Protein AF-0000000071011919 (afdb_homodimer)

Nearest PDB structures (foldseek):
  2efx-assembly5_E  TM=7.595E-01  e=5.236E-14  Brucella anthropi
  2efu-assembly5_E  TM=7.299E-01  e=2.178E-14  Brucella anthropi
  2drw-assembly6_F  TM=7.673E-01  e=3.567E-13  Brucella anthropi
  2dns-assembly3_C  TM=7.133E-01  e=2.178E-13  Brucella anthropi
  2dns-assembly5_E  TM=7.148E-01  e=1.567E-13  Brucella anthropi

Radius of gyration: 30.69 Å; Cα contacts (8 Å, |Δi|>4): 2606; chains: 2; bounding box: 79×81×93 Å

InterPro domains:
  IPR001466 Beta-lactamase-related [PF00144] (103-410)
  IPR012338 Beta-lactamase/transpeptidase-like [G3DSA:3.40.710.10] (72-427)
  IPR012338 Beta-lactamase/transpeptidase-like [SSF56601] (89-412)
  IPR058664 Beta-lactamase-like ARB_00930-like, C-terminal domain [PF26335] (431-570)

Organism: Aspergillus flavus (strain ATCC 200026 / FGSC A1120 / IAM 13836 / NRRL 3357 / JCM 12722 / SRRC 167) (NCBI:txid332952)

pLDDT: mean 92.6, std 13.11, range [22.62, 98.94]

Foldseek 3Di:
DPPPPPPPPPPPPPDPQFDDQDDPFFLFAFFLCLLPFPLQVVLLVVLQVVVVLCLDVVNVPPDPQDDNQWKWKKKFKDFLNDLDTSHIDTGFHVLLVVDPFAARGDDQQAKDFQFQVLLVVLVVLVCLVPNCVQQQAQLCVQDVLLVVLLVVCVVDPVSVVCLFFAANSRRAGLNLLLFQQRQFDADPQQPDPLQVDPDDDPPDDDDDPLLHQPANNQAADDPVSLSSGRRRGTGRDHGRPAHDHHLVSQLSSQSSSCRVRVHHSQVSCVVQQCPVLVFPNKHQAQDGRHRHRARDPNVQQCSHHRNVSSSSRTRMMHGQSSLNSVLSCLLVVVSHDPVSSVVQPDFSHDDPDPQFGAGSHWTWGFDPPVHTFIKTKDWRDDRQKIKMWIDGSSNSMIMMMIMGGPSVNSVVVSSVVSCCVSNVVSSSVSSQVVCQQFPAAWWDDPFWIWGWHDDPDGAIWIDFIGGRNDGVLVVLCVVVVHDDSVQWTWGWRFPVDDDVQKGKIFIQTDRSVPHQPDPDCVRRDSCSVPCTQVDAAPNHRQRIKMFGGDPVNHGQWMDSPNSVDITGGDDD/DPPPPPPPPPPPPPDCQFDDQDDPFFLFAFFLCLLPFPLQVVLLVVLQVVVVLCLDVVNCVPDPQDDNQWKWKKKFKDFLNDLDTSHIDTGFHVLLVVDPFAARGDDQQAKDFQFQVLLVVLVVLVCLVPNCVQQQAQLCVQDVLLVVLLVVCVVDPVSVVCLFFAANSRRAGLNLLLFQQRQFDADPQQPDPLQVDPDDDPPGDDDDPLLHQPANNQAADDPVSLSSGRRRGTGRDHGRPAHDHHLVSQLSSQSSSCRVRVHHSQVSCVPQQCPVLVFPNKHQAQDGRHRHRARDPNVQQCSHHRNVSSSSRTRMMHGQSSLNSVLSCLLVVVSHDPVSSVVQPDFSHDDPDPQFGAGSHWTWGFDPPVHTFIKTKDWRDDRQKIKMWIDGSSNSMIMMMIMGGPSVNSVRVSSVVSCCVSNVVSSSVSSQVVCQQFPAAWFDDPFWIWGWHDDPDRAIWIDFTGGRNDGVLVVLCVVVVHDDSVQWTWGWRFPVDDDVQKGKIFIDTDRSVPHQPDPDCVRRDSCSVPCTQVDAAPNHRQRIKMFGGDPVNHGQWMDSPNSVDITGGDDD

Structure (mmCIF, N/CA/C/O backbone):
data_AF-0000000071011919-model_v1
#
loop_
_entity.id
_entity.type
_entity.pdbx_description
1 polymer 'Beta-lactamase/transpeptidase-like protein'
#
loop_
_atom_site.group_PDB
_atom_site.id
_atom_site.type_symbol
_atom_site.label_atom_id
_atom_site.label_alt_id
_atom_site.label_comp_id
_atom_site.label_asym_id
_atom_site.label_entity_id
_atom_site.label_seq_id
_atom_site.pdbx_PDB_ins_code
_atom_site.Cartn_x
_atom_site.Cartn_y
_atom_site.Cartn_z
_atom_site.occupancy
_atom_site.B_iso_or_equiv
_atom_site.auth_seq_id
_atom_site.auth_comp_id
_atom_site.auth_asym_id
_atom_site.auth_atom_id
_atom_site.pdbx_PDB_model_num
ATOM 1 N N . MET A 1 1 ? -11.922 -30.547 61.25 1 23.33 1 MET A N 1
ATOM 2 C CA . MET A 1 1 ? -10.891 -29.672 60.688 1 23.33 1 MET A CA 1
ATOM 3 C C . MET A 1 1 ? -10.828 -29.812 59.156 1 23.33 1 MET A C 1
ATOM 5 O O . MET A 1 1 ? -10.305 -30.812 58.656 1 23.33 1 MET A O 1
ATOM 9 N N . ARG A 1 2 ? -11.93 -29.375 58.438 1 29 2 ARG A N 1
ATOM 10 C CA . ARG A 1 2 ? -12.32 -29.547 57.031 1 29 2 ARG A CA 1
ATOM 11 C C . ARG A 1 2 ? -11.398 -28.766 56.094 1 29 2 ARG A C 1
ATOM 13 O O . ARG A 1 2 ? -11.258 -27.547 56.25 1 29 2 ARG A O 1
ATOM 20 N N . TYR A 1 3 ? -10.289 -29.453 55.75 1 29 3 TYR A N 1
ATOM 21 C CA . TYR A 1 3 ? -9.281 -28.844 54.875 1 29 3 TYR A CA 1
ATOM 22 C C . TYR A 1 3 ? -9.891 -28.375 53.562 1 29 3 TYR A C 1
ATOM 24 O O . TYR A 1 3 ? -10.609 -29.125 52.906 1 29 3 TYR A O 1
ATOM 32 N N . PRO A 1 4 ? -10.055 -27.031 53.375 1 32.12 4 PRO A N 1
ATOM 33 C CA . PRO A 1 4 ? -10.625 -26.484 52.156 1 32.12 4 PRO A CA 1
ATOM 34 C C . PRO A 1 4 ? -9.812 -26.844 50.906 1 32.12 4 PRO A C 1
ATOM 36 O O . PRO A 1 4 ? -8.578 -26.797 50.938 1 32.12 4 PRO A O 1
ATOM 39 N N . HIS A 1 5 ? -10.273 -27.844 50.156 1 28.81 5 HIS A N 1
ATOM 40 C CA . HIS A 1 5 ? -9.711 -28.25 48.875 1 28.81 5 HIS A CA 1
ATOM 41 C C . HIS A 1 5 ? -9.625 -27.078 47.906 1 28.81 5 HIS A C 1
ATOM 43 O O . HIS A 1 5 ? -10.641 -26.438 47.594 1 28.81 5 HIS A O 1
ATOM 49 N N . PHE A 1 6 ? -8.492 -26.359 47.875 1 30.77 6 PHE A N 1
ATOM 50 C CA . PHE A 1 6 ? -8.211 -25.359 46.844 1 30.77 6 PHE A CA 1
ATOM 51 C C . PHE A 1 6 ? -8.258 -25.984 45.469 1 30.77 6 PHE A C 1
ATOM 53 O O . PHE A 1 6 ? -7.449 -26.875 45.156 1 30.77 6 PHE A O 1
ATOM 60 N N . ILE A 1 7 ? -9.461 -25.938 44.812 1 30.12 7 ILE A N 1
ATOM 61 C CA . ILE A 1 7 ? -9.586 -26.328 43.406 1 30.12 7 ILE A CA 1
ATOM 62 C C . ILE A 1 7 ? -8.703 -25.438 42.562 1 30.12 7 ILE A C 1
ATOM 64 O O . ILE A 1 7 ? -8.898 -24.219 42.5 1 30.12 7 ILE A O 1
ATOM 68 N N . LEU A 1 8 ? -7.5 -25.922 42.219 1 27.39 8 LEU A N 1
ATOM 69 C CA . LEU A 1 8 ? -6.66 -25.344 41.188 1 27.39 8 LEU A CA 1
ATOM 70 C C . LEU A 1 8 ? -7.414 -25.281 39.844 1 27.39 8 LEU A C 1
ATOM 72 O O . LEU A 1 8 ? -7.738 -26.312 39.281 1 27.39 8 LEU A O 1
ATOM 76 N N . LEU A 1 9 ? -8.07 -24.172 39.656 1 30.05 9 LEU A N 1
ATOM 77 C CA . LEU A 1 9 ? -8.57 -23.906 38.312 1 30.05 9 LEU A CA 1
ATOM 78 C C . LEU A 1 9 ? -7.434 -23.859 37.281 1 30.05 9 LEU A C 1
ATOM 80 O O . LEU A 1 9 ? -6.578 -22.984 37.344 1 30.05 9 LEU A O 1
ATOM 84 N N . CYS A 1 10 ? -7.109 -25.047 36.75 1 27.61 10 CYS A N 1
ATOM 85 C CA . CYS A 1 10 ? -6.277 -25.109 35.562 1 27.61 10 CYS A CA 1
ATOM 86 C C . CYS A 1 10 ? -6.844 -24.234 34.469 1 27.61 10 CYS A C 1
ATOM 88 O O . CYS A 1 10 ? -7.926 -24.5 33.938 1 27.61 10 CYS A O 1
ATOM 90 N N . THR A 1 11 ? -6.492 -23 34.5 1 31.5 11 THR A N 1
ATOM 91 C CA . THR A 1 11 ? -6.754 -22.219 33.281 1 31.5 11 THR A CA 1
ATOM 92 C C . THR A 1 11 ? -6.156 -22.922 32.062 1 31.5 11 THR A C 1
ATOM 94 O O . THR A 1 11 ? -4.938 -23.078 31.969 1 31.5 11 THR A O 1
ATOM 97 N N . LEU A 1 12 ? -6.902 -23.859 31.469 1 29.36 12 LEU A N 1
ATOM 98 C CA . LEU A 1 12 ? -6.555 -24.359 30.141 1 29.36 12 LEU A CA 1
ATOM 99 C C . LEU A 1 12 ? -6.051 -23.219 29.25 1 29.36 12 LEU A C 1
ATOM 101 O O . LEU A 1 12 ? -6.719 -22.203 29.094 1 29.36 12 LEU A O 1
ATOM 105 N N . SER A 1 13 ? -4.793 -23.203 29.172 1 31.36 13 SER A N 1
ATOM 106 C CA . SER A 1 13 ? -4.238 -22.375 28.109 1 31.36 13 SER A CA 1
ATOM 107 C C . SER A 1 13 ? -4.992 -22.578 26.797 1 31.36 13 SER A C 1
ATOM 109 O O . SER A 1 13 ? -5.207 -23.719 26.375 1 31.36 13 SER A O 1
ATOM 111 N N . PRO A 1 14 ? -5.859 -21.672 26.391 1 34.12 14 PRO A N 1
ATOM 112 C CA . PRO A 1 14 ? -6.516 -21.984 25.125 1 34.12 14 PRO A CA 1
ATOM 113 C C . PRO A 1 14 ? -5.574 -22.656 24.109 1 34.12 14 PRO A C 1
ATOM 115 O O . PRO A 1 14 ? -4.383 -22.328 24.078 1 34.12 14 PRO A O 1
ATOM 118 N N . LEU A 1 15 ? -5.762 -23.797 23.656 1 33.34 15 LEU A N 1
ATOM 119 C CA . LEU A 1 15 ? -5.172 -24.453 22.484 1 33.34 15 LEU A CA 1
ATOM 120 C C . LEU A 1 15 ? -4.82 -23.422 21.406 1 33.34 15 LEU A C 1
ATOM 122 O O . LEU A 1 15 ? -5.656 -22.594 21.047 1 33.34 15 LEU A O 1
ATOM 126 N N . ALA A 1 16 ? -3.635 -23.266 21.141 1 36.88 16 ALA A N 1
ATOM 127 C CA . ALA A 1 16 ? -3.113 -22.438 20.062 1 36.88 16 ALA A CA 1
ATOM 128 C C . ALA A 1 16 ? -3.785 -22.781 18.734 1 36.88 16 ALA A C 1
ATOM 130 O O . ALA A 1 16 ? -3.387 -23.734 18.062 1 36.88 16 ALA A O 1
ATOM 131 N N . LEU A 1 17 ? -5.117 -22.75 18.516 1 43.41 17 LEU A N 1
ATOM 132 C CA . LEU A 1 17 ? -5.617 -22.719 17.156 1 43.41 17 LEU A CA 1
ATOM 133 C C . LEU A 1 17 ? -4.73 -21.844 16.266 1 43.41 17 LEU A C 1
ATOM 135 O O . LEU A 1 17 ? -4.344 -20.75 16.656 1 43.41 17 LEU A O 1
ATOM 139 N N . GLY A 1 18 ? -4.102 -22.5 15.375 1 55.06 18 GLY A N 1
ATOM 140 C CA . GLY A 1 18 ? -3.303 -21.766 14.398 1 55.06 18 GLY A CA 1
ATOM 141 C C . GLY A 1 18 ? -3.959 -20.484 13.938 1 55.06 18 GLY A C 1
ATOM 142 O O . GLY A 1 18 ? -5.184 -20.359 13.969 1 55.06 18 GLY A O 1
ATOM 143 N N . LYS A 1 19 ? -3.234 -19.469 13.625 1 76.31 19 LYS A N 1
ATOM 144 C CA . LYS A 1 19 ? -3.701 -18.141 13.242 1 76.31 19 LYS A CA 1
ATOM 145 C C . LYS A 1 19 ? -4.461 -18.188 11.922 1 76.31 19 LYS A C 1
ATOM 147 O O . LYS A 1 19 ? -3.951 -18.688 10.922 1 76.31 19 LYS A O 1
ATOM 152 N N . LEU A 1 20 ? -5.867 -18.031 11.93 1 86.81 20 LEU A N 1
ATOM 153 C CA . LEU A 1 20 ? -6.68 -17.938 10.719 1 86.81 20 LEU A CA 1
ATOM 154 C C . LEU A 1 20 ? -6.145 -16.844 9.789 1 86.81 20 LEU A C 1
ATOM 156 O O . LEU A 1 20 ? -5.695 -15.797 10.25 1 86.81 20 LEU A O 1
ATOM 160 N N . CYS A 1 21 ? -6.078 -17.266 8.562 1 89.94 21 CYS A N 1
ATOM 161 C CA . CYS A 1 21 ? -5.672 -16.359 7.488 1 89.94 21 CYS A CA 1
ATOM 162 C C . CYS A 1 21 ? -6.828 -16.094 6.535 1 89.94 21 CYS A C 1
ATOM 164 O O . CYS A 1 21 ? -6.918 -16.703 5.469 1 89.94 21 CYS A O 1
ATOM 166 N N . PRO A 1 22 ? -7.688 -15.156 6.875 1 93.31 22 PRO A N 1
ATOM 167 C CA . PRO A 1 22 ? -8.844 -14.859 6.023 1 93.31 22 PRO A CA 1
ATOM 168 C C . PRO A 1 22 ? -8.453 -14.125 4.742 1 93.31 22 PRO A C 1
ATOM 170 O O . PRO A 1 22 ? -7.293 -13.766 4.559 1 93.31 22 PRO A O 1
ATOM 173 N N . ILE A 1 23 ? -9.391 -14.031 3.863 1 93.5 23 ILE A N 1
ATOM 174 C CA . ILE A 1 23 ? -9.258 -13.062 2.783 1 93.5 23 ILE A CA 1
ATOM 175 C C . ILE A 1 23 ? -9.297 -11.648 3.354 1 93.5 23 ILE A C 1
ATOM 177 O O . ILE A 1 23 ? -10.141 -11.336 4.199 1 93.5 23 ILE A O 1
ATOM 181 N N . GLN A 1 24 ? -8.328 -10.852 2.955 1 94.56 24 GLN A N 1
ATOM 182 C CA . GLN A 1 24 ? -8.398 -9.469 3.412 1 94.56 24 GLN A CA 1
ATOM 183 C C . GLN A 1 24 ? -9.719 -8.82 3.014 1 94.56 24 GLN A C 1
ATOM 185 O O . GLN A 1 24 ? -10.094 -8.836 1.841 1 94.56 24 GLN A O 1
ATOM 190 N N . GLY A 1 25 ? -10.438 -8.281 3.893 1 95.44 25 GLY A N 1
ATOM 191 C CA . GLY A 1 25 ? -11.789 -7.762 3.699 1 95.44 25 GLY A CA 1
ATOM 192 C C . GLY A 1 25 ? -12.734 -8.117 4.832 1 95.44 25 GLY A C 1
ATOM 193 O O . GLY A 1 25 ? -12.297 -8.578 5.891 1 95.44 25 GLY A O 1
ATOM 194 N N . PRO A 1 26 ? -14.008 -7.961 4.602 1 97.25 26 PRO A N 1
ATOM 195 C CA . PRO A 1 26 ? -14.969 -8.195 5.684 1 97.25 26 PRO A CA 1
ATOM 196 C C . PRO A 1 26 ? -15.062 -9.664 6.078 1 97.25 26 PRO A C 1
ATOM 198 O O . PRO A 1 26 ? -15.047 -10.547 5.211 1 97.25 26 PRO A O 1
ATOM 201 N N . ALA A 1 27 ? -15.172 -9.922 7.363 1 97.31 27 ALA A N 1
ATOM 202 C CA . ALA A 1 27 ? -15.391 -11.266 7.883 1 97.31 27 ALA A CA 1
ATOM 203 C C . ALA A 1 27 ? -16.844 -11.695 7.703 1 97.31 27 ALA A C 1
ATOM 205 O O . ALA A 1 27 ? -17.141 -12.883 7.547 1 97.31 27 ALA A O 1
ATOM 206 N N . PHE A 1 28 ? -17.719 -10.75 7.809 1 97.94 28 PHE A N 1
ATOM 207 C CA . PHE A 1 28 ? -19.156 -10.883 7.645 1 97.94 28 PHE A CA 1
ATOM 208 C C . PHE A 1 28 ? -19.719 -9.734 6.82 1 97.94 28 PHE A C 1
ATOM 210 O O . PHE A 1 28 ? -19.062 -8.695 6.668 1 97.94 28 PHE A O 1
ATOM 217 N N . PRO A 1 29 ? -20.891 -9.945 6.176 1 97 29 PRO A N 1
ATOM 218 C CA . PRO A 1 29 ? -21.5 -8.766 5.559 1 97 29 PRO A CA 1
ATOM 219 C C . PRO A 1 29 ? -21.672 -7.613 6.539 1 97 29 PRO A C 1
ATOM 221 O O . PRO A 1 29 ? -21.953 -7.836 7.719 1 97 29 PRO A O 1
ATOM 224 N N . ALA A 1 30 ? -21.516 -6.391 6.023 1 95.88 30 ALA A N 1
ATOM 225 C CA . ALA A 1 30 ? -21.766 -5.223 6.863 1 95.88 30 ALA A CA 1
ATOM 226 C C . ALA A 1 30 ? -23.156 -5.277 7.488 1 95.88 30 ALA A C 1
ATOM 228 O O . ALA A 1 30 ? -24.125 -5.656 6.824 1 95.88 30 ALA A O 1
ATOM 229 N N . PRO A 1 31 ? -23.203 -4.957 8.719 1 93 31 PRO A N 1
ATOM 230 C CA . PRO A 1 31 ? -24.516 -5.031 9.367 1 93 31 PRO A CA 1
ATOM 231 C C . PRO A 1 31 ? -25.531 -4.066 8.75 1 93 31 PRO A C 1
ATOM 233 O O . PRO A 1 31 ? -25.203 -2.912 8.477 1 93 31 PRO A O 1
ATOM 236 N N . LYS A 1 32 ? -26.703 -4.543 8.562 1 90 32 LYS A N 1
ATOM 237 C CA . LYS A 1 32 ? -27.766 -3.744 7.965 1 90 32 LYS A CA 1
ATOM 238 C C . LYS A 1 32 ? -28.438 -2.863 9.016 1 90 32 LYS A C 1
ATOM 240 O O . LYS A 1 32 ? -28.891 -1.758 8.703 1 90 32 LYS A O 1
ATOM 245 N N . ASP A 1 33 ? -28.547 -3.4 10.219 1 89.62 33 ASP A N 1
ATOM 246 C CA . ASP A 1 33 ? -29.203 -2.668 11.297 1 89.62 33 ASP A CA 1
ATOM 247 C C . ASP A 1 33 ? -28.312 -2.58 12.531 1 89.62 33 ASP A C 1
ATOM 249 O O . ASP A 1 33 ? -28.656 -3.139 13.586 1 89.62 33 ASP A O 1
ATOM 253 N N . VAL A 1 34 ? -27.375 -1.783 12.422 1 92.38 34 VAL A N 1
ATOM 254 C CA . VAL A 1 34 ? -26.375 -1.638 13.477 1 92.38 34 VAL A CA 1
ATOM 255 C C . VAL A 1 34 ? -27.031 -1.08 14.734 1 92.38 34 VAL A C 1
ATOM 257 O O . VAL A 1 34 ? -26.688 -1.487 15.852 1 92.38 34 VAL A O 1
ATOM 260 N N . ALA A 1 35 ? -27.969 -0.216 14.578 1 90.06 35 ALA A N 1
ATOM 261 C CA . ALA A 1 35 ? -28.594 0.495 15.695 1 90.06 35 ALA A CA 1
ATOM 262 C C . ALA A 1 35 ? -29.375 -0.461 16.594 1 90.06 35 ALA A C 1
ATOM 264 O O . ALA A 1 35 ? -29.547 -0.194 17.781 1 90.06 35 ALA A O 1
ATOM 265 N N . SER A 1 36 ? -29.766 -1.576 16.047 1 90.12 36 SER A N 1
ATOM 266 C CA . SER A 1 36 ? -30.578 -2.527 16.812 1 90.12 36 SER A CA 1
ATOM 267 C C . SER A 1 36 ? -29.703 -3.598 17.453 1 90.12 36 SER A C 1
ATOM 269 O O . SER A 1 36 ? -30.203 -4.445 18.203 1 90.12 36 SER A O 1
ATOM 271 N N . SER A 1 37 ? -28.422 -3.545 17.203 1 93.88 37 SER A N 1
ATOM 272 C CA . SER A 1 37 ? -27.516 -4.527 17.781 1 93.88 37 SER A CA 1
ATOM 273 C C . SER A 1 37 ? -27.219 -4.23 19.25 1 93.88 37 SER A C 1
ATOM 275 O O . SER A 1 37 ? -26.875 -3.102 19.609 1 93.88 37 SER A O 1
ATOM 277 N N . SER A 1 38 ? -27.328 -5.266 20.109 1 95 38 SER A N 1
ATOM 278 C CA . SER A 1 38 ? -27.016 -5.102 21.531 1 95 38 SER A CA 1
ATOM 279 C C . SER A 1 38 ? -25.547 -4.781 21.75 1 95 38 SER A C 1
ATOM 281 O O . SER A 1 38 ? -25.203 -3.979 22.609 1 95 38 SER A O 1
ATOM 283 N N . SER A 1 39 ? -24.719 -5.457 20.906 1 95.44 39 SER A N 1
ATOM 284 C CA . SER A 1 39 ? -23.281 -5.203 21.016 1 95.44 39 SER A CA 1
ATOM 285 C C . SER A 1 39 ? -22.953 -3.748 20.703 1 95.44 39 SER A C 1
ATOM 287 O O . SER A 1 39 ? -22.172 -3.121 21.406 1 95.44 39 SER A O 1
ATOM 289 N N . PHE A 1 40 ? -23.609 -3.232 19.688 1 96.75 40 PHE A N 1
ATOM 290 C CA . PHE A 1 40 ? -23.359 -1.847 19.312 1 96.75 40 PHE A CA 1
ATOM 291 C C . PHE A 1 40 ? -23.906 -0.89 20.359 1 96.75 40 PHE A C 1
ATOM 293 O O . PHE A 1 40 ? -23.25 0.085 20.734 1 96.75 40 PHE A O 1
ATOM 300 N N . THR A 1 41 ? -25.062 -1.167 20.812 1 97.12 41 THR A N 1
ATOM 301 C CA . THR A 1 41 ? -25.703 -0.305 21.812 1 97.12 41 THR A CA 1
ATOM 302 C C . THR A 1 41 ? -24.875 -0.244 23.078 1 97.12 41 THR A C 1
ATOM 304 O O . THR A 1 41 ? -24.703 0.826 23.672 1 97.12 41 THR A O 1
ATOM 307 N N . GLN A 1 42 ? -24.391 -1.376 23.5 1 97.88 42 GLN A N 1
ATOM 308 C CA . GLN A 1 42 ? -23.531 -1.417 24.688 1 97.88 42 GLN A CA 1
ATOM 309 C C . GLN A 1 42 ? -22.266 -0.603 24.469 1 97.88 42 GLN A C 1
ATOM 311 O O . GLN A 1 42 ? -21.859 0.152 25.359 1 97.88 42 GLN A O 1
ATOM 316 N N . ALA A 1 43 ? -21.641 -0.801 23.359 1 98.19 43 ALA A N 1
ATOM 317 C CA . ALA A 1 43 ? -20.422 -0.067 23.031 1 98.19 43 ALA A CA 1
ATOM 318 C C . ALA A 1 43 ? -20.688 1.433 22.953 1 98.19 43 ALA A C 1
ATOM 320 O O . ALA A 1 43 ? -19.875 2.244 23.391 1 98.19 43 ALA A O 1
ATOM 321 N N . LYS A 1 44 ? -21.812 1.816 22.312 1 97.94 44 LYS A N 1
ATOM 322 C CA . LYS A 1 44 ? -22.234 3.213 22.219 1 97.94 44 LYS A CA 1
ATOM 323 C C . LYS A 1 44 ? -22.344 3.84 23.609 1 97.94 44 LYS A C 1
ATOM 325 O O . LYS A 1 44 ? -21.797 4.918 23.859 1 97.94 44 LYS A O 1
ATOM 330 N N . ASN A 1 45 ? -22.984 3.123 24.5 1 97.81 45 ASN A N 1
ATOM 331 C CA . ASN A 1 45 ? -23.156 3.627 25.859 1 97.81 45 ASN A CA 1
ATOM 332 C C . ASN A 1 45 ? -21.828 3.732 26.578 1 97.81 45 ASN A C 1
ATOM 334 O O . ASN A 1 45 ? -21.594 4.68 27.344 1 97.81 45 ASN A O 1
ATOM 338 N N . GLN A 1 46 ? -21.016 2.756 26.359 1 97.5 46 GLN A N 1
ATOM 339 C CA . GLN A 1 46 ? -19.688 2.781 26.969 1 97.5 46 GLN A CA 1
ATOM 340 C C . GLN A 1 46 ? -18.891 3.98 26.484 1 97.5 46 GLN A C 1
ATOM 342 O O . GLN A 1 46 ? -18.234 4.656 27.281 1 97.5 46 GLN A O 1
ATOM 347 N N . LEU A 1 47 ? -18.875 4.223 25.172 1 97.56 47 LEU A N 1
ATOM 348 C CA . LEU A 1 47 ? -18.156 5.352 24.609 1 97.56 47 LEU A CA 1
ATOM 349 C C . LEU A 1 47 ? -18.672 6.672 25.156 1 97.56 47 LEU A C 1
ATOM 351 O O . LEU A 1 47 ? -17.891 7.543 25.547 1 97.56 47 LEU A O 1
ATOM 355 N N . LEU A 1 48 ? -20 6.828 25.188 1 96.88 48 LEU A N 1
ATOM 356 C CA . LEU A 1 48 ? -20.625 8.047 25.703 1 96.88 48 LEU A CA 1
ATOM 357 C C . LEU A 1 48 ? -20.25 8.266 27.172 1 96.88 48 LEU A C 1
ATOM 359 O O . LEU A 1 48 ? -19.938 9.391 27.578 1 96.88 48 LEU A O 1
ATOM 363 N N . SER A 1 49 ? -20.25 7.184 27.938 1 95.31 49 SER A N 1
ATOM 364 C CA . SER A 1 49 ? -19.859 7.277 29.344 1 95.31 49 SER A CA 1
ATOM 365 C C . SER A 1 49 ? -18.406 7.707 29.5 1 95.31 49 SER A C 1
ATOM 367 O O . SER A 1 49 ? -18.078 8.531 30.359 1 95.31 49 SER A O 1
ATOM 369 N N . THR A 1 50 ? -17.594 7.078 28.688 1 94.56 50 THR A N 1
ATOM 370 C CA . THR A 1 50 ? -16.172 7.426 28.719 1 94.56 50 THR A CA 1
ATOM 371 C C . THR A 1 50 ? -15.961 8.891 28.375 1 94.56 50 THR A C 1
ATOM 373 O O . THR A 1 50 ? -15.172 9.586 29.016 1 94.56 50 THR A O 1
ATOM 376 N N . LEU A 1 51 ? -16.688 9.422 27.359 1 94.94 51 LEU A N 1
ATOM 377 C CA . LEU A 1 51 ? -16.578 10.812 26.953 1 94.94 51 LEU A CA 1
ATOM 378 C C . LEU A 1 51 ? -17.109 11.742 28.016 1 94.94 51 LEU A C 1
ATOM 380 O O . LEU A 1 51 ? -16.547 12.805 28.281 1 94.94 51 LEU A O 1
ATOM 384 N N . ASP A 1 52 ? -18.188 11.312 28.656 1 93.5 52 ASP A N 1
ATOM 385 C CA . ASP A 1 52 ? -18.734 12.094 29.75 1 93.5 52 ASP A CA 1
ATOM 386 C C . ASP A 1 52 ? -17.719 12.25 30.875 1 93.5 52 ASP A C 1
ATOM 388 O O . ASP A 1 52 ? -17.578 13.336 31.453 1 93.5 52 ASP A O 1
ATOM 392 N N . LYS A 1 53 ? -17.078 11.195 31.156 1 90 53 LYS A N 1
ATOM 393 C CA . LYS A 1 53 ? -16.062 11.227 32.219 1 90 53 LYS A CA 1
ATOM 394 C C . LYS A 1 53 ? -14.883 12.117 31.797 1 90 53 LYS A C 1
ATOM 396 O O . LYS A 1 53 ? -14.297 12.805 32.656 1 90 53 LYS A O 1
ATOM 401 N N . ALA A 1 54 ? -14.578 12.062 30.594 1 87.38 54 ALA A N 1
ATOM 402 C CA . ALA A 1 54 ? -13.438 12.828 30.094 1 87.38 54 ALA A CA 1
ATOM 403 C C . ALA A 1 54 ? -13.719 14.328 30.141 1 87.38 54 ALA A C 1
ATOM 405 O O . ALA A 1 54 ? -12.805 15.133 30.328 1 87.38 54 ALA A O 1
ATOM 406 N N . VAL A 1 55 ? -14.969 14.781 29.969 1 86.94 55 VAL A N 1
ATOM 407 C CA . VAL A 1 55 ? -15.258 16.203 29.859 1 86.94 55 VAL A CA 1
ATOM 408 C C . VAL A 1 55 ? -15.789 16.734 31.188 1 86.94 55 VAL A C 1
ATOM 410 O O . VAL A 1 55 ? -16.141 17.922 31.281 1 86.94 55 VAL A O 1
ATOM 413 N N . HIS A 1 56 ? -15.906 15.93 32.094 1 76.94 56 HIS A N 1
ATOM 414 C CA . HIS A 1 56 ? -16.328 16.422 33.406 1 76.94 56 HIS A CA 1
ATOM 415 C C . HIS A 1 56 ? -15.18 16.359 34.406 1 76.94 56 HIS A C 1
ATOM 417 O O . HIS A 1 56 ? -14.508 15.336 34.531 1 76.94 56 HIS A O 1
ATOM 423 N N . ALA A 1 57 ? -14.625 17.547 34.844 1 58.25 57 ALA A N 1
ATOM 424 C CA . ALA A 1 57 ? -13.484 17.875 35.719 1 58.25 57 ALA A CA 1
ATOM 425 C C . ALA A 1 57 ? -13.375 16.906 36.875 1 58.25 57 ALA A C 1
ATOM 427 O O . ALA A 1 57 ? -12.273 16.562 37.312 1 58.25 57 ALA A O 1
ATOM 428 N N . SER A 1 58 ? -14.398 16.656 37.531 1 51.5 58 SER A N 1
ATOM 429 C CA . SER A 1 58 ? -14.328 15.891 38.781 1 51.5 58 SER A CA 1
ATOM 430 C C . SER A 1 58 ? -13.75 14.5 38.531 1 51.5 58 SER A C 1
ATOM 432 O O . SER A 1 58 ? -13.32 13.836 39.469 1 51.5 58 SER A O 1
ATOM 434 N N . ASN A 1 59 ? -13.609 14.094 37.25 1 46.91 59 ASN A N 1
ATOM 435 C CA . ASN A 1 59 ? -13.227 12.719 36.938 1 46.91 59 ASN A CA 1
ATOM 436 C C . ASN A 1 59 ? -11.969 12.656 36.094 1 46.91 59 ASN A C 1
ATOM 438 O O . ASN A 1 59 ? -11.711 11.648 35.438 1 46.91 59 ASN A O 1
ATOM 442 N N . ALA A 1 60 ? -11.172 13.727 36.094 1 49.44 60 ALA A N 1
ATOM 443 C CA . ALA A 1 60 ? -10.031 14.023 35.219 1 49.44 60 ALA A CA 1
ATOM 444 C C . ALA A 1 60 ? -8.977 12.93 35.312 1 49.44 60 ALA A C 1
ATOM 446 O O . ALA A 1 60 ? -8.086 12.844 34.469 1 49.44 60 ALA A O 1
ATOM 447 N N . SER A 1 61 ? -9.102 12.109 36.312 1 50.53 61 SER A N 1
ATOM 448 C CA . SER A 1 61 ? -8.008 11.172 36.531 1 50.53 61 SER A CA 1
ATOM 449 C C . SER A 1 61 ? -8.086 9.992 35.562 1 50.53 61 SER A C 1
ATOM 451 O O . SER A 1 61 ? -7.086 9.305 35.344 1 50.53 61 SER A O 1
ATOM 453 N N . GLU A 1 62 ? -9.148 9.812 34.938 1 53.44 62 GLU A N 1
ATOM 454 C CA . GLU A 1 62 ? -9.266 8.516 34.281 1 53.44 62 GLU A CA 1
ATOM 455 C C . GLU A 1 62 ? -8.914 8.625 32.781 1 53.44 62 GLU A C 1
ATOM 457 O O . GLU A 1 62 ? -8.32 7.707 32.219 1 53.44 62 GLU A O 1
ATOM 462 N N . VAL A 1 63 ? -9.336 9.648 32.25 1 60.38 63 VAL A N 1
ATOM 463 C CA . VAL A 1 63 ? -8.977 9.859 30.844 1 60.38 63 VAL A CA 1
ATOM 464 C C . VAL A 1 63 ? -8.188 11.156 30.688 1 60.38 63 VAL A C 1
ATOM 466 O O . VAL A 1 63 ? -8.727 12.242 30.891 1 60.38 63 VAL A O 1
ATOM 469 N N . THR A 1 64 ? -6.895 10.977 30.562 1 67.75 64 THR A N 1
ATOM 470 C CA . THR A 1 64 ? -6.023 12.141 30.438 1 67.75 64 THR A CA 1
ATOM 471 C C . THR A 1 64 ? -5.836 12.531 28.984 1 67.75 64 THR A C 1
ATOM 473 O O . THR A 1 64 ? -5.93 11.68 28.094 1 67.75 64 THR A O 1
ATOM 476 N N . GLY A 1 65 ? -5.898 13.844 28.688 1 75.06 65 GLY A N 1
ATOM 477 C CA . GLY A 1 65 ? -5.578 14.32 27.359 1 75.06 65 GLY A CA 1
ATOM 478 C C . GLY A 1 65 ? -6.645 15.234 26.781 1 75.06 65 GLY A C 1
ATOM 479 O O . GLY A 1 65 ? -6.426 15.875 25.75 1 75.06 65 GLY A O 1
ATOM 480 N N . ILE A 1 66 ? -7.832 15.289 27.484 1 82.94 66 ILE A N 1
ATOM 481 C CA . ILE A 1 66 ? -8.875 16.219 27.062 1 82.94 66 ILE A CA 1
ATOM 482 C C . ILE A 1 66 ? -9.102 17.266 28.156 1 82.94 66 ILE A C 1
ATOM 484 O O . ILE A 1 66 ? -9.5 16.922 29.266 1 82.94 66 ILE A O 1
ATOM 488 N N . ASP A 1 67 ? -8.82 18.5 27.859 1 87.06 67 ASP A N 1
ATOM 489 C CA . ASP A 1 67 ? -9.125 19.594 28.781 1 87.06 67 ASP A CA 1
ATOM 490 C C . ASP A 1 67 ? -10.555 20.094 28.594 1 87.06 67 ASP A C 1
ATOM 492 O O . ASP A 1 67 ? -10.812 20.938 27.719 1 87.06 67 ASP A O 1
ATOM 496 N N . PRO A 1 68 ? -11.422 19.656 29.422 1 87.19 68 PRO A N 1
ATOM 497 C CA . PRO A 1 68 ? -12.836 19.969 29.203 1 87.19 68 PRO A CA 1
ATOM 498 C C . PRO A 1 68 ? -13.125 21.469 29.328 1 87.19 68 PRO A C 1
ATOM 500 O O . PRO A 1 68 ? -14.172 21.938 28.859 1 87.19 68 PRO A O 1
ATOM 503 N N . ASP A 1 69 ? -12.258 22.234 29.953 1 88.94 69 ASP A N 1
ATOM 504 C CA . ASP A 1 69 ? -12.5 23.656 30.172 1 88.94 69 ASP A CA 1
ATOM 505 C C . ASP A 1 69 ? -12.117 24.469 28.938 1 88.94 69 ASP A C 1
ATOM 507 O O . ASP A 1 69 ? -12.594 25.594 28.766 1 88.94 69 ASP A O 1
ATOM 511 N N . SER A 1 70 ? -11.383 23.844 28.094 1 88.62 70 SER A N 1
ATOM 512 C CA . SER A 1 70 ? -10.852 24.641 27 1 88.62 70 SER A CA 1
ATOM 513 C C . SER A 1 70 ? -11.266 24.078 25.641 1 88.62 70 SER A C 1
ATOM 515 O O . SER A 1 70 ? -11.227 24.781 24.625 1 88.62 70 SER A O 1
ATOM 517 N N . ILE A 1 71 ? -11.695 22.859 25.609 1 92.5 71 ILE A N 1
ATOM 518 C CA . ILE A 1 71 ? -11.922 22.219 24.312 1 92.5 71 ILE A CA 1
ATOM 519 C C . ILE A 1 71 ? -13.414 22 24.094 1 92.5 71 ILE A C 1
ATOM 521 O O . ILE A 1 71 ? -14.086 21.391 24.938 1 92.5 71 ILE A O 1
ATOM 525 N N . SER A 1 72 ? -13.938 22.531 23.062 1 95.75 72 SER A N 1
ATOM 526 C CA . SER A 1 72 ? -15.25 22.172 22.531 1 95.75 72 SER A CA 1
ATOM 527 C C . SER A 1 72 ? -15.133 21.172 21.375 1 95.75 72 SER A C 1
ATOM 529 O O . SER A 1 72 ? -14.203 21.25 20.578 1 95.75 72 SER A O 1
ATOM 531 N N . PHE A 1 73 ? -15.992 20.188 21.297 1 97.25 73 PHE A N 1
ATOM 532 C CA . PHE A 1 73 ? -15.875 19.25 20.172 1 97.25 73 PHE A CA 1
ATOM 533 C C . PHE A 1 73 ? -17.219 18.641 19.844 1 97.25 73 PHE A C 1
ATOM 535 O O . PHE A 1 73 ? -18.172 18.734 20.641 1 97.25 73 PHE A O 1
ATOM 542 N N . SER A 1 74 ? -17.344 18.203 18.672 1 98.44 74 SER A N 1
ATOM 543 C CA . SER A 1 74 ? -18.484 17.5 18.078 1 98.44 74 SER A CA 1
ATOM 544 C C . SER A 1 74 ? -18.078 16.156 17.484 1 98.44 74 SER A C 1
ATOM 546 O O . SER A 1 74 ? -17.094 16.078 16.734 1 98.44 74 SER A O 1
ATOM 548 N N . LEU A 1 75 ? -18.703 15.078 17.891 1 98.69 75 LEU A N 1
ATOM 549 C CA . LEU A 1 75 ? -18.484 13.734 17.375 1 98.69 75 LEU A CA 1
ATOM 550 C C . LEU A 1 75 ? -19.75 13.164 16.766 1 98.69 75 LEU A C 1
ATOM 552 O O . LEU A 1 75 ? -20.828 13.25 17.359 1 98.69 75 LEU A O 1
ATOM 556 N N . GLN A 1 76 ? -19.656 12.664 15.586 1 98.69 76 GLN A N 1
ATOM 557 C CA . GLN A 1 76 ? -20.75 11.922 14.977 1 98.69 76 GLN A CA 1
ATOM 558 C C . GLN A 1 76 ? -20.266 10.602 14.391 1 98.69 76 GLN A C 1
ATOM 560 O O . GLN A 1 76 ? -19.219 10.539 13.766 1 98.69 76 GLN A O 1
ATOM 565 N N . VAL A 1 77 ? -20.953 9.5 14.641 1 98.69 77 VAL A N 1
ATOM 566 C CA . VAL A 1 77 ? -20.797 8.203 13.992 1 98.69 77 VAL A CA 1
ATOM 567 C C . VAL A 1 77 ? -21.969 7.957 13.047 1 98.69 77 VAL A C 1
ATOM 569 O O . VAL A 1 77 ? -23.125 8.172 13.414 1 98.69 77 VAL A O 1
ATOM 572 N N . PHE A 1 78 ? -21.703 7.582 11.836 1 98.19 78 PHE A N 1
ATOM 573 C CA . PHE A 1 78 ? -22.734 7.441 10.82 1 98.19 78 PHE A CA 1
ATOM 574 C C . PHE A 1 78 ? -22.562 6.137 10.055 1 98.19 78 PHE A C 1
ATOM 576 O O . PHE A 1 78 ? -21.531 5.488 10.141 1 98.19 78 PHE A O 1
ATOM 583 N N . ASN A 1 79 ? -23.578 5.641 9.422 1 97.31 79 ASN A N 1
ATOM 584 C CA . ASN A 1 79 ? -23.531 4.523 8.484 1 97.31 79 ASN A CA 1
ATOM 585 C C . ASN A 1 79 ? -24.156 4.898 7.145 1 97.31 79 ASN A C 1
ATOM 587 O O . ASN A 1 79 ? -24.531 6.051 6.926 1 97.31 79 ASN A O 1
ATOM 591 N N . THR A 1 80 ? -24.156 4.027 6.203 1 95.88 80 THR A N 1
ATOM 592 C CA . THR A 1 80 ? -24.609 4.32 4.848 1 95.88 80 THR A CA 1
ATOM 593 C C . THR A 1 80 ? -26.094 4.035 4.703 1 95.88 80 THR A C 1
ATOM 595 O O . THR A 1 80 ? -26.703 4.34 3.668 1 95.88 80 THR A O 1
ATOM 598 N N . LYS A 1 81 ? -26.75 3.521 5.668 1 91.5 81 LYS A N 1
ATOM 599 C CA . LYS A 1 81 ? -28.109 3.002 5.543 1 91.5 81 LYS A CA 1
ATOM 600 C C . LYS A 1 81 ? -29.141 4.027 6.02 1 91.5 81 LYS A C 1
ATOM 602 O O . LYS A 1 81 ? -30.328 3.924 5.691 1 91.5 81 LYS A O 1
ATOM 607 N N . SER A 1 82 ? -28.672 4.934 6.805 1 90.69 82 SER A N 1
ATOM 608 C CA . SER A 1 82 ? -29.562 5.957 7.348 1 90.69 82 SER A CA 1
ATOM 609 C C . SER A 1 82 ? -28.906 7.332 7.328 1 90.69 82 SER A C 1
ATOM 611 O O . SER A 1 82 ? -27.688 7.441 7.48 1 90.69 82 SER A O 1
ATOM 613 N N . ASP A 1 83 ? -29.75 8.312 7.188 1 91.06 83 ASP A N 1
ATOM 614 C CA . ASP A 1 83 ? -29.234 9.68 7.262 1 91.06 83 ASP A CA 1
ATOM 615 C C . ASP A 1 83 ? -29.062 10.125 8.711 1 91.06 83 ASP A C 1
ATOM 617 O O . ASP A 1 83 ? -28.406 11.125 8.984 1 91.06 83 ASP A O 1
ATOM 621 N N . GLN A 1 84 ? -29.656 9.406 9.578 1 93.69 84 GLN A N 1
ATOM 622 C CA . GLN A 1 84 ? -29.516 9.727 10.992 1 93.69 84 GLN A CA 1
ATOM 623 C C . GLN A 1 84 ? -28.234 9.133 11.57 1 93.69 84 GLN A C 1
ATOM 625 O O . GLN A 1 84 ? -27.906 7.977 11.305 1 93.69 84 GLN A O 1
ATOM 630 N N . PRO A 1 85 ? -27.547 9.906 12.297 1 96.81 85 PRO A N 1
ATOM 631 C CA . PRO A 1 85 ? -26.328 9.367 12.898 1 96.81 85 PRO A CA 1
ATOM 632 C C . PRO A 1 85 ? -26.609 8.219 13.859 1 96.81 85 PRO A C 1
ATOM 634 O O . PRO A 1 85 ? -27.656 8.188 14.508 1 96.81 85 PRO A O 1
ATOM 637 N N . LEU A 1 86 ? -25.672 7.297 13.922 1 97.06 86 LEU A N 1
ATOM 638 C CA . LEU A 1 86 ? -25.719 6.203 14.883 1 97.06 86 LEU A CA 1
ATOM 639 C C . LEU A 1 86 ? -25.422 6.703 16.297 1 97.06 86 LEU A C 1
ATOM 641 O O . LEU A 1 86 ? -25.891 6.117 17.266 1 97.06 86 LEU A O 1
ATOM 645 N N . LEU A 1 87 ? -24.594 7.664 16.359 1 96.88 87 LEU A N 1
ATOM 646 C CA . LEU A 1 87 ? -24.141 8.273 17.609 1 96.88 87 LEU A CA 1
ATOM 647 C C . LEU A 1 87 ? -23.719 9.719 17.406 1 96.88 87 LEU A C 1
ATOM 649 O O . LEU A 1 87 ? -23.094 10.047 16.391 1 96.88 87 LEU A O 1
ATOM 653 N N . GLU A 1 88 ? -24.109 10.633 18.359 1 97.62 88 GLU A N 1
ATOM 654 C CA . GLU A 1 88 ? -23.656 12.023 18.391 1 97.62 88 GLU A CA 1
ATOM 655 C C . GLU A 1 88 ? -23.266 12.445 19.812 1 97.62 88 GLU A C 1
ATOM 657 O O . GLU A 1 88 ? -23.891 12.031 20.781 1 97.62 88 GLU A O 1
ATOM 662 N N . TYR A 1 89 ? -22.266 13.18 19.922 1 98.06 89 TYR A N 1
ATOM 663 C CA . TYR A 1 89 ? -21.812 13.742 21.188 1 98.06 89 TYR A CA 1
ATOM 664 C C . TYR A 1 89 ? -21.266 15.148 21 1 98.06 89 TYR A C 1
ATOM 666 O O . TYR A 1 89 ? -20.438 15.383 20.109 1 98.06 89 TYR A O 1
ATOM 674 N N . TYR A 1 90 ? -21.75 16.125 21.844 1 97.31 90 TYR A N 1
ATOM 675 C CA . TYR A 1 90 ? -21.312 17.516 21.766 1 97.31 90 TYR A CA 1
ATOM 676 C C . TYR A 1 90 ? -20.844 18 23.141 1 97.31 90 TYR A C 1
ATOM 678 O O . TYR A 1 90 ? -21.484 17.719 24.156 1 97.31 90 TYR A O 1
ATOM 686 N N . HIS A 1 91 ? -19.734 18.641 23.156 1 96.25 91 HIS A N 1
ATOM 687 C CA . HIS A 1 91 ? -19.25 19.312 24.359 1 96.25 91 HIS A CA 1
ATOM 688 C C . HIS A 1 91 ? -18.844 20.75 24.047 1 96.25 91 HIS A C 1
ATOM 690 O O . HIS A 1 91 ? -18.109 21 23.094 1 96.25 91 HIS A O 1
ATOM 696 N N . THR A 1 92 ? -19.406 21.656 24.828 1 95.69 92 THR A N 1
ATOM 697 C CA . THR A 1 92 ? -19.016 23.062 24.766 1 95.69 92 THR A CA 1
ATOM 698 C C . THR A 1 92 ? -18.203 23.453 25.984 1 95.69 92 THR A C 1
ATOM 700 O O . THR A 1 92 ? -18.703 23.406 27.109 1 95.69 92 THR A O 1
ATOM 703 N N . ALA A 1 93 ? -17.047 23.875 25.734 1 93.06 93 ALA A N 1
ATOM 704 C CA . ALA A 1 93 ? -16.172 24.281 26.844 1 93.06 93 ALA A CA 1
ATOM 705 C C . ALA A 1 93 ? -16.703 25.547 27.531 1 93.06 93 ALA A C 1
ATOM 707 O O . ALA A 1 93 ? -17.203 26.453 26.859 1 93.06 93 ALA A O 1
ATOM 708 N N . PRO A 1 94 ? -16.578 25.609 28.859 1 89.5 94 PRO A N 1
ATOM 709 C CA . PRO A 1 94 ? -16.953 26.828 29.578 1 89.5 94 PRO A CA 1
ATOM 710 C C . PRO A 1 94 ? -16.203 28.062 29.078 1 89.5 94 PRO A C 1
ATOM 712 O O . PRO A 1 94 ? -16.75 29.172 29.125 1 89.5 94 PRO A O 1
ATOM 715 N N . SER A 1 95 ? -15.062 27.922 28.625 1 85.38 95 SER A N 1
ATOM 716 C CA . SER A 1 95 ? -14.219 29.031 28.203 1 85.38 95 SER A CA 1
ATOM 717 C C . SER A 1 95 ? -14.828 29.766 27 1 85.38 95 SER A C 1
ATOM 719 O O . SER A 1 95 ? -14.453 30.891 26.703 1 85.38 95 SER A O 1
ATOM 721 N N . ILE A 1 96 ? -15.789 29.188 26.328 1 86.81 96 ILE A N 1
ATOM 722 C CA . ILE A 1 96 ? -16.406 29.797 25.156 1 86.81 96 ILE A CA 1
ATOM 723 C C . ILE A 1 96 ? -17.188 31.031 25.578 1 86.81 96 ILE A C 1
ATOM 725 O O . ILE A 1 96 ? -17.438 31.922 24.766 1 86.81 96 ILE A O 1
ATOM 729 N N . GLN A 1 97 ? -17.609 30.969 26.812 1 79.12 97 GLN A N 1
ATOM 730 C CA . GLN A 1 97 ? -18.344 32.125 27.328 1 79.12 97 GLN A CA 1
ATOM 731 C C . GLN A 1 97 ? -17.516 33.406 27.266 1 79.12 97 GLN A C 1
ATOM 733 O O . GLN A 1 97 ? -18.047 34.5 27.297 1 79.12 97 GLN A O 1
ATOM 738 N N . ASN A 1 98 ? -16.266 33.219 27.094 1 75.81 98 ASN A N 1
ATOM 739 C CA . ASN A 1 98 ? -15.359 34.375 27.016 1 75.81 98 ASN A CA 1
ATOM 740 C C . ASN A 1 98 ? -15.258 34.906 25.594 1 75.81 98 ASN A C 1
ATOM 742 O O . ASN A 1 98 ? -14.633 35.938 25.359 1 75.81 98 ASN A O 1
ATOM 746 N N . SER A 1 99 ? -15.844 34.219 24.703 1 79.81 99 SER A N 1
ATOM 747 C CA . SER A 1 99 ? -15.82 34.688 23.328 1 79.81 99 SER A CA 1
ATOM 748 C C . SER A 1 99 ? -16.922 35.719 23.062 1 79.81 99 SER A C 1
ATOM 750 O O . SER A 1 99 ? -18 35.656 23.656 1 79.81 99 SER A O 1
ATOM 752 N N . THR A 1 100 ? -16.609 36.719 22.188 1 80.81 100 THR A N 1
ATOM 753 C CA . THR A 1 100 ? -17.594 37.75 21.875 1 80.81 100 THR A CA 1
ATOM 754 C C . THR A 1 100 ? -18.344 37.406 20.594 1 80.81 100 THR A C 1
ATOM 756 O O . THR A 1 100 ? -19.344 38.031 20.266 1 80.81 100 THR A O 1
ATOM 759 N N . VAL A 1 101 ? -17.812 36.438 19.922 1 87.69 101 VAL A N 1
ATOM 760 C CA . VAL A 1 101 ? -18.422 36.031 18.641 1 87.69 101 VAL A CA 1
ATOM 761 C C . VAL A 1 101 ? -18.578 34.531 18.594 1 87.69 101 VAL A C 1
ATOM 763 O O . VAL A 1 101 ? -18 33.812 19.422 1 87.69 101 VAL A O 1
ATOM 766 N N . GLY A 1 102 ? -19.453 34.125 17.672 1 92.75 102 GLY A N 1
ATOM 767 C CA . GLY A 1 102 ? -19.625 32.688 17.453 1 92.75 102 GLY A CA 1
ATOM 768 C C . GLY A 1 102 ? -20.781 32.094 18.25 1 92.75 102 GLY A C 1
ATOM 769 O O . GLY A 1 102 ? -21.484 32.844 18.953 1 92.75 102 GLY A O 1
ATOM 770 N N . VAL A 1 103 ? -20.859 30.859 18.172 1 94.25 103 VAL A N 1
ATOM 771 C CA . VAL A 1 103 ? -21.922 30.156 18.875 1 94.25 103 VAL A CA 1
ATOM 772 C C . VAL A 1 103 ? -21.531 29.938 20.328 1 94.25 103 VAL A C 1
ATOM 774 O O . VAL A 1 103 ? -20.344 29.953 20.672 1 94.25 103 VAL A O 1
ATOM 777 N N . ARG A 1 104 ? -22.578 29.609 21.156 1 93.31 104 ARG A N 1
ATOM 778 C CA . ARG A 1 104 ? -22.359 29.391 22.578 1 93.31 104 ARG A CA 1
ATOM 779 C C . ARG A 1 104 ? -22.578 27.922 22.938 1 93.31 104 ARG A C 1
ATOM 781 O O . ARG A 1 104 ? -22.312 27.516 24.062 1 93.31 104 ARG A O 1
ATOM 788 N N . GLU A 1 105 ? -23.062 27.281 22.031 1 95 105 GLU A N 1
ATOM 789 C CA . GLU A 1 105 ? -23.297 25.859 22.203 1 95 105 GLU A CA 1
ATOM 790 C C . GLU A 1 105 ? -23 25.094 20.906 1 95 105 GLU A C 1
ATOM 792 O O . GLU A 1 105 ? -23.453 25.484 19.828 1 95 105 GLU A O 1
ATOM 797 N N . VAL A 1 106 ? -22.203 24.016 21.062 1 97.44 106 VAL A N 1
ATOM 798 C CA . VAL A 1 106 ? -21.828 23.203 19.906 1 97.44 106 VAL A CA 1
ATOM 799 C C . VAL A 1 106 ? -22.953 22.203 19.609 1 97.44 106 VAL A C 1
ATOM 801 O O . VAL A 1 106 ? -23.547 21.625 20.516 1 97.44 106 VAL A O 1
ATOM 804 N N . ASP A 1 107 ? -23.266 22.031 18.406 1 97.69 107 ASP A N 1
ATOM 805 C CA . ASP A 1 107 ? -24.156 21 17.906 1 97.69 107 ASP A CA 1
ATOM 806 C C . ASP A 1 107 ? -23.719 20.484 16.547 1 97.69 107 ASP A C 1
ATOM 808 O O . ASP A 1 107 ? -22.578 20.703 16.141 1 97.69 107 ASP A O 1
ATOM 812 N N . ALA A 1 108 ? -24.562 19.75 15.844 1 97.81 108 ALA A N 1
ATOM 813 C CA . ALA A 1 108 ? -24.188 19.078 14.602 1 97.81 108 ALA A CA 1
ATOM 814 C C . ALA A 1 108 ? -23.969 20.078 13.469 1 97.81 108 ALA A C 1
ATOM 816 O O . ALA A 1 108 ? -23.312 19.766 12.477 1 97.81 108 ALA A O 1
ATOM 817 N N . ASP A 1 109 ? -24.5 21.281 13.539 1 98.19 109 ASP A N 1
ATOM 818 C CA . ASP A 1 109 ? -24.469 22.266 12.469 1 98.19 109 ASP A CA 1
ATOM 819 C C . ASP A 1 109 ? -23.391 23.328 12.727 1 98.19 109 ASP A C 1
ATOM 821 O O . ASP A 1 109 ? -23.125 24.172 11.875 1 98.19 109 ASP A O 1
ATOM 825 N N . THR A 1 110 ? -22.812 23.281 13.922 1 98.44 110 THR A N 1
ATOM 826 C CA . THR A 1 110 ? -21.781 24.25 14.242 1 98.44 110 THR A CA 1
ATOM 827 C C . THR A 1 110 ? -20.609 24.141 13.273 1 98.44 110 THR A C 1
ATOM 829 O O . THR A 1 110 ? -20.125 23.031 13 1 98.44 110 THR A O 1
ATOM 832 N N . VAL A 1 111 ? -20.172 25.297 12.758 1 98.38 111 VAL A N 1
ATOM 833 C CA . VAL A 1 111 ? -19.109 25.312 11.758 1 98.38 111 VAL A CA 1
ATOM 834 C C . VAL A 1 111 ? -17.75 25.391 12.453 1 98.38 111 VAL A C 1
ATOM 836 O O . VAL A 1 111 ? -17.578 26.125 13.414 1 98.38 111 VAL A O 1
ATOM 839 N N . PHE A 1 112 ? -16.844 24.531 12.047 1 98.19 112 PHE A N 1
ATOM 840 C CA . PHE A 1 112 ? -15.43 24.516 12.422 1 98.19 112 PHE A CA 1
ATOM 841 C C . PHE A 1 112 ? -14.539 24.719 11.203 1 98.19 112 PHE A C 1
ATOM 843 O O . PHE A 1 112 ? -15 24.609 10.062 1 98.19 112 PHE A O 1
ATOM 850 N N . ARG A 1 113 ? -13.203 25.094 11.375 1 97.06 113 ARG A N 1
ATOM 851 C CA . ARG A 1 113 ? -12.188 24.828 10.367 1 97.06 113 ARG A CA 1
ATOM 852 C C . ARG A 1 113 ? -11.859 23.344 10.297 1 97.06 113 ARG A C 1
ATOM 854 O O . ARG A 1 113 ? -11.633 22.703 11.32 1 97.06 113 ARG A O 1
ATOM 861 N N . ILE A 1 114 ? -11.867 22.781 9.086 1 98.44 114 ILE A N 1
ATOM 862 C CA . ILE A 1 114 ? -11.586 21.359 9.031 1 98.44 114 ILE A CA 1
ATOM 863 C C . ILE A 1 114 ? -10.141 21.125 8.602 1 98.44 114 ILE A C 1
ATOM 865 O O . ILE A 1 114 ? -9.68 19.984 8.523 1 98.44 114 ILE A O 1
ATOM 869 N N . ALA A 1 115 ? -9.445 22.203 8.328 1 98.25 115 ALA A N 1
ATOM 870 C CA . ALA A 1 115 ? -8.008 22.172 8.094 1 98.25 115 ALA A CA 1
ATOM 871 C C . ALA A 1 115 ? -7.645 21.109 7.051 1 98.25 115 ALA A C 1
ATOM 873 O O . ALA A 1 115 ? -8.234 21.078 5.969 1 98.25 115 ALA A O 1
ATOM 874 N N . SER A 1 116 ? -6.727 20.25 7.285 1 98.69 116 SER A N 1
ATOM 875 C CA . SER A 1 116 ? -6.121 19.375 6.289 1 98.69 116 SER A CA 1
ATOM 876 C C . SER A 1 116 ? -7.125 18.344 5.777 1 98.69 116 SER A C 1
ATOM 878 O O . SER A 1 116 ? -6.875 17.672 4.77 1 98.69 116 SER A O 1
ATOM 880 N N . VAL A 1 117 ? -8.258 18.141 6.395 1 98.88 117 VAL A N 1
ATOM 881 C CA . VAL A 1 117 ? -9.273 17.297 5.781 1 98.88 117 VAL A CA 1
ATOM 882 C C . VAL A 1 117 ? -9.68 17.875 4.43 1 98.88 117 VAL A C 1
ATOM 884 O O . VAL A 1 117 ? -10.195 17.156 3.566 1 98.88 117 VAL A O 1
ATOM 887 N N . SER A 1 118 ? -9.43 19.203 4.227 1 98.88 118 SER A N 1
ATOM 888 C CA . SER A 1 118 ? -9.633 19.844 2.93 1 98.88 118 SER A CA 1
ATOM 889 C C . SER A 1 118 ? -8.922 19.078 1.818 1 98.88 118 SER A C 1
ATOM 891 O O . SER A 1 118 ? -9.414 19.016 0.692 1 98.88 118 SER A O 1
ATOM 893 N N . LYS A 1 119 ? -7.766 18.516 2.107 1 98.94 119 LYS A N 1
ATOM 894 C CA . LYS A 1 119 ? -6.988 17.781 1.126 1 98.94 119 LYS A CA 1
ATOM 895 C C . LYS A 1 119 ? -7.797 16.609 0.554 1 98.94 119 LYS A C 1
ATOM 897 O O . LYS A 1 119 ? -7.707 16.312 -0.639 1 98.94 119 LYS A O 1
ATOM 902 N N . LEU A 1 120 ? -8.516 15.961 1.415 1 98.88 120 LEU A N 1
ATOM 903 C CA . LEU A 1 120 ? -9.344 14.844 0.976 1 98.88 120 LEU A CA 1
ATOM 904 C C . LEU A 1 120 ? -10.391 15.305 -0.033 1 98.88 120 LEU A C 1
ATOM 906 O O . LEU A 1 120 ? -10.648 14.617 -1.024 1 98.88 120 LEU A O 1
ATOM 910 N N . TRP A 1 121 ? -11.008 16.438 0.211 1 98.88 121 TRP A N 1
ATOM 911 C CA . TRP A 1 121 ? -12.016 16.984 -0.695 1 98.88 121 TRP A CA 1
ATOM 912 C C . TRP A 1 121 ? -11.383 17.406 -2.02 1 98.88 121 TRP A C 1
ATOM 914 O O . TRP A 1 121 ? -11.992 17.25 -3.08 1 98.88 121 TRP A O 1
ATOM 924 N N . THR A 1 122 ? -10.164 17.938 -1.961 1 98.94 122 THR A N 1
ATOM 925 C CA . THR A 1 122 ? -9.43 18.297 -3.168 1 98.94 122 THR A CA 1
ATOM 926 C C . THR A 1 122 ? -9.219 17.078 -4.062 1 98.94 122 THR A C 1
ATOM 928 O O . THR A 1 122 ? -9.469 17.141 -5.27 1 98.94 122 THR A O 1
ATOM 931 N N . VAL A 1 123 ? -8.82 15.961 -3.482 1 98.88 123 VAL A N 1
ATOM 932 C CA . VAL A 1 123 ? -8.586 14.758 -4.266 1 98.88 123 VAL A CA 1
ATOM 933 C C . VAL A 1 123 ? -9.922 14.195 -4.762 1 98.88 123 VAL A C 1
ATOM 935 O O . VAL A 1 123 ? -10.016 13.703 -5.887 1 98.88 123 VAL A O 1
ATOM 938 N N . LEU A 1 124 ? -10.984 14.266 -3.918 1 98.88 124 LEU A N 1
ATOM 939 C CA . LEU A 1 124 ? -12.312 13.82 -4.352 1 98.88 124 LEU A CA 1
ATOM 940 C C . LEU A 1 124 ? -12.766 14.602 -5.578 1 98.88 124 LEU A C 1
ATOM 942 O O . LEU A 1 124 ? -13.273 14.016 -6.539 1 98.88 124 LEU A O 1
ATOM 946 N N . MET A 1 125 ? -12.578 15.93 -5.609 1 98.88 125 MET A N 1
ATOM 947 C CA . MET A 1 125 ? -12.945 16.75 -6.762 1 98.88 125 MET A CA 1
ATOM 948 C C . MET A 1 125 ? -12.109 16.375 -7.98 1 98.88 125 MET A C 1
ATOM 950 O O . MET A 1 125 ? -12.625 16.312 -9.102 1 98.88 125 MET A O 1
ATOM 954 N N . LEU A 1 126 ? -10.797 16.094 -7.777 1 98.88 126 LEU A N 1
ATOM 955 C CA . LEU A 1 126 ? -9.945 15.633 -8.867 1 98.88 126 LEU A CA 1
ATOM 956 C C . LEU A 1 126 ? -10.516 14.367 -9.5 1 98.88 126 LEU A C 1
ATOM 958 O O . LEU A 1 126 ? -10.594 14.266 -10.727 1 98.88 126 LEU A O 1
ATOM 962 N N . LEU A 1 127 ? -10.891 13.43 -8.672 1 98.62 127 LEU A N 1
ATOM 963 C CA . LEU A 1 127 ? -11.398 12.148 -9.156 1 98.62 127 LEU A CA 1
ATOM 964 C C . LEU A 1 127 ? -12.734 12.328 -9.867 1 98.62 127 LEU A C 1
ATOM 966 O O . LEU A 1 127 ? -13.016 11.648 -10.859 1 98.62 127 LEU A O 1
ATOM 970 N N . ILE A 1 128 ? -13.602 13.25 -9.32 1 98.69 128 ILE A N 1
ATOM 971 C CA . ILE A 1 128 ? -14.883 13.539 -9.961 1 98.69 128 ILE A CA 1
ATOM 972 C C . ILE A 1 128 ? -14.641 14.102 -11.359 1 98.69 128 ILE A C 1
ATOM 974 O O . ILE A 1 128 ? -15.273 13.68 -12.328 1 98.69 128 ILE A O 1
ATOM 978 N N . GLU A 1 129 ? -13.664 14.984 -11.484 1 98.56 129 GLU A N 1
ATOM 979 C CA . GLU A 1 129 ? -13.461 15.742 -12.719 1 98.56 129 GLU A CA 1
ATOM 980 C C . GLU A 1 129 ? -12.664 14.93 -13.734 1 98.56 129 GLU A C 1
ATOM 982 O O . GLU A 1 129 ? -12.914 15.016 -14.938 1 98.56 129 GLU A O 1
ATOM 987 N N . LYS A 1 130 ? -11.672 14.141 -13.25 1 97.31 130 LYS A N 1
ATOM 988 C CA . LYS A 1 130 ? -10.688 13.633 -14.203 1 97.31 130 LYS A CA 1
ATOM 989 C C . LYS A 1 130 ? -10.453 12.141 -14.008 1 97.31 130 LYS A C 1
ATOM 991 O O . LYS A 1 130 ? -9.734 11.508 -14.789 1 97.31 130 LYS A O 1
ATOM 996 N N . GLY A 1 131 ? -11.023 11.555 -12.984 1 95.94 131 GLY A N 1
ATOM 997 C CA . GLY A 1 131 ? -10.742 10.164 -12.68 1 95.94 131 GLY A CA 1
ATOM 998 C C . GLY A 1 131 ? -9.305 9.922 -12.258 1 95.94 131 GLY A C 1
ATOM 999 O O . GLY A 1 131 ? -8.57 10.867 -11.977 1 95.94 131 GLY A O 1
ATOM 1000 N N . ASP A 1 132 ? -8.914 8.672 -12.188 1 93.75 132 ASP A N 1
ATOM 1001 C CA . ASP A 1 132 ? -7.598 8.344 -11.656 1 93.75 132 ASP A CA 1
ATOM 1002 C C . ASP A 1 132 ? -6.562 8.242 -12.781 1 93.75 132 ASP A C 1
ATOM 1004 O O . ASP A 1 132 ? -5.367 8.109 -12.516 1 93.75 132 ASP A O 1
ATOM 1008 N N . ALA A 1 133 ? -6.918 8.367 -14.023 1 91.31 133 ALA A N 1
ATOM 1009 C CA . ALA A 1 133 ? -5.957 8.422 -15.117 1 91.31 133 ALA A CA 1
ATOM 1010 C C . ALA A 1 133 ? -5.059 9.656 -15 1 91.31 133 ALA A C 1
ATOM 1012 O O . ALA A 1 133 ? -3.896 9.625 -15.414 1 91.31 133 ALA A O 1
ATOM 1013 N N . SER A 1 134 ? -5.598 10.664 -14.438 1 94.12 134 SER A N 1
ATOM 1014 C CA . SER A 1 134 ? -4.855 11.914 -14.297 1 94.12 134 SER A CA 1
ATOM 1015 C C . SER A 1 134 ? -3.707 11.766 -13.305 1 94.12 134 SER A C 1
ATOM 1017 O O . SER A 1 134 ? -2.758 12.547 -13.32 1 94.12 134 SER A O 1
ATOM 1019 N N . LEU A 1 135 ? -3.744 10.781 -12.453 1 96.31 135 LEU A N 1
ATOM 1020 C CA . LEU A 1 135 ? -2.785 10.641 -11.367 1 96.31 135 LEU A CA 1
ATOM 1021 C C . LEU A 1 135 ? -1.382 10.383 -11.898 1 96.31 135 LEU A C 1
ATOM 1023 O O . LEU A 1 135 ? -0.391 10.688 -11.234 1 96.31 135 LEU A O 1
ATOM 1027 N N . SER A 1 136 ? -1.224 9.852 -13.117 1 94.94 136 SER A N 1
ATOM 1028 C CA . SER A 1 136 ? 0.086 9.516 -13.664 1 94.94 136 SER A CA 1
ATOM 1029 C C . SER A 1 136 ? 0.638 10.656 -14.516 1 94.94 136 SER A C 1
ATOM 1031 O O . SER A 1 136 ? 1.773 10.594 -14.984 1 94.94 136 SER A O 1
ATOM 1033 N N . GLU A 1 137 ? -0.128 11.703 -14.766 1 96.19 137 GLU A N 1
ATOM 1034 C CA . GLU A 1 137 ? 0.304 12.812 -15.617 1 96.19 137 GLU A CA 1
ATOM 1035 C C . GLU A 1 137 ? 1.284 13.719 -14.883 1 96.19 137 GLU A C 1
ATOM 1037 O O . GLU A 1 137 ? 1.129 13.977 -13.688 1 96.19 137 GLU A O 1
ATOM 1042 N N . PRO A 1 138 ? 2.301 14.188 -15.57 1 97.12 138 PRO A N 1
ATOM 1043 C CA . PRO A 1 138 ? 3.221 15.141 -14.938 1 97.12 138 PRO A CA 1
ATOM 1044 C C . PRO A 1 138 ? 2.547 16.469 -14.578 1 97.12 138 PRO A C 1
ATOM 1046 O O . PRO A 1 138 ? 1.774 17 -15.375 1 97.12 138 PRO A O 1
ATOM 1049 N N . VAL A 1 139 ? 2.752 16.953 -13.453 1 98.5 139 VAL A N 1
ATOM 1050 C CA . VAL A 1 139 ? 2.123 18.172 -12.961 1 98.5 139 VAL A CA 1
ATOM 1051 C C . VAL A 1 139 ? 2.545 19.359 -13.828 1 98.5 139 VAL A C 1
ATOM 1053 O O . VAL A 1 139 ? 1.769 20.297 -14.039 1 98.5 139 VAL A O 1
ATOM 1056 N N . ALA A 1 140 ? 3.76 19.312 -14.438 1 98.38 140 ALA A N 1
ATOM 1057 C CA . ALA A 1 140 ? 4.301 20.391 -15.266 1 98.38 140 ALA A CA 1
ATOM 1058 C C . ALA A 1 140 ? 3.422 20.625 -16.484 1 98.38 140 ALA A C 1
ATOM 1060 O O . ALA A 1 140 ? 3.451 21.703 -17.078 1 98.38 140 ALA A O 1
ATOM 1061 N N . LYS A 1 141 ? 2.625 19.656 -16.891 1 97.94 141 LYS A N 1
ATOM 1062 C CA . LYS A 1 141 ? 1.679 19.797 -17.984 1 97.94 141 LYS A CA 1
ATOM 1063 C C . LYS A 1 141 ? 0.637 20.875 -17.688 1 97.94 141 LYS A C 1
ATOM 1065 O O . LYS A 1 141 ? 0.147 21.547 -18.609 1 97.94 141 LYS A O 1
ATOM 1070 N N . TYR A 1 142 ? 0.345 21.094 -16.422 1 98.56 142 TYR A N 1
ATOM 1071 C CA . TYR A 1 142 ? -0.807 21.922 -16.062 1 98.56 142 TYR A CA 1
ATOM 1072 C C . TYR A 1 142 ? -0.371 23.188 -15.336 1 98.56 142 TYR A C 1
ATOM 1074 O O . TYR A 1 142 ? -1.15 24.125 -15.211 1 98.56 142 TYR A O 1
ATOM 1082 N N . VAL A 1 143 ? 0.83 23.188 -14.844 1 98.81 143 VAL A N 1
ATOM 1083 C CA . VAL A 1 143 ? 1.317 24.328 -14.055 1 98.81 143 VAL A CA 1
ATOM 1084 C C . VAL A 1 143 ? 2.512 24.969 -14.758 1 98.81 143 VAL A C 1
ATOM 1086 O O . VAL A 1 143 ? 3.646 24.5 -14.609 1 98.81 143 VAL A O 1
ATOM 1089 N N . PRO A 1 144 ? 2.352 26.062 -15.391 1 98.62 144 PRO A N 1
ATOM 1090 C CA . PRO A 1 144 ? 3.391 26.656 -16.234 1 98.62 144 PRO A CA 1
ATOM 1091 C C . PRO A 1 144 ? 4.652 27.016 -15.453 1 98.62 144 PRO A C 1
ATOM 1093 O O . PRO A 1 144 ? 5.762 26.906 -15.984 1 98.62 144 PRO A O 1
ATOM 1096 N N . GLU A 1 145 ? 4.531 27.484 -14.234 1 98.75 145 GLU A N 1
ATOM 1097 C CA . GLU A 1 145 ? 5.691 27.828 -13.414 1 98.75 145 GLU A CA 1
ATOM 1098 C C . GLU A 1 145 ? 6.621 26.625 -13.25 1 98.75 145 GLU A C 1
ATOM 1100 O O . GLU A 1 145 ? 7.844 26.766 -13.336 1 98.75 145 GLU A O 1
ATOM 1105 N N . LEU A 1 146 ? 6.027 25.484 -13.047 1 98.81 146 LEU A N 1
ATOM 1106 C CA . LEU A 1 146 ? 6.801 24.25 -12.859 1 98.81 146 LEU A CA 1
ATOM 1107 C C . LEU A 1 146 ? 7.363 23.766 -14.188 1 98.81 146 LEU A C 1
ATOM 1109 O O . LEU A 1 146 ? 8.469 23.219 -14.234 1 98.81 146 LEU A O 1
ATOM 1113 N N . ARG A 1 147 ? 6.574 23.875 -15.242 1 98.5 147 ARG A N 1
ATOM 1114 C CA . ARG A 1 147 ? 7.055 23.531 -16.578 1 98.5 147 ARG A CA 1
ATOM 1115 C C . ARG A 1 147 ? 8.297 24.344 -16.938 1 98.5 147 ARG A C 1
ATOM 1117 O O . ARG A 1 147 ? 9.281 23.797 -17.438 1 98.5 147 ARG A O 1
ATOM 1124 N N . ASP A 1 148 ? 8.242 25.672 -16.672 1 98.31 148 ASP A N 1
ATOM 1125 C CA . ASP A 1 148 ? 9.367 26.547 -16.969 1 98.31 148 ASP A CA 1
ATOM 1126 C C . ASP A 1 148 ? 10.594 26.172 -16.125 1 98.31 148 ASP A C 1
ATOM 1128 O O . ASP A 1 148 ? 11.719 26.188 -16.641 1 98.31 148 ASP A O 1
ATOM 1132 N N . ALA A 1 149 ? 10.367 25.891 -14.875 1 97.81 149 ALA A N 1
ATOM 1133 C CA . ALA A 1 149 ? 11.469 25.469 -14.008 1 97.81 149 ALA A CA 1
ATOM 1134 C C . ALA A 1 149 ? 12.109 24.188 -14.531 1 97.81 149 ALA A C 1
ATOM 1136 O O . ALA A 1 149 ? 13.336 24.047 -14.5 1 97.81 149 ALA A O 1
ATOM 1137 N N . ALA A 1 150 ? 11.312 23.234 -14.938 1 97.38 150 ALA A N 1
ATOM 1138 C CA . ALA A 1 150 ? 11.812 21.969 -15.469 1 97.38 150 ALA A CA 1
ATOM 1139 C C . ALA A 1 150 ? 12.648 22.203 -16.734 1 97.38 150 ALA A C 1
ATOM 1141 O O . ALA A 1 150 ? 13.68 21.562 -16.922 1 97.38 150 ALA A O 1
ATOM 1142 N N . LYS A 1 151 ? 12.195 23.078 -17.594 1 97.31 151 LYS A N 1
ATOM 1143 C CA . LYS A 1 151 ? 12.93 23.422 -18.812 1 97.31 151 LYS A CA 1
ATOM 1144 C C . LYS A 1 151 ? 14.281 24.047 -18.484 1 97.31 151 LYS A C 1
ATOM 1146 O O . LYS A 1 151 ? 15.297 23.703 -19.094 1 97.31 151 LYS A O 1
ATOM 1151 N N . GLU A 1 152 ? 14.25 24.922 -17.562 1 96.88 152 GLU A N 1
ATOM 1152 C CA . GLU A 1 152 ? 15.492 25.562 -17.141 1 96.88 152 GLU A CA 1
ATOM 1153 C C . GLU A 1 152 ? 16.484 24.531 -16.594 1 96.88 152 GLU A C 1
ATOM 1155 O O . GLU A 1 152 ? 17.672 24.562 -16.938 1 96.88 152 GLU A O 1
ATOM 1160 N N . LEU A 1 153 ? 16 23.688 -15.773 1 95.88 153 LEU A N 1
ATOM 1161 C CA . LEU A 1 153 ? 16.844 22.656 -15.203 1 95.88 153 LEU A CA 1
ATOM 1162 C C . LEU A 1 153 ? 17.438 21.766 -16.297 1 95.88 153 LEU A C 1
ATOM 1164 O O . LEU A 1 153 ? 18.609 21.391 -16.234 1 95.88 153 LEU A O 1
ATOM 1168 N N . SER A 1 154 ? 16.672 21.391 -17.266 1 94.12 154 SER A N 1
ATOM 1169 C CA . SER A 1 154 ? 17.094 20.5 -18.328 1 94.12 154 SER A CA 1
ATOM 1170 C C . SER A 1 154 ? 18.172 21.141 -19.203 1 94.12 154 SER A C 1
ATOM 1172 O O . SER A 1 154 ? 19.016 20.438 -19.766 1 94.12 154 SER A O 1
ATOM 1174 N N . HIS A 1 155 ? 18.188 22.453 -19.297 1 95.31 155 HIS A N 1
ATOM 1175 C CA . HIS A 1 155 ? 19.094 23.156 -20.203 1 95.31 155 HIS A CA 1
ATOM 1176 C C . HIS A 1 155 ? 20.359 23.594 -19.484 1 95.31 155 HIS A C 1
ATOM 1178 O O . HIS A 1 155 ? 21.328 24.031 -20.125 1 95.31 155 HIS A O 1
ATOM 1184 N N . ASN A 1 156 ? 20.312 23.469 -18.203 1 94.56 156 ASN A N 1
ATOM 1185 C CA . ASN A 1 156 ? 21.453 23.844 -17.375 1 94.56 156 ASN A CA 1
ATOM 1186 C C . ASN A 1 156 ? 22.156 22.625 -16.797 1 94.56 156 ASN A C 1
ATOM 1188 O O . ASN A 1 156 ? 21.719 22.062 -15.805 1 94.56 156 ASN A O 1
ATOM 1192 N N . ALA A 1 157 ? 23.297 22.328 -17.266 1 89.56 157 ALA A N 1
ATOM 1193 C CA . ALA A 1 157 ? 24.031 21.109 -16.922 1 89.56 157 ALA A CA 1
ATOM 1194 C C . ALA A 1 157 ? 24.375 21.078 -15.43 1 89.56 157 ALA A C 1
ATOM 1196 O O . ALA A 1 157 ? 24.281 20.031 -14.789 1 89.56 157 ALA A O 1
ATOM 1197 N N . THR A 1 158 ? 24.734 22.203 -14.906 1 91.12 158 THR A N 1
ATOM 1198 C CA . THR A 1 158 ? 25.094 22.297 -13.5 1 91.12 158 THR A CA 1
ATOM 1199 C C . THR A 1 158 ? 23.875 22 -12.617 1 91.12 158 THR A C 1
ATOM 1201 O O . THR A 1 158 ? 23.984 21.266 -11.633 1 91.12 158 THR A O 1
ATOM 1204 N N . MET A 1 159 ? 22.766 22.469 -12.992 1 91.88 159 MET A N 1
ATOM 1205 C CA . MET A 1 159 ? 21.531 22.266 -12.227 1 91.88 159 MET A CA 1
ATOM 1206 C C . MET A 1 159 ? 21.031 20.828 -12.352 1 91.88 159 MET A C 1
ATOM 1208 O O . MET A 1 159 ? 20.516 20.266 -11.391 1 91.88 159 MET A O 1
ATOM 1212 N N . ARG A 1 160 ? 21.234 20.266 -13.477 1 92.12 160 ARG A N 1
ATOM 1213 C CA . ARG A 1 160 ? 20.75 18.906 -13.742 1 92.12 160 ARG A CA 1
ATOM 1214 C C . ARG A 1 160 ? 21.438 17.891 -12.836 1 92.12 160 ARG A C 1
ATOM 1216 O O . ARG A 1 160 ? 20.828 16.906 -12.43 1 92.12 160 ARG A O 1
ATOM 1223 N N . ASP A 1 161 ? 22.656 18.219 -12.5 1 94.06 161 ASP A N 1
ATOM 1224 C CA . ASP A 1 161 ? 23.438 17.266 -11.703 1 94.06 161 ASP A CA 1
ATOM 1225 C C . ASP A 1 161 ? 23.328 17.578 -10.211 1 94.06 161 ASP A C 1
ATOM 1227 O O . ASP A 1 161 ? 23.984 16.938 -9.391 1 94.06 161 ASP A O 1
ATOM 1231 N N . ASP A 1 162 ? 22.484 18.5 -9.844 1 97.62 162 ASP A N 1
ATOM 1232 C CA . ASP A 1 162 ? 22.297 18.922 -8.453 1 97.62 162 ASP A CA 1
ATOM 1233 C C . ASP A 1 162 ? 20.938 18.5 -7.934 1 97.62 162 ASP A C 1
ATOM 1235 O O . ASP A 1 162 ? 20 19.312 -7.895 1 97.62 162 ASP A O 1
ATOM 1239 N N . GLU A 1 163 ? 20.844 17.297 -7.41 1 97.12 163 GLU A N 1
ATOM 1240 C CA . GLU A 1 163 ? 19.594 16.781 -6.863 1 97.12 163 GLU A CA 1
ATOM 1241 C C . GLU A 1 163 ? 19.281 17.406 -5.504 1 97.12 163 GLU A C 1
ATOM 1243 O O . GLU A 1 163 ? 18.156 17.328 -5.023 1 97.12 163 GLU A O 1
ATOM 1248 N N . ILE A 1 164 ? 20.266 17.953 -4.863 1 98.19 164 ILE A N 1
ATOM 1249 C CA . ILE A 1 164 ? 20.156 18.469 -3.504 1 98.19 164 ILE A CA 1
ATOM 1250 C C . ILE A 1 164 ? 19.375 19.781 -3.512 1 98.19 164 ILE A C 1
ATOM 1252 O O . ILE A 1 164 ? 18.594 20.047 -2.598 1 98.19 164 ILE A O 1
ATOM 1256 N N . ASP A 1 165 ? 19.578 20.562 -4.613 1 97.88 165 ASP A N 1
ATOM 1257 C CA . ASP A 1 165 ? 19.016 21.906 -4.582 1 97.88 165 ASP A CA 1
ATOM 1258 C C . ASP A 1 165 ? 17.844 22.047 -5.551 1 97.88 165 ASP A C 1
ATOM 1260 O O . ASP A 1 165 ? 17.094 23.031 -5.52 1 97.88 165 ASP A O 1
ATOM 1264 N N . HIS A 1 166 ? 17.641 21.031 -6.422 1 97.19 166 HIS A N 1
ATOM 1265 C CA . HIS A 1 166 ? 16.641 21.203 -7.461 1 97.19 166 HIS A CA 1
ATOM 1266 C C . HIS A 1 166 ? 15.75 19.969 -7.57 1 97.19 166 HIS A C 1
ATOM 1268 O O . HIS A 1 166 ? 16.25 18.859 -7.766 1 97.19 166 HIS A O 1
ATOM 1274 N N . LEU A 1 167 ? 14.477 20.141 -7.477 1 97 167 LEU A N 1
ATOM 1275 C CA . LEU A 1 167 ? 13.5 19.078 -7.723 1 97 167 LEU A CA 1
ATOM 1276 C C . LEU A 1 167 ? 13.188 18.969 -9.211 1 97 167 LEU A C 1
ATOM 1278 O O . LEU A 1 167 ? 13.055 19.969 -9.906 1 97 167 LEU A O 1
ATOM 1282 N N . ARG A 1 168 ? 13.102 17.75 -9.75 1 96.44 168 ARG A N 1
ATOM 1283 C CA . ARG A 1 168 ? 12.742 17.516 -11.148 1 96.44 168 ARG A CA 1
ATOM 1284 C C . ARG A 1 168 ? 11.227 17.562 -11.336 1 96.44 168 ARG A C 1
ATOM 1286 O O . ARG A 1 168 ? 10.594 16.516 -11.484 1 96.44 168 ARG A O 1
ATOM 1293 N N . TRP A 1 169 ? 10.719 18.703 -11.555 1 97.75 169 TRP A N 1
ATOM 1294 C CA . TRP A 1 169 ? 9.281 18.922 -11.562 1 97.75 169 TRP A CA 1
ATOM 1295 C C . TRP A 1 169 ? 8.625 18.25 -12.766 1 97.75 169 TRP A C 1
ATOM 1297 O O . TRP A 1 169 ? 7.418 18 -12.766 1 97.75 169 TRP A O 1
ATOM 1307 N N . ASP A 1 170 ? 9.375 17.984 -13.812 1 95.88 170 ASP A N 1
ATOM 1308 C CA . ASP A 1 170 ? 8.828 17.266 -14.961 1 95.88 170 ASP A CA 1
ATOM 1309 C C . ASP A 1 170 ? 8.57 15.805 -14.625 1 95.88 170 ASP A C 1
ATOM 1311 O O . ASP A 1 170 ? 7.824 15.125 -15.336 1 95.88 170 ASP A O 1
ATOM 1315 N N . GLU A 1 171 ? 9.133 15.344 -13.539 1 96.38 171 GLU A N 1
ATOM 1316 C CA . GLU A 1 171 ? 8.961 13.945 -13.141 1 96.38 171 GLU A CA 1
ATOM 1317 C C . GLU A 1 171 ? 7.898 13.812 -12.047 1 96.38 171 GLU A C 1
ATOM 1319 O O . GLU A 1 171 ? 7.426 12.711 -11.766 1 96.38 171 GLU A O 1
ATOM 1324 N N . VAL A 1 172 ? 7.484 14.867 -11.461 1 98.25 172 VAL A N 1
ATOM 1325 C CA . VAL A 1 172 ? 6.461 14.852 -10.414 1 98.25 172 VAL A CA 1
ATOM 1326 C C . VAL A 1 172 ? 5.082 14.68 -11.055 1 98.25 172 VAL A C 1
ATOM 1328 O O . VAL A 1 172 ? 4.723 15.422 -11.969 1 98.25 172 VAL A O 1
ATOM 1331 N N . THR A 1 173 ? 4.328 13.734 -10.609 1 98.44 173 THR A N 1
ATOM 1332 C CA . THR A 1 173 ? 3.008 13.469 -11.172 1 98.44 173 THR A CA 1
ATOM 1333 C C . THR A 1 173 ? 1.918 14.062 -10.281 1 98.44 173 THR A C 1
ATOM 1335 O O . THR A 1 173 ? 2.178 14.43 -9.133 1 98.44 173 THR A O 1
ATOM 1338 N N . ILE A 1 174 ? 0.683 14.141 -10.812 1 98.62 174 ILE A N 1
ATOM 1339 C CA . ILE A 1 174 ? -0.501 14.547 -10.07 1 98.62 174 ILE A CA 1
ATOM 1340 C C . ILE A 1 174 ? -0.719 13.609 -8.891 1 98.62 174 ILE A C 1
ATOM 1342 O O . ILE A 1 174 ? -1.066 14.047 -7.789 1 98.62 174 ILE A O 1
ATOM 1346 N N . GLY A 1 175 ? -0.487 12.32 -9.133 1 98.31 175 GLY A N 1
ATOM 1347 C CA . GLY A 1 175 ? -0.643 11.336 -8.07 1 98.31 175 GLY A CA 1
ATOM 1348 C C . GLY A 1 175 ? 0.334 11.531 -6.926 1 98.31 175 GLY A C 1
ATOM 1349 O O . GLY A 1 175 ? -0.001 11.273 -5.766 1 98.31 175 GLY A O 1
ATOM 1350 N N . GLU A 1 176 ? 1.527 11.969 -7.25 1 98.62 176 GLU A N 1
ATOM 1351 C CA . GLU A 1 176 ? 2.523 12.219 -6.215 1 98.62 176 GLU A CA 1
ATOM 1352 C C . GLU A 1 176 ? 2.148 13.438 -5.375 1 98.62 176 GLU A C 1
ATOM 1354 O O . GLU A 1 176 ? 2.42 13.477 -4.172 1 98.62 176 GLU A O 1
ATOM 1359 N N . LEU A 1 177 ? 1.523 14.445 -5.988 1 98.88 177 LEU A N 1
ATOM 1360 C CA . LEU A 1 177 ? 0.956 15.539 -5.207 1 98.88 177 LEU A CA 1
ATOM 1361 C C . LEU A 1 177 ? -0.115 15.023 -4.25 1 98.88 177 LEU A C 1
ATOM 1363 O O . LEU A 1 177 ? -0.085 15.328 -3.057 1 98.88 177 LEU A O 1
ATOM 1367 N N . ALA A 1 178 ? -0.969 14.148 -4.684 1 98.81 178 ALA A N 1
ATOM 1368 C CA . ALA A 1 178 ? -2.154 13.695 -3.961 1 98.81 178 ALA A CA 1
ATOM 1369 C C . ALA A 1 178 ? -1.78 12.727 -2.842 1 98.81 178 ALA A C 1
ATOM 1371 O O . ALA A 1 178 ? -2.598 12.438 -1.965 1 98.81 178 ALA A O 1
ATOM 1372 N N . SER A 1 179 ? -0.548 12.234 -2.797 1 98.62 179 SER A N 1
ATOM 1373 C CA . SER A 1 179 ? -0.184 11.172 -1.867 1 98.62 179 SER A CA 1
ATOM 1374 C C . SER A 1 179 ? 1.044 11.547 -1.047 1 98.62 179 SER A C 1
ATOM 1376 O O . SER A 1 179 ? 1.699 10.68 -0.464 1 98.62 179 SER A O 1
ATOM 1378 N N . HIS A 1 180 ? 1.45 12.805 -1.094 1 98.5 180 HIS A N 1
ATOM 1379 C CA . HIS A 1 180 ? 2.586 13.289 -0.32 1 98.5 180 HIS A CA 1
ATOM 1380 C C . HIS A 1 180 ? 3.879 12.602 -0.738 1 98.5 180 HIS A C 1
ATOM 1382 O O . HIS A 1 180 ? 4.719 12.281 0.107 1 98.5 180 HIS A O 1
ATOM 1388 N N . MET A 1 181 ? 3.988 12.344 -2.043 1 98.5 181 MET A N 1
ATOM 1389 C CA . MET A 1 181 ? 5.148 11.609 -2.529 1 98.5 181 MET A CA 1
ATOM 1390 C C . MET A 1 181 ? 6.016 12.484 -3.426 1 98.5 181 MET A C 1
ATOM 1392 O O . MET A 1 181 ? 6.824 11.977 -4.207 1 98.5 181 MET A O 1
ATOM 1396 N N . THR A 1 182 ? 5.926 13.797 -3.361 1 98.25 182 THR A N 1
ATOM 1397 C CA . THR A 1 182 ? 6.609 14.695 -4.289 1 98.25 182 THR A CA 1
ATOM 1398 C C . THR A 1 182 ? 8.07 14.875 -3.889 1 98.25 182 THR A C 1
ATOM 1400 O O . THR A 1 182 ? 8.93 15.078 -4.746 1 98.25 182 THR A O 1
ATOM 1403 N N . GLY A 1 183 ? 8.336 14.891 -2.611 1 97.5 183 GLY A N 1
ATOM 1404 C CA . GLY A 1 183 ? 9.656 15.227 -2.117 1 97.5 183 GLY A CA 1
ATOM 1405 C C . GLY A 1 183 ? 9.859 16.719 -1.927 1 97.5 183 GLY A C 1
ATOM 1406 O O . GLY A 1 183 ? 10.945 17.172 -1.547 1 97.5 183 GLY A O 1
ATOM 1407 N N . VAL A 1 184 ? 8.828 17.547 -2.158 1 97.88 184 VAL A N 1
ATOM 1408 C CA . VAL A 1 184 ? 8.891 18.984 -1.96 1 97.88 184 VAL A CA 1
ATOM 1409 C C . VAL A 1 184 ? 8.742 19.312 -0.475 1 97.88 184 VAL A C 1
ATOM 1411 O O . VAL A 1 184 ? 8.445 18.422 0.333 1 97.88 184 VAL A O 1
ATOM 1414 N N . ILE A 1 185 ? 8.922 20.516 -0.09 1 97.94 185 ILE A N 1
ATOM 1415 C CA . ILE A 1 185 ? 8.961 20.953 1.3 1 97.94 185 ILE A CA 1
ATOM 1416 C C . ILE A 1 185 ? 7.582 20.766 1.936 1 97.94 185 ILE A C 1
ATOM 1418 O O . ILE A 1 185 ? 6.578 20.641 1.231 1 97.94 185 ILE A O 1
ATOM 1422 N N . ARG A 1 186 ? 7.562 20.734 3.211 1 97.38 186 ARG A N 1
ATOM 1423 C CA . ARG A 1 186 ? 6.352 20.5 3.994 1 97.38 186 ARG A CA 1
ATOM 1424 C C . ARG A 1 186 ? 5.438 21.719 3.969 1 97.38 186 ARG A C 1
ATOM 1426 O O . ARG A 1 186 ? 4.211 21.578 3.996 1 97.38 186 ARG A O 1
ATOM 1433 N N . GLU A 1 187 ? 6.066 22.875 4.051 1 96.75 187 GLU A N 1
ATOM 1434 C CA . GLU A 1 187 ? 5.348 24.141 4.195 1 96.75 187 GLU A CA 1
ATOM 1435 C C . GLU A 1 187 ? 6.184 25.312 3.688 1 96.75 187 GLU A C 1
ATOM 1437 O O . GLU A 1 187 ? 7.406 25.312 3.826 1 96.75 187 GLU A O 1
ATOM 1442 N N . TYR A 1 188 ? 5.488 26.234 3.006 1 96.56 188 TYR A N 1
ATOM 1443 C CA . TYR A 1 188 ? 6.164 27.484 2.635 1 96.56 188 TYR A CA 1
ATOM 1444 C C . TYR A 1 188 ? 5.609 28.656 3.424 1 96.56 188 TYR A C 1
ATOM 1446 O O . TYR A 1 188 ? 4.395 28.875 3.473 1 96.56 188 TYR A O 1
ATOM 1454 N N . ALA A 1 189 ? 6.461 29.359 4.113 1 95.75 189 ALA A N 1
ATOM 1455 C CA . ALA A 1 189 ? 6.32 30.734 4.574 1 95.75 189 ALA A CA 1
ATOM 1456 C C . ALA A 1 189 ? 5.609 30.797 5.922 1 95.75 189 ALA A C 1
ATOM 1458 O O . ALA A 1 189 ? 6.117 31.391 6.879 1 95.75 189 ALA A O 1
ATOM 1459 N N . SER A 1 190 ? 4.512 30.094 6.113 1 92.12 190 SER A N 1
ATOM 1460 C CA . SER A 1 190 ? 3.592 30.359 7.219 1 92.12 190 SER A CA 1
ATOM 1461 C C . SER A 1 190 ? 4.223 29.984 8.555 1 92.12 190 SER A C 1
ATOM 1463 O O . SER A 1 190 ? 3.859 30.547 9.594 1 92.12 190 SER A O 1
ATOM 1465 N N . ILE A 1 191 ? 5.16 29.031 8.516 1 92.12 191 ILE A N 1
ATOM 1466 C CA . ILE A 1 191 ? 5.746 28.609 9.781 1 92.12 191 ILE A CA 1
ATOM 1467 C C . ILE A 1 191 ? 7.242 28.906 9.789 1 92.12 191 ILE A C 1
ATOM 1469 O O . ILE A 1 191 ? 7.984 28.375 10.617 1 92.12 191 ILE A O 1
ATOM 1473 N N . ASP A 1 192 ? 7.68 29.688 8.898 1 96.44 192 ASP A N 1
ATOM 1474 C CA . ASP A 1 192 ? 9.094 30.031 8.797 1 96.44 192 ASP A CA 1
ATOM 1475 C C . ASP A 1 192 ? 9.531 30.922 9.961 1 96.44 192 ASP A C 1
ATOM 1477 O O . ASP A 1 192 ? 9.016 32.031 10.125 1 96.44 192 ASP A O 1
ATOM 1481 N N . ILE A 1 193 ? 10.477 30.562 10.648 1 95.56 193 ILE A N 1
ATOM 1482 C CA . ILE A 1 193 ? 10.93 31.219 11.867 1 95.56 193 ILE A CA 1
ATOM 1483 C C . ILE A 1 193 ? 11.477 32.594 11.531 1 95.56 193 ILE A C 1
ATOM 1485 O O . ILE A 1 193 ? 11.273 33.562 12.289 1 95.56 193 ILE A O 1
ATOM 1489 N N . ALA A 1 194 ? 12.148 32.719 10.414 1 96.31 194 ALA A N 1
ATOM 1490 C CA . ALA A 1 194 ? 12.703 34 10.023 1 96.31 194 ALA A CA 1
ATOM 1491 C C . ALA A 1 194 ? 11.594 35.031 9.766 1 96.31 194 ALA A C 1
ATOM 1493 O O . ALA A 1 194 ? 11.742 36.219 10.086 1 96.31 194 ALA A O 1
ATOM 1494 N N . ALA A 1 195 ? 10.586 34.562 9.148 1 94.31 195 ALA A N 1
ATOM 1495 C CA . ALA A 1 195 ? 9.469 35.438 8.82 1 94.31 195 ALA A CA 1
ATOM 1496 C C . ALA A 1 195 ? 8.656 35.781 10.07 1 94.31 195 ALA A C 1
ATOM 1498 O O . ALA A 1 195 ? 8.102 36.875 10.18 1 94.31 195 ALA A O 1
ATOM 1499 N N . LEU A 1 196 ? 8.625 34.938 11.016 1 93.19 196 LEU A N 1
ATOM 1500 C CA . LEU A 1 196 ? 7.793 35.094 12.203 1 93.19 196 LEU A CA 1
ATOM 1501 C C . LEU A 1 196 ? 8.523 35.875 13.281 1 93.19 196 LEU A C 1
ATOM 1503 O O . LEU A 1 196 ? 7.895 36.406 14.211 1 93.19 196 LEU A O 1
ATOM 1507 N N . SER A 1 197 ? 9.82 35.938 13.211 1 92.62 197 SER A N 1
ATOM 1508 C CA . SER A 1 197 ? 10.617 36.531 14.273 1 92.62 197 SER A CA 1
ATOM 1509 C C . SER A 1 197 ? 10.844 38.031 14.016 1 92.62 197 SER A C 1
ATOM 1511 O O . SER A 1 197 ? 11.023 38.438 12.867 1 92.62 197 SER A O 1
ATOM 1513 N N . ALA A 1 198 ? 10.844 38.75 15.117 1 90.81 198 ALA A N 1
ATOM 1514 C CA . ALA A 1 198 ? 11.117 40.188 15.039 1 90.81 198 ALA A CA 1
ATOM 1515 C C . ALA A 1 198 ? 12.609 40.469 14.828 1 90.81 198 ALA A C 1
ATOM 1517 O O . ALA A 1 198 ? 12.984 41.469 14.25 1 90.81 198 ALA A O 1
ATOM 1518 N N . SER A 1 199 ? 13.352 39.562 15.375 1 92.62 199 SER A N 1
ATOM 1519 C CA . SER A 1 199 ? 14.805 39.625 15.25 1 92.62 199 SER A CA 1
ATOM 1520 C C . SER A 1 199 ? 15.414 38.25 14.992 1 92.62 199 SER A C 1
ATOM 1522 O O . SER A 1 199 ? 14.742 37.219 15.156 1 92.62 199 SER A O 1
ATOM 1524 N N . THR A 1 200 ? 16.609 38.281 14.586 1 93.75 200 THR A N 1
ATOM 1525 C CA . THR A 1 200 ? 17.312 37.031 14.297 1 93.75 200 THR A CA 1
ATOM 1526 C C . THR A 1 200 ? 17.359 36.156 15.539 1 93.75 200 THR A C 1
ATOM 1528 O O . THR A 1 200 ? 17.891 36.562 16.578 1 93.75 200 THR A O 1
ATOM 1531 N N . PRO A 1 201 ? 16.844 34.969 15.477 1 91.94 201 PRO A N 1
ATOM 1532 C CA . PRO A 1 201 ? 16.938 34.094 16.641 1 91.94 201 PRO A CA 1
ATOM 1533 C C . PRO A 1 201 ? 18.359 33.656 16.969 1 91.94 201 PRO A C 1
ATOM 1535 O O . PRO A 1 201 ? 19.188 33.531 16.062 1 91.94 201 PRO A O 1
ATOM 1538 N N . GLY A 1 202 ? 18.578 33.406 18.25 1 90.38 202 GLY A N 1
ATOM 1539 C CA . GLY A 1 202 ? 19.891 32.969 18.672 1 90.38 202 GLY A CA 1
ATOM 1540 C C . GLY A 1 202 ? 20.359 31.703 17.953 1 90.38 202 GLY A C 1
ATOM 1541 O O . GLY A 1 202 ? 19.594 30.766 17.766 1 90.38 202 GLY A O 1
ATOM 1542 N N . GLY A 1 203 ? 21.625 31.703 17.5 1 92 203 GLY A N 1
ATOM 1543 C CA . GLY A 1 203 ? 22.203 30.547 16.844 1 92 203 GLY A CA 1
ATOM 1544 C C . GLY A 1 203 ? 21.984 30.531 15.344 1 92 203 GLY A C 1
ATOM 1545 O O . GLY A 1 203 ? 22.609 29.75 14.625 1 92 203 GLY A O 1
ATOM 1546 N N . PHE A 1 204 ? 21.062 31.375 14.883 1 95.38 204 PHE A N 1
ATOM 1547 C CA . PHE A 1 204 ? 20.797 31.469 13.453 1 95.38 204 PHE A CA 1
ATOM 1548 C C . PHE A 1 204 ? 21.469 32.688 12.859 1 95.38 204 PHE A C 1
ATOM 1550 O O . PHE A 1 204 ? 21.688 33.688 13.555 1 95.38 204 PHE A O 1
ATOM 1557 N N . PRO A 1 205 ? 21.797 32.656 11.641 1 95.44 205 PRO A N 1
ATOM 1558 C CA . PRO A 1 205 ? 22.391 33.812 11 1 95.44 205 PRO A CA 1
ATOM 1559 C C . PRO A 1 205 ? 21.359 34.875 10.594 1 95.44 205 PRO A C 1
ATOM 1561 O O . PRO A 1 205 ? 20.188 34.531 10.375 1 95.44 205 PRO A O 1
ATOM 1564 N N . THR A 1 206 ? 21.828 36.062 10.531 1 96.31 206 THR A N 1
ATOM 1565 C CA . THR A 1 206 ? 21 37.094 9.898 1 96.31 206 THR A CA 1
ATOM 1566 C C . THR A 1 206 ? 20.844 36.812 8.406 1 96.31 206 THR A C 1
ATOM 1568 O O . THR A 1 206 ? 21.828 36.531 7.711 1 96.31 206 THR A O 1
ATOM 1571 N N . LEU A 1 207 ? 19.609 36.844 7.988 1 97.19 207 LEU A N 1
ATOM 1572 C CA . LEU A 1 207 ? 19.328 36.562 6.59 1 97.19 207 LEU A CA 1
ATOM 1573 C C . LEU A 1 207 ? 19.078 37.844 5.801 1 97.19 207 LEU A C 1
ATOM 1575 O O . LEU A 1 207 ? 18.531 38.812 6.336 1 97.19 207 LEU A O 1
ATOM 1579 N N . PRO A 1 208 ? 19.547 37.844 4.531 1 96.06 208 PRO A N 1
ATOM 1580 C CA . PRO A 1 208 ? 19.062 38.938 3.672 1 96.06 208 PRO A CA 1
ATOM 1581 C C . PRO A 1 208 ? 17.547 38.875 3.471 1 96.06 208 PRO A C 1
ATOM 1583 O O . PRO A 1 208 ? 16.938 37.812 3.576 1 96.06 208 PRO A O 1
ATOM 1586 N N . LYS A 1 209 ? 16.984 39.938 3.178 1 94.88 209 LYS A N 1
ATOM 1587 C CA . LYS A 1 209 ? 15.531 40.062 2.996 1 94.88 209 LYS A CA 1
ATOM 1588 C C . LYS A 1 209 ? 15.039 39.094 1.92 1 94.88 209 LYS A C 1
ATOM 1590 O O . LYS A 1 209 ? 13.93 38.562 2.014 1 94.88 209 LYS A O 1
ATOM 1595 N N . SER A 1 210 ? 15.852 38.781 0.95 1 94.56 210 SER A N 1
ATOM 1596 C CA . SER A 1 210 ? 15.484 37.938 -0.182 1 94.56 210 SER A CA 1
ATOM 1597 C C . SER A 1 210 ? 15.289 36.5 0.251 1 94.56 210 SER A C 1
ATOM 1599 O O . SER A 1 210 ? 14.625 35.719 -0.446 1 94.56 210 SER A O 1
ATOM 1601 N N . ASP A 1 211 ? 15.82 36.156 1.411 1 95.88 211 ASP A N 1
ATOM 1602 C CA . ASP A 1 211 ? 15.742 34.781 1.869 1 95.88 211 ASP A CA 1
ATOM 1603 C C . ASP A 1 211 ? 14.562 34.594 2.826 1 95.88 211 ASP A C 1
ATOM 1605 O O . ASP A 1 211 ? 14.258 33.469 3.225 1 95.88 211 ASP A O 1
ATOM 1609 N N . ILE A 1 212 ? 13.938 35.594 3.234 1 96.38 212 ILE A N 1
ATOM 1610 C CA . ILE A 1 212 ? 12.812 35.562 4.16 1 96.38 212 ILE A CA 1
ATOM 1611 C C . ILE A 1 212 ? 11.5 35.625 3.381 1 96.38 212 ILE A C 1
ATOM 1613 O O . ILE A 1 212 ? 11.281 36.562 2.6 1 96.38 212 ILE A O 1
ATOM 1617 N N . PRO A 1 213 ? 10.703 34.656 3.514 1 96.69 213 PRO A N 1
ATOM 1618 C CA . PRO A 1 213 ? 9.43 34.719 2.793 1 96.69 213 PRO A CA 1
ATOM 1619 C C . PRO A 1 213 ? 8.664 36 3.059 1 96.69 213 PRO A C 1
ATOM 1621 O O . PRO A 1 213 ? 8.484 36.406 4.215 1 96.69 213 PRO A O 1
ATOM 1624 N N . PRO A 1 214 ? 8.141 36.688 2.096 1 95.31 214 PRO A N 1
ATOM 1625 C CA . PRO A 1 214 ? 7.473 37.969 2.256 1 95.31 214 PRO A CA 1
ATOM 1626 C C . PRO A 1 214 ? 5.996 37.844 2.615 1 95.31 214 PRO A C 1
ATOM 1628 O O . PRO A 1 214 ? 5.305 38.844 2.805 1 95.31 214 PRO A O 1
ATOM 1631 N N . CYS A 1 215 ? 5.465 36.656 2.678 1 94.38 215 CYS A N 1
ATOM 1632 C CA . CYS A 1 215 ? 4.043 36.375 2.834 1 94.38 215 CYS A CA 1
ATOM 1633 C C . CYS A 1 215 ? 3.816 35.219 3.787 1 94.38 215 CYS A C 1
ATOM 1635 O O . CYS A 1 215 ? 4.754 34.719 4.43 1 94.38 215 CYS A O 1
ATOM 1637 N N . GLY A 1 216 ? 2.492 34.781 4.023 1 89.94 216 GLY A N 1
ATOM 1638 C CA . GLY A 1 216 ? 2.143 33.531 4.703 1 89.94 216 GLY A CA 1
ATOM 1639 C C . GLY A 1 216 ? 1.882 33.719 6.184 1 89.94 216 GLY A C 1
ATOM 1640 O O . GLY A 1 216 ? 1.144 32.938 6.789 1 89.94 216 GLY A O 1
ATOM 1641 N N . THR A 1 217 ? 2.537 34.75 6.848 1 84 217 THR A N 1
ATOM 1642 C CA . THR A 1 217 ? 2.385 34.938 8.281 1 84 217 THR A CA 1
ATOM 1643 C C . THR A 1 217 ? 1.172 35.812 8.586 1 84 217 THR A C 1
ATOM 1645 O O . THR A 1 217 ? 0.362 35.5 9.453 1 84 217 THR A O 1
ATOM 1648 N N . LYS A 1 218 ? 1.058 36.906 7.891 1 81.69 218 LYS A N 1
ATOM 1649 C CA . LYS A 1 218 ? -0.06 37.812 8.102 1 81.69 218 LYS A CA 1
ATOM 1650 C C . LYS A 1 218 ? -1.076 37.719 6.969 1 81.69 218 LYS A C 1
ATOM 1652 O O . LYS A 1 218 ? -2.283 37.812 7.203 1 81.69 218 LYS A O 1
ATOM 1657 N N . VAL A 1 219 ? -0.519 37.562 5.855 1 89.19 219 VAL A N 1
ATOM 1658 C CA . VAL A 1 219 ? -1.343 37.469 4.652 1 89.19 219 VAL A CA 1
ATOM 1659 C C . VAL A 1 219 ? -0.907 36.25 3.828 1 89.19 219 VAL A C 1
ATOM 1661 O O . VAL A 1 219 ? 0.288 35.969 3.711 1 89.19 219 VAL A O 1
ATOM 1664 N N . ALA A 1 220 ? -1.865 35.594 3.262 1 92.5 220 ALA A N 1
ATOM 1665 C CA . ALA A 1 220 ? -1.576 34.438 2.404 1 92.5 220 ALA A CA 1
ATOM 1666 C C . ALA A 1 220 ? -0.666 34.844 1.245 1 92.5 220 ALA A C 1
ATOM 1668 O O . ALA A 1 220 ? -0.717 36 0.769 1 92.5 220 ALA A O 1
ATOM 1669 N N . CYS A 1 221 ? 0.133 33.938 0.791 1 96.69 221 CYS A N 1
ATOM 1670 C CA . CYS A 1 221 ? 0.985 34.219 -0.365 1 96.69 221 CYS A CA 1
ATOM 1671 C C . CYS A 1 221 ? 0.158 34.312 -1.641 1 96.69 221 CYS A C 1
ATOM 1673 O O . CYS A 1 221 ? -0.786 33.531 -1.837 1 96.69 221 CYS A O 1
ATOM 1675 N N . THR A 1 222 ? 0.503 35.25 -2.482 1 97.12 222 THR A N 1
ATOM 1676 C CA . THR A 1 222 ? 0.005 35.219 -3.852 1 97.12 222 THR A CA 1
ATOM 1677 C C . THR A 1 222 ? 0.596 34.031 -4.605 1 97.12 222 THR A C 1
ATOM 1679 O O . THR A 1 222 ? 1.573 33.438 -4.156 1 97.12 222 THR A O 1
ATOM 1682 N N . ARG A 1 223 ? -0.036 33.688 -5.711 1 97.94 223 ARG A N 1
ATOM 1683 C CA . ARG A 1 223 ? 0.49 32.594 -6.527 1 97.94 223 ARG A CA 1
ATOM 1684 C C . ARG A 1 223 ? 1.942 32.875 -6.91 1 97.94 223 ARG A C 1
ATOM 1686 O O . ARG A 1 223 ? 2.777 31.953 -6.844 1 97.94 223 ARG A O 1
ATOM 1693 N N . SER A 1 224 ? 2.27 34.094 -7.344 1 98.06 224 SER A N 1
ATOM 1694 C CA . SER A 1 224 ? 3.629 34.438 -7.742 1 98.06 224 SER A CA 1
ATOM 1695 C C . SER A 1 224 ? 4.602 34.281 -6.578 1 98.06 224 SER A C 1
ATOM 1697 O O . SER A 1 224 ? 5.684 33.719 -6.734 1 98.06 224 SER A O 1
ATOM 1699 N N . GLU A 1 225 ? 4.238 34.812 -5.387 1 97.62 225 GLU A N 1
ATOM 1700 C CA . GLU A 1 225 ? 5.074 34.688 -4.199 1 97.62 225 GLU A CA 1
ATOM 1701 C C . GLU A 1 225 ? 5.293 33.219 -3.834 1 97.62 225 GLU A C 1
ATOM 1703 O O . GLU A 1 225 ? 6.402 32.844 -3.465 1 97.62 225 GLU A O 1
ATOM 1708 N N . PHE A 1 226 ? 4.234 32.5 -3.926 1 98.19 226 PHE A N 1
ATOM 1709 C CA . PHE A 1 226 ? 4.273 31.062 -3.619 1 98.19 226 PHE A CA 1
ATOM 1710 C C . PHE A 1 226 ? 5.281 30.344 -4.508 1 98.19 226 PHE A C 1
ATOM 1712 O O . PHE A 1 226 ? 6.172 29.656 -4.012 1 98.19 226 PHE A O 1
ATOM 1719 N N . PHE A 1 227 ? 5.18 30.5 -5.832 1 98.56 227 PHE A N 1
ATOM 1720 C CA . PHE A 1 227 ? 6.055 29.766 -6.742 1 98.56 227 PHE A CA 1
ATOM 1721 C C . PHE A 1 227 ? 7.48 30.297 -6.664 1 98.56 227 PHE A C 1
ATOM 1723 O O . PHE A 1 227 ? 8.438 29.531 -6.828 1 98.56 227 PHE A O 1
ATOM 1730 N N . ASP A 1 228 ? 7.676 31.609 -6.359 1 97.62 228 ASP A N 1
ATOM 1731 C CA . ASP A 1 228 ? 9.023 32.125 -6.129 1 97.62 228 ASP A CA 1
ATOM 1732 C C . ASP A 1 228 ? 9.711 31.359 -4.992 1 97.62 228 ASP A C 1
ATOM 1734 O O . ASP A 1 228 ? 10.883 31.016 -5.09 1 97.62 228 ASP A O 1
ATOM 1738 N N . GLY A 1 229 ? 8.938 31.156 -3.918 1 97.62 229 GLY A N 1
ATOM 1739 C CA . GLY A 1 229 ? 9.461 30.438 -2.773 1 97.62 229 GLY A CA 1
ATOM 1740 C C . GLY A 1 229 ? 9.672 28.953 -3.057 1 97.62 229 GLY A C 1
ATOM 1741 O O . GLY A 1 229 ? 10.734 28.406 -2.748 1 97.62 229 GLY A O 1
ATOM 1742 N N . ILE A 1 230 ? 8.695 28.281 -3.662 1 98.12 230 ILE A N 1
ATOM 1743 C CA . ILE A 1 230 ? 8.711 26.844 -3.904 1 98.12 230 ILE A CA 1
ATOM 1744 C C . ILE A 1 230 ? 9.859 26.484 -4.848 1 98.12 230 ILE A C 1
ATOM 1746 O O . ILE A 1 230 ? 10.562 25.484 -4.641 1 98.12 230 ILE A O 1
ATOM 1750 N N . LEU A 1 231 ? 10.094 27.297 -5.867 1 97.75 231 LEU A N 1
ATOM 1751 C CA . LEU A 1 231 ? 11.109 27 -6.867 1 97.75 231 LEU A CA 1
ATOM 1752 C C . LEU A 1 231 ? 12.508 27.266 -6.32 1 97.75 231 LEU A C 1
ATOM 1754 O O . LEU A 1 231 ? 13.5 26.812 -6.887 1 97.75 231 LEU A O 1
ATOM 1758 N N . LYS A 1 232 ? 12.602 27.984 -5.16 1 96.44 232 LYS A N 1
ATOM 1759 C CA . LYS A 1 232 ? 13.883 28.234 -4.496 1 96.44 232 LYS A CA 1
ATOM 1760 C C . LYS A 1 232 ? 14.109 27.234 -3.365 1 96.44 232 LYS A C 1
ATOM 1762 O O . LYS A 1 232 ? 15.219 27.125 -2.838 1 96.44 232 LYS A O 1
ATOM 1767 N N . SER A 1 233 ? 13.055 26.531 -3.01 1 97.5 233 SER A N 1
ATOM 1768 C CA . SER A 1 233 ? 13.18 25.562 -1.925 1 97.5 233 SER A CA 1
ATOM 1769 C C . SER A 1 233 ? 13.977 24.344 -2.367 1 97.5 233 SER A C 1
ATOM 1771 O O . SER A 1 233 ? 14.117 24.094 -3.564 1 97.5 233 SER A O 1
ATOM 1773 N N . HIS A 1 234 ? 14.539 23.609 -1.394 1 98.06 234 HIS A N 1
ATOM 1774 C CA . HIS A 1 234 ? 15.297 22.391 -1.638 1 98.06 234 HIS A CA 1
ATOM 1775 C C . HIS A 1 234 ? 14.414 21.156 -1.479 1 98.06 234 HIS A C 1
ATOM 1777 O O . HIS A 1 234 ? 13.594 21.094 -0.559 1 98.06 234 HIS A O 1
ATOM 1783 N N . PRO A 1 235 ? 14.555 20.141 -2.414 1 98 235 PRO A N 1
ATOM 1784 C CA . PRO A 1 235 ? 13.82 18.906 -2.201 1 98 235 PRO A CA 1
ATOM 1785 C C . PRO A 1 235 ? 14.227 18.188 -0.911 1 98 235 PRO A C 1
ATOM 1787 O O . PRO A 1 235 ? 15.383 18.266 -0.5 1 98 235 PRO A O 1
ATOM 1790 N N . ILE A 1 236 ? 13.289 17.516 -0.286 1 98.19 236 ILE A N 1
ATOM 1791 C CA . ILE A 1 236 ? 13.562 16.719 0.902 1 98.19 236 ILE A CA 1
ATOM 1792 C C . ILE A 1 236 ? 14.086 15.344 0.49 1 98.19 236 ILE A C 1
ATOM 1794 O O . ILE A 1 236 ? 15.031 14.828 1.087 1 98.19 236 ILE A O 1
ATOM 1798 N N . LEU A 1 237 ? 13.414 14.727 -0.436 1 97.69 237 LEU A N 1
ATOM 1799 C CA . LEU A 1 237 ? 13.727 13.438 -1.047 1 97.69 237 LEU A CA 1
ATOM 1800 C C . LEU A 1 237 ? 13.43 13.461 -2.541 1 97.69 237 LEU A C 1
ATOM 1802 O O . LEU A 1 237 ? 12.812 14.406 -3.043 1 97.69 237 LEU A O 1
ATOM 1806 N N . HIS A 1 238 ? 13.883 12.375 -3.24 1 97.38 238 HIS A N 1
ATOM 1807 C CA . HIS A 1 238 ? 13.406 12.172 -4.602 1 97.38 238 HIS A CA 1
ATOM 1808 C C . HIS A 1 238 ? 11.898 11.945 -4.625 1 97.38 238 HIS A C 1
ATOM 1810 O O . HIS A 1 238 ? 11.328 11.406 -3.672 1 97.38 238 HIS A O 1
ATOM 1816 N N . THR A 1 239 ? 11.266 12.438 -5.73 1 97.81 239 THR A N 1
ATOM 1817 C CA . THR A 1 239 ? 9.867 12.078 -5.914 1 97.81 239 THR A CA 1
ATOM 1818 C C . THR A 1 239 ? 9.68 10.562 -5.887 1 97.81 239 THR A C 1
ATOM 1820 O O . THR A 1 239 ? 10.578 9.82 -6.293 1 97.81 239 THR A O 1
ATOM 1823 N N . SER A 1 240 ? 8.602 10.062 -5.199 1 97.31 240 SER A N 1
ATOM 1824 C CA . SER A 1 240 ? 8.164 8.672 -5.102 1 97.31 240 SER A CA 1
ATOM 1825 C C . SER A 1 240 ? 9.086 7.855 -4.203 1 97.31 240 SER A C 1
ATOM 1827 O O . SER A 1 240 ? 9.07 6.625 -4.242 1 97.31 240 SER A O 1
ATOM 1829 N N . SER A 1 241 ? 9.938 8.469 -3.367 1 96.44 241 SER A N 1
ATOM 1830 C CA . SER A 1 241 ? 10.789 7.73 -2.438 1 96.44 241 SER A CA 1
ATOM 1831 C C . SER A 1 241 ? 10 7.262 -1.219 1 96.44 241 SER A C 1
ATOM 1833 O O . SER A 1 241 ? 9.797 6.062 -1.026 1 96.44 241 SER A O 1
ATOM 1835 N N . THR A 1 242 ? 9.586 8.172 -0.397 1 95.75 242 THR A N 1
ATOM 1836 C CA . THR A 1 242 ? 8.781 7.914 0.789 1 95.75 242 THR A CA 1
ATOM 1837 C C . THR A 1 242 ? 7.871 9.102 1.089 1 95.75 242 THR A C 1
ATOM 1839 O O . THR A 1 242 ? 8.102 10.211 0.593 1 95.75 242 THR A O 1
ATOM 1842 N N . PRO A 1 243 ? 6.801 8.852 1.784 1 96.94 243 PRO A N 1
ATOM 1843 C CA . PRO A 1 243 ? 5.887 9.977 2.012 1 96.94 243 PRO A CA 1
ATOM 1844 C C . PRO A 1 243 ? 6.449 11 2.996 1 96.94 243 PRO A C 1
ATOM 1846 O O . PRO A 1 243 ? 6.969 10.625 4.051 1 96.94 243 PRO A O 1
ATOM 1849 N N . ILE A 1 244 ? 6.367 12.219 2.623 1 97.25 244 ILE A N 1
ATOM 1850 C CA . ILE A 1 244 ? 6.625 13.391 3.449 1 97.25 244 ILE A CA 1
ATOM 1851 C C . ILE A 1 244 ? 5.469 14.375 3.32 1 97.25 244 ILE A C 1
ATOM 1853 O O . ILE A 1 244 ? 5.199 14.883 2.229 1 97.25 244 ILE A O 1
ATOM 1857 N N . TYR A 1 245 ? 4.863 14.609 4.398 1 97.81 245 TYR A N 1
ATOM 1858 C CA . TYR A 1 245 ? 3.695 15.484 4.414 1 97.81 245 TYR A CA 1
ATOM 1859 C C . TYR A 1 245 ? 4.023 16.844 3.803 1 97.81 245 TYR A C 1
ATOM 1861 O O . TYR A 1 245 ? 5.035 17.453 4.148 1 97.81 245 TYR A O 1
ATOM 1869 N N . SER A 1 246 ? 3.125 17.344 2.848 1 98.44 246 SER A N 1
ATOM 1870 C CA . SER A 1 246 ? 3.412 18.578 2.135 1 98.44 246 SER A CA 1
ATOM 1871 C C . SER A 1 246 ? 2.135 19.359 1.845 1 98.44 246 SER A C 1
ATOM 1873 O O . SER A 1 246 ? 1.318 18.938 1.021 1 98.44 246 SER A O 1
ATOM 1875 N N . ASN A 1 247 ? 1.995 20.531 2.453 1 98.38 247 ASN A N 1
ATOM 1876 C CA . ASN A 1 247 ? 0.888 21.422 2.125 1 98.38 247 ASN A CA 1
ATOM 1877 C C . ASN A 1 247 ? 1.05 22.031 0.735 1 98.38 247 ASN A C 1
ATOM 1879 O O . ASN A 1 247 ? 0.089 22.109 -0.033 1 98.38 247 ASN A O 1
ATOM 1883 N N . PRO A 1 248 ? 2.297 22.422 0.338 1 98.56 248 PRO A N 1
ATOM 1884 C CA . PRO A 1 248 ? 2.5 22.953 -1.013 1 98.56 248 PRO A CA 1
ATOM 1885 C C . PRO A 1 248 ? 2.064 21.984 -2.102 1 98.56 248 PRO A C 1
ATOM 1887 O O . PRO A 1 248 ? 1.586 22.406 -3.158 1 98.56 248 PRO A O 1
ATOM 1890 N N . SER A 1 249 ? 2.256 20.688 -1.917 1 98.81 249 SER A N 1
ATOM 1891 C CA . SER A 1 249 ? 1.797 19.719 -2.9 1 98.81 249 SER A CA 1
ATOM 1892 C C . SER A 1 249 ? 0.31 19.891 -3.195 1 98.81 249 SER A C 1
ATOM 1894 O O . SER A 1 249 ? -0.114 19.781 -4.348 1 98.81 249 SER A O 1
ATOM 1896 N N . PHE A 1 250 ? -0.476 20.203 -2.229 1 98.88 250 PHE A N 1
ATOM 1897 C CA . PHE A 1 250 ? -1.919 20.297 -2.414 1 98.88 250 PHE A CA 1
ATOM 1898 C C . PHE A 1 250 ? -2.312 21.688 -2.926 1 98.88 250 PHE A C 1
ATOM 1900 O O . PHE A 1 250 ? -3.299 21.828 -3.652 1 98.88 250 PHE A O 1
ATOM 1907 N N . GLN A 1 251 ? -1.554 22.734 -2.521 1 98.81 251 GLN A N 1
ATOM 1908 C CA . GLN A 1 251 ? -1.771 24.016 -3.178 1 98.81 251 GLN A CA 1
ATOM 1909 C C . GLN A 1 251 ? -1.508 23.922 -4.68 1 98.81 251 GLN A C 1
ATOM 1911 O O . GLN A 1 251 ? -2.295 24.422 -5.484 1 98.81 251 GLN A O 1
ATOM 1916 N N . ILE A 1 252 ? -0.415 23.234 -5.055 1 98.94 252 ILE A N 1
ATOM 1917 C CA . ILE A 1 252 ? -0.096 23.016 -6.461 1 98.94 252 ILE A CA 1
ATOM 1918 C C . ILE A 1 252 ? -1.194 22.172 -7.109 1 98.94 252 ILE A C 1
ATOM 1920 O O . ILE A 1 252 ? -1.609 22.438 -8.234 1 98.94 252 ILE A O 1
ATOM 1924 N N . LEU A 1 253 ? -1.675 21.109 -6.383 1 98.94 253 LEU A N 1
ATOM 1925 C CA . LEU A 1 253 ? -2.76 20.297 -6.906 1 98.94 253 LEU A CA 1
ATOM 1926 C C . LEU A 1 253 ? -4 21.141 -7.176 1 98.94 253 LEU A C 1
ATOM 1928 O O . LEU A 1 253 ? -4.695 20.922 -8.172 1 98.94 253 LEU A O 1
ATOM 1932 N N . GLY A 1 254 ? -4.324 22.094 -6.25 1 98.81 254 GLY A N 1
ATOM 1933 C CA . GLY A 1 254 ? -5.418 23.031 -6.496 1 98.81 254 GLY A CA 1
ATOM 1934 C C . GLY A 1 254 ? -5.258 23.812 -7.789 1 98.81 254 GLY A C 1
ATOM 1935 O O . GLY A 1 254 ? -6.195 23.891 -8.586 1 98.81 254 GLY A O 1
ATOM 1936 N N . TYR A 1 255 ? -4.027 24.359 -8.039 1 98.81 255 TYR A N 1
ATOM 1937 C CA . TYR A 1 255 ? -3.746 25.078 -9.266 1 98.81 255 TYR A CA 1
ATOM 1938 C C . TYR A 1 255 ? -3.875 24.172 -10.484 1 98.81 255 TYR A C 1
ATOM 1940 O O . TYR A 1 255 ? -4.41 24.578 -11.516 1 98.81 255 TYR A O 1
ATOM 1948 N N . ALA A 1 256 ? -3.34 22.953 -10.359 1 98.81 256 ALA A N 1
ATOM 1949 C CA . ALA A 1 256 ? -3.438 22 -11.461 1 98.81 256 ALA A CA 1
ATOM 1950 C C . ALA A 1 256 ? -4.895 21.688 -11.781 1 98.81 256 ALA A C 1
ATOM 1952 O O . ALA A 1 256 ? -5.277 21.625 -12.953 1 98.81 256 ALA A O 1
ATOM 1953 N N . LEU A 1 257 ? -5.684 21.438 -10.75 1 98.69 257 LEU A N 1
ATOM 1954 C CA . LEU A 1 257 ? -7.098 21.125 -10.922 1 98.69 257 LEU A CA 1
ATOM 1955 C C . LEU A 1 257 ? -7.828 22.25 -11.633 1 98.69 257 LEU A C 1
ATOM 1957 O O . LEU A 1 257 ? -8.648 22.016 -12.516 1 98.69 257 LEU A O 1
ATOM 1961 N N . GLU A 1 258 ? -7.57 23.5 -11.242 1 98.81 258 GLU A N 1
ATOM 1962 C CA . GLU A 1 258 ? -8.148 24.656 -11.922 1 98.81 258 GLU A CA 1
ATOM 1963 C C . GLU A 1 258 ? -7.77 24.688 -13.406 1 98.81 258 GLU A C 1
ATOM 1965 O O . GLU A 1 258 ? -8.617 24.906 -14.266 1 98.81 258 GLU A O 1
ATOM 1970 N N . ALA A 1 259 ? -6.527 24.406 -13.68 1 98.75 259 ALA A N 1
ATOM 1971 C CA . ALA A 1 259 ? -6.039 24.406 -15.062 1 98.75 259 ALA A CA 1
ATOM 1972 C C . ALA A 1 259 ? -6.684 23.297 -15.875 1 98.75 259 ALA A C 1
ATOM 1974 O O . ALA A 1 259 ? -7.086 23.516 -17.016 1 98.75 259 ALA A O 1
ATOM 1975 N N . MET A 1 260 ? -6.793 22.125 -15.297 1 98.31 260 MET A N 1
ATOM 1976 C CA . MET A 1 260 ? -7.355 20.969 -15.984 1 98.31 260 MET A CA 1
ATOM 1977 C C . MET A 1 260 ? -8.812 21.203 -16.359 1 98.31 260 MET A C 1
ATOM 1979 O O . MET A 1 260 ? -9.297 20.672 -17.359 1 98.31 260 MET A O 1
ATOM 1983 N N . THR A 1 261 ? -9.531 22.031 -15.57 1 98.5 261 THR A N 1
ATOM 1984 C CA . THR A 1 261 ? -10.977 22.125 -15.703 1 98.5 261 THR A CA 1
ATOM 1985 C C . THR A 1 261 ? -11.383 23.5 -16.219 1 98.5 261 THR A C 1
ATOM 1987 O O . THR A 1 261 ? -12.531 23.719 -16.594 1 98.5 261 THR A O 1
ATOM 1990 N N . ASN A 1 262 ? -10.414 24.453 -16.234 1 98.44 262 ASN A N 1
ATOM 1991 C CA . ASN A 1 262 ? -10.672 25.844 -16.547 1 98.44 262 ASN A CA 1
ATOM 1992 C C . ASN A 1 262 ? -11.742 26.438 -15.633 1 98.44 262 ASN A C 1
ATOM 1994 O O . ASN A 1 262 ? -12.633 27.156 -16.094 1 98.44 262 ASN A O 1
ATOM 1998 N N . GLN A 1 263 ? -11.797 26.031 -14.375 1 98.5 263 GLN A N 1
ATOM 1999 C CA . GLN A 1 263 ? -12.672 26.516 -13.305 1 98.5 263 GLN A CA 1
ATOM 2000 C C . GLN A 1 263 ? -11.875 26.812 -12.039 1 98.5 263 GLN A C 1
ATOM 2002 O O . GLN A 1 263 ? -10.828 26.203 -11.797 1 98.5 263 GLN A O 1
ATOM 2007 N N . THR A 1 264 ? -12.336 27.781 -11.219 1 98.44 264 THR A N 1
ATOM 2008 C CA . THR A 1 264 ? -11.672 28.047 -9.945 1 98.44 264 THR A CA 1
ATOM 2009 C C . THR A 1 264 ? -11.953 26.922 -8.953 1 98.44 264 THR A C 1
ATOM 2011 O O . THR A 1 264 ? -12.945 26.203 -9.07 1 98.44 264 THR A O 1
ATOM 2014 N N . TYR A 1 265 ? -11.125 26.828 -8.031 1 98.44 265 TYR A N 1
ATOM 2015 C CA . TYR A 1 265 ? -11.312 25.844 -6.965 1 98.44 265 TYR A CA 1
ATOM 2016 C C . TYR A 1 265 ? -12.656 26.047 -6.277 1 98.44 265 TYR A C 1
ATOM 2018 O O . TYR A 1 265 ? -13.375 25.078 -6.012 1 98.44 265 TYR A O 1
ATOM 2026 N N . LYS A 1 266 ? -12.977 27.234 -5.941 1 98.31 266 LYS A N 1
ATOM 2027 C CA . LYS A 1 266 ? -14.242 27.562 -5.285 1 98.31 266 LYS A CA 1
ATOM 2028 C C . LYS A 1 266 ? -15.43 27.094 -6.109 1 98.31 266 LYS A C 1
ATOM 2030 O O . LYS A 1 266 ? -16.375 26.5 -5.574 1 98.31 266 LYS A O 1
ATOM 2035 N N . SER A 1 267 ? -15.367 27.328 -7.391 1 98.62 267 SER A N 1
ATOM 2036 C CA . SER A 1 267 ? -16.453 26.922 -8.273 1 98.62 267 SER A CA 1
ATOM 2037 C C . SER A 1 267 ? -16.578 25.406 -8.32 1 98.62 267 SER A C 1
ATOM 2039 O O . SER A 1 267 ? -17.688 24.859 -8.344 1 98.62 267 SER A O 1
ATOM 2041 N N . LEU A 1 268 ? -15.453 24.719 -8.359 1 98.81 268 LEU A N 1
ATOM 2042 C CA . LEU A 1 268 ? -15.453 23.25 -8.375 1 98.81 268 LEU A CA 1
ATOM 2043 C C . LEU A 1 268 ? -16.031 22.703 -7.078 1 98.81 268 LEU A C 1
ATOM 2045 O O . LEU A 1 268 ? -16.797 21.734 -7.102 1 98.81 268 LEU A O 1
ATOM 2049 N N . LEU A 1 269 ? -15.641 23.297 -5.949 1 98.81 269 LEU A N 1
ATOM 2050 C CA . LEU A 1 269 ? -16.172 22.875 -4.66 1 98.81 269 LEU A CA 1
ATOM 2051 C C . LEU A 1 269 ? -17.688 22.969 -4.637 1 98.81 269 LEU A C 1
ATOM 2053 O O . LEU A 1 269 ? -18.375 22.047 -4.184 1 98.81 269 LEU A O 1
ATOM 2057 N N . GLN A 1 270 ? -18.203 24.094 -5.105 1 98.62 270 GLN A N 1
ATOM 2058 C CA . GLN A 1 270 ? -19.641 24.312 -5.156 1 98.62 270 GLN A CA 1
ATOM 2059 C C . GLN A 1 270 ? -20.328 23.297 -6.07 1 98.62 270 GLN A C 1
ATOM 2061 O O . GLN A 1 270 ? -21.344 22.719 -5.703 1 98.62 270 GLN A O 1
ATOM 2066 N N . ARG A 1 271 ? -19.75 23.062 -7.172 1 98.56 271 ARG A N 1
ATOM 2067 C CA . ARG A 1 271 ? -20.391 22.266 -8.219 1 98.56 271 ARG A CA 1
ATOM 2068 C C . ARG A 1 271 ? -20.281 20.781 -7.91 1 98.56 271 ARG A C 1
ATOM 2070 O O . ARG A 1 271 ? -21.203 20.016 -8.18 1 98.56 271 ARG A O 1
ATOM 2077 N N . ASP A 1 272 ? -19.141 20.375 -7.398 1 98.62 272 ASP A N 1
ATOM 2078 C CA . ASP A 1 272 ? -18.844 18.953 -7.328 1 98.62 272 ASP A CA 1
ATOM 2079 C C . ASP A 1 272 ? -19.25 18.375 -5.973 1 98.62 272 ASP A C 1
ATOM 2081 O O . ASP A 1 272 ? -19.547 17.188 -5.859 1 98.62 272 ASP A O 1
ATOM 2085 N N . LEU A 1 273 ? -19.266 19.188 -4.883 1 98.75 273 LEU A N 1
ATOM 2086 C CA . LEU A 1 273 ? -19.5 18.641 -3.551 1 98.75 273 LEU A CA 1
ATOM 2087 C C . LEU A 1 273 ? -20.672 19.328 -2.863 1 98.75 273 LEU A C 1
ATOM 2089 O O . LEU A 1 273 ? -21.656 18.688 -2.508 1 98.75 273 LEU A O 1
ATOM 2093 N N . ILE A 1 274 ? -20.672 20.625 -2.74 1 98.81 274 ILE A N 1
ATOM 2094 C CA . ILE A 1 274 ? -21.609 21.344 -1.883 1 98.81 274 ILE A CA 1
ATOM 2095 C C . ILE A 1 274 ? -23.016 21.203 -2.434 1 98.81 274 ILE A C 1
ATOM 2097 O O . ILE A 1 274 ? -23.938 20.781 -1.719 1 98.81 274 ILE A O 1
ATOM 2101 N N . LYS A 1 275 ? -23.203 21.5 -3.664 1 98.75 275 LYS A N 1
ATOM 2102 C CA . LYS A 1 275 ? -24.547 21.484 -4.234 1 98.75 275 LYS A CA 1
ATOM 2103 C C . LYS A 1 275 ? -25.062 20.047 -4.367 1 98.75 275 LYS A C 1
ATOM 2105 O O . LYS A 1 275 ? -26.172 19.734 -3.896 1 98.75 275 LYS A O 1
ATOM 2110 N N . PRO A 1 276 ? -24.266 19.141 -4.941 1 98.69 276 PRO A N 1
ATOM 2111 C CA . PRO A 1 276 ? -24.812 17.781 -5.125 1 98.69 276 PRO A CA 1
ATOM 2112 C C . PRO A 1 276 ? -25.125 17.094 -3.801 1 98.69 276 PRO A C 1
ATOM 2114 O O . PRO A 1 276 ? -26.047 16.281 -3.734 1 98.69 276 PRO A O 1
ATOM 2117 N N . LEU A 1 277 ? -24.438 17.406 -2.73 1 98.62 277 LEU A N 1
ATOM 2118 C CA . LEU A 1 277 ? -24.625 16.719 -1.458 1 98.62 277 LEU A CA 1
ATOM 2119 C C . LEU A 1 277 ? -25.453 17.562 -0.495 1 98.62 277 LEU A C 1
ATOM 2121 O O . LEU A 1 277 ? -25.766 17.125 0.615 1 98.62 277 LEU A O 1
ATOM 2125 N N . GLY A 1 278 ? -25.75 18.75 -0.897 1 98.56 278 GLY A N 1
ATOM 2126 C CA . GLY A 1 278 ? -26.547 19.625 -0.056 1 98.56 278 GLY A CA 1
ATOM 2127 C C . GLY A 1 278 ? -25.844 20.047 1.221 1 98.56 278 GLY A C 1
ATOM 2128 O O . GLY A 1 278 ? -26.438 20.031 2.301 1 98.56 278 GLY A O 1
ATOM 2129 N N . LEU A 1 279 ? -24.594 20.375 1.165 1 98.69 279 LEU A N 1
ATOM 2130 C CA . LEU A 1 279 ? -23.828 20.766 2.34 1 98.69 279 LEU A CA 1
ATOM 2131 C C . LEU A 1 279 ? -24.125 22.203 2.738 1 98.69 279 LEU A C 1
ATOM 2133 O O . LEU A 1 279 ? -23.562 23.141 2.16 1 98.69 279 LEU A O 1
ATOM 2137 N N . SER A 1 280 ? -24.797 22.359 3.779 1 97.81 280 SER A N 1
ATOM 2138 C CA . SER A 1 280 ? -25.312 23.688 4.117 1 97.81 280 SER A CA 1
ATOM 2139 C C . SER A 1 280 ? -24.359 24.438 5.031 1 97.81 280 SER A C 1
ATOM 2141 O O . SER A 1 280 ? -24.484 25.656 5.219 1 97.81 280 SER A O 1
ATOM 2143 N N . ARG A 1 281 ? -23.375 23.75 5.617 1 98.5 281 ARG A N 1
ATOM 2144 C CA . ARG A 1 281 ? -22.453 24.359 6.562 1 98.5 281 ARG A CA 1
ATOM 2145 C C . ARG A 1 281 ? -21.016 24.172 6.113 1 98.5 281 ARG A C 1
ATOM 2147 O O . ARG A 1 281 ? -20.109 24.062 6.945 1 98.5 281 ARG A O 1
ATOM 2154 N N . SER A 1 282 ? -20.781 24 4.844 1 98.75 282 SER A N 1
ATOM 2155 C CA . SER A 1 282 ? -19.453 23.891 4.277 1 98.75 282 SER A CA 1
ATOM 2156 C C . SER A 1 282 ? -19.172 25 3.275 1 98.75 282 SER A C 1
ATOM 2158 O O . SER A 1 282 ? -20.047 25.359 2.486 1 98.75 282 SER A O 1
ATOM 2160 N N . SER A 1 283 ? -18 25.547 3.316 1 98.25 283 SER A N 1
ATOM 2161 C CA . SER A 1 283 ? -17.734 26.672 2.434 1 98.25 283 SER A CA 1
ATOM 2162 C C . SER A 1 283 ? -16.234 26.875 2.219 1 98.25 283 SER A C 1
ATOM 2164 O O . SER A 1 283 ? -15.422 26.422 3.023 1 98.25 283 SER A O 1
ATOM 2166 N N . TYR A 1 284 ? -15.953 27.484 1.086 1 97.75 284 TYR A N 1
ATOM 2167 C CA . TYR A 1 284 ? -14.625 28 0.773 1 97.75 284 TYR A CA 1
ATOM 2168 C C . TYR A 1 284 ? -14.336 29.281 1.536 1 97.75 284 TYR A C 1
ATOM 2170 O O . TYR A 1 284 ? -13.273 29.438 2.135 1 97.75 284 TYR A O 1
ATOM 2178 N N . ASP A 1 285 ? -15.312 30.203 1.499 1 96.12 285 ASP A N 1
ATOM 2179 C CA . ASP A 1 285 ? -15.195 31.484 2.184 1 96.12 285 ASP A CA 1
ATOM 2180 C C . ASP A 1 285 ? -15.602 31.359 3.65 1 96.12 285 ASP A C 1
ATOM 2182 O O . ASP A 1 285 ? -16.422 30.516 4.004 1 96.12 285 ASP A O 1
ATOM 2186 N N . LYS A 1 286 ? -15.039 32.188 4.465 1 94.75 286 LYS A N 1
ATOM 2187 C CA . LYS A 1 286 ? -15.438 32.25 5.867 1 94.75 286 LYS A CA 1
ATOM 2188 C C . LYS A 1 286 ? -16.938 32.469 6 1 94.75 286 LYS A C 1
ATOM 2190 O O . LYS A 1 286 ? -17.469 33.469 5.469 1 94.75 286 LYS A O 1
ATOM 2195 N N . PRO A 1 287 ? -17.594 31.625 6.695 1 94.81 287 PRO A N 1
ATOM 2196 C CA . PRO A 1 287 ? -19.016 31.859 6.934 1 94.81 287 PRO A CA 1
ATOM 2197 C C . PRO A 1 287 ? -19.266 32.875 8.039 1 94.81 287 PRO A C 1
ATOM 2199 O O . PRO A 1 287 ? -18.328 33.375 8.641 1 94.81 287 PRO A O 1
ATOM 2202 N N . GLU A 1 288 ? -20.562 33.125 8.266 1 93.19 288 GLU A N 1
ATOM 2203 C CA . GLU A 1 288 ? -20.953 34.062 9.32 1 93.19 288 GLU A CA 1
ATOM 2204 C C . GLU A 1 288 ? -20.5 33.562 10.695 1 93.19 288 GLU A C 1
ATOM 2206 O O . GLU A 1 288 ? -20.562 32.344 10.969 1 93.19 288 GLU A O 1
ATOM 2211 N N . ASP A 1 289 ? -20.109 34.438 11.516 1 92.88 289 ASP A N 1
ATOM 2212 C CA . ASP A 1 289 ? -19.547 34.094 12.82 1 92.88 289 ASP A CA 1
ATOM 2213 C C . ASP A 1 289 ? -20.578 33.406 13.695 1 92.88 289 ASP A C 1
ATOM 2215 O O . ASP A 1 289 ? -20.234 32.562 14.531 1 92.88 289 ASP A O 1
ATOM 2219 N N . ASP A 1 290 ? -21.797 33.719 13.523 1 93.25 290 ASP A N 1
ATOM 2220 C CA . ASP A 1 290 ? -22.844 33.25 14.438 1 93.25 290 ASP A CA 1
ATOM 2221 C C . ASP A 1 290 ? -23.172 31.797 14.172 1 93.25 290 ASP A C 1
ATOM 2223 O O . ASP A 1 290 ? -24.016 31.203 14.867 1 93.25 290 ASP A O 1
ATOM 2227 N N . THR A 1 291 ? -22.531 31.156 13.242 1 95.75 291 THR A N 1
ATOM 2228 C CA . THR A 1 291 ? -22.75 29.734 12.977 1 95.75 291 THR A CA 1
ATOM 2229 C C . THR A 1 291 ? -21.531 28.906 13.406 1 95.75 291 THR A C 1
ATOM 2231 O O . THR A 1 291 ? -21.562 27.688 13.336 1 95.75 291 THR A O 1
ATOM 2234 N N . ALA A 1 292 ? -20.516 29.609 13.867 1 96.06 292 ALA A N 1
ATOM 2235 C CA . ALA A 1 292 ? -19.234 28.938 14.055 1 96.06 292 ALA A CA 1
ATOM 2236 C C . ALA A 1 292 ? -18.828 28.953 15.523 1 96.06 292 ALA A C 1
ATOM 2238 O O . ALA A 1 292 ? -19.219 29.844 16.281 1 96.06 292 ALA A O 1
ATOM 2239 N N . ILE A 1 293 ? -18.094 27.938 15.906 1 95.88 293 ILE A N 1
ATOM 2240 C CA . ILE A 1 293 ? -17.406 27.969 17.203 1 95.88 293 ILE A CA 1
ATOM 2241 C C . ILE A 1 293 ? -16.078 28.703 17.062 1 95.88 293 ILE A C 1
ATOM 2243 O O . ILE A 1 293 ? -15.219 28.312 16.266 1 95.88 293 ILE A O 1
ATOM 2247 N N . ILE A 1 294 ? -15.883 29.734 17.75 1 94.25 294 ILE A N 1
ATOM 2248 C CA . ILE A 1 294 ? -14.695 30.578 17.672 1 94.25 294 ILE A CA 1
ATOM 2249 C C . ILE A 1 294 ? -14.094 30.766 19.062 1 94.25 294 ILE A C 1
ATOM 2251 O O . ILE A 1 294 ? -14.547 31.625 19.828 1 94.25 294 ILE A O 1
ATOM 2255 N N . PRO A 1 295 ? -13.133 29.922 19.344 1 89.5 295 PRO A N 1
ATOM 2256 C CA . PRO A 1 295 ? -12.539 30.062 20.672 1 89.5 295 PRO A CA 1
ATOM 2257 C C . PRO A 1 295 ? -11.703 31.328 20.812 1 89.5 295 PRO A C 1
ATOM 2259 O O . PRO A 1 295 ? -10.914 31.656 19.922 1 89.5 295 PRO A O 1
ATOM 2262 N N . GLY A 1 296 ? -11.805 32.094 21.969 1 76.31 296 GLY A N 1
ATOM 2263 C CA . GLY A 1 296 ? -11.047 33.312 22.219 1 76.31 296 GLY A CA 1
ATOM 2264 C C . GLY A 1 296 ? -11.172 34.344 21.109 1 76.31 296 GLY A C 1
ATOM 2265 O O . GLY A 1 296 ? -12.188 34.375 20.422 1 76.31 296 GLY A O 1
ATOM 2266 N N . PRO A 1 297 ? -10.164 35.281 21.109 1 67.12 297 PRO A N 1
ATOM 2267 C CA . PRO A 1 297 ? -10.242 36.219 19.984 1 67.12 297 PRO A CA 1
ATOM 2268 C C . PRO A 1 297 ? -10.078 35.531 18.641 1 67.12 297 PRO A C 1
ATOM 2270 O O . PRO A 1 297 ? -9.25 34.625 18.484 1 67.12 297 PRO A O 1
ATOM 2273 N N . ALA A 1 298 ? -10.93 35.969 17.734 1 59.62 298 ALA A N 1
ATOM 2274 C CA . ALA A 1 298 ? -11.062 35.312 16.438 1 59.62 298 ALA A CA 1
ATOM 2275 C C . ALA A 1 298 ? -9.711 35.219 15.734 1 59.62 298 ALA A C 1
ATOM 2277 O O . ALA A 1 298 ? -9.414 34.188 15.102 1 59.62 298 ALA A O 1
ATOM 2278 N N . MET A 1 299 ? -8.906 36.25 15.844 1 62.38 299 MET A N 1
ATOM 2279 C CA . MET A 1 299 ? -7.633 36.219 15.125 1 62.38 299 MET A CA 1
ATOM 2280 C C . MET A 1 299 ? -6.699 35.156 15.711 1 62.38 299 MET A C 1
ATOM 2282 O O . MET A 1 299 ? -5.938 34.531 14.984 1 62.38 299 MET A O 1
ATOM 2286 N N . SER A 1 300 ? -6.871 34.938 16.891 1 71.25 300 SER A N 1
ATOM 2287 C CA . SER A 1 300 ? -5.938 34.031 17.562 1 71.25 300 SER A CA 1
ATOM 2288 C C . SER A 1 300 ? -6.34 32.594 17.359 1 71.25 300 SER A C 1
ATOM 2290 O O . SER A 1 300 ? -5.496 31.688 17.422 1 71.25 300 SER A O 1
ATOM 2292 N N . SER A 1 301 ? -7.547 32.438 16.938 1 79.06 301 SER A N 1
ATOM 2293 C CA . SER A 1 301 ? -8.047 31.078 16.766 1 79.06 301 SER A CA 1
ATOM 2294 C C . SER A 1 301 ? -7.766 30.562 15.367 1 79.06 301 SER A C 1
ATOM 2296 O O . SER A 1 301 ? -7.844 29.344 15.125 1 79.06 301 SER A O 1
ATOM 2298 N N . PHE A 1 302 ? -7.445 31.359 14.344 1 85.62 302 PHE A N 1
ATOM 2299 C CA . PHE A 1 302 ? -7.223 31.094 12.922 1 85.62 302 PHE A CA 1
ATOM 2300 C C . PHE A 1 302 ? -8.547 30.875 12.203 1 85.62 302 PHE A C 1
ATOM 2302 O O . PHE A 1 302 ? -8.562 30.438 11.047 1 85.62 302 PHE A O 1
ATOM 2309 N N . TYR A 1 303 ? -9.688 31.156 12.859 1 88.62 303 TYR A N 1
ATOM 2310 C CA . TYR A 1 303 ? -10.984 30.984 12.227 1 88.62 303 TYR A CA 1
ATOM 2311 C C . TYR A 1 303 ? -11.109 31.891 11 1 88.62 303 TYR A C 1
ATOM 2313 O O . TYR A 1 303 ? -11.617 31.469 9.961 1 88.62 303 TYR A O 1
ATOM 2321 N N . GLY A 1 304 ? -10.617 33.094 11.148 1 87.69 304 GLY A N 1
ATOM 2322 C CA . GLY A 1 304 ? -10.836 34.094 10.109 1 87.69 304 GLY A CA 1
ATOM 2323 C C . GLY A 1 304 ? -9.672 34.188 9.141 1 87.69 304 GLY A C 1
ATOM 2324 O O . GLY A 1 304 ? -9.68 35.031 8.242 1 87.69 304 GLY A O 1
ATOM 2325 N N . VAL A 1 305 ? -8.688 33.344 9.258 1 87.56 305 VAL A N 1
ATOM 2326 C CA . VAL A 1 305 ? -7.504 33.438 8.414 1 87.56 305 VAL A CA 1
ATOM 2327 C C . VAL A 1 305 ? -7.836 32.969 7 1 87.56 305 VAL A C 1
ATOM 2329 O O . VAL A 1 305 ? -8.391 31.875 6.812 1 87.56 305 VAL A O 1
ATOM 2332 N N . ASP A 1 306 ? -7.539 33.812 6.066 1 90 306 ASP A N 1
ATOM 2333 C CA . ASP A 1 306 ? -7.672 33.469 4.656 1 90 306 ASP A CA 1
ATOM 2334 C C . ASP A 1 306 ? -6.461 32.656 4.172 1 90 306 ASP A C 1
ATOM 2336 O O . ASP A 1 306 ? -5.352 33.188 4.09 1 90 306 ASP A O 1
ATOM 2340 N N . ALA A 1 307 ? -6.711 31.453 3.721 1 91 307 ALA A N 1
ATOM 2341 C CA . ALA A 1 307 ? -5.613 30.562 3.33 1 91 307 ALA A CA 1
ATOM 2342 C C . ALA A 1 307 ? -5.227 30.781 1.872 1 91 307 ALA A C 1
ATOM 2344 O O . ALA A 1 307 ? -4.215 30.25 1.406 1 91 307 ALA A O 1
ATOM 2345 N N . GLY A 1 308 ? -5.996 31.609 1.129 1 93.44 308 GLY A N 1
ATOM 2346 C CA . GLY A 1 308 ? -5.684 31.859 -0.27 1 93.44 308 GLY A CA 1
ATOM 2347 C C . GLY A 1 308 ? -5.547 30.578 -1.077 1 93.44 308 GLY A C 1
ATOM 2348 O O . GLY A 1 308 ? -6.422 29.703 -1.029 1 93.44 308 GLY A O 1
ATOM 2349 N N . GLY A 1 309 ? -4.426 30.484 -1.846 1 93.56 309 GLY A N 1
ATOM 2350 C CA . GLY A 1 309 ? -4.184 29.297 -2.652 1 93.56 309 GLY A CA 1
ATOM 2351 C C . GLY A 1 309 ? -4.031 28.031 -1.824 1 93.56 309 GLY A C 1
ATOM 2352 O O . GLY A 1 309 ? -4.23 26.938 -2.33 1 93.56 309 GLY A O 1
ATOM 2353 N N . GLU A 1 310 ? -3.719 28.172 -0.555 1 96.12 310 GLU A N 1
ATOM 2354 C CA . GLU A 1 310 ? -3.5 27.016 0.321 1 96.12 310 GLU A CA 1
ATOM 2355 C C . GLU A 1 310 ? -4.824 26.422 0.785 1 96.12 310 GLU A C 1
ATOM 2357 O O . GLU A 1 310 ? -4.84 25.406 1.475 1 96.12 310 GLU A O 1
ATOM 2362 N N . THR A 1 311 ? -5.977 27 0.393 1 97.5 311 THR A N 1
ATOM 2363 C CA . THR A 1 311 ? -7.281 26.469 0.774 1 97.5 311 THR A CA 1
ATOM 2364 C C . THR A 1 311 ? -7.43 25.016 0.335 1 97.5 311 THR A C 1
ATOM 2366 O O . THR A 1 311 ? -8.023 24.203 1.049 1 97.5 311 THR A O 1
ATOM 2369 N N . ALA A 1 312 ? -6.832 24.641 -0.798 1 98.44 312 ALA A N 1
ATOM 2370 C CA . ALA A 1 312 ? -6.879 23.266 -1.283 1 98.44 312 ALA A CA 1
ATOM 2371 C C . ALA A 1 312 ? -6.168 22.312 -0.317 1 98.44 312 ALA A C 1
ATOM 2373 O O . ALA A 1 312 ? -6.434 21.109 -0.312 1 98.44 312 ALA A O 1
ATOM 2374 N N . ALA A 1 313 ? -5.312 22.875 0.492 1 98.31 313 ALA A N 1
ATOM 2375 C CA . ALA A 1 313 ? -4.562 22.094 1.471 1 98.31 313 ALA A CA 1
ATOM 2376 C C . ALA A 1 313 ? -5.254 22.109 2.832 1 98.31 313 ALA A C 1
ATOM 2378 O O . ALA A 1 313 ? -5.117 21.172 3.617 1 98.31 313 ALA A O 1
ATOM 2379 N N . GLY A 1 314 ? -5.965 23.266 3.166 1 97.88 314 GLY A N 1
ATOM 2380 C CA . GLY A 1 314 ? -6.426 23.234 4.543 1 97.88 314 GLY A CA 1
ATOM 2381 C C . GLY A 1 314 ? -7.375 24.375 4.879 1 97.88 314 GLY A C 1
ATOM 2382 O O . GLY A 1 314 ? -7.602 24.672 6.055 1 97.88 314 GLY A O 1
ATOM 2383 N N . GLY A 1 315 ? -8.039 25.047 3.939 1 97.19 315 GLY A N 1
ATOM 2384 C CA . GLY A 1 315 ? -8.703 26.297 4.262 1 97.19 315 GLY A CA 1
ATOM 2385 C C . GLY A 1 315 ? -10.211 26.172 4.359 1 97.19 315 GLY A C 1
ATOM 2386 O O . GLY A 1 315 ? -10.914 27.156 4.57 1 97.19 315 GLY A O 1
ATOM 2387 N N . LEU A 1 316 ? -10.758 24.953 4.309 1 98.62 316 LEU A N 1
ATOM 2388 C CA . LEU A 1 316 ? -12.203 24.797 4.199 1 98.62 316 LEU A CA 1
ATOM 2389 C C . LEU A 1 316 ? -12.852 24.781 5.582 1 98.62 316 LEU A C 1
ATOM 2391 O O . LEU A 1 316 ? -12.18 24.531 6.582 1 98.62 316 LEU A O 1
ATOM 2395 N N . TYR A 1 317 ? -14.133 25.156 5.617 1 98.56 317 TYR A N 1
ATOM 2396 C CA . TYR A 1 317 ? -15.016 25.109 6.777 1 98.56 317 TYR A CA 1
ATOM 2397 C C . TYR A 1 317 ? -16.078 24.031 6.625 1 98.56 317 TYR A C 1
ATOM 2399 O O . TYR A 1 317 ? -16.531 23.75 5.512 1 98.56 317 TYR A O 1
ATOM 2407 N N . SER A 1 318 ? -16.469 23.422 7.695 1 98.81 318 SER A N 1
ATOM 2408 C CA . SER A 1 318 ? -17.547 22.422 7.633 1 98.81 318 SER A CA 1
ATOM 2409 C C . SER A 1 318 ? -18.109 22.141 9.016 1 98.81 318 SER A C 1
ATOM 2411 O O . SER A 1 318 ? -17.75 22.812 9.992 1 98.81 318 SER A O 1
ATOM 2413 N N . SER A 1 319 ? -19.094 21.312 9.125 1 98.81 319 SER A N 1
ATOM 2414 C CA . SER A 1 319 ? -19.719 20.828 10.344 1 98.81 319 SER A CA 1
ATOM 2415 C C . SER A 1 319 ? -19.703 19.297 10.406 1 98.81 319 SER A C 1
ATOM 2417 O O . SER A 1 319 ? -19.453 18.641 9.398 1 98.81 319 SER A O 1
ATOM 2419 N N . THR A 1 320 ? -19.891 18.75 11.594 1 98.56 320 THR A N 1
ATOM 2420 C CA . THR A 1 320 ? -19.891 17.297 11.719 1 98.56 320 THR A CA 1
ATOM 2421 C C . THR A 1 320 ? -20.984 16.688 10.875 1 98.56 320 THR A C 1
ATOM 2423 O O . THR A 1 320 ? -20.812 15.602 10.305 1 98.56 320 THR A O 1
ATOM 2426 N N . LYS A 1 321 ? -22.172 17.375 10.812 1 98.62 321 LYS A N 1
ATOM 2427 C CA . LYS A 1 321 ? -23.25 16.875 9.969 1 98.62 321 LYS A CA 1
ATOM 2428 C C . LYS A 1 321 ? -22.812 16.797 8.508 1 98.62 321 LYS A C 1
ATOM 2430 O O . LYS A 1 321 ? -22.984 15.766 7.859 1 98.62 321 LYS A O 1
ATOM 2435 N N . ASP A 1 322 ? -22.266 17.906 7.957 1 98.88 322 ASP A N 1
ATOM 2436 C CA . ASP A 1 322 ? -21.812 17.922 6.57 1 98.88 322 ASP A CA 1
ATOM 2437 C C . ASP A 1 322 ? -20.703 16.906 6.336 1 98.88 322 ASP A C 1
ATOM 2439 O O . ASP A 1 322 ? -20.688 16.234 5.305 1 98.88 322 ASP A O 1
ATOM 2443 N N . MET A 1 323 ? -19.766 16.828 7.258 1 98.81 323 MET A N 1
ATOM 2444 C CA . MET A 1 323 ? -18.672 15.859 7.137 1 98.81 323 MET A CA 1
ATOM 2445 C C . MET A 1 323 ? -19.203 14.438 7.078 1 98.81 323 MET A C 1
ATOM 2447 O O . MET A 1 323 ? -18.688 13.594 6.344 1 98.81 323 MET A O 1
ATOM 2451 N N . SER A 1 324 ? -20.219 14.125 7.867 1 98.69 324 SER A N 1
ATOM 2452 C CA . SER A 1 324 ? -20.844 12.812 7.832 1 98.69 324 SER A CA 1
ATOM 2453 C C . SER A 1 324 ? -21.484 12.539 6.477 1 98.69 324 SER A C 1
ATOM 2455 O O . SER A 1 324 ? -21.453 11.414 5.98 1 98.69 324 SER A O 1
ATOM 2457 N N . ILE A 1 325 ? -22.109 13.555 5.891 1 98.81 325 ILE A N 1
ATOM 2458 C CA . ILE A 1 325 ? -22.719 13.414 4.574 1 98.81 325 ILE A CA 1
ATOM 2459 C C . ILE A 1 325 ? -21.641 13.07 3.545 1 98.81 325 ILE A C 1
ATOM 2461 O O . ILE A 1 325 ? -21.828 12.164 2.725 1 98.81 325 ILE A O 1
ATOM 2465 N N . VAL A 1 326 ? -20.5 13.773 3.588 1 98.88 326 VAL A N 1
ATOM 2466 C CA . VAL A 1 326 ? -19.406 13.516 2.66 1 98.88 326 VAL A CA 1
ATOM 2467 C C . VAL A 1 326 ? -18.859 12.102 2.877 1 98.88 326 VAL A C 1
ATOM 2469 O O . VAL A 1 326 ? -18.625 11.367 1.915 1 98.88 326 VAL A O 1
ATOM 2472 N N . GLY A 1 327 ? -18.641 11.719 4.176 1 98.81 327 GLY A N 1
ATOM 2473 C CA . GLY A 1 327 ? -18.203 10.367 4.477 1 98.81 327 GLY A CA 1
ATOM 2474 C C . GLY A 1 327 ? -19.125 9.297 3.939 1 98.81 327 GLY A C 1
ATOM 2475 O O . GLY A 1 327 ? -18.672 8.312 3.352 1 98.81 327 GLY A O 1
ATOM 2476 N N . ARG A 1 328 ? -20.438 9.508 4.109 1 98.38 328 ARG A N 1
ATOM 2477 C CA . ARG A 1 328 ? -21.438 8.586 3.588 1 98.38 328 ARG A CA 1
ATOM 2478 C C . ARG A 1 328 ? -21.375 8.508 2.066 1 98.38 328 ARG A C 1
ATOM 2480 O O . ARG A 1 328 ? -21.484 7.426 1.488 1 98.38 328 ARG A O 1
ATOM 2487 N N . ALA A 1 329 ? -21.203 9.633 1.455 1 98.62 329 ALA A N 1
ATOM 2488 C CA . ALA A 1 329 ? -21.141 9.695 -0.002 1 98.62 329 ALA A CA 1
ATOM 2489 C C . ALA A 1 329 ? -19.938 8.898 -0.526 1 98.62 329 ALA A C 1
ATOM 2491 O O . ALA A 1 329 ? -20.031 8.266 -1.581 1 98.62 329 ALA A O 1
ATOM 2492 N N . ILE A 1 330 ? -18.812 8.938 0.177 1 98.81 330 ILE A N 1
ATOM 2493 C CA . ILE A 1 330 ? -17.625 8.188 -0.23 1 98.81 330 ILE A CA 1
ATOM 2494 C C . ILE A 1 330 ? -17.875 6.691 -0.067 1 98.81 330 ILE A C 1
ATOM 2496 O O . ILE A 1 330 ? -17.641 5.906 -0.988 1 98.81 330 ILE A O 1
ATOM 2500 N N . LEU A 1 331 ? -18.469 6.293 1.077 1 98.5 331 LEU A N 1
ATOM 2501 C CA . LEU A 1 331 ? -18.734 4.883 1.354 1 98.5 331 LEU A CA 1
ATOM 2502 C C . LEU A 1 331 ? -19.719 4.305 0.344 1 98.5 331 LEU A C 1
ATOM 2504 O O . LEU A 1 331 ? -19.578 3.152 -0.074 1 98.5 331 LEU A O 1
ATOM 2508 N N . ASN A 1 332 ? -20.609 5.211 -0.143 1 96.88 332 ASN A N 1
ATOM 2509 C CA . ASN A 1 332 ? -21.656 4.777 -1.061 1 96.88 332 ASN A CA 1
ATOM 2510 C C . ASN A 1 332 ? -21.25 4.977 -2.516 1 96.88 332 ASN A C 1
ATOM 2512 O O . ASN A 1 332 ? -22 4.66 -3.432 1 96.88 332 ASN A O 1
ATOM 2516 N N . SER A 1 333 ? -20.141 5.523 -2.701 1 97.69 333 SER A N 1
ATOM 2517 C CA . SER A 1 333 ? -19.719 5.895 -4.047 1 97.69 333 SER A CA 1
ATOM 2518 C C . SER A 1 333 ? -20.766 6.742 -4.75 1 97.69 333 SER A C 1
ATOM 2520 O O . SER A 1 333 ? -21.109 6.484 -5.906 1 97.69 333 SER A O 1
ATOM 2522 N N . THR A 1 334 ? -21.297 7.715 -4.035 1 97.56 334 THR A N 1
ATOM 2523 C CA . THR A 1 334 ? -22.359 8.562 -4.547 1 97.56 334 THR A CA 1
ATOM 2524 C C . THR A 1 334 ? -21.875 9.422 -5.707 1 97.56 334 THR A C 1
ATOM 2526 O O . THR A 1 334 ? -22.609 9.672 -6.656 1 97.56 334 THR A O 1
ATOM 2529 N N . LEU A 1 335 ? -20.594 9.859 -5.605 1 98.19 335 LEU A N 1
ATOM 2530 C CA . LEU A 1 335 ? -20.094 10.852 -6.551 1 98.19 335 LEU A CA 1
ATOM 2531 C C . LEU A 1 335 ? -19.094 10.227 -7.52 1 98.19 335 LEU A C 1
ATOM 2533 O O . LEU A 1 335 ? -18.625 10.883 -8.445 1 98.19 335 LEU A O 1
ATOM 2537 N N . LEU A 1 336 ? -18.703 8.953 -7.254 1 98.25 336 LEU A N 1
ATOM 2538 C CA . LEU A 1 336 ? -17.75 8.203 -8.07 1 98.25 336 LEU A CA 1
ATOM 2539 C C . LEU A 1 336 ? -18.312 6.836 -8.438 1 98.25 336 LEU A C 1
ATOM 2541 O O . LEU A 1 336 ? -19.172 6.305 -7.73 1 98.25 336 LEU A O 1
ATOM 2545 N N . ARG A 1 337 ? -17.875 6.246 -9.602 1 96.19 337 ARG A N 1
ATOM 2546 C CA . ARG A 1 337 ? -18.141 4.828 -9.836 1 96.19 337 ARG A CA 1
ATOM 2547 C C . ARG A 1 337 ? -17.562 3.973 -8.719 1 96.19 337 ARG A C 1
ATOM 2549 O O . ARG A 1 337 ? -16.469 4.25 -8.227 1 96.19 337 ARG A O 1
ATOM 2556 N N . PRO A 1 338 ? -18.234 2.955 -8.312 1 97.19 338 PRO A N 1
ATOM 2557 C CA . PRO A 1 338 ? -17.766 2.121 -7.199 1 97.19 338 PRO A CA 1
ATOM 2558 C C . PRO A 1 338 ? -16.344 1.585 -7.418 1 97.19 338 PRO A C 1
ATOM 2560 O O . PRO A 1 338 ? -15.555 1.537 -6.477 1 97.19 338 PRO A O 1
ATOM 2563 N N . SER A 1 339 ? -15.992 1.17 -8.641 1 97.12 339 SER A N 1
ATOM 2564 C CA . SER A 1 339 ? -14.656 0.644 -8.914 1 97.12 339 SER A CA 1
ATOM 2565 C C . SER A 1 339 ? -13.586 1.699 -8.664 1 97.12 339 SER A C 1
ATOM 2567 O O . SER A 1 339 ? -12.516 1.39 -8.141 1 97.12 339 SER A O 1
ATOM 2569 N N . LEU A 1 340 ? -13.859 2.951 -9.031 1 97.69 340 LEU A N 1
ATOM 2570 C CA . LEU A 1 340 ? -12.922 4.039 -8.797 1 97.69 340 LEU A CA 1
ATOM 2571 C C . LEU A 1 340 ? -12.758 4.312 -7.309 1 97.69 340 LEU A C 1
ATOM 2573 O O . LEU A 1 340 ? -11.641 4.566 -6.836 1 97.69 340 LEU A O 1
ATOM 2577 N N . THR A 1 341 ? -13.867 4.32 -6.543 1 98.56 341 THR A N 1
ATOM 2578 C CA . THR A 1 341 ? -13.781 4.496 -5.098 1 98.56 341 THR A CA 1
ATOM 2579 C C . THR A 1 341 ? -12.906 3.42 -4.473 1 98.56 341 THR A C 1
ATOM 2581 O O . THR A 1 341 ? -12.055 3.715 -3.629 1 98.56 341 THR A O 1
ATOM 2584 N N . ARG A 1 342 ? -13.062 2.174 -4.93 1 98 342 ARG A N 1
ATOM 2585 C CA . ARG A 1 342 ? -12.25 1.087 -4.391 1 98 342 ARG A CA 1
ATOM 2586 C C . ARG A 1 342 ? -10.773 1.295 -4.715 1 98 342 ARG A C 1
ATOM 2588 O O . ARG A 1 342 ? -9.914 1.085 -3.861 1 98 342 ARG A O 1
ATOM 2595 N N . ARG A 1 343 ? -10.453 1.752 -5.934 1 97.44 343 ARG A N 1
ATOM 2596 C CA . ARG A 1 343 ? -9.07 2.002 -6.312 1 97.44 343 ARG A CA 1
ATOM 2597 C C . ARG A 1 343 ? -8.469 3.133 -5.484 1 97.44 343 ARG A C 1
ATOM 2599 O O . ARG A 1 343 ? -7.281 3.109 -5.16 1 97.44 343 ARG A O 1
ATOM 2606 N N . TRP A 1 344 ? -9.344 4.105 -5.199 1 98.25 344 TRP A N 1
ATOM 2607 C CA . TRP A 1 344 ? -8.898 5.258 -4.426 1 98.25 344 TRP A CA 1
ATOM 2608 C C . TRP A 1 344 ? -8.57 4.859 -2.99 1 98.25 344 TRP A C 1
ATOM 2610 O O . TRP A 1 344 ? -7.625 5.375 -2.393 1 98.25 344 TRP A O 1
ATOM 2620 N N . MET A 1 345 ? -9.336 3.922 -2.467 1 98.12 345 MET A N 1
ATOM 2621 C CA . MET A 1 345 ? -9.18 3.486 -1.082 1 98.12 345 MET A CA 1
ATOM 2622 C C . MET A 1 345 ? -8.164 2.355 -0.979 1 98.12 345 MET A C 1
ATOM 2624 O O . MET A 1 345 ? -8.5 1.247 -0.557 1 98.12 345 MET A O 1
ATOM 2628 N N . LYS A 1 346 ? -6.938 2.611 -1.374 1 98.06 346 LYS A N 1
ATOM 2629 C CA . LYS A 1 346 ? -5.789 1.711 -1.346 1 98.06 346 LYS A CA 1
ATOM 2630 C C . LYS A 1 346 ? -4.527 2.441 -0.893 1 98.06 346 LYS A C 1
ATOM 2632 O O . LYS A 1 346 ? -4.434 3.662 -1.021 1 98.06 346 LYS A O 1
ATOM 2637 N N . PRO A 1 347 ? -3.531 1.712 -0.38 1 98.12 347 PRO A N 1
ATOM 2638 C CA . PRO A 1 347 ? -2.26 2.352 -0.034 1 98.12 347 PRO A CA 1
ATOM 2639 C C . PRO A 1 347 ? -1.439 2.734 -1.263 1 98.12 347 PRO A C 1
ATOM 2641 O O . PRO A 1 347 ? -1.563 2.104 -2.314 1 98.12 347 PRO A O 1
ATOM 2644 N N . ARG A 1 348 ? -0.662 3.779 -1.07 1 97.81 348 ARG A N 1
ATOM 2645 C CA . ARG A 1 348 ? 0.293 4.191 -2.094 1 97.81 348 ARG A CA 1
ATOM 2646 C C . ARG A 1 348 ? 1.725 4.102 -1.577 1 97.81 348 ARG A C 1
ATOM 2648 O O . ARG A 1 348 ? 2.672 4.047 -2.363 1 97.81 348 ARG A O 1
ATOM 2655 N N . ALA A 1 349 ? 1.827 4.062 -0.257 1 97.88 349 ALA A N 1
ATOM 2656 C CA . ALA A 1 349 ? 3.16 3.98 0.334 1 97.88 349 ALA A CA 1
ATOM 2657 C C . ALA A 1 349 ? 3.096 3.436 1.758 1 97.88 349 ALA A C 1
ATOM 2659 O O . ALA A 1 349 ? 2.109 3.645 2.465 1 97.88 349 ALA A O 1
ATOM 2660 N N . HIS A 1 350 ? 4.145 2.775 2.141 1 96.75 350 HIS A N 1
ATOM 2661 C CA . HIS A 1 350 ? 4.367 2.402 3.533 1 96.75 350 HIS A CA 1
ATOM 2662 C C . HIS A 1 350 ? 4.98 3.553 4.32 1 96.75 350 HIS A C 1
ATOM 2664 O O . HIS A 1 350 ? 5.453 4.531 3.734 1 96.75 350 HIS A O 1
ATOM 2670 N N . THR A 1 351 ? 4.871 3.471 5.617 1 95.69 351 THR A N 1
ATOM 2671 C CA . THR A 1 351 ? 5.535 4.391 6.531 1 95.69 351 THR A CA 1
ATOM 2672 C C . THR A 1 351 ? 6.473 3.637 7.473 1 95.69 351 THR A C 1
ATOM 2674 O O . THR A 1 351 ? 6.73 2.449 7.277 1 95.69 351 THR A O 1
ATOM 2677 N N . SER A 1 352 ? 7.055 4.367 8.391 1 92.56 352 SER A N 1
ATOM 2678 C CA . SER A 1 352 ? 7.938 3.738 9.367 1 92.56 352 SER A CA 1
ATOM 2679 C C . SER A 1 352 ? 7.141 3.109 10.508 1 92.56 352 SER A C 1
ATOM 2681 O O . SER A 1 352 ? 7.707 2.748 11.539 1 92.56 352 SER A O 1
ATOM 2683 N N . SER A 1 353 ? 5.848 3.027 10.344 1 92.31 353 SER A N 1
ATOM 2684 C CA . SER A 1 353 ? 4.93 2.264 11.188 1 92.31 353 SER A CA 1
ATOM 2685 C C . SER A 1 353 ? 4.23 1.17 10.391 1 92.31 353 SER A C 1
ATOM 2687 O O . SER A 1 353 ? 3.572 1.453 9.383 1 92.31 353 SER A O 1
ATOM 2689 N N . LEU A 1 354 ? 4.395 -0.023 10.93 1 91.94 354 LEU A N 1
ATOM 2690 C CA . LEU A 1 354 ? 3.852 -1.174 10.211 1 91.94 354 LEU A CA 1
ATOM 2691 C C . LEU A 1 354 ? 2.34 -1.05 10.047 1 91.94 354 LEU A C 1
ATOM 2693 O O . LEU A 1 354 ? 1.78 -1.511 9.055 1 91.94 354 LEU A O 1
ATOM 2697 N N . GLU A 1 355 ? 1.615 -0.321 10.93 1 94.88 355 GLU A N 1
ATOM 2698 C CA . GLU A 1 355 ? 0.157 -0.252 10.961 1 94.88 355 GLU A CA 1
ATOM 2699 C C . GLU A 1 355 ? -0.348 1.011 10.266 1 94.88 355 GLU A C 1
ATOM 2701 O O . GLU A 1 355 ? -1.544 1.308 10.305 1 94.88 355 GLU A O 1
ATOM 2706 N N . VAL A 1 356 ? 0.525 1.766 9.68 1 96.38 356 VAL A N 1
ATOM 2707 C CA . VAL A 1 356 ? 0.136 3.025 9.055 1 96.38 356 VAL A CA 1
ATOM 2708 C C . VAL A 1 356 ? 0.658 3.076 7.621 1 96.38 356 VAL A C 1
ATOM 2710 O O . VAL A 1 356 ? 1.852 2.877 7.383 1 96.38 356 VAL A O 1
ATOM 2713 N N . SER A 1 357 ? -0.195 3.295 6.676 1 97.5 357 SER A N 1
ATOM 2714 C CA . SER A 1 357 ? 0.157 3.539 5.281 1 97.5 357 SER A CA 1
ATOM 2715 C C . SER A 1 357 ? -0.466 4.832 4.773 1 97.5 357 SER A C 1
ATOM 2717 O O . SER A 1 357 ? -1.35 5.398 5.418 1 97.5 357 SER A O 1
ATOM 2719 N N . VAL A 1 358 ? 0.067 5.293 3.688 1 98.25 358 VAL A N 1
ATOM 2720 C CA . VAL A 1 358 ? -0.415 6.531 3.086 1 98.25 358 VAL A CA 1
ATOM 2721 C C . VAL A 1 358 ? -1.088 6.23 1.75 1 98.25 358 VAL A C 1
ATOM 2723 O O . VAL A 1 358 ? -0.565 5.457 0.945 1 98.25 358 VAL A O 1
ATOM 2726 N N . GLY A 1 359 ? -2.324 6.73 1.555 1 98.44 359 GLY A N 1
ATOM 2727 C CA . GLY A 1 359 ? -3.008 6.738 0.271 1 98.44 359 GLY A CA 1
ATOM 2728 C C . GLY A 1 359 ? -3.018 8.102 -0.391 1 98.44 359 GLY A C 1
ATOM 2729 O O . GLY A 1 359 ? -2.029 8.836 -0.329 1 98.44 359 GLY A O 1
ATOM 2730 N N . ALA A 1 360 ? -4.137 8.453 -1.06 1 98.56 360 ALA A N 1
ATOM 2731 C CA . ALA A 1 360 ? -4.258 9.734 -1.744 1 98.56 360 ALA A CA 1
ATOM 2732 C C . ALA A 1 360 ? -5.461 10.516 -1.229 1 98.56 360 ALA A C 1
ATOM 2734 O O . ALA A 1 360 ? -6.559 10.414 -1.782 1 98.56 360 ALA A O 1
ATOM 2735 N N . PRO A 1 361 ? -5.453 11.312 -0.24 1 98.5 361 PRO A N 1
ATOM 2736 C CA . PRO A 1 361 ? -4.34 11.328 0.711 1 98.5 361 PRO A CA 1
ATOM 2737 C C . PRO A 1 361 ? -4.668 10.617 2.02 1 98.5 361 PRO A C 1
ATOM 2739 O O . PRO A 1 361 ? -4.391 11.133 3.1 1 98.5 361 PRO A O 1
ATOM 2742 N N . TRP A 1 362 ? -5.227 9.477 1.95 1 98.75 362 TRP A N 1
ATOM 2743 C CA . TRP A 1 362 ? -5.641 8.703 3.119 1 98.75 362 TRP A CA 1
ATOM 2744 C C . TRP A 1 362 ? -4.465 8.453 4.055 1 98.75 362 TRP A C 1
ATOM 2746 O O . TRP A 1 362 ? -3.35 8.188 3.598 1 98.75 362 TRP A O 1
ATOM 2756 N N . GLU A 1 363 ? -4.738 8.648 5.316 1 98.38 363 GLU A N 1
ATOM 2757 C CA . GLU A 1 363 ? -3.943 8.047 6.383 1 98.38 363 GLU A CA 1
ATOM 2758 C C . GLU A 1 363 ? -4.559 6.73 6.855 1 98.38 363 GLU A C 1
ATOM 2760 O O . GLU A 1 363 ? -5.488 6.73 7.668 1 98.38 363 GLU A O 1
ATOM 2765 N N . ILE A 1 364 ? -4.016 5.656 6.359 1 98.5 364 ILE A N 1
ATOM 2766 C CA . ILE A 1 364 ? -4.645 4.348 6.52 1 98.5 364 ILE A CA 1
ATOM 2767 C C . ILE A 1 364 ? -4.094 3.66 7.766 1 98.5 364 ILE A C 1
ATOM 2769 O O . ILE A 1 364 ? -2.896 3.373 7.844 1 98.5 364 ILE A O 1
ATOM 2773 N N . PHE A 1 365 ? -4.953 3.398 8.75 1 97.81 365 PHE A N 1
ATOM 2774 C CA . PHE A 1 365 ? -4.594 2.643 9.945 1 97.81 365 PHE A CA 1
ATOM 2775 C C . PHE A 1 365 ? -5.105 1.21 9.859 1 97.81 365 PHE A C 1
ATOM 2777 O O . PHE A 1 365 ? -6.293 0.983 9.625 1 97.81 365 PHE A O 1
ATOM 2784 N N . THR A 1 366 ? -4.234 0.26 9.984 1 96.81 366 THR A N 1
ATOM 2785 C CA . THR A 1 366 ? -4.633 -1.142 10.047 1 96.81 366 THR A CA 1
ATOM 2786 C C . THR A 1 366 ? -4.734 -1.611 11.492 1 96.81 366 THR A C 1
ATOM 2788 O O . THR A 1 366 ? -3.736 -1.643 12.211 1 96.81 366 THR A O 1
ATOM 2791 N N . LEU A 1 367 ? -5.957 -1.928 11.852 1 96.88 367 LEU A N 1
ATOM 2792 C CA . LEU A 1 367 ? -6.188 -2.479 13.18 1 96.88 367 LEU A CA 1
ATOM 2793 C C . LEU A 1 367 ? -5.742 -3.936 13.25 1 96.88 367 LEU A C 1
ATOM 2795 O O . LEU A 1 367 ? -5.898 -4.684 12.281 1 96.88 367 LEU A O 1
ATOM 2799 N N . THR A 1 368 ? -5.215 -4.328 14.383 1 93.19 368 THR A N 1
ATOM 2800 C CA . THR A 1 368 ? -4.805 -5.715 14.578 1 93.19 368 THR A CA 1
ATOM 2801 C C . THR A 1 368 ? -5.742 -6.43 15.547 1 93.19 368 THR A C 1
ATOM 2803 O O . THR A 1 368 ? -5.676 -7.652 15.695 1 93.19 368 THR A O 1
ATOM 2806 N N . ASN A 1 369 ? -6.547 -5.68 16.156 1 92.06 369 ASN A N 1
ATOM 2807 C CA . ASN A 1 369 ? -7.594 -6.184 17.031 1 92.06 369 ASN A CA 1
ATOM 2808 C C . ASN A 1 369 ? -8.953 -5.598 16.672 1 92.06 369 ASN A C 1
ATOM 2810 O O . ASN A 1 369 ? -9.102 -4.379 16.547 1 92.06 369 ASN A O 1
ATOM 2814 N N . PRO A 1 370 ? -9.891 -6.391 16.531 1 93.12 370 PRO A N 1
ATOM 2815 C CA . PRO A 1 370 ? -10 -7.836 16.734 1 93.12 370 PRO A CA 1
ATOM 2816 C C . PRO A 1 370 ? -9.367 -8.641 15.602 1 93.12 370 PRO A C 1
ATOM 2818 O O . PRO A 1 370 ? -9.188 -9.852 15.727 1 93.12 370 PRO A O 1
ATOM 2821 N N . ARG A 1 371 ? -9.094 -8.156 14.508 1 93.94 371 ARG A N 1
ATOM 2822 C CA . ARG A 1 371 ? -8.406 -8.695 13.336 1 93.94 371 ARG A CA 1
ATOM 2823 C C . ARG A 1 371 ? -7.848 -7.574 12.461 1 93.94 371 ARG A C 1
ATOM 2825 O O . ARG A 1 371 ? -7.949 -6.398 12.812 1 93.94 371 ARG A O 1
ATOM 2832 N N . LEU A 1 372 ? -7.25 -7.91 11.43 1 94.75 372 LEU A N 1
ATOM 2833 C CA . LEU A 1 372 ? -6.734 -6.871 10.547 1 94.75 372 LEU A CA 1
ATOM 2834 C C . LEU A 1 372 ? -7.871 -6.148 9.836 1 94.75 372 LEU A C 1
ATOM 2836 O O . LEU A 1 372 ? -8.633 -6.77 9.086 1 94.75 372 LEU A O 1
ATOM 2840 N N . ILE A 1 373 ? -8.023 -4.879 10.117 1 97.25 373 ILE A N 1
ATOM 2841 C CA . ILE A 1 373 ? -9.031 -4.02 9.492 1 97.25 373 ILE A CA 1
ATOM 2842 C C . ILE A 1 373 ? -8.398 -2.691 9.094 1 97.25 373 ILE A C 1
ATOM 2844 O O . ILE A 1 373 ? -7.754 -2.025 9.914 1 97.25 373 ILE A O 1
ATOM 2848 N N . ASP A 1 374 ? -8.555 -2.336 7.867 1 97.75 374 ASP A N 1
ATOM 2849 C CA . ASP A 1 374 ? -8.07 -1.041 7.402 1 97.75 374 ASP A CA 1
ATOM 2850 C C . ASP A 1 374 ? -9.109 0.052 7.629 1 97.75 374 ASP A C 1
ATOM 2852 O O . ASP A 1 374 ? -10.25 -0.065 7.176 1 97.75 374 ASP A O 1
ATOM 2856 N N . LEU A 1 375 ? -8.719 1.082 8.305 1 98.69 375 LEU A N 1
ATOM 2857 C CA . LEU A 1 375 ? -9.492 2.312 8.414 1 98.69 375 LEU A CA 1
ATOM 2858 C C . LEU A 1 375 ? -8.891 3.41 7.539 1 98.69 375 LEU A C 1
ATOM 2860 O O . LEU A 1 375 ? -7.684 3.637 7.57 1 98.69 375 LEU A O 1
ATOM 2864 N N . TYR A 1 376 ? -9.695 4.004 6.762 1 98.81 376 TYR A N 1
ATOM 2865 C CA . TYR A 1 376 ? -9.273 5.125 5.93 1 98.81 376 TYR A CA 1
ATOM 2866 C C . TYR A 1 376 ? -9.625 6.453 6.59 1 98.81 376 TYR A C 1
ATOM 2868 O O . TYR A 1 376 ? -10.805 6.766 6.789 1 98.81 376 TYR A O 1
ATOM 2876 N N . THR A 1 377 ? -8.539 7.227 6.898 1 98.81 377 THR A N 1
ATOM 2877 C CA . THR A 1 377 ? -8.75 8.414 7.719 1 98.81 377 THR A CA 1
ATOM 2878 C C . THR A 1 377 ? -8.031 9.617 7.113 1 98.81 377 THR A C 1
ATOM 2880 O O . THR A 1 377 ? -7.223 9.477 6.195 1 98.81 377 THR A O 1
ATOM 2883 N N . LYS A 1 378 ? -8.414 10.773 7.535 1 98.81 378 LYS A N 1
ATOM 2884 C CA . LYS A 1 378 ? -7.703 12.016 7.285 1 98.81 378 LYS A CA 1
ATOM 2885 C C . LYS A 1 378 ? -7.883 13 8.438 1 98.81 378 LYS A C 1
ATOM 2887 O O . LYS A 1 378 ? -9.016 13.359 8.781 1 98.81 378 LYS A O 1
ATOM 2892 N N . GLN A 1 379 ? -6.828 13.367 9.031 1 98.12 379 GLN A N 1
ATOM 2893 C CA . GLN A 1 379 ? -6.812 14.344 10.117 1 98.12 379 GLN A CA 1
ATOM 2894 C C . GLN A 1 379 ? -6.5 15.742 9.602 1 98.12 379 GLN A C 1
ATOM 2896 O O . GLN A 1 379 ? -5.93 15.898 8.516 1 98.12 379 GLN A O 1
ATOM 2901 N N . GLY A 1 380 ? -6.934 16.75 10.352 1 98.31 380 GLY A N 1
ATOM 2902 C CA . GLY A 1 380 ? -6.609 18.125 10.039 1 98.31 380 GLY A CA 1
ATOM 2903 C C . GLY A 1 380 ? -6.379 18.984 11.266 1 98.31 380 GLY A C 1
ATOM 2904 O O . GLY A 1 380 ? -7.094 18.844 12.266 1 98.31 380 GLY A O 1
ATOM 2905 N N . ASP A 1 381 ? -5.387 19.844 11.227 1 97 381 ASP A N 1
ATOM 2906 C CA . ASP A 1 381 ? -5.078 20.781 12.297 1 97 381 ASP A CA 1
ATOM 2907 C C . ASP A 1 381 ? -4.758 22.172 11.734 1 97 381 ASP A C 1
ATOM 2909 O O . ASP A 1 381 ? -4.031 22.281 10.75 1 97 381 ASP A O 1
ATOM 2913 N N . LEU A 1 382 ? -5.332 23.156 12.281 1 95.31 382 LEU A N 1
ATOM 2914 C CA . LEU A 1 382 ? -5.086 24.547 11.945 1 95.31 382 LEU A CA 1
ATOM 2915 C C . LEU A 1 382 ? -5.43 25.453 13.125 1 95.31 382 LEU A C 1
ATOM 2917 O O . LEU A 1 382 ? -6.605 25.609 13.469 1 95.31 382 LEU A O 1
ATOM 2921 N N . GLY A 1 383 ? -4.375 26.047 13.672 1 92.19 383 GLY A N 1
ATOM 2922 C CA . GLY A 1 383 ? -4.609 26.906 14.828 1 92.19 383 GLY A CA 1
ATOM 2923 C C . GLY A 1 383 ? -5.238 26.156 15.992 1 92.19 383 GLY A C 1
ATOM 2924 O O . GLY A 1 383 ? -4.711 25.141 16.453 1 92.19 383 GLY A O 1
ATOM 2925 N N . MET A 1 384 ? -6.422 26.625 16.391 1 94.06 384 MET A N 1
ATOM 2926 C CA . MET A 1 384 ? -7.105 26.062 17.547 1 94.06 384 MET A CA 1
ATOM 2927 C C . MET A 1 384 ? -8.133 25.016 17.109 1 94.06 384 MET A C 1
ATOM 2929 O O . MET A 1 384 ? -9.031 24.656 17.875 1 94.06 384 MET A O 1
ATOM 2933 N N . TYR A 1 385 ? -8.047 24.578 15.852 1 96.69 385 TYR A N 1
ATOM 2934 C CA . TYR A 1 385 ? -9.016 23.641 15.328 1 96.69 385 TYR A CA 1
ATOM 2935 C C . TYR A 1 385 ? -8.352 22.312 14.977 1 96.69 385 TYR A C 1
ATOM 2937 O O . TYR A 1 385 ? -7.207 22.281 14.508 1 96.69 385 TYR A O 1
ATOM 2945 N N . SER A 1 386 ? -8.961 21.219 15.219 1 97.94 386 SER A N 1
ATOM 2946 C CA . SER A 1 386 ? -8.57 19.875 14.82 1 97.94 386 SER A CA 1
ATOM 2947 C C . SER A 1 386 ? -9.766 19.078 14.305 1 97.94 386 SER A C 1
ATOM 2949 O O . SER A 1 386 ? -10.898 19.297 14.742 1 97.94 386 SER A O 1
ATOM 2951 N N . SER A 1 387 ? -9.539 18.266 13.336 1 98.81 387 SER A N 1
ATOM 2952 C CA . SER A 1 387 ? -10.609 17.516 12.703 1 98.81 387 SER A CA 1
ATOM 2953 C C . SER A 1 387 ? -10.156 16.094 12.367 1 98.81 387 SER A C 1
ATOM 2955 O O . SER A 1 387 ? -8.961 15.828 12.266 1 98.81 387 SER A O 1
ATOM 2957 N N . MET A 1 388 ? -11.109 15.156 12.289 1 98.81 388 MET A N 1
ATOM 2958 C CA . MET A 1 388 ? -10.898 13.773 11.867 1 98.81 388 MET A CA 1
ATOM 2959 C C . MET A 1 388 ? -12.102 13.258 11.078 1 98.81 388 MET A C 1
ATOM 2961 O O . MET A 1 388 ? -13.242 13.5 11.461 1 98.81 388 MET A O 1
ATOM 2965 N N . LEU A 1 389 ? -11.828 12.703 9.953 1 98.94 389 LEU A N 1
ATOM 2966 C CA . LEU A 1 389 ? -12.766 11.805 9.281 1 98.94 389 LEU A CA 1
ATOM 2967 C C . LEU A 1 389 ? -12.195 10.391 9.211 1 98.94 389 LEU A C 1
ATOM 2969 O O . LEU A 1 389 ? -11.047 10.195 8.805 1 98.94 389 LEU A O 1
ATOM 2973 N N . ALA A 1 390 ? -12.961 9.383 9.633 1 98.94 390 ALA A N 1
ATOM 2974 C CA . ALA A 1 390 ? -12.547 7.977 9.586 1 98.94 390 ALA A CA 1
ATOM 2975 C C . ALA A 1 390 ? -13.641 7.109 8.969 1 98.94 390 ALA A C 1
ATOM 2977 O O . ALA A 1 390 ? -14.82 7.242 9.312 1 98.94 390 ALA A O 1
ATOM 2978 N N . LEU A 1 391 ? -13.25 6.266 8.062 1 98.88 391 LEU A N 1
ATOM 2979 C CA . LEU A 1 391 ? -14.188 5.391 7.363 1 98.88 391 LEU A CA 1
ATOM 2980 C C . LEU A 1 391 ? -13.766 3.93 7.492 1 98.88 391 LEU A C 1
ATOM 2982 O O . LEU A 1 391 ? -12.586 3.6 7.328 1 98.88 391 LEU A O 1
ATOM 2986 N N . SER A 1 392 ? -14.672 3.064 7.809 1 98.5 392 SER A N 1
ATOM 2987 C CA . SER A 1 392 ? -14.531 1.612 7.746 1 98.5 392 SER A CA 1
ATOM 2988 C C . SER A 1 392 ? -15.391 1.022 6.633 1 98.5 392 SER A C 1
ATOM 2990 O O . SER A 1 392 ? -16.531 0.608 6.871 1 98.5 392 SER A O 1
ATOM 2992 N N . PRO A 1 393 ? -14.812 0.876 5.496 1 97.81 393 PRO A N 1
ATOM 2993 C CA . PRO A 1 393 ? -15.609 0.335 4.395 1 97.81 393 PRO A CA 1
ATOM 2994 C C . PRO A 1 393 ? -16.172 -1.055 4.691 1 97.81 393 PRO A C 1
ATOM 2996 O O . PRO A 1 393 ? -17.266 -1.389 4.258 1 97.81 393 PRO A O 1
ATOM 2999 N N . GLU A 1 394 ? -15.484 -1.852 5.453 1 96.75 394 GLU A N 1
ATOM 3000 C CA . GLU A 1 394 ? -15.93 -3.215 5.738 1 96.75 394 GLU A CA 1
ATOM 3001 C C . GLU A 1 394 ? -17.219 -3.217 6.539 1 96.75 394 GLU A C 1
ATOM 3003 O O . GLU A 1 394 ? -17.984 -4.195 6.508 1 96.75 394 GLU A O 1
ATOM 3008 N N . HIS A 1 395 ? -17.453 -2.139 7.242 1 97.81 395 HIS A N 1
ATOM 3009 C CA . HIS A 1 395 ? -18.625 -2.086 8.117 1 97.81 395 HIS A CA 1
ATOM 3010 C C . HIS A 1 395 ? -19.656 -1.087 7.602 1 97.81 395 HIS A C 1
ATOM 3012 O O . HIS A 1 395 ? -20.734 -0.938 8.188 1 97.81 395 HIS A O 1
ATOM 3018 N N . ASP A 1 396 ? -19.312 -0.344 6.586 1 97.56 396 ASP A N 1
ATOM 3019 C CA . ASP A 1 396 ? -20.156 0.724 6.047 1 97.56 396 ASP A CA 1
ATOM 3020 C C . ASP A 1 396 ? -20.484 1.758 7.121 1 97.56 396 ASP A C 1
ATOM 3022 O O . ASP A 1 396 ? -21.641 2.191 7.242 1 97.56 396 ASP A O 1
ATOM 3026 N N . VAL A 1 397 ? -19.484 2.02 7.938 1 98.38 397 VAL A N 1
ATOM 3027 C CA . VAL A 1 397 ? -19.625 2.975 9.031 1 98.38 397 VAL A CA 1
ATOM 3028 C C . VAL A 1 397 ? -18.453 3.945 9.023 1 98.38 397 VAL A C 1
ATOM 3030 O O . VAL A 1 397 ? -17.359 3.6 8.562 1 98.38 397 VAL A O 1
ATOM 3033 N N . GLY A 1 398 ? -18.719 5.148 9.359 1 98.62 398 GLY A N 1
ATOM 3034 C CA . GLY A 1 398 ? -17.672 6.133 9.586 1 98.62 398 GLY A CA 1
ATOM 3035 C C . GLY A 1 398 ? -17.953 7.047 10.758 1 98.62 398 GLY A C 1
ATOM 3036 O O . GLY A 1 398 ? -19.016 6.965 11.375 1 98.62 398 GLY A O 1
ATOM 3037 N N . PHE A 1 399 ? -16.938 7.844 11.133 1 98.88 399 PHE A N 1
ATOM 3038 C CA . PHE A 1 399 ? -17.156 8.875 12.141 1 98.88 399 PHE A CA 1
ATOM 3039 C C . PHE A 1 399 ? -16.312 10.109 11.852 1 98.88 399 PHE A C 1
ATOM 3041 O O . PHE A 1 399 ? -15.352 10.039 11.086 1 98.88 399 PHE A O 1
ATOM 3048 N N . THR A 1 400 ? -16.703 11.203 12.398 1 98.88 400 THR A N 1
ATOM 3049 C CA . THR A 1 400 ? -15.992 12.469 12.297 1 98.88 400 THR A CA 1
ATOM 3050 C C . THR A 1 400 ? -15.961 13.18 13.641 1 98.88 400 THR A C 1
ATOM 3052 O O . THR A 1 400 ? -16.891 13.039 14.453 1 98.88 400 THR A O 1
ATOM 3055 N N . ILE A 1 401 ? -14.867 13.805 13.93 1 98.88 401 ILE A N 1
ATOM 3056 C CA . ILE A 1 401 ? -14.633 14.609 15.125 1 98.88 401 ILE A CA 1
ATOM 3057 C C . ILE A 1 401 ? -14.133 15.992 14.727 1 98.88 401 ILE A C 1
ATOM 3059 O O . ILE A 1 401 ? -13.18 16.109 13.953 1 98.88 401 ILE A O 1
ATOM 3063 N N . LEU A 1 402 ? -14.781 17.016 15.133 1 98.81 402 LEU A N 1
ATOM 3064 C CA . LEU A 1 402 ? -14.32 18.391 15 1 98.81 402 LEU A CA 1
ATOM 3065 C C . LEU A 1 402 ? -14.148 19.047 16.359 1 98.81 402 LEU A C 1
ATOM 3067 O O . LEU A 1 402 ? -15.016 18.922 17.234 1 98.81 402 LEU A O 1
ATOM 3071 N N . ALA A 1 403 ? -13.062 19.719 16.578 1 97.94 403 ALA A N 1
ATOM 3072 C CA . ALA A 1 403 ? -12.781 20.312 17.875 1 97.94 403 ALA A CA 1
ATOM 3073 C C . ALA A 1 403 ? -12.203 21.719 17.719 1 97.94 403 ALA A C 1
ATOM 3075 O O . ALA A 1 403 ? -11.594 22.031 16.688 1 97.94 403 ALA A O 1
ATOM 3076 N N . ALA A 1 404 ? -12.414 22.562 18.656 1 96.31 404 ALA A N 1
ATOM 3077 C CA . ALA A 1 404 ? -11.883 23.922 18.766 1 96.31 404 ALA A CA 1
ATOM 3078 C C . ALA A 1 404 ? -11.438 24.234 20.188 1 96.31 404 ALA A C 1
ATOM 3080 O O . ALA A 1 404 ? -12.133 23.906 21.156 1 96.31 404 ALA A O 1
ATOM 3081 N N . GLY A 1 405 ? -10.297 24.812 20.359 1 93.25 405 GLY A N 1
ATOM 3082 C CA . GLY A 1 405 ? -9.734 25.156 21.656 1 93.25 405 GLY A CA 1
ATOM 3083 C C . GLY A 1 405 ? -8.242 24.891 21.75 1 93.25 405 GLY A C 1
ATOM 3084 O O . GLY A 1 405 ? -7.535 24.906 20.734 1 93.25 405 GLY A O 1
ATOM 3085 N N . GLU A 1 406 ? -7.809 24.812 22.969 1 88.56 406 GLU A N 1
ATOM 3086 C CA . GLU A 1 406 ? -6.395 24.531 23.188 1 88.56 406 GLU A CA 1
ATOM 3087 C C . GLU A 1 406 ? -6.117 23.031 23.094 1 88.56 406 GLU A C 1
ATOM 3089 O O . GLU A 1 406 ? -6.957 22.219 23.5 1 88.56 406 GLU A O 1
ATOM 3094 N N . SER A 1 407 ? -4.977 22.609 22.5 1 89.31 407 SER A N 1
ATOM 3095 C CA . SER A 1 407 ? -4.48 21.234 22.453 1 89.31 407 SER A CA 1
ATOM 3096 C C . SER A 1 407 ? -5.473 20.312 21.75 1 89.31 407 SER A C 1
ATOM 3098 O O . SER A 1 407 ? -5.672 19.172 22.172 1 89.31 407 SER A O 1
ATOM 3100 N N . THR A 1 408 ? -6.168 20.812 20.781 1 93.75 408 THR A N 1
ATOM 3101 C CA . THR A 1 408 ? -7.219 20.062 20.109 1 93.75 408 THR A CA 1
ATOM 3102 C C . THR A 1 408 ? -6.637 18.859 19.375 1 93.75 408 THR A C 1
ATOM 3104 O O . THR A 1 408 ? -7.281 17.812 19.266 1 93.75 408 THR A O 1
ATOM 3107 N N . THR A 1 409 ? -5.387 18.953 18.875 1 93.88 409 THR A N 1
ATOM 3108 C CA . THR A 1 409 ? -4.785 17.844 18.141 1 93.88 409 THR A CA 1
ATOM 3109 C C . THR A 1 409 ? -4.723 16.594 19.031 1 93.88 409 THR A C 1
ATOM 3111 O O . THR A 1 409 ? -5.137 15.508 18.609 1 93.88 409 THR A O 1
ATOM 3114 N N . GLU A 1 410 ? -4.199 16.734 20.25 1 91.44 410 GLU A N 1
ATOM 3115 C CA . GLU A 1 410 ? -4.09 15.617 21.188 1 91.44 410 GLU A CA 1
ATOM 3116 C C . GLU A 1 410 ? -5.465 15.062 21.547 1 91.44 410 GLU A C 1
ATOM 3118 O O . GLU A 1 410 ? -5.645 13.844 21.625 1 91.44 410 GLU A O 1
ATOM 3123 N N . ALA A 1 411 ? -6.387 15.945 21.75 1 94 411 ALA A N 1
ATOM 3124 C CA . ALA A 1 411 ? -7.734 15.531 22.141 1 94 411 ALA A CA 1
ATOM 3125 C C . ALA A 1 411 ? -8.406 14.719 21.031 1 94 411 ALA A C 1
ATOM 3127 O O . ALA A 1 411 ? -8.984 13.664 21.297 1 94 411 ALA A O 1
ATOM 3128 N N . VAL A 1 412 ? -8.352 15.242 19.797 1 97.06 412 VAL A N 1
ATOM 3129 C CA . VAL A 1 412 ? -9.008 14.57 18.688 1 97.06 412 VAL A CA 1
ATOM 3130 C C . VAL A 1 412 ? -8.352 13.211 18.438 1 97.06 412 VAL A C 1
ATOM 3132 O O . VAL A 1 412 ? -9.031 12.227 18.156 1 97.06 412 VAL A O 1
ATOM 3135 N N . THR A 1 413 ? -7.031 13.109 18.547 1 95.25 413 THR A N 1
ATOM 3136 C CA . THR A 1 413 ? -6.309 11.844 18.391 1 95.25 413 THR A CA 1
ATOM 3137 C C . THR A 1 413 ? -6.773 10.836 19.438 1 95.25 413 THR A C 1
ATOM 3139 O O . THR A 1 413 ? -7.012 9.672 19.125 1 95.25 413 THR A O 1
ATOM 3142 N N . LEU A 1 414 ? -6.883 11.273 20.641 1 94.31 414 LEU A N 1
ATOM 3143 C CA . LEU A 1 414 ? -7.316 10.398 21.719 1 94.31 414 LEU A CA 1
ATOM 3144 C C . LEU A 1 414 ? -8.758 9.945 21.516 1 94.31 414 LEU A C 1
ATOM 3146 O O . LEU A 1 414 ? -9.062 8.758 21.641 1 94.31 414 LEU A O 1
ATOM 3150 N N . ILE A 1 415 ? -9.664 10.891 21.203 1 96.94 415 ILE A N 1
ATOM 3151 C CA . ILE A 1 415 ? -11.07 10.562 20.984 1 96.94 415 ILE A CA 1
ATOM 3152 C C . ILE A 1 415 ? -11.195 9.586 19.812 1 96.94 415 ILE A C 1
ATOM 3154 O O . ILE A 1 415 ? -12.039 8.688 19.828 1 96.94 415 ILE A O 1
ATOM 3158 N N . THR A 1 416 ? -10.352 9.766 18.828 1 98 416 THR A N 1
ATOM 3159 C CA . THR A 1 416 ? -10.336 8.859 17.688 1 98 416 THR A CA 1
ATOM 3160 C C . THR A 1 416 ? -10.055 7.43 18.141 1 98 416 THR A C 1
ATOM 3162 O O . THR A 1 416 ? -10.805 6.512 17.812 1 98 416 THR A O 1
ATOM 3165 N N . ASP A 1 417 ? -9.031 7.23 18.938 1 96.5 417 ASP A N 1
ATOM 3166 C CA . ASP A 1 417 ? -8.664 5.891 19.391 1 96.5 417 ASP A CA 1
ATOM 3167 C C . ASP A 1 417 ? -9.719 5.324 20.344 1 96.5 417 ASP A C 1
ATOM 3169 O O . ASP A 1 417 ? -10 4.125 20.328 1 96.5 417 ASP A O 1
ATOM 3173 N N . LEU A 1 418 ? -10.266 6.188 21.172 1 96.5 418 LEU A N 1
ATOM 3174 C CA . LEU A 1 418 ? -11.352 5.73 22.047 1 96.5 418 LEU A CA 1
ATOM 3175 C C . LEU A 1 418 ? -12.516 5.207 21.203 1 96.5 418 LEU A C 1
ATOM 3177 O O . LEU A 1 418 ? -13.086 4.16 21.531 1 96.5 418 LEU A O 1
ATOM 3181 N N . THR A 1 419 ? -12.844 5.961 20.156 1 98.12 419 THR A N 1
ATOM 3182 C CA . THR A 1 419 ? -13.938 5.59 19.281 1 98.12 419 THR A CA 1
ATOM 3183 C C . THR A 1 419 ? -13.633 4.281 18.547 1 98.12 419 THR A C 1
ATOM 3185 O O . THR A 1 419 ? -14.461 3.369 18.531 1 98.12 419 THR A O 1
ATOM 3188 N N . ILE A 1 420 ? -12.445 4.137 18.031 1 98.19 420 ILE A N 1
ATOM 3189 C CA . ILE A 1 420 ? -12.016 2.949 17.297 1 98.19 420 ILE A CA 1
ATOM 3190 C C . ILE A 1 420 ? -12.047 1.733 18.219 1 98.19 420 ILE A C 1
ATOM 3192 O O . ILE A 1 420 ? -12.656 0.714 17.906 1 98.19 420 ILE A O 1
ATOM 3196 N N . ASN A 1 421 ? -11.43 1.867 19.375 1 97.06 421 ASN A N 1
ATOM 3197 C CA . ASN A 1 421 ? -11.242 0.75 20.297 1 97.06 421 ASN A CA 1
ATOM 3198 C C . ASN A 1 421 ? -12.578 0.243 20.828 1 97.06 421 ASN A C 1
ATOM 3200 O O . ASN A 1 421 ? -12.711 -0.936 21.172 1 97.06 421 ASN A O 1
ATOM 3204 N N . THR A 1 422 ? -13.516 1.148 20.859 1 97.5 422 THR A N 1
ATOM 3205 C CA . THR A 1 422 ? -14.805 0.785 21.438 1 97.5 422 THR A CA 1
ATOM 3206 C C . THR A 1 422 ? -15.766 0.309 20.359 1 97.5 422 THR A C 1
ATOM 3208 O O . THR A 1 422 ? -16.406 -0.736 20.5 1 97.5 422 THR A O 1
ATOM 3211 N N . LEU A 1 423 ? -15.82 0.974 19.266 1 97.88 423 LEU A N 1
ATOM 3212 C CA . LEU A 1 423 ? -16.922 0.756 18.328 1 97.88 423 LEU A CA 1
ATOM 3213 C C . LEU A 1 423 ? -16.562 -0.314 17.312 1 97.88 423 LEU A C 1
ATOM 3215 O O . LEU A 1 423 ? -17.438 -1.065 16.859 1 97.88 423 LEU A O 1
ATOM 3219 N N . ILE A 1 424 ? -15.336 -0.466 16.844 1 97.94 424 ILE A N 1
ATOM 3220 C CA . ILE A 1 424 ? -15 -1.37 15.75 1 97.94 424 ILE A CA 1
ATOM 3221 C C . ILE A 1 424 ? -15.234 -2.816 16.188 1 97.94 424 ILE A C 1
ATOM 3223 O O . ILE A 1 424 ? -15.883 -3.586 15.477 1 97.94 424 ILE A O 1
ATOM 3227 N N . PRO A 1 425 ? -14.742 -3.221 17.406 1 97.44 425 PRO A N 1
ATOM 3228 C CA . PRO A 1 425 ? -15.07 -4.582 17.844 1 97.44 425 PRO A CA 1
ATOM 3229 C C . PRO A 1 425 ? -16.578 -4.824 17.938 1 97.44 425 PRO A C 1
ATOM 3231 O O . PRO A 1 425 ? -17.047 -5.91 17.594 1 97.44 425 PRO A O 1
ATOM 3234 N N . ALA A 1 426 ? -17.281 -3.803 18.359 1 97.81 426 ALA A N 1
ATOM 3235 C CA . ALA A 1 426 ? -18.734 -3.938 18.484 1 97.81 426 ALA A CA 1
ATOM 3236 C C . ALA A 1 426 ? -19.391 -4.082 17.109 1 97.81 426 ALA A C 1
ATOM 3238 O O . ALA A 1 426 ? -20.375 -4.805 16.953 1 97.81 426 ALA A O 1
ATOM 3239 N N . LEU A 1 427 ? -18.906 -3.354 16.156 1 97.94 427 LEU A N 1
ATOM 3240 C CA . LEU A 1 427 ? -19.406 -3.477 14.789 1 97.94 427 LEU A CA 1
ATOM 3241 C C . LEU A 1 427 ? -19.141 -4.871 14.234 1 97.94 427 LEU A C 1
ATOM 3243 O O . LEU A 1 427 ? -19.969 -5.438 13.531 1 97.94 427 LEU A O 1
ATOM 3247 N N . GLU A 1 428 ? -17.969 -5.461 14.508 1 97.25 428 GLU A N 1
ATOM 3248 C CA . GLU A 1 428 ? -17.656 -6.836 14.133 1 97.25 428 GLU A CA 1
ATOM 3249 C C . GLU A 1 428 ? -18.656 -7.816 14.75 1 97.25 428 GLU A C 1
ATOM 3251 O O . GLU A 1 428 ? -19.125 -8.734 14.078 1 97.25 428 GLU A O 1
ATOM 3256 N N . ASP A 1 429 ? -18.922 -7.562 16.016 1 97.19 429 ASP A N 1
ATOM 3257 C CA . ASP A 1 429 ? -19.859 -8.43 16.719 1 97.19 429 ASP A CA 1
ATOM 3258 C C . ASP A 1 429 ? -21.266 -8.305 16.125 1 97.19 429 ASP A C 1
ATOM 3260 O O . ASP A 1 429 ? -21.953 -9.305 15.945 1 97.19 429 ASP A O 1
ATOM 3264 N N . ALA A 1 430 ? -21.656 -7.078 15.844 1 97.19 430 ALA A N 1
ATOM 3265 C CA . ALA A 1 430 ? -22.969 -6.852 15.234 1 97.19 430 ALA A CA 1
ATOM 3266 C C . ALA A 1 430 ? -23.078 -7.562 13.891 1 97.19 430 ALA A C 1
ATOM 3268 O O . ALA A 1 430 ? -24.109 -8.156 13.578 1 97.19 430 ALA A O 1
ATOM 3269 N N . ALA A 1 431 ? -22.047 -7.473 13.109 1 97.44 431 ALA A N 1
ATOM 3270 C CA . ALA A 1 431 ? -22.016 -8.141 11.812 1 97.44 431 ALA A CA 1
ATOM 3271 C C . ALA A 1 431 ? -22.125 -9.656 11.977 1 97.44 431 ALA A C 1
ATOM 3273 O O . ALA A 1 431 ? -22.859 -10.32 11.234 1 97.44 431 ALA A O 1
ATOM 3274 N N . ARG A 1 432 ? -21.375 -10.188 12.898 1 97.31 432 ARG A N 1
ATOM 3275 C CA . ARG A 1 432 ? -21.406 -11.617 13.172 1 97.31 432 ARG A CA 1
ATOM 3276 C C . ARG A 1 432 ? -22.812 -12.062 13.602 1 97.31 432 ARG A C 1
ATOM 3278 O O . ARG A 1 432 ? -23.312 -13.086 13.133 1 97.31 432 ARG A O 1
ATOM 3285 N N . GLU A 1 433 ? -23.406 -11.273 14.5 1 96 433 GLU A N 1
ATOM 3286 C CA . GLU A 1 433 ? -24.75 -11.578 14.992 1 96 433 GLU A CA 1
ATOM 3287 C C . GLU A 1 433 ? -25.766 -11.609 13.859 1 96 433 GLU A C 1
ATOM 3289 O O . GLU A 1 433 ? -26.562 -12.531 13.766 1 96 433 GLU A O 1
ATOM 3294 N N . GLU A 1 434 ? -25.703 -10.633 13.086 1 96.56 434 GLU A N 1
ATOM 3295 C CA . GLU A 1 434 ? -26.625 -10.578 11.953 1 96.56 434 GLU A CA 1
ATOM 3296 C C . GLU A 1 434 ? -26.344 -11.711 10.969 1 96.56 434 GLU A C 1
ATOM 3298 O O . GLU A 1 434 ? -27.281 -12.32 10.445 1 96.56 434 GLU A O 1
ATOM 3303 N N . ALA A 1 435 ? -25.109 -11.992 10.695 1 97.62 435 ALA A N 1
ATOM 3304 C CA . ALA A 1 435 ? -24.75 -13.086 9.797 1 97.62 435 ALA A CA 1
ATOM 3305 C C . ALA A 1 435 ? -25.25 -14.422 10.336 1 97.62 435 ALA A C 1
ATOM 3307 O O . ALA A 1 435 ? -25.703 -15.281 9.57 1 97.62 435 ALA A O 1
ATOM 3308 N N . ASN A 1 436 ? -25.094 -14.594 11.656 1 97.12 436 ASN A N 1
ATOM 3309 C CA . ASN A 1 436 ? -25.609 -15.812 12.281 1 97.12 436 ASN A CA 1
ATOM 3310 C C . ASN A 1 436 ? -27.109 -15.984 12.039 1 97.12 436 ASN A C 1
ATOM 3312 O O . ASN A 1 436 ? -27.562 -17.078 11.688 1 97.12 436 ASN A O 1
ATOM 3316 N N . THR A 1 437 ? -27.812 -14.906 12.195 1 95.94 437 THR A N 1
ATOM 3317 C CA . THR A 1 437 ? -29.266 -14.922 12.008 1 95.94 437 THR A CA 1
ATOM 3318 C C . THR A 1 437 ? -29.609 -15.18 10.539 1 95.94 437 THR A C 1
ATOM 3320 O O . THR A 1 437 ? -30.531 -15.945 10.242 1 95.94 437 THR A O 1
ATOM 3323 N N . GLN A 1 438 ? -28.891 -14.625 9.656 1 97.19 438 GLN A N 1
ATOM 3324 C CA . GLN A 1 438 ? -29.25 -14.625 8.234 1 97.19 438 GLN A CA 1
ATOM 3325 C C . GLN A 1 438 ? -28.781 -15.891 7.547 1 97.19 438 GLN A C 1
ATOM 3327 O O . GLN A 1 438 ? -29.469 -16.438 6.676 1 97.19 438 GLN A O 1
ATOM 3332 N N . PHE A 1 439 ? -27.562 -16.422 7.941 1 98.5 439 PHE A N 1
ATOM 3333 C CA . PHE A 1 439 ? -26.938 -17.422 7.082 1 98.5 439 PHE A CA 1
ATOM 3334 C C . PHE A 1 439 ? -26.719 -18.734 7.84 1 98.5 439 PHE A C 1
ATOM 3336 O O . PHE A 1 439 ? -26.656 -19.797 7.23 1 98.5 439 PHE A O 1
ATOM 3343 N N . ALA A 1 440 ? -26.484 -18.688 9.172 1 98.38 440 ALA A N 1
ATOM 3344 C CA . ALA A 1 440 ? -26.234 -19.906 9.93 1 98.38 440 ALA A CA 1
ATOM 3345 C C . ALA A 1 440 ? -27.453 -20.828 9.922 1 98.38 440 ALA A C 1
ATOM 3347 O O . ALA A 1 440 ? -28.594 -20.359 9.875 1 98.38 440 ALA A O 1
ATOM 3348 N N . GLY A 1 441 ? -27.188 -22.125 9.953 1 98.31 441 GLY A N 1
ATOM 3349 C CA . GLY A 1 441 ? -28.25 -23.125 9.953 1 98.31 441 GLY A CA 1
ATOM 3350 C C . GLY A 1 441 ? -27.891 -24.375 9.188 1 98.31 441 GLY A C 1
ATOM 3351 O O . GLY A 1 441 ? -26.75 -24.547 8.758 1 98.31 441 GLY A O 1
ATOM 3352 N N . GLU A 1 442 ? -28.891 -25.219 9.172 1 98.5 442 GLU A N 1
ATOM 3353 C CA . GLU A 1 442 ? -28.766 -26.453 8.398 1 98.5 442 GLU A CA 1
ATOM 3354 C C . GLU A 1 442 ? -29.469 -26.344 7.051 1 98.5 442 GLU A C 1
ATOM 3356 O O . GLU A 1 442 ? -30.578 -25.781 6.965 1 98.5 442 GLU A O 1
ATOM 3361 N N . TYR A 1 443 ? -28.812 -26.672 6.039 1 98.81 443 TYR A N 1
ATOM 3362 C CA . TYR A 1 443 ? -29.359 -26.797 4.688 1 98.81 443 TYR A CA 1
ATOM 3363 C C . TYR A 1 443 ? -29.312 -28.25 4.219 1 98.81 443 TYR A C 1
ATOM 3365 O O . TYR A 1 443 ? -28.312 -28.938 4.434 1 98.81 443 TYR A O 1
ATOM 3373 N N . SER A 1 444 ? -30.422 -28.672 3.688 1 98.38 444 SER A N 1
ATOM 3374 C CA . SER A 1 444 ? -30.438 -30.094 3.33 1 98.38 444 SER A CA 1
ATOM 3375 C C . SER A 1 444 ? -31.406 -30.344 2.17 1 98.38 444 SER A C 1
ATOM 3377 O O . SER A 1 444 ? -32.438 -29.688 2.055 1 98.38 444 SER A O 1
ATOM 3379 N N . SER A 1 445 ? -31.031 -31.156 1.311 1 97 445 SER A N 1
ATOM 3380 C CA . SER A 1 445 ? -31.828 -31.766 0.25 1 97 445 SER A CA 1
ATOM 3381 C C . SER A 1 445 ? -31.625 -33.281 0.223 1 97 445 SER A C 1
ATOM 3383 O O . SER A 1 445 ? -31.031 -33.844 1.134 1 97 445 SER A O 1
ATOM 3385 N N . ALA A 1 446 ? -32.25 -33.969 -0.822 1 95.12 446 ALA A N 1
ATOM 3386 C CA . ALA A 1 446 ? -32.188 -35.438 -0.897 1 95.12 446 ALA A CA 1
ATOM 3387 C C . ALA A 1 446 ? -30.734 -35.906 -1.024 1 95.12 446 ALA A C 1
ATOM 3389 O O . ALA A 1 446 ? -30.375 -36.938 -0.468 1 95.12 446 ALA A O 1
ATOM 3390 N N . ASN A 1 447 ? -29.891 -35.125 -1.619 1 95.44 447 ASN A N 1
ATOM 3391 C CA . ASN A 1 447 ? -28.578 -35.656 -1.952 1 95.44 447 ASN A CA 1
ATOM 3392 C C . ASN A 1 447 ? -27.453 -34.75 -1.432 1 95.44 447 ASN A C 1
ATOM 3394 O O . ASN A 1 447 ? -26.281 -35 -1.689 1 95.44 447 ASN A O 1
ATOM 3398 N N . ALA A 1 448 ? -27.812 -33.688 -0.73 1 98.06 448 ALA A N 1
ATOM 3399 C CA . ALA A 1 448 ? -26.781 -32.75 -0.266 1 98.06 448 ALA A CA 1
ATOM 3400 C C . ALA A 1 448 ? -27.172 -32.125 1.069 1 98.06 448 ALA A C 1
ATOM 3402 O O . ALA A 1 448 ? -28.359 -31.922 1.342 1 98.06 448 ALA A O 1
ATOM 3403 N N . SER A 1 449 ? -26.219 -31.906 1.919 1 98.19 449 SER A N 1
ATOM 3404 C CA . SER A 1 449 ? -26.422 -31.219 3.184 1 98.19 449 SER A CA 1
ATOM 3405 C C . SER A 1 449 ? -25.188 -30.406 3.576 1 98.19 449 SER A C 1
ATOM 3407 O O . SER A 1 449 ? -24.062 -30.797 3.27 1 98.19 449 SER A O 1
ATOM 3409 N N . ILE A 1 450 ? -25.422 -29.266 4.188 1 98.56 450 ILE A N 1
ATOM 3410 C CA . ILE A 1 450 ? -24.344 -28.422 4.68 1 98.56 450 ILE A CA 1
ATOM 3411 C C . ILE A 1 450 ? -24.797 -27.688 5.938 1 98.56 450 ILE A C 1
ATOM 3413 O O . ILE A 1 450 ? -25.938 -27.25 6.023 1 98.56 450 ILE A O 1
ATOM 3417 N N . LYS A 1 451 ? -23.969 -27.641 6.941 1 98.62 451 LYS A N 1
ATOM 3418 C CA . LYS A 1 451 ? -24.25 -26.922 8.18 1 98.62 451 LYS A CA 1
ATOM 3419 C C . LYS A 1 451 ? -23.297 -25.734 8.352 1 98.62 451 LYS A C 1
ATOM 3421 O O . LYS A 1 451 ? -22.078 -25.891 8.227 1 98.62 451 LYS A O 1
ATOM 3426 N N . ILE A 1 452 ? -23.859 -24.594 8.578 1 98.56 452 ILE A N 1
ATOM 3427 C CA . ILE A 1 452 ? -23.125 -23.344 8.719 1 98.56 452 ILE A CA 1
ATOM 3428 C C . ILE A 1 452 ? -23.344 -22.781 10.117 1 98.56 452 ILE A C 1
ATOM 3430 O O . ILE A 1 452 ? -24.484 -22.734 10.609 1 98.56 452 ILE A O 1
ATOM 3434 N N . THR A 1 453 ? -22.297 -22.375 10.766 1 98.38 453 THR A N 1
ATOM 3435 C CA . THR A 1 453 ? -22.391 -21.719 12.062 1 98.38 453 THR A CA 1
ATOM 3436 C C . THR A 1 453 ? -21.469 -20.5 12.117 1 98.38 453 THR A C 1
ATOM 3438 O O . THR A 1 453 ? -20.781 -20.188 11.141 1 98.38 453 THR A O 1
ATOM 3441 N N . THR A 1 454 ? -21.562 -19.719 13.133 1 97.88 454 THR A N 1
ATOM 3442 C CA . THR A 1 454 ? -20.594 -18.688 13.477 1 97.88 454 THR A CA 1
ATOM 3443 C C . THR A 1 454 ? -19.922 -19 14.805 1 97.88 454 THR A C 1
ATOM 3445 O O . THR A 1 454 ? -20.438 -19.766 15.609 1 97.88 454 THR A O 1
ATOM 3448 N N . ASP A 1 455 ? -18.703 -18.562 15 1 96.56 455 ASP A N 1
ATOM 3449 C CA . ASP A 1 455 ? -17.984 -18.594 16.266 1 96.56 455 ASP A CA 1
ATOM 3450 C C . ASP A 1 455 ? -17.172 -17.297 16.453 1 96.56 455 ASP A C 1
ATOM 3452 O O . ASP A 1 455 ? -17.5 -16.266 15.875 1 96.56 455 ASP A O 1
ATOM 3456 N N . ASP A 1 456 ? -16.25 -17.281 17.391 1 92.88 456 ASP A N 1
ATOM 3457 C CA . ASP A 1 456 ? -15.539 -16.062 17.719 1 92.88 456 ASP A CA 1
ATOM 3458 C C . ASP A 1 456 ? -14.461 -15.742 16.672 1 92.88 456 ASP A C 1
ATOM 3460 O O . ASP A 1 456 ? -13.68 -14.805 16.844 1 92.88 456 ASP A O 1
ATOM 3464 N N . GLN A 1 457 ? -14.359 -16.5 15.578 1 94.19 457 GLN A N 1
ATOM 3465 C CA . GLN A 1 457 ? -13.414 -16.281 14.492 1 94.19 457 GLN A CA 1
ATOM 3466 C C . GLN A 1 457 ? -14.102 -15.695 13.266 1 94.19 457 GLN A C 1
ATOM 3468 O O . GLN A 1 457 ? -15.328 -15.766 13.141 1 94.19 457 GLN A O 1
ATOM 3473 N N . PRO A 1 458 ? -13.367 -15.125 12.398 1 95.56 458 PRO A N 1
ATOM 3474 C CA . PRO A 1 458 ? -13.969 -14.5 11.219 1 95.56 458 PRO A CA 1
ATOM 3475 C C . PRO A 1 458 ? -14.562 -15.523 10.25 1 95.56 458 PRO A C 1
ATOM 3477 O O . PRO A 1 458 ? -14.016 -16.609 10.094 1 95.56 458 PRO A O 1
ATOM 3480 N N . GLY A 1 459 ? -15.664 -15.07 9.578 1 97.81 459 GLY A N 1
ATOM 3481 C CA . GLY A 1 459 ? -16.266 -15.875 8.531 1 97.81 459 GLY A CA 1
ATOM 3482 C C . GLY A 1 459 ? -17.297 -16.859 9.055 1 97.81 459 GLY A C 1
ATOM 3483 O O . GLY A 1 459 ? -17.375 -17.109 10.258 1 97.81 459 GLY A O 1
ATOM 3484 N N . LEU A 1 460 ? -18.156 -17.359 8.141 1 98.69 460 LEU A N 1
ATOM 3485 C CA . LEU A 1 460 ? -19.094 -18.422 8.445 1 98.69 460 LEU A CA 1
ATOM 3486 C C . LEU A 1 460 ? -18.406 -19.781 8.422 1 98.69 460 LEU A C 1
ATOM 3488 O O . LEU A 1 460 ? -17.797 -20.156 7.422 1 98.69 460 LEU A O 1
ATOM 3492 N N . LYS A 1 461 ? -18.562 -20.531 9.484 1 98.12 461 LYS A N 1
ATOM 3493 C CA . LYS A 1 461 ? -17.891 -21.828 9.609 1 98.12 461 LYS A CA 1
ATOM 3494 C C . LYS A 1 461 ? -18.75 -22.938 9.031 1 98.12 461 LYS A C 1
ATOM 3496 O O . LYS A 1 461 ? -19.922 -23.062 9.375 1 98.12 461 LYS A O 1
ATOM 3501 N N . VAL A 1 462 ? -18.203 -23.703 8.148 1 98.44 462 VAL A N 1
ATOM 3502 C CA . VAL A 1 462 ? -18.844 -24.922 7.66 1 98.44 462 VAL A CA 1
ATOM 3503 C C . VAL A 1 462 ? -18.438 -26.094 8.531 1 98.44 462 VAL A C 1
ATOM 3505 O O . VAL A 1 462 ? -17.25 -26.438 8.617 1 98.44 462 VAL A O 1
ATOM 3508 N N . THR A 1 463 ? -19.359 -26.75 9.109 1 97.31 463 THR A N 1
ATOM 3509 C CA . THR A 1 463 ? -19.031 -27.797 10.07 1 97.31 463 THR A CA 1
ATOM 3510 C C . THR A 1 463 ? -19.328 -29.172 9.484 1 97.31 463 THR A C 1
ATOM 3512 O O . THR A 1 463 ? -18.734 -30.172 9.906 1 97.31 463 THR A O 1
ATOM 3515 N N . GLU A 1 464 ? -20.25 -29.297 8.625 1 97.19 464 GLU A N 1
ATOM 3516 C CA . GLU A 1 464 ? -20.609 -30.484 7.859 1 97.19 464 GLU A CA 1
ATOM 3517 C C . GLU A 1 464 ? -20.906 -30.141 6.406 1 97.19 464 GLU A C 1
ATOM 3519 O O . GLU A 1 464 ? -21.406 -29.047 6.109 1 97.19 464 GLU A O 1
ATOM 3524 N N . TRP A 1 465 ? -20.562 -30.984 5.562 1 98 465 TRP A N 1
ATOM 3525 C CA . TRP A 1 465 ? -20.797 -30.781 4.137 1 98 465 TRP A CA 1
ATOM 3526 C C . TRP A 1 465 ? -20.781 -32.094 3.377 1 98 465 TRP A C 1
ATOM 3528 O O . TRP A 1 465 ? -19.734 -32.75 3.258 1 98 465 TRP A O 1
ATOM 3538 N N . THR A 1 466 ? -21.938 -32.531 2.916 1 97.75 466 THR A N 1
ATOM 3539 C CA . THR A 1 466 ? -22.078 -33.75 2.17 1 97.75 466 THR A CA 1
ATOM 3540 C C . THR A 1 466 ? -22.781 -33.531 0.834 1 97.75 466 THR A C 1
ATOM 3542 O O . THR A 1 466 ? -23.688 -32.688 0.743 1 97.75 466 THR A O 1
ATOM 3545 N N . ASN A 1 467 ? -22.391 -34.125 -0.147 1 97.56 467 ASN A N 1
ATOM 3546 C CA . ASN A 1 467 ? -23.031 -34.156 -1.461 1 97.56 467 ASN A CA 1
ATOM 3547 C C . ASN A 1 467 ? -22.953 -35.531 -2.107 1 97.56 467 ASN A C 1
ATOM 3549 O O . ASN A 1 467 ? -21.875 -36.125 -2.168 1 97.56 467 ASN A O 1
ATOM 3553 N N . GLU A 1 468 ? -24.078 -36.094 -2.611 1 95.44 468 GLU A N 1
ATOM 3554 C CA . GLU A 1 468 ? -24.141 -37.375 -3.25 1 95.44 468 GLU A CA 1
ATOM 3555 C C . GLU A 1 468 ? -23.484 -38.469 -2.389 1 95.44 468 GLU A C 1
ATOM 3557 O O . GLU A 1 468 ? -22.641 -39.219 -2.865 1 95.44 468 GLU A O 1
ATOM 3562 N N . SER A 1 469 ? -23.734 -38.438 -1.162 1 93.81 469 SER A N 1
ATOM 3563 C CA . SER A 1 469 ? -23.344 -39.406 -0.152 1 93.81 469 SER A CA 1
ATOM 3564 C C . SER A 1 469 ? -21.828 -39.344 0.106 1 93.81 469 SER A C 1
ATOM 3566 O O . SER A 1 469 ? -21.25 -40.312 0.645 1 93.81 469 SER A O 1
ATOM 3568 N N . VAL A 1 470 ? -21.188 -38.312 -0.318 1 96.31 470 VAL A N 1
ATOM 3569 C CA . VAL A 1 470 ? -19.766 -38.125 -0.087 1 96.31 470 VAL A CA 1
ATOM 3570 C C . VAL A 1 470 ? -19.547 -37 0.889 1 96.31 470 VAL A C 1
ATOM 3572 O O . VAL A 1 470 ? -20.188 -35.938 0.775 1 96.31 470 VAL A O 1
ATOM 3575 N N . ASP A 1 471 ? -18.703 -37.219 1.858 1 96 471 ASP A N 1
ATOM 3576 C CA . ASP A 1 471 ? -18.266 -36.125 2.736 1 96 471 ASP A CA 1
ATOM 3577 C C . ASP A 1 471 ? -17.266 -35.219 2.027 1 96 471 ASP A C 1
ATOM 3579 O O . ASP A 1 471 ? -16.078 -35.531 1.934 1 96 471 ASP A O 1
ATOM 3583 N N . VAL A 1 472 ? -17.734 -34.062 1.628 1 96 472 VAL A N 1
ATOM 3584 C CA . VAL A 1 472 ? -16.938 -33.156 0.83 1 96 472 VAL A CA 1
ATOM 3585 C C . VAL A 1 472 ? -15.758 -32.656 1.65 1 96 472 VAL A C 1
ATOM 3587 O O . VAL A 1 472 ? -14.68 -32.406 1.105 1 96 472 VAL A O 1
ATOM 3590 N N . ARG A 1 473 ? -15.891 -32.469 2.943 1 95.19 473 ARG A N 1
ATOM 3591 C CA . ARG A 1 473 ? -14.781 -32.062 3.791 1 95.19 473 ARG A CA 1
ATOM 3592 C C . ARG A 1 473 ? -13.648 -33.062 3.756 1 95.19 473 ARG A C 1
ATOM 3594 O O . ARG A 1 473 ? -12.469 -32.688 3.736 1 95.19 473 ARG A O 1
ATOM 3601 N N . GLN A 1 474 ? -13.992 -34.312 3.738 1 93.44 474 GLN A N 1
ATOM 3602 C CA . GLN A 1 474 ? -12.969 -35.375 3.656 1 93.44 474 GLN A CA 1
ATOM 3603 C C . GLN A 1 474 ? -12.242 -35.312 2.316 1 93.44 474 GLN A C 1
ATOM 3605 O O . GLN A 1 474 ? -11.039 -35.594 2.25 1 93.44 474 GLN A O 1
ATOM 3610 N N . LEU A 1 475 ? -13.023 -35.031 1.306 1 92.69 475 LEU A N 1
ATOM 3611 C CA . LEU A 1 475 ? -12.398 -34.844 -0.001 1 92.69 475 LEU A CA 1
ATOM 3612 C C . LEU A 1 475 ? -11.375 -33.719 0.034 1 92.69 475 LEU A C 1
ATOM 3614 O O . LEU A 1 475 ? -10.289 -33.844 -0.546 1 92.69 475 LEU A O 1
ATOM 3618 N N . LEU A 1 476 ? -11.75 -32.625 0.663 1 93.31 476 LEU A N 1
ATOM 3619 C CA . LEU A 1 476 ? -10.859 -31.484 0.781 1 93.31 476 LEU A CA 1
ATOM 3620 C C . LEU A 1 476 ? -9.617 -31.844 1.592 1 93.31 476 LEU A C 1
ATOM 3622 O O . LEU A 1 476 ? -8.508 -31.406 1.257 1 93.31 476 LEU A O 1
ATOM 3626 N N . VAL A 1 477 ? -9.773 -32.594 2.656 1 92.75 477 VAL A N 1
ATOM 3627 C CA . VAL A 1 477 ? -8.656 -33.062 3.477 1 92.75 477 VAL A CA 1
ATOM 3628 C C . VAL A 1 477 ? -7.648 -33.812 2.605 1 92.75 477 VAL A C 1
ATOM 3630 O O . VAL A 1 477 ? -6.445 -33.531 2.668 1 92.75 477 VAL A O 1
ATOM 3633 N N . SER A 1 478 ? -8.172 -34.688 1.831 1 89.5 478 SER A N 1
ATOM 3634 C CA . SER A 1 478 ? -7.32 -35.469 0.942 1 89.5 478 SER A CA 1
ATOM 3635 C C . SER A 1 478 ? -6.633 -34.562 -0.09 1 89.5 478 SER A C 1
ATOM 3637 O O . SER A 1 478 ? -5.426 -34.688 -0.308 1 89.5 478 SER A O 1
ATOM 3639 N N . LYS A 1 479 ? -7.379 -33.688 -0.672 1 87.44 479 LYS A N 1
ATOM 3640 C CA . LYS A 1 479 ? -6.863 -32.812 -1.72 1 87.44 479 LYS A CA 1
ATOM 3641 C C . LYS A 1 479 ? -5.777 -31.891 -1.178 1 87.44 479 LYS A C 1
ATOM 3643 O O . LYS A 1 479 ? -4.824 -31.562 -1.887 1 87.44 479 LYS A O 1
ATOM 3648 N N . LEU A 1 480 ? -5.918 -31.453 0.073 1 88.69 480 LEU A N 1
ATOM 3649 C CA . LEU A 1 480 ? -4.984 -30.5 0.671 1 88.69 480 LEU A CA 1
ATOM 3650 C C . LEU A 1 480 ? -3.848 -31.234 1.382 1 88.69 480 LEU A C 1
ATOM 3652 O O . LEU A 1 480 ? -2.936 -30.594 1.912 1 88.69 480 LEU A O 1
ATOM 3656 N N . GLY A 1 481 ? -3.885 -32.562 1.423 1 87.19 481 GLY A N 1
ATOM 3657 C CA . GLY A 1 481 ? -2.836 -33.344 2.047 1 87.19 481 GLY A CA 1
ATOM 3658 C C . GLY A 1 481 ? -2.826 -33.219 3.559 1 87.19 481 GLY A C 1
ATOM 3659 O O . GLY A 1 481 ? -1.762 -33.25 4.18 1 87.19 481 GLY A O 1
ATOM 3660 N N . LEU A 1 482 ? -4.004 -33.031 4.094 1 89.56 482 LEU A N 1
ATOM 3661 C CA . LEU A 1 482 ? -4.109 -32.906 5.543 1 89.56 482 LEU A CA 1
ATOM 3662 C C . LEU A 1 482 ? -4.164 -34.312 6.184 1 89.56 482 LEU A C 1
ATOM 3664 O O . LEU A 1 482 ? -4.621 -35.25 5.562 1 89.56 482 LEU A O 1
ATOM 3668 N N . GLN A 1 483 ? -3.719 -34.406 7.43 1 85.75 483 GLN A N 1
ATOM 3669 C CA . GLN A 1 483 ? -3.66 -35.688 8.117 1 85.75 483 GLN A CA 1
ATOM 3670 C C . GLN A 1 483 ? -5 -36 8.773 1 85.75 483 GLN A C 1
ATOM 3672 O O . GLN A 1 483 ? -5.422 -37.156 8.766 1 85.75 483 GLN A O 1
ATOM 3677 N N . ASN A 1 484 ? -5.535 -34.938 9.344 1 87.19 484 ASN A N 1
ATOM 3678 C CA . ASN A 1 484 ? -6.797 -35.156 10.055 1 87.19 484 ASN A CA 1
ATOM 3679 C C . ASN A 1 484 ? -7.871 -34.188 9.578 1 87.19 484 ASN A C 1
ATOM 3681 O O . ASN A 1 484 ? -7.566 -33.062 9.18 1 87.19 484 ASN A O 1
ATOM 3685 N N . ALA A 1 485 ? -9.039 -34.656 9.586 1 87.25 485 ALA A N 1
ATOM 3686 C CA . ALA A 1 485 ? -10.172 -33.812 9.219 1 87.25 485 ALA A CA 1
ATOM 3687 C C . ALA A 1 485 ? -10.258 -32.594 10.125 1 87.25 485 ALA A C 1
ATOM 3689 O O . ALA A 1 485 ? -10.68 -31.5 9.688 1 87.25 485 ALA A O 1
ATOM 3690 N N . SER A 1 486 ? -9.844 -32.781 11.352 1 87.75 486 SER A N 1
ATOM 3691 C CA . SER A 1 486 ? -9.906 -31.703 12.328 1 87.75 486 SER A CA 1
ATOM 3692 C C . SER A 1 486 ? -8.938 -30.578 11.977 1 87.75 486 SER A C 1
ATOM 3694 O O . SER A 1 486 ? -9.07 -29.469 12.484 1 87.75 486 SER A O 1
ATOM 3696 N N . ASP A 1 487 ? -8.055 -30.844 11.086 1 89.69 487 ASP A N 1
ATOM 3697 C CA . ASP A 1 487 ? -7.051 -29.859 10.703 1 89.69 487 ASP A CA 1
ATOM 3698 C C . ASP A 1 487 ? -7.598 -28.891 9.648 1 89.69 487 ASP A C 1
ATOM 3700 O O . ASP A 1 487 ? -7.012 -27.844 9.406 1 89.69 487 ASP A O 1
ATOM 3704 N N . LEU A 1 488 ? -8.773 -29.25 9.133 1 94.31 488 LEU A N 1
ATOM 3705 C CA . LEU A 1 488 ? -9.336 -28.438 8.055 1 94.31 488 LEU A CA 1
ATOM 3706 C C . LEU A 1 488 ? -10.297 -27.391 8.609 1 94.31 488 LEU A C 1
ATOM 3708 O O . LEU A 1 488 ? -11.211 -27.719 9.367 1 94.31 488 LEU A O 1
ATOM 3712 N N . SER A 1 489 ? -9.992 -26.188 8.289 1 94.5 489 SER A N 1
ATOM 3713 C CA . SER A 1 489 ? -10.953 -25.109 8.508 1 94.5 489 SER A CA 1
ATOM 3714 C C . SER A 1 489 ? -11.578 -24.656 7.195 1 94.5 489 SER A C 1
ATOM 3716 O O . SER A 1 489 ? -10.859 -24.344 6.242 1 94.5 489 SER A O 1
ATOM 3718 N N . VAL A 1 490 ? -12.875 -24.719 7.129 1 97.12 490 VAL A N 1
ATOM 3719 C CA . VAL A 1 490 ? -13.625 -24.188 6 1 97.12 490 VAL A CA 1
ATOM 3720 C C . VAL A 1 490 ? -14.492 -23.016 6.461 1 97.12 490 VAL A C 1
ATOM 3722 O O . VAL A 1 490 ? -15.445 -23.203 7.223 1 97.12 490 VAL A O 1
ATOM 3725 N N . ARG A 1 491 ? -14.148 -21.844 5.969 1 97.62 491 ARG A N 1
ATOM 3726 C CA . ARG A 1 491 ? -14.898 -20.656 6.371 1 97.62 491 ARG A CA 1
ATOM 3727 C C . ARG A 1 491 ? -15.266 -19.812 5.16 1 97.62 491 ARG A C 1
ATOM 3729 O O . ARG A 1 491 ? -14.461 -19.641 4.246 1 97.62 491 ARG A O 1
ATOM 3736 N N . LEU A 1 492 ? -16.5 -19.312 5.172 1 98.62 492 LEU A N 1
ATOM 3737 C CA . LEU A 1 492 ? -17.031 -18.516 4.074 1 98.62 492 LEU A CA 1
ATOM 3738 C C . LEU A 1 492 ? -16.953 -17.031 4.402 1 98.62 492 LEU A C 1
ATOM 3740 O O . LEU A 1 492 ? -17.375 -16.594 5.469 1 98.62 492 LEU A O 1
ATOM 3744 N N . TYR A 1 493 ? -16.406 -16.297 3.508 1 98.19 493 TYR A N 1
ATOM 3745 C CA . TYR A 1 493 ? -16.312 -14.844 3.613 1 98.19 493 TYR A CA 1
ATOM 3746 C C . TYR A 1 493 ? -17.125 -14.156 2.527 1 98.19 493 TYR A C 1
ATOM 3748 O O . TYR A 1 493 ? -17.172 -14.617 1.385 1 98.19 493 TYR A O 1
ATOM 3756 N N . PRO A 1 494 ? -17.781 -12.992 2.863 1 98.19 494 PRO A N 1
ATOM 3757 C CA . PRO A 1 494 ? -18.547 -12.305 1.83 1 98.19 494 PRO A CA 1
ATOM 3758 C C . PRO A 1 494 ? -17.688 -11.789 0.685 1 98.19 494 PRO A C 1
ATOM 3760 O O . PRO A 1 494 ? -16.641 -11.172 0.924 1 98.19 494 PRO A O 1
ATOM 3763 N N . SER A 1 495 ? -18.094 -12.023 -0.523 1 97.69 495 SER A N 1
ATOM 3764 C CA . SER A 1 495 ? -17.359 -11.531 -1.687 1 97.69 495 SER A CA 1
ATOM 3765 C C . SER A 1 495 ? -17.75 -10.094 -2.021 1 97.69 495 SER A C 1
ATOM 3767 O O . SER A 1 495 ? -17.047 -9.414 -2.77 1 97.69 495 SER A O 1
ATOM 3769 N N . GLY A 1 496 ? -18.875 -9.656 -1.463 1 96.75 496 GLY A N 1
ATOM 3770 C CA . GLY A 1 496 ? -19.422 -8.359 -1.824 1 96.75 496 GLY A CA 1
ATOM 3771 C C . GLY A 1 496 ? -20.234 -8.391 -3.104 1 96.75 496 GLY A C 1
ATOM 3772 O O . GLY A 1 496 ? -20.922 -7.422 -3.436 1 96.75 496 GLY A O 1
ATOM 3773 N N . LEU A 1 497 ? -20.25 -9.508 -3.863 1 98.19 497 LEU A N 1
ATOM 3774 C CA . LEU A 1 497 ? -20.984 -9.656 -5.109 1 98.19 497 LEU A CA 1
ATOM 3775 C C . LEU A 1 497 ? -22.438 -10.023 -4.84 1 98.19 497 LEU A C 1
ATOM 3777 O O . LEU A 1 497 ? -22.719 -10.859 -3.984 1 98.19 497 LEU A O 1
ATOM 3781 N N . LYS A 1 498 ? -23.281 -9.352 -5.543 1 97.38 498 LYS A N 1
ATOM 3782 C CA . LYS A 1 498 ? -24.719 -9.57 -5.352 1 97.38 498 LYS A CA 1
ATOM 3783 C C . LYS A 1 498 ? -25.438 -9.68 -6.695 1 97.38 498 LYS A C 1
ATOM 3785 O O . LYS A 1 498 ? -24.938 -9.203 -7.715 1 97.38 498 LYS A O 1
ATOM 3790 N N . ALA A 1 499 ? -26.484 -10.328 -6.715 1 97.69 499 ALA A N 1
ATOM 3791 C CA . ALA A 1 499 ? -27.5 -10.406 -7.762 1 97.69 499 ALA A CA 1
ATOM 3792 C C . ALA A 1 499 ? -28.906 -10.484 -7.156 1 97.69 499 ALA A C 1
ATOM 3794 O O . ALA A 1 499 ? -29.062 -10.703 -5.953 1 97.69 499 ALA A O 1
ATOM 3795 N N . PRO A 1 500 ? -29.953 -10.164 -7.934 1 96.56 500 PRO A N 1
ATOM 3796 C CA . PRO A 1 500 ? -31.297 -10.242 -7.363 1 96.56 500 PRO A CA 1
ATOM 3797 C C . PRO A 1 500 ? -31.547 -11.562 -6.629 1 96.56 500 PRO A C 1
ATOM 3799 O O . PRO A 1 500 ? -31.484 -12.633 -7.238 1 96.56 500 PRO A O 1
ATOM 3802 N N . GLY A 1 501 ? -31.734 -11.461 -5.344 1 97.62 501 GLY A N 1
ATOM 3803 C CA . GLY A 1 501 ? -32.062 -12.602 -4.508 1 97.62 501 GLY A CA 1
ATOM 3804 C C . GLY A 1 501 ? -30.875 -13.484 -4.199 1 97.62 501 GLY A C 1
ATOM 3805 O O . GLY A 1 501 ? -31.031 -14.609 -3.721 1 97.62 501 GLY A O 1
ATOM 3806 N N . ARG A 1 502 ? -29.703 -13.07 -4.512 1 98.25 502 ARG A N 1
ATOM 3807 C CA . ARG A 1 502 ? -28.516 -13.891 -4.328 1 98.25 502 ARG A CA 1
ATOM 3808 C C . ARG A 1 502 ? -27.375 -13.07 -3.734 1 98.25 502 ARG A C 1
ATOM 3810 O O . ARG A 1 502 ? -27.203 -11.891 -4.059 1 98.25 502 ARG A O 1
ATOM 3817 N N . VAL A 1 503 ? -26.594 -13.68 -2.865 1 98.38 503 VAL A N 1
ATOM 3818 C CA . VAL A 1 503 ? -25.406 -13.07 -2.271 1 98.38 503 VAL A CA 1
ATOM 3819 C C . VAL A 1 503 ? -24.234 -14.039 -2.365 1 98.38 503 VAL A C 1
ATOM 3821 O O . VAL A 1 503 ? -24.375 -15.219 -2.053 1 98.38 503 VAL A O 1
ATOM 3824 N N . GLY A 1 504 ? -23.094 -13.5 -2.797 1 98.62 504 GLY A N 1
ATOM 3825 C CA . GLY A 1 504 ? -21.938 -14.344 -3.051 1 98.62 504 GLY A CA 1
ATOM 3826 C C . GLY A 1 504 ? -20.984 -14.414 -1.878 1 98.62 504 GLY A C 1
ATOM 3827 O O . GLY A 1 504 ? -20.781 -13.43 -1.168 1 98.62 504 GLY A O 1
ATOM 3828 N N . PHE A 1 505 ? -20.391 -15.555 -1.632 1 98.75 505 PHE A N 1
ATOM 3829 C CA . PHE A 1 505 ? -19.328 -15.812 -0.656 1 98.75 505 PHE A CA 1
ATOM 3830 C C . PHE A 1 505 ? -18.203 -16.625 -1.276 1 98.75 505 PHE A C 1
ATOM 3832 O O . PHE A 1 505 ? -18.406 -17.328 -2.275 1 98.75 505 PHE A O 1
ATOM 3839 N N . ARG A 1 506 ? -17.031 -16.531 -0.726 1 98.44 506 ARG A N 1
ATOM 3840 C CA . ARG A 1 506 ? -15.883 -17.375 -1.05 1 98.44 506 ARG A CA 1
ATOM 3841 C C . ARG A 1 506 ? -15.359 -18.094 0.192 1 98.44 506 ARG A C 1
ATOM 3843 O O . ARG A 1 506 ? -15.273 -17.484 1.267 1 98.44 506 ARG A O 1
ATOM 3850 N N . ALA A 1 507 ? -15.07 -19.312 0.041 1 98.19 507 ALA A N 1
ATOM 3851 C CA . ALA A 1 507 ? -14.531 -20.094 1.15 1 98.19 507 ALA A CA 1
ATOM 3852 C C . ALA A 1 507 ? -13 -20.062 1.147 1 98.19 507 ALA A C 1
ATOM 3854 O O . ALA A 1 507 ? -12.383 -19.984 0.086 1 98.19 507 ALA A O 1
ATOM 3855 N N . VAL A 1 508 ? -12.445 -20.078 2.297 1 96.62 508 VAL A N 1
ATOM 3856 C CA . VAL A 1 508 ? -11.031 -20.375 2.502 1 96.62 508 VAL A CA 1
ATOM 3857 C C . VAL A 1 508 ? -10.875 -21.75 3.135 1 96.62 508 VAL A C 1
ATOM 3859 O O . VAL A 1 508 ? -11.445 -22.016 4.195 1 96.62 508 VAL A O 1
ATOM 3862 N N . PHE A 1 509 ? -10.25 -22.609 2.406 1 95.88 509 PHE A N 1
ATOM 3863 C CA . PHE A 1 509 ? -9.875 -23.922 2.926 1 95.88 509 PHE A CA 1
ATOM 3864 C C . PHE A 1 509 ? -8.492 -23.875 3.562 1 95.88 509 PHE A C 1
ATOM 3866 O O . PHE A 1 509 ? -7.48 -23.781 2.863 1 95.88 509 PHE A O 1
ATOM 3873 N N . GLN A 1 510 ? -8.461 -23.906 4.883 1 91.75 510 GLN A N 1
ATOM 3874 C CA . GLN A 1 510 ? -7.184 -23.672 5.547 1 91.75 510 GLN A CA 1
ATOM 3875 C C . GLN A 1 510 ? -6.777 -24.859 6.41 1 91.75 510 GLN A C 1
ATOM 3877 O O . GLN A 1 510 ? -7.617 -25.484 7.059 1 91.75 510 GLN A O 1
ATOM 3882 N N . ASP A 1 511 ? -5.504 -25.156 6.34 1 87.81 511 ASP A N 1
ATOM 3883 C CA . ASP A 1 511 ? -4.887 -26.047 7.309 1 87.81 511 ASP A CA 1
ATOM 3884 C C . ASP A 1 511 ? -4.617 -25.344 8.633 1 87.81 511 ASP A C 1
ATOM 3886 O O . ASP A 1 511 ? -3.695 -24.516 8.727 1 87.81 511 ASP A O 1
ATOM 3890 N N . ASN A 1 512 ? -5.332 -25.641 9.625 1 82.12 512 ASN A N 1
ATOM 3891 C CA . ASN A 1 512 ? -5.211 -24.938 10.898 1 82.12 512 ASN A CA 1
ATOM 3892 C C . ASN A 1 512 ? -4.145 -25.578 11.789 1 82.12 512 ASN A C 1
ATOM 3894 O O . ASN A 1 512 ? -3.871 -25.094 12.883 1 82.12 512 ASN A O 1
ATOM 3898 N N . SER A 1 513 ? -3.578 -26.656 11.312 1 75 513 SER A N 1
ATOM 3899 C CA . SER A 1 513 ? -2.57 -27.328 12.125 1 75 513 SER A CA 1
ATOM 3900 C C . SER A 1 513 ? -1.208 -26.656 11.984 1 75 513 SER A C 1
ATOM 3902 O O . SER A 1 513 ? -0.314 -26.891 12.805 1 75 513 SER A O 1
ATOM 3904 N N . GLU A 1 514 ? -0.929 -25.984 10.898 1 67.25 514 GLU A N 1
ATOM 3905 C CA . GLU A 1 514 ? 0.407 -25.5 10.586 1 67.25 514 GLU A CA 1
ATOM 3906 C C . GLU A 1 514 ? 0.801 -24.344 11.508 1 67.25 514 GLU A C 1
ATOM 3908 O O . GLU A 1 514 ? 1.987 -24.125 11.758 1 67.25 514 GLU A O 1
ATOM 3913 N N . GLY A 1 515 ? 0.165 -24.141 12.594 1 60.38 515 GLY A N 1
ATOM 3914 C CA . GLY A 1 515 ? 0.557 -23.062 13.484 1 60.38 515 GLY A CA 1
ATOM 3915 C C . GLY A 1 515 ? 1.432 -22.031 12.805 1 60.38 515 GLY A C 1
ATOM 3916 O O . GLY A 1 515 ? 1.383 -21.859 11.586 1 60.38 515 GLY A O 1
ATOM 3917 N N . ASP A 1 516 ? 2.238 -21.141 13.57 1 64.88 516 ASP A N 1
ATOM 3918 C CA . ASP A 1 516 ? 3.201 -20.141 13.141 1 64.88 516 ASP A CA 1
ATOM 3919 C C . ASP A 1 516 ? 4.602 -20.734 13.016 1 64.88 516 ASP A C 1
ATOM 3921 O O . ASP A 1 516 ? 5.547 -20.25 13.641 1 64.88 516 ASP A O 1
ATOM 3925 N N . SER A 1 517 ? 4.793 -21.797 12.203 1 73.75 517 SER A N 1
ATOM 3926 C CA . SER A 1 517 ? 6.078 -22.484 12.234 1 73.75 517 SER A CA 1
ATOM 3927 C C . SER A 1 517 ? 7.066 -21.859 11.258 1 73.75 517 SER A C 1
ATOM 3929 O O . SER A 1 517 ? 8.242 -22.219 11.242 1 73.75 517 SER A O 1
ATOM 3931 N N . GLY A 1 518 ? 6.855 -20.781 10.805 1 83.62 518 GLY A N 1
ATOM 3932 C CA . GLY A 1 518 ? 7.797 -20.188 9.867 1 83.62 518 GLY A CA 1
ATOM 3933 C C . GLY A 1 518 ? 8.938 -19.453 10.555 1 83.62 518 GLY A C 1
ATOM 3934 O O . GLY A 1 518 ? 8.859 -19.141 11.742 1 83.62 518 GLY A O 1
ATOM 3935 N N . ILE A 1 519 ? 10.102 -19.344 9.82 1 87.44 519 ILE A N 1
ATOM 3936 C CA . ILE A 1 519 ? 11.297 -18.766 10.43 1 87.44 519 ILE A CA 1
ATOM 3937 C C . ILE A 1 519 ? 11.453 -17.328 9.969 1 87.44 519 ILE A C 1
ATOM 3939 O O . ILE A 1 519 ? 12.391 -16.625 10.383 1 87.44 519 ILE A O 1
ATOM 3943 N N . GLY A 1 520 ? 10.594 -16.906 9.156 1 90.12 520 GLY A N 1
ATOM 3944 C CA . GLY A 1 520 ? 10.711 -15.562 8.617 1 90.12 520 GLY A CA 1
ATOM 3945 C C . GLY A 1 520 ? 9.445 -15.094 7.922 1 90.12 520 GLY A C 1
ATOM 3946 O O . GLY A 1 520 ? 8.406 -15.758 7.992 1 90.12 520 GLY A O 1
ATOM 3947 N N . PRO A 1 521 ? 9.531 -13.922 7.285 1 87.44 521 PRO A N 1
ATOM 3948 C CA . PRO A 1 521 ? 8.336 -13.297 6.707 1 87.44 521 PRO A CA 1
ATOM 3949 C C . PRO A 1 521 ? 7.742 -14.109 5.562 1 87.44 521 PRO A C 1
ATOM 3951 O O . PRO A 1 521 ? 6.531 -14.055 5.324 1 87.44 521 PRO A O 1
ATOM 3954 N N . VAL A 1 522 ? 8.523 -14.852 4.867 1 91.12 522 VAL A N 1
ATOM 3955 C CA . VAL A 1 522 ? 8.031 -15.586 3.707 1 91.12 522 VAL A CA 1
ATOM 3956 C C . VAL A 1 522 ? 7.367 -16.891 4.16 1 91.12 522 VAL A C 1
ATOM 3958 O O . VAL A 1 522 ? 6.254 -17.203 3.74 1 91.12 522 VAL A O 1
ATOM 3961 N N . THR A 1 523 ? 7.949 -17.594 5.102 1 89.5 523 THR A N 1
ATOM 3962 C CA . THR A 1 523 ? 7.418 -18.859 5.57 1 89.5 523 THR A CA 1
ATOM 3963 C C . THR A 1 523 ? 6.227 -18.641 6.5 1 89.5 523 THR A C 1
ATOM 3965 O O . THR A 1 523 ? 5.387 -19.531 6.664 1 89.5 523 THR A O 1
ATOM 3968 N N . ARG A 1 524 ? 6.094 -17.422 7.066 1 87 524 ARG A N 1
ATOM 3969 C CA . ARG A 1 524 ? 5.031 -17.156 8.031 1 87 524 ARG A CA 1
ATOM 3970 C C . ARG A 1 524 ? 3.865 -16.438 7.367 1 87 524 ARG A C 1
ATOM 3972 O O . ARG A 1 524 ? 2.828 -16.203 7.992 1 87 524 ARG A O 1
ATOM 3979 N N . ALA A 1 525 ? 4.008 -16.109 6.137 1 85.44 525 ALA A N 1
ATOM 3980 C CA . ALA A 1 525 ? 3.023 -15.25 5.477 1 85.44 525 ALA A CA 1
ATOM 3981 C C . ALA A 1 525 ? 1.697 -15.977 5.289 1 85.44 525 ALA A C 1
ATOM 3983 O O . ALA A 1 525 ? 1.678 -17.172 4.984 1 85.44 525 ALA A O 1
ATOM 3984 N N . CYS A 1 526 ? 0.606 -15.172 5.531 1 86.5 526 CYS A N 1
ATOM 3985 C CA . CYS A 1 526 ? -0.705 -15.641 5.098 1 86.5 526 CYS A CA 1
ATOM 3986 C C . CYS A 1 526 ? -0.804 -15.648 3.576 1 86.5 526 CYS A C 1
ATOM 3988 O O . CYS A 1 526 ? -0.667 -14.602 2.936 1 86.5 526 CYS A O 1
ATOM 3990 N N . ASN A 1 527 ? -1.061 -16.766 3.031 1 83.5 527 ASN A N 1
ATOM 3991 C CA . ASN A 1 527 ? -1.03 -16.906 1.579 1 83.5 527 ASN A CA 1
ATOM 3992 C C . ASN A 1 527 ? -2.426 -17.125 1.007 1 83.5 527 ASN A C 1
ATOM 3994 O O . ASN A 1 527 ? -2.572 -17.688 -0.077 1 83.5 527 ASN A O 1
ATOM 3998 N N . THR A 1 528 ? -3.418 -16.688 1.782 1 91.38 528 THR A N 1
ATOM 3999 C CA . THR A 1 528 ? -4.789 -16.906 1.332 1 91.38 528 THR A CA 1
ATOM 4000 C C . THR A 1 528 ? -5.039 -16.188 0.007 1 91.38 528 THR A C 1
ATOM 4002 O O . THR A 1 528 ? -5.738 -16.719 -0.863 1 91.38 528 THR A O 1
ATOM 4005 N N . TRP A 1 529 ? -4.434 -15.008 -0.189 1 94.19 529 TRP A N 1
ATOM 4006 C CA . TRP A 1 529 ? -4.68 -14.266 -1.42 1 94.19 529 TRP A CA 1
ATOM 4007 C C . TRP A 1 529 ? -4.129 -15.016 -2.629 1 94.19 529 TRP A C 1
ATOM 4009 O O . TRP A 1 529 ? -4.543 -14.766 -3.764 1 94.19 529 TRP A O 1
ATOM 4019 N N . SER A 1 530 ? -3.279 -16.047 -2.371 1 92.69 530 SER A N 1
ATOM 4020 C CA . SER A 1 530 ? -2.707 -16.828 -3.469 1 92.69 530 SER A CA 1
ATOM 4021 C C . SER A 1 530 ? -3.369 -18.188 -3.586 1 92.69 530 SER A C 1
ATOM 4023 O O . SER A 1 530 ? -3.156 -18.906 -4.566 1 92.69 530 SER A O 1
ATOM 4025 N N . SER A 1 531 ? -4.215 -18.578 -2.625 1 91.5 531 SER A N 1
ATOM 4026 C CA . SER A 1 531 ? -4.707 -19.953 -2.631 1 91.5 531 SER A CA 1
ATOM 4027 C C . SER A 1 531 ? -6.207 -20 -2.9 1 91.5 531 SER A C 1
ATOM 4029 O O . SER A 1 531 ? -6.75 -21.062 -3.232 1 91.5 531 SER A O 1
ATOM 4031 N N . VAL A 1 532 ? -6.852 -18.922 -2.752 1 94.88 532 VAL A N 1
ATOM 4032 C CA . VAL A 1 532 ? -8.273 -18.875 -3.07 1 94.88 532 VAL A CA 1
ATOM 4033 C C . VAL A 1 532 ? -8.492 -19.219 -4.539 1 94.88 532 VAL A C 1
ATOM 4035 O O . VAL A 1 532 ? -7.676 -18.859 -5.395 1 94.88 532 VAL A O 1
ATOM 4038 N N . ASP A 1 533 ? -9.531 -20.031 -4.816 1 96.69 533 ASP A N 1
ATOM 4039 C CA . ASP A 1 533 ? -9.93 -20.422 -6.164 1 96.69 533 ASP A CA 1
ATOM 4040 C C . ASP A 1 533 ? -8.906 -21.375 -6.785 1 96.69 533 ASP A C 1
ATOM 4042 O O . ASP A 1 533 ? -8.781 -21.453 -8.008 1 96.69 533 ASP A O 1
ATOM 4046 N N . SER A 1 534 ? -8.172 -22.156 -5.883 1 95.19 534 SER A N 1
ATOM 4047 C CA . SER A 1 534 ? -7.148 -23.078 -6.375 1 95.19 534 SER A CA 1
ATOM 4048 C C . SER A 1 534 ? -7.734 -24.453 -6.672 1 95.19 534 SER A C 1
ATOM 4050 O O . SER A 1 534 ? -7.07 -25.297 -7.277 1 95.19 534 SER A O 1
ATOM 4052 N N . ILE A 1 535 ? -8.922 -24.766 -6.219 1 96.19 535 ILE A N 1
ATOM 4053 C CA . ILE A 1 535 ? -9.641 -26 -6.535 1 96.19 535 ILE A CA 1
ATOM 4054 C C . ILE A 1 535 ? -10.812 -25.688 -7.457 1 96.19 535 ILE A C 1
ATOM 4056 O O . ILE A 1 535 ? -11.797 -25.078 -7.031 1 96.19 535 ILE A O 1
ATOM 4060 N N . ILE A 1 536 ? -10.688 -26.094 -8.648 1 97.25 536 ILE A N 1
ATOM 4061 C CA . ILE A 1 536 ? -11.625 -25.703 -9.695 1 97.25 536 ILE A CA 1
ATOM 4062 C C . ILE A 1 536 ? -12.258 -26.953 -10.312 1 97.25 536 ILE A C 1
ATOM 4064 O O . ILE A 1 536 ? -11.57 -27.953 -10.539 1 97.25 536 ILE A O 1
ATOM 4068 N N . TYR A 1 537 ? -13.5 -26.984 -10.516 1 97.62 537 TYR A N 1
ATOM 4069 C CA . TYR A 1 537 ? -14.25 -28.047 -11.188 1 97.62 537 TYR A CA 1
ATOM 4070 C C . TYR A 1 537 ? -15.211 -27.469 -12.219 1 97.62 537 TYR A C 1
ATOM 4072 O O . TYR A 1 537 ? -16.172 -26.781 -11.867 1 97.62 537 TYR A O 1
ATOM 4080 N N . GLY A 1 538 ? -14.93 -27.719 -13.523 1 97.56 538 GLY A N 1
ATOM 4081 C CA . GLY A 1 538 ? -15.766 -27.188 -14.586 1 97.56 538 GLY A CA 1
ATOM 4082 C C . GLY A 1 538 ? -15.734 -25.672 -14.672 1 97.56 538 GLY A C 1
ATOM 4083 O O . GLY A 1 538 ? -16.781 -25.031 -14.773 1 97.56 538 GLY A O 1
ATOM 4084 N N . ASN A 1 539 ? -14.602 -25.078 -14.43 1 97.75 539 ASN A N 1
ATOM 4085 C CA . ASN A 1 539 ? -14.359 -23.641 -14.539 1 97.75 539 ASN A CA 1
ATOM 4086 C C . ASN A 1 539 ? -15.016 -22.875 -13.391 1 97.75 539 ASN A C 1
ATOM 4088 O O . ASN A 1 539 ? -15.211 -21.656 -13.477 1 97.75 539 ASN A O 1
ATOM 4092 N N . VAL A 1 540 ? -15.414 -23.562 -12.344 1 98.38 540 VAL A N 1
ATOM 4093 C CA . VAL A 1 540 ? -16.016 -22.953 -11.164 1 98.38 540 VAL A CA 1
ATOM 4094 C C . VAL A 1 540 ? -15.203 -23.328 -9.922 1 98.38 540 VAL A C 1
ATOM 4096 O O . VAL A 1 540 ? -14.836 -24.5 -9.742 1 98.38 540 VAL A O 1
ATOM 4099 N N . GLY A 1 541 ? -14.844 -22.359 -9.156 1 97.88 541 GLY A N 1
ATOM 4100 C CA . GLY A 1 541 ? -14.109 -22.625 -7.93 1 97.88 541 GLY A CA 1
ATOM 4101 C C . GLY A 1 541 ? -14.914 -23.422 -6.914 1 97.88 541 GLY A C 1
ATOM 4102 O O . GLY A 1 541 ? -16.094 -23.141 -6.699 1 97.88 541 GLY A O 1
ATOM 4103 N N . ALA A 1 542 ? -14.289 -24.422 -6.32 1 97.69 542 ALA A N 1
ATOM 4104 C CA . ALA A 1 542 ? -14.938 -25.203 -5.266 1 97.69 542 ALA A CA 1
ATOM 4105 C C . ALA A 1 542 ? -15.234 -24.328 -4.047 1 97.69 542 ALA A C 1
ATOM 4107 O O . ALA A 1 542 ? -16.031 -24.703 -3.186 1 97.69 542 ALA A O 1
ATOM 4108 N N . ASP A 1 543 ? -14.578 -23.203 -4 1 98.12 543 ASP A N 1
ATOM 4109 C CA . ASP A 1 543 ? -14.727 -22.312 -2.859 1 98.12 543 ASP A CA 1
ATOM 4110 C C . ASP A 1 543 ? -15.82 -21.281 -3.121 1 98.12 543 ASP A C 1
ATOM 4112 O O . ASP A 1 543 ? -16.016 -20.359 -2.322 1 98.12 543 ASP A O 1
ATOM 4116 N N . GLU A 1 544 ? -16.531 -21.328 -4.246 1 98.69 544 GLU A N 1
ATOM 4117 C CA . GLU A 1 544 ? -17.594 -20.375 -4.559 1 98.69 544 GLU A CA 1
ATOM 4118 C C . GLU A 1 544 ? -18.922 -20.828 -3.951 1 98.69 544 GLU A C 1
ATOM 4120 O O . GLU A 1 544 ? -19.422 -21.906 -4.246 1 98.69 544 GLU A O 1
ATOM 4125 N N . PHE A 1 545 ? -19.5 -19.984 -3.158 1 98.88 545 PHE A N 1
ATOM 4126 C CA . PHE A 1 545 ? -20.797 -20.219 -2.545 1 98.88 545 PHE A CA 1
ATOM 4127 C C . PHE A 1 545 ? -21.75 -19.047 -2.812 1 98.88 545 PHE A C 1
ATOM 4129 O O . PHE A 1 545 ? -21.344 -17.891 -2.75 1 98.88 545 PHE A O 1
ATOM 4136 N N . VAL A 1 546 ? -22.969 -19.359 -3.119 1 98.88 546 VAL A N 1
ATOM 4137 C CA . VAL A 1 546 ? -24 -18.344 -3.326 1 98.88 546 VAL A CA 1
ATOM 4138 C C . VAL A 1 546 ? -25.219 -18.656 -2.453 1 98.88 546 VAL A C 1
ATOM 4140 O O . VAL A 1 546 ? -25.75 -19.766 -2.502 1 98.88 546 VAL A O 1
ATOM 4143 N N . PHE A 1 547 ? -25.578 -17.766 -1.641 1 98.88 547 PHE A N 1
ATOM 4144 C CA . PHE A 1 547 ? -26.828 -17.875 -0.878 1 98.88 547 PHE A CA 1
ATOM 4145 C C . PHE A 1 547 ? -28 -17.297 -1.654 1 98.88 547 PHE A C 1
ATOM 4147 O O . PHE A 1 547 ? -27.891 -16.203 -2.219 1 98.88 547 PHE A O 1
ATOM 4154 N N . GLY A 1 548 ? -29.078 -18.078 -1.784 1 98.75 548 GLY A N 1
ATOM 4155 C CA . GLY A 1 548 ? -30.359 -17.469 -2.08 1 98.75 548 GLY A CA 1
ATOM 4156 C C . GLY A 1 548 ? -31 -16.797 -0.875 1 98.75 548 GLY A C 1
ATOM 4157 O O . GLY A 1 548 ? -31.047 -17.391 0.21 1 98.75 548 GLY A O 1
ATOM 4158 N N . VAL A 1 549 ? -31.453 -15.57 -1.029 1 98.38 549 VAL A N 1
ATOM 4159 C CA . VAL A 1 549 ? -31.953 -14.844 0.135 1 98.38 549 VAL A CA 1
ATOM 4160 C C . VAL A 1 549 ? -33.344 -14.312 -0.153 1 98.38 549 VAL A C 1
ATOM 4162 O O . VAL A 1 549 ? -33.688 -14.031 -1.304 1 98.38 549 VAL A O 1
ATOM 4165 N N . ASP A 1 550 ? -34.188 -14.203 0.853 1 97.56 550 ASP A N 1
ATOM 4166 C CA . ASP A 1 550 ? -35.5 -13.625 0.714 1 97.56 550 ASP A CA 1
ATOM 4167 C C . ASP A 1 550 ? -35.469 -12.109 0.856 1 97.56 550 ASP A C 1
ATOM 4169 O O . ASP A 1 550 ? -34.406 -11.508 0.812 1 97.56 550 ASP A O 1
ATOM 4173 N N . GLY A 1 551 ? -36.562 -11.438 0.915 1 93.94 551 GLY A N 1
ATOM 4174 C CA . GLY A 1 551 ? -36.656 -9.992 0.94 1 93.94 551 GLY A CA 1
ATOM 4175 C C . GLY A 1 551 ? -36 -9.359 2.15 1 93.94 551 GLY A C 1
ATOM 4176 O O . GLY A 1 551 ? -35.562 -8.203 2.102 1 93.94 551 GLY A O 1
ATOM 4177 N N . SER A 1 552 ? -35.844 -10.148 3.193 1 92 552 SER A N 1
ATOM 4178 C CA . SER A 1 552 ? -35.25 -9.633 4.418 1 92 552 SER A CA 1
ATOM 4179 C C . SER A 1 552 ? -33.75 -9.898 4.461 1 92 552 SER A C 1
ATOM 4181 O O . SER A 1 552 ? -33.031 -9.422 5.355 1 92 552 SER A O 1
ATOM 4183 N N . GLY A 1 553 ? -33.281 -10.648 3.465 1 94.12 553 GLY A N 1
ATOM 4184 C CA . GLY A 1 553 ? -31.875 -10.969 3.416 1 94.12 553 GLY A CA 1
ATOM 4185 C C . GLY A 1 553 ? -31.547 -12.289 4.086 1 94.12 553 GLY A C 1
ATOM 4186 O O . GLY A 1 553 ? -30.375 -12.672 4.172 1 94.12 553 GLY A O 1
ATOM 4187 N N . ARG A 1 554 ? -32.531 -12.992 4.566 1 96.56 554 ARG A N 1
ATOM 4188 C CA . ARG A 1 554 ? -32.312 -14.297 5.188 1 96.56 554 ARG A CA 1
ATOM 4189 C C . ARG A 1 554 ? -32.094 -15.375 4.137 1 96.56 554 ARG A C 1
ATOM 4191 O O . ARG A 1 554 ? -32.812 -15.445 3.141 1 96.56 554 ARG A O 1
ATOM 4198 N N . ALA A 1 555 ? -31.125 -16.172 4.375 1 98.62 555 ALA A N 1
ATOM 4199 C CA . ALA A 1 555 ? -30.797 -17.234 3.434 1 98.62 555 ALA A CA 1
ATOM 4200 C C . ALA A 1 555 ? -31.891 -18.312 3.42 1 98.62 555 ALA A C 1
ATOM 4202 O O . ALA A 1 555 ? -32.312 -18.781 4.477 1 98.62 555 ALA A O 1
ATOM 4203 N N . VAL A 1 556 ? -32.312 -18.656 2.225 1 98.56 556 VAL A N 1
ATOM 4204 C CA . VAL A 1 556 ? -33.312 -19.719 2.068 1 98.56 556 VAL A CA 1
ATOM 4205 C C . VAL A 1 556 ? -32.688 -20.922 1.377 1 98.56 556 VAL A C 1
ATOM 4207 O O . VAL A 1 556 ? -33.281 -22.016 1.362 1 98.56 556 VAL A O 1
ATOM 4210 N N . SER A 1 557 ? -31.562 -20.734 0.842 1 98.75 557 SER A N 1
ATOM 4211 C CA . SER A 1 557 ? -30.797 -21.797 0.218 1 98.75 557 SER A CA 1
ATOM 4212 C C . SER A 1 557 ? -29.312 -21.453 0.139 1 98.75 557 SER A C 1
ATOM 4214 O O . SER A 1 557 ? -28.938 -20.297 0.369 1 98.75 557 SER A O 1
ATOM 4216 N N . ILE A 1 558 ? -28.484 -22.391 -0.079 1 98.88 558 ILE A N 1
ATOM 4217 C CA . ILE A 1 558 ? -27.062 -22.203 -0.351 1 98.88 558 ILE A CA 1
ATOM 4218 C C . ILE A 1 558 ? -26.641 -23.078 -1.532 1 98.88 558 ILE A C 1
ATOM 4220 O O . ILE A 1 558 ? -27.156 -24.188 -1.696 1 98.88 558 ILE A O 1
ATOM 4224 N N . SER A 1 559 ? -25.797 -22.5 -2.342 1 98.75 559 SER A N 1
ATOM 4225 C CA . SER A 1 559 ? -25.312 -23.234 -3.506 1 98.75 559 SER A CA 1
ATOM 4226 C C . SER A 1 559 ? -23.781 -23.25 -3.547 1 98.75 559 SER A C 1
ATOM 4228 O O . SER A 1 559 ? -23.156 -22.25 -3.912 1 98.75 559 SER A O 1
ATOM 4230 N N . PRO A 1 560 ? -23.109 -24.359 -3.084 1 98.56 560 PRO A N 1
ATOM 4231 C CA . PRO A 1 560 ? -21.75 -24.562 -3.588 1 98.56 560 PRO A CA 1
ATOM 4232 C C . PRO A 1 560 ? -21.703 -24.75 -5.102 1 98.56 560 PRO A C 1
ATOM 4234 O O . PRO A 1 560 ? -21.984 -25.844 -5.605 1 98.56 560 PRO A O 1
ATOM 4237 N N . ARG A 1 561 ? -21.266 -23.797 -5.797 1 98.25 561 ARG A N 1
ATOM 4238 C CA . ARG A 1 561 ? -21.547 -23.672 -7.223 1 98.25 561 ARG A CA 1
ATOM 4239 C C . ARG A 1 561 ? -20.828 -24.75 -8.031 1 98.25 561 ARG A C 1
ATOM 4241 O O . ARG A 1 561 ? -21.328 -25.188 -9.062 1 98.25 561 ARG A O 1
ATOM 4248 N N . ALA A 1 562 ? -19.672 -25.141 -7.57 1 97.88 562 ALA A N 1
ATOM 4249 C CA . ALA A 1 562 ? -18.938 -26.172 -8.297 1 97.88 562 ALA A CA 1
ATOM 4250 C C . ALA A 1 562 ? -19.703 -27.5 -8.305 1 97.88 562 ALA A C 1
ATOM 4252 O O . ALA A 1 562 ? -19.516 -28.312 -9.211 1 97.88 562 ALA A O 1
ATOM 4253 N N . LEU A 1 563 ? -20.578 -27.734 -7.324 1 97.56 563 LEU A N 1
ATOM 4254 C CA . LEU A 1 563 ? -21.328 -28.984 -7.195 1 97.56 563 LEU A CA 1
ATOM 4255 C C . LEU A 1 563 ? -22.641 -28.922 -7.961 1 97.56 563 LEU A C 1
ATOM 4257 O O . LEU A 1 563 ? -23.344 -29.922 -8.078 1 97.56 563 LEU A O 1
ATOM 4261 N N . ARG A 1 564 ? -23 -27.812 -8.484 1 96.94 564 ARG A N 1
ATOM 4262 C CA . ARG A 1 564 ? -24.188 -27.609 -9.305 1 96.94 564 ARG A CA 1
ATOM 4263 C C . ARG A 1 564 ? -25.453 -28 -8.547 1 96.94 564 ARG A C 1
ATOM 4265 O O . ARG A 1 564 ? -26.344 -28.641 -9.102 1 96.94 564 ARG A O 1
ATOM 4272 N N . VAL A 1 565 ? -25.5 -27.625 -7.273 1 97.38 565 VAL A N 1
ATOM 4273 C CA . VAL A 1 565 ? -26.672 -27.922 -6.465 1 97.38 565 VAL A CA 1
ATOM 4274 C C . VAL A 1 565 ? -27.141 -26.656 -5.738 1 97.38 565 VAL A C 1
ATOM 4276 O O . VAL A 1 565 ? -26.359 -25.734 -5.535 1 97.38 565 VAL A O 1
ATOM 4279 N N . GLU A 1 566 ? -28.328 -26.562 -5.488 1 97.94 566 GLU A N 1
ATOM 4280 C CA . GLU A 1 566 ? -28.969 -25.609 -4.582 1 97.94 566 GLU A CA 1
ATOM 4281 C C . GLU A 1 566 ? -29.609 -26.312 -3.396 1 97.94 566 GLU A C 1
ATOM 4283 O O . GLU A 1 566 ? -30.516 -27.141 -3.574 1 97.94 566 GLU A O 1
ATOM 4288 N N . ILE A 1 567 ? -29.156 -26.062 -2.266 1 98.75 567 ILE A N 1
ATOM 4289 C CA . ILE A 1 567 ? -29.594 -26.766 -1.064 1 98.75 567 ILE A CA 1
ATOM 4290 C C . ILE A 1 567 ? -30.5 -25.859 -0.239 1 98.75 567 ILE A C 1
ATOM 4292 O O . ILE A 1 567 ? -30.062 -24.844 0.292 1 98.75 567 ILE A O 1
ATOM 4296 N N . PRO A 1 568 ? -31.734 -26.219 -0.041 1 98.56 568 PRO A N 1
ATOM 4297 C CA . PRO A 1 568 ? -32.656 -25.375 0.708 1 98.56 568 PRO A CA 1
ATOM 4298 C C . PRO A 1 568 ? -32.375 -25.359 2.209 1 98.56 568 PRO A C 1
ATOM 4300 O O . PRO A 1 568 ? -31.891 -26.359 2.752 1 98.56 568 PRO A O 1
ATOM 4303 N N . ARG A 1 569 ? -32.656 -24.328 2.807 1 98.56 569 ARG A N 1
ATOM 4304 C CA . ARG A 1 569 ? -32.594 -24.203 4.258 1 98.56 569 ARG A CA 1
ATOM 4305 C C . ARG A 1 569 ? -33.625 -25.094 4.941 1 98.56 569 ARG A C 1
ATOM 4307 O O . ARG A 1 569 ? -34.75 -25.203 4.488 1 98.56 569 ARG A O 1
ATOM 4314 N N . VAL A 1 570 ? -33.125 -25.828 6.008 1 97.25 570 VAL A N 1
ATOM 4315 C CA . VAL A 1 570 ? -34.062 -26.641 6.801 1 97.25 570 VAL A CA 1
ATOM 4316 C C . VAL A 1 570 ? -34.844 -25.734 7.75 1 97.25 570 VAL A C 1
ATOM 4318 O O . VAL A 1 570 ? -34.25 -24.938 8.477 1 97.25 570 VAL A O 1
ATOM 4321 N N . GLU A 1 571 ? -36.125 -25.688 7.629 1 84.81 571 GLU A N 1
ATOM 4322 C CA . GLU A 1 571 ? -37 -24.875 8.484 1 84.81 571 GLU A CA 1
ATOM 4323 C C . GLU A 1 571 ? -36.906 -25.312 9.945 1 84.81 571 GLU A C 1
ATOM 4325 O O . GLU A 1 571 ? -36.781 -26.5 10.234 1 84.81 571 GLU A O 1
ATOM 4330 N N . GLU A 1 572 ? -36.469 -24.453 10.883 1 65.06 572 GLU A N 1
ATOM 4331 C CA . GLU A 1 572 ? -36.531 -24.781 12.305 1 65.06 572 GLU A CA 1
ATOM 4332 C C . GLU A 1 572 ? -37.938 -25.172 12.734 1 65.06 572 GLU A C 1
ATOM 4334 O O . GLU A 1 572 ? -38.906 -24.688 12.172 1 65.06 572 GLU A O 1
ATOM 4339 N N . MET B 1 1 ? 35.344 -22.531 55.531 1 22.62 1 MET B N 1
ATOM 4340 C CA . MET B 1 1 ? 34 -22.688 55.062 1 22.62 1 MET B CA 1
ATOM 4341 C C . MET B 1 1 ? 33.531 -21.438 54.312 1 22.62 1 MET B C 1
ATOM 4343 O O . MET B 1 1 ? 33.094 -20.469 54.906 1 22.62 1 MET B O 1
ATOM 4347 N N . ARG B 1 2 ? 34.312 -20.984 53.281 1 28.5 2 ARG B N 1
ATOM 4348 C CA . ARG B 1 2 ? 34.281 -19.734 52.5 1 28.5 2 ARG B CA 1
ATOM 4349 C C . ARG B 1 2 ? 33 -19.656 51.656 1 28.5 2 ARG B C 1
ATOM 4351 O O . ARG B 1 2 ? 32.75 -20.547 50.844 1 28.5 2 ARG B O 1
ATOM 4358 N N . TYR B 1 3 ? 31.984 -19.047 52.281 1 28.2 3 TYR B N 1
ATOM 4359 C CA . TYR B 1 3 ? 30.672 -18.906 51.625 1 28.2 3 TYR B CA 1
ATOM 4360 C C . TYR B 1 3 ? 30.812 -18.172 50.312 1 28.2 3 TYR B C 1
ATOM 4362 O O . TYR B 1 3 ? 31.422 -17.094 50.25 1 28.2 3 TYR B O 1
ATOM 4370 N N . PRO B 1 4 ? 30.688 -18.875 49.156 1 33 4 PRO B N 1
ATOM 4371 C CA . PRO B 1 4 ? 30.797 -18.25 47.812 1 33 4 PRO B CA 1
ATOM 4372 C C . PRO B 1 4 ? 29.719 -17.172 47.594 1 33 4 PRO B C 1
ATOM 4374 O O . PRO B 1 4 ? 28.578 -17.344 48 1 33 4 PRO B O 1
ATOM 4377 N N . HIS B 1 5 ? 30.141 -15.891 47.688 1 30.59 5 HIS B N 1
ATOM 4378 C CA . HIS B 1 5 ? 29.344 -14.711 47.406 1 30.59 5 HIS B CA 1
ATOM 4379 C C . HIS B 1 5 ? 28.734 -14.805 46 1 30.59 5 HIS B C 1
ATOM 4381 O O . HIS B 1 5 ? 29.469 -14.953 45 1 30.59 5 HIS B O 1
ATOM 4387 N N . PHE B 1 6 ? 27.531 -15.359 45.875 1 31.89 6 PHE B N 1
ATOM 4388 C CA . PHE B 1 6 ? 26.766 -15.297 44.656 1 31.89 6 PHE B CA 1
ATOM 4389 C C . PHE B 1 6 ? 26.516 -13.852 44.219 1 31.89 6 PHE B C 1
ATOM 4391 O O . PHE B 1 6 ? 25.875 -13.094 44.969 1 31.89 6 PHE B O 1
ATOM 4398 N N . ILE B 1 7 ? 27.453 -13.273 43.438 1 31.12 7 ILE B N 1
ATOM 4399 C CA . ILE B 1 7 ? 27.203 -11.969 42.812 1 31.12 7 ILE B CA 1
ATOM 4400 C C . ILE B 1 7 ? 25.969 -12.055 41.938 1 31.12 7 ILE B C 1
ATOM 4402 O O . ILE B 1 7 ? 25.938 -12.812 40.969 1 31.12 7 ILE B O 1
ATOM 4406 N N . LEU B 1 8 ? 24.828 -11.602 42.469 1 29.12 8 LEU B N 1
ATOM 4407 C CA . LEU B 1 8 ? 23.641 -11.32 41.688 1 29.12 8 LEU B CA 1
ATOM 4408 C C . LEU B 1 8 ? 23.922 -10.32 40.562 1 29.12 8 LEU B C 1
ATOM 4410 O O . LEU B 1 8 ? 24.219 -9.156 40.844 1 29.12 8 LEU B O 1
ATOM 4414 N N . LEU B 1 9 ? 24.297 -10.836 39.438 1 30.81 9 LEU B N 1
ATOM 4415 C CA . LEU B 1 9 ? 24.328 -9.992 38.25 1 30.81 9 LEU B CA 1
ATOM 4416 C C . LEU B 1 9 ? 22.938 -9.422 37.938 1 30.81 9 LEU B C 1
ATOM 4418 O O . LEU B 1 9 ? 22 -10.164 37.625 1 30.81 9 LEU B O 1
ATOM 4422 N N . CYS B 1 10 ? 22.625 -8.266 38.562 1 29.25 10 CYS B N 1
ATOM 4423 C CA . CYS B 1 10 ? 21.484 -7.469 38.156 1 29.25 10 CYS B CA 1
ATOM 4424 C C . CYS B 1 10 ? 21.547 -7.184 36.656 1 29.25 10 CYS B C 1
ATOM 4426 O O . CYS B 1 10 ? 22.438 -6.469 36.188 1 29.25 10 CYS B O 1
ATOM 4428 N N . THR B 1 11 ? 21.031 -8.07 35.906 1 32.34 11 THR B N 1
ATOM 4429 C CA . THR B 1 11 ? 20.797 -7.688 34.5 1 32.34 11 THR B CA 1
ATOM 4430 C C . THR B 1 11 ? 19.953 -6.418 34.438 1 32.34 11 THR B C 1
ATOM 4432 O O . THR B 1 11 ? 18.797 -6.402 34.844 1 32.34 11 THR B O 1
ATOM 4435 N N . LEU B 1 12 ? 20.594 -5.246 34.5 1 30.62 12 LEU B N 1
ATOM 4436 C CA . LEU B 1 12 ? 19.922 -4.012 34.125 1 30.62 12 LEU B CA 1
ATOM 4437 C C . LEU B 1 12 ? 19.031 -4.223 32.906 1 30.62 12 LEU B C 1
ATOM 4439 O O . LEU B 1 12 ? 19.5 -4.688 31.875 1 30.62 12 LEU B O 1
ATOM 4443 N N . SER B 1 13 ? 17.828 -4.379 33.219 1 32.12 13 SER B N 1
ATOM 4444 C CA . SER B 1 13 ? 16.859 -4.281 32.125 1 32.12 13 SER B CA 1
ATOM 4445 C C . SER B 1 13 ? 17.172 -3.082 31.234 1 32.12 13 SER B C 1
ATOM 4447 O O . SER B 1 13 ? 17.344 -1.966 31.734 1 32.12 13 SER B O 1
ATOM 4449 N N . PRO B 1 14 ? 17.734 -3.238 30.078 1 34.84 14 PRO B N 1
ATOM 4450 C CA . PRO B 1 14 ? 17.969 -2.023 29.297 1 34.84 14 PRO B CA 1
ATOM 4451 C C . PRO B 1 14 ? 16.844 -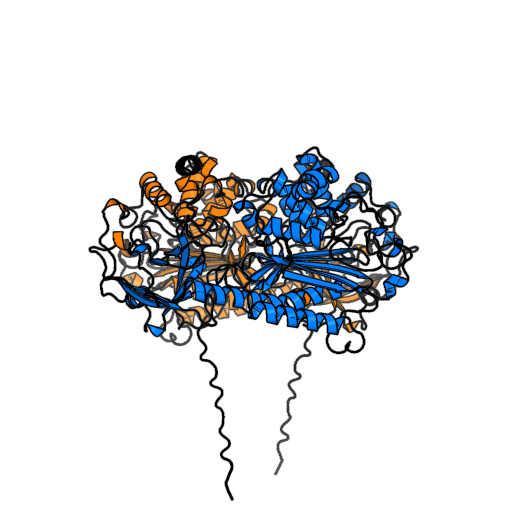1.013 29.422 1 34.84 14 PRO B C 1
ATOM 4453 O O . PRO B 1 14 ? 15.672 -1.4 29.5 1 34.84 14 PRO B O 1
ATOM 4456 N N . LEU B 1 15 ? 17 0.133 29.906 1 34.78 15 LEU B N 1
ATOM 4457 C CA . LEU B 1 15 ? 16.125 1.306 29.812 1 34.78 15 LEU B CA 1
ATOM 4458 C C . LEU B 1 15 ? 15.352 1.311 28.516 1 34.78 15 LEU B C 1
ATOM 4460 O O . LEU B 1 15 ? 15.938 1.169 27.438 1 34.78 15 LEU B O 1
ATOM 4464 N N . ALA B 1 16 ? 14.117 1.164 28.562 1 38.91 16 ALA B N 1
ATOM 4465 C CA . ALA B 1 16 ? 13.195 1.232 27.438 1 38.91 16 ALA B CA 1
ATOM 4466 C C . ALA B 1 16 ? 13.383 2.527 26.641 1 38.91 16 ALA B C 1
ATOM 4468 O O . ALA B 1 16 ? 12.844 3.57 27.016 1 38.91 16 ALA B O 1
ATOM 4469 N N . LEU B 1 17 ? 14.555 2.895 26.094 1 43.81 17 LEU B N 1
ATOM 4470 C CA . LEU B 1 17 ? 14.531 3.93 25.078 1 43.81 17 LEU B CA 1
ATOM 4471 C C . LEU B 1 17 ? 13.297 3.795 24.188 1 43.81 17 LEU B C 1
ATOM 4473 O O . LEU B 1 17 ? 12.93 2.688 23.797 1 43.81 17 LEU B O 1
ATOM 4477 N N . GLY B 1 18 ? 12.469 4.797 24.281 1 55.56 18 GLY B N 1
ATOM 4478 C CA . GLY B 1 18 ? 11.312 4.816 23.391 1 55.56 18 GLY B CA 1
ATOM 4479 C C . GLY B 1 18 ? 11.633 4.363 21.984 1 55.56 18 GLY B C 1
ATOM 4480 O O . GLY B 1 18 ? 12.781 4.43 21.547 1 55.56 18 GLY B O 1
ATOM 4481 N N . LYS B 1 19 ? 10.703 3.859 21.297 1 77.25 19 LYS B N 1
ATOM 4482 C CA . LYS B 1 19 ? 10.836 3.301 19.969 1 77.25 19 LYS B CA 1
ATOM 4483 C C . LYS B 1 19 ? 11.156 4.391 18.938 1 77.25 19 LYS B C 1
ATOM 4485 O O . LYS B 1 19 ? 10.445 5.391 18.844 1 77.25 19 LYS B O 1
ATOM 4490 N N . LEU B 1 20 ? 12.453 4.43 18.375 1 87.25 20 LEU B N 1
ATOM 4491 C CA . LEU B 1 20 ? 12.82 5.352 17.312 1 87.25 20 LEU B CA 1
ATOM 4492 C C . LEU B 1 20 ? 11.875 5.219 16.125 1 87.25 20 LEU B C 1
ATOM 4494 O O . LEU B 1 20 ? 11.453 4.109 15.773 1 87.25 20 LEU B O 1
ATOM 4498 N N . CYS B 1 21 ? 11.477 6.363 15.68 1 90.19 21 CYS B N 1
ATOM 4499 C CA . CYS B 1 21 ? 10.617 6.484 14.508 1 90.19 21 CYS B CA 1
ATOM 4500 C C . CYS B 1 21 ? 11.367 7.148 13.359 1 90.19 21 CYS B C 1
ATOM 4502 O O . CYS B 1 21 ? 11.203 8.344 13.109 1 90.19 21 CYS B O 1
ATOM 4504 N N . PRO B 1 22 ? 12.141 6.383 12.602 1 93.75 22 PRO B N 1
ATOM 4505 C CA . PRO B 1 22 ? 12.914 6.961 11.5 1 93.75 22 PRO B CA 1
ATOM 4506 C C . PRO B 1 22 ? 12.047 7.344 10.305 1 93.75 22 PRO B C 1
ATOM 4508 O O . PRO B 1 22 ? 10.844 7.078 10.305 1 93.75 22 PRO B O 1
ATOM 4511 N N . ILE B 1 23 ? 12.633 8.039 9.398 1 93.94 23 ILE B N 1
ATOM 4512 C CA . ILE B 1 23 ? 12.023 8.148 8.078 1 93.94 23 ILE B CA 1
ATOM 4513 C C . ILE B 1 23 ? 12.031 6.789 7.391 1 93.94 23 ILE B C 1
ATOM 4515 O O . ILE B 1 23 ? 13.039 6.078 7.414 1 93.94 23 ILE B O 1
ATOM 4519 N N . GLN B 1 24 ? 10.875 6.402 6.875 1 94.75 24 GLN B N 1
ATOM 4520 C CA . GLN B 1 24 ? 10.875 5.145 6.137 1 94.75 24 GLN B CA 1
ATOM 4521 C C . GLN B 1 24 ? 11.891 5.176 5 1 94.75 24 GLN B C 1
ATOM 4523 O O . GLN B 1 24 ? 11.867 6.082 4.164 1 94.75 24 GLN B O 1
ATOM 4528 N N . GLY B 1 25 ? 12.773 4.281 4.918 1 95.5 25 GLY B N 1
ATOM 4529 C CA . GLY B 1 25 ? 13.891 4.258 3.996 1 95.5 25 GLY B CA 1
ATOM 4530 C C . GLY B 1 25 ? 15.195 3.818 4.645 1 95.5 25 GLY B C 1
ATOM 4531 O O . GLY B 1 25 ? 15.188 3.309 5.77 1 95.5 25 GLY B O 1
ATOM 4532 N N . PRO B 1 26 ? 16.297 4.059 3.98 1 97.25 26 PRO B N 1
ATOM 4533 C CA . PRO B 1 26 ? 17.578 3.576 4.508 1 97.25 26 PRO B CA 1
ATOM 4534 C C . PRO B 1 26 ? 18 4.301 5.781 1 97.25 26 PRO B C 1
ATOM 4536 O O . PRO B 1 26 ? 17.828 5.516 5.891 1 97.25 26 PRO B O 1
ATOM 4539 N N . ALA B 1 27 ? 18.547 3.562 6.727 1 97.38 27 ALA B N 1
ATOM 4540 C CA . ALA B 1 27 ? 19.109 4.129 7.949 1 97.38 27 ALA B CA 1
ATOM 4541 C C . ALA B 1 27 ? 20.469 4.758 7.68 1 97.38 27 ALA B C 1
ATOM 4543 O O . ALA B 1 27 ? 20.859 5.719 8.352 1 97.38 27 ALA B O 1
ATOM 4544 N N . PHE B 1 28 ? 21.188 4.168 6.789 1 97.94 28 PHE B N 1
ATOM 4545 C CA . PHE B 1 28 ? 22.5 4.586 6.324 1 97.94 28 PHE B CA 1
ATOM 4546 C C . PHE B 1 28 ? 22.609 4.48 4.809 1 97.94 28 PHE B C 1
ATOM 4548 O O . PHE B 1 28 ? 21.797 3.801 4.176 1 97.94 28 PHE B O 1
ATOM 4555 N N . PRO B 1 29 ? 23.516 5.266 4.191 1 97 29 PRO B N 1
ATOM 4556 C CA . PRO B 1 29 ? 23.719 5.004 2.766 1 97 29 PRO B CA 1
ATOM 4557 C C . PRO B 1 29 ? 24.031 3.537 2.475 1 97 29 PRO B C 1
ATOM 4559 O O . PRO B 1 29 ? 24.703 2.877 3.271 1 97 29 PRO B O 1
ATOM 4562 N N . ALA B 1 30 ? 23.562 3.064 1.326 1 95.88 30 ALA B N 1
ATOM 4563 C CA . ALA B 1 30 ? 23.891 1.701 0.92 1 95.88 30 ALA B CA 1
ATOM 4564 C C . ALA B 1 30 ? 25.391 1.485 0.9 1 95.88 30 ALA B C 1
ATOM 4566 O O . ALA B 1 30 ? 26.156 2.359 0.463 1 95.88 30 ALA B O 1
ATOM 4567 N N . PRO B 1 31 ? 25.781 0.382 1.416 1 93.06 31 PRO B N 1
ATOM 4568 C CA . PRO B 1 31 ? 27.234 0.148 1.447 1 93.06 31 PRO B CA 1
ATOM 4569 C C . PRO B 1 31 ? 27.844 0.085 0.052 1 93.06 31 PRO B C 1
ATOM 4571 O O . PRO B 1 31 ? 27.281 -0.537 -0.851 1 93.06 31 PRO B O 1
ATOM 4574 N N . LYS B 1 32 ? 28.953 0.703 -0.089 1 90.06 32 LYS B N 1
ATOM 4575 C CA . LYS B 1 32 ? 29.641 0.747 -1.371 1 90.06 32 LYS B CA 1
ATOM 4576 C C . LYS B 1 32 ? 30.484 -0.505 -1.58 1 90.06 32 LYS B C 1
ATOM 4578 O O . LYS B 1 32 ? 30.672 -0.958 -2.713 1 90.06 32 LYS B O 1
ATOM 4583 N N . ASP B 1 33 ? 31.047 -1 -0.493 1 89.56 33 ASP B N 1
ATOM 4584 C CA . ASP B 1 33 ? 31.922 -2.172 -0.577 1 89.56 33 ASP B CA 1
ATOM 4585 C C . ASP B 1 33 ? 31.469 -3.256 0.401 1 89.56 33 ASP B C 1
ATOM 4587 O O . ASP B 1 33 ? 32.188 -3.588 1.341 1 89.56 33 ASP B O 1
ATOM 4591 N N . VAL B 1 34 ? 30.438 -3.855 0.055 1 92.31 34 VAL B N 1
ATOM 4592 C CA . VAL B 1 34 ? 29.812 -4.863 0.91 1 92.31 34 VAL B CA 1
ATOM 4593 C C . VAL B 1 34 ? 30.75 -6.055 1.071 1 92.31 34 VAL B C 1
ATOM 4595 O O . VAL B 1 34 ? 30.859 -6.629 2.156 1 92.31 34 VAL B O 1
ATOM 4598 N N . ALA B 1 35 ? 31.469 -6.383 0.05 1 89.81 35 ALA B N 1
ATOM 4599 C CA . ALA B 1 35 ? 32.312 -7.582 0.025 1 89.81 35 ALA B CA 1
ATOM 4600 C C . ALA B 1 35 ? 33.438 -7.473 1.021 1 89.81 35 ALA B C 1
ATOM 4602 O O . ALA B 1 35 ? 33.969 -8.484 1.499 1 89.81 35 ALA B O 1
ATOM 4603 N N . SER B 1 36 ? 33.812 -6.262 1.365 1 90 36 SER B N 1
ATOM 4604 C CA . SER B 1 36 ? 34.938 -6.051 2.262 1 90 36 SER B CA 1
ATOM 4605 C C . SER B 1 36 ? 34.469 -5.918 3.709 1 90 36 SER B C 1
ATOM 4607 O O . SER B 1 36 ? 35.312 -5.801 4.621 1 90 36 SER B O 1
ATOM 4609 N N . SER B 1 37 ? 33.188 -5.965 3.928 1 93.81 37 SER B N 1
ATOM 4610 C CA . SER B 1 37 ? 32.656 -5.844 5.277 1 93.81 37 SER B CA 1
ATOM 4611 C C . SER B 1 37 ? 32.812 -7.145 6.059 1 93.81 37 SER B C 1
ATOM 4613 O O . SER B 1 37 ? 32.438 -8.219 5.574 1 93.81 37 SER B O 1
ATOM 4615 N N . SER B 1 38 ? 33.344 -7.051 7.305 1 94.88 38 SER B N 1
ATOM 4616 C CA . SER B 1 38 ? 33.5 -8.227 8.156 1 94.88 38 SER B CA 1
ATOM 4617 C C . SER B 1 38 ? 32.125 -8.812 8.523 1 94.88 38 SER B C 1
ATOM 4619 O O . SER B 1 38 ? 31.969 -10.031 8.586 1 94.88 38 SER B O 1
ATOM 4621 N N . SER B 1 39 ? 31.188 -7.875 8.758 1 95.38 39 SER B N 1
ATOM 4622 C CA . SER B 1 39 ? 29.844 -8.328 9.102 1 95.38 39 SER B CA 1
ATOM 4623 C C . SER B 1 39 ? 29.219 -9.133 7.961 1 95.38 39 SER B C 1
ATOM 4625 O O . SER B 1 39 ? 28.609 -10.18 8.195 1 95.38 39 SER B O 1
ATOM 4627 N N . PHE B 1 40 ? 29.438 -8.648 6.758 1 96.69 40 PHE B N 1
ATOM 4628 C CA . PHE B 1 40 ? 28.875 -9.359 5.613 1 96.69 40 PHE B CA 1
ATOM 4629 C C . PHE B 1 40 ? 29.594 -10.688 5.391 1 96.69 40 PHE B C 1
ATOM 4631 O O . PHE B 1 40 ? 28.953 -11.703 5.125 1 96.69 40 PHE B O 1
ATOM 4638 N N . THR B 1 41 ? 30.875 -10.648 5.488 1 97.06 41 THR B N 1
ATOM 4639 C CA . THR B 1 41 ? 31.656 -11.859 5.273 1 97.06 41 THR B CA 1
ATOM 4640 C C . THR B 1 41 ? 31.281 -12.938 6.281 1 97.06 41 THR B C 1
ATOM 4642 O O . THR B 1 41 ? 31.156 -14.109 5.926 1 97.06 41 THR B O 1
ATOM 4645 N N . GLN B 1 42 ? 31.109 -12.547 7.512 1 97.88 42 GLN B N 1
ATOM 4646 C CA . GLN B 1 42 ? 30.703 -13.492 8.539 1 97.88 42 GLN B CA 1
ATOM 4647 C C . GLN B 1 42 ? 29.328 -14.078 8.227 1 97.88 42 GLN B C 1
ATOM 4649 O O . GLN B 1 42 ? 29.109 -15.289 8.352 1 97.88 42 GLN B O 1
ATOM 4654 N N . ALA B 1 43 ? 28.406 -13.234 7.883 1 98.12 43 ALA B N 1
ATOM 4655 C CA . AL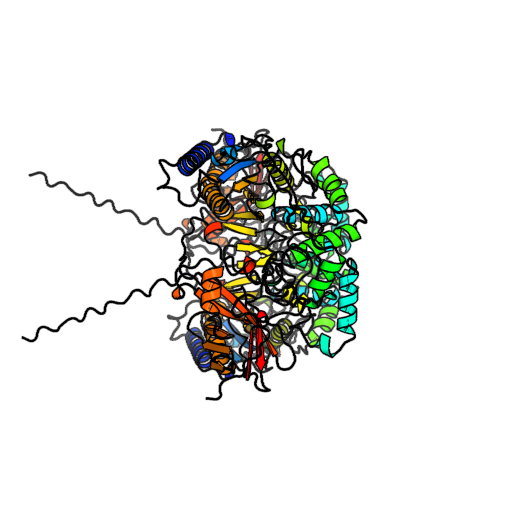A B 1 43 ? 27.062 -13.672 7.539 1 98.12 43 ALA B CA 1
ATOM 4656 C C . ALA B 1 43 ? 27.078 -14.586 6.316 1 98.12 43 ALA B C 1
ATOM 4658 O O . ALA B 1 43 ? 26.344 -15.578 6.266 1 98.12 43 ALA B O 1
ATOM 4659 N N . LYS B 1 44 ? 27.875 -14.219 5.293 1 97.88 44 LYS B N 1
ATOM 4660 C CA . LYS B 1 44 ? 28.047 -15.039 4.098 1 97.88 44 LYS B CA 1
ATOM 4661 C C . LYS B 1 44 ? 28.5 -16.453 4.461 1 97.88 44 LYS B C 1
ATOM 4663 O O . LYS B 1 44 ? 27.922 -17.438 4.004 1 97.88 44 LYS B O 1
ATOM 4668 N N . ASN B 1 45 ? 29.5 -16.516 5.316 1 97.81 45 ASN B N 1
ATOM 4669 C CA . ASN B 1 45 ? 30.016 -17.812 5.73 1 97.81 45 ASN B CA 1
ATOM 4670 C C . ASN B 1 45 ? 28.984 -18.594 6.527 1 97.81 45 ASN B C 1
ATOM 4672 O O . ASN B 1 45 ? 28.875 -19.812 6.379 1 97.81 45 ASN B O 1
ATOM 4676 N N . GLN B 1 46 ? 28.297 -17.891 7.344 1 97.5 46 GLN B N 1
ATOM 4677 C CA . GLN B 1 46 ? 27.25 -18.547 8.125 1 97.5 46 GLN B CA 1
ATOM 4678 C C . GLN B 1 46 ? 26.156 -19.125 7.215 1 97.5 46 GLN B C 1
ATOM 4680 O O . GLN B 1 46 ? 25.703 -20.25 7.426 1 97.5 46 GLN B O 1
ATOM 4685 N N . LEU B 1 47 ? 25.703 -18.344 6.234 1 97.5 47 LEU B N 1
ATOM 4686 C CA . LEU B 1 47 ? 24.672 -18.797 5.309 1 97.5 47 LEU B CA 1
ATOM 4687 C C . LEU B 1 47 ? 25.156 -20.016 4.523 1 97.5 47 LEU B C 1
ATOM 4689 O O . LEU B 1 47 ? 24.422 -21 4.383 1 97.5 47 LEU B O 1
ATOM 4693 N N . LEU B 1 48 ? 26.406 -19.953 4.012 1 96.88 48 LEU B N 1
ATOM 4694 C CA . LEU B 1 48 ? 26.969 -21.062 3.252 1 96.88 48 LEU B CA 1
ATOM 4695 C C . LEU B 1 48 ? 27.062 -22.328 4.105 1 96.88 48 LEU B C 1
ATOM 4697 O O . LEU B 1 48 ? 26.734 -23.422 3.637 1 96.88 48 LEU B O 1
ATOM 4701 N N . SER B 1 49 ? 27.453 -22.156 5.363 1 95.31 49 SER B N 1
ATOM 4702 C CA . SER B 1 49 ? 27.531 -23.281 6.281 1 95.31 49 SER B CA 1
ATOM 4703 C C . SER B 1 49 ? 26.156 -23.891 6.52 1 95.31 49 SER B C 1
ATOM 4705 O O . SER B 1 49 ? 26 -25.125 6.551 1 95.31 49 SER B O 1
ATOM 4707 N N . THR B 1 50 ? 25.203 -23.016 6.746 1 94.5 50 THR B N 1
ATOM 4708 C CA . THR B 1 50 ? 23.844 -23.469 6.965 1 94.5 50 THR B CA 1
ATOM 4709 C C . THR B 1 50 ? 23.328 -24.234 5.75 1 94.5 50 THR B C 1
ATOM 4711 O O . THR B 1 50 ? 22.688 -25.281 5.891 1 94.5 50 THR B O 1
ATOM 4714 N N . LEU B 1 51 ? 23.594 -23.766 4.527 1 94.88 51 LEU B N 1
ATOM 4715 C CA . LEU B 1 51 ? 23.172 -24.422 3.297 1 94.88 51 LEU B CA 1
ATOM 4716 C C . LEU B 1 51 ? 23.891 -25.75 3.107 1 94.88 51 LEU B C 1
ATOM 4718 O O . LEU B 1 51 ? 23.281 -26.734 2.684 1 94.88 51 LEU B O 1
ATOM 4722 N N . ASP B 1 52 ? 25.156 -25.766 3.467 1 93.5 52 ASP B N 1
ATOM 4723 C CA . ASP B 1 52 ? 25.906 -27 3.4 1 93.5 52 ASP B CA 1
ATOM 4724 C C . ASP B 1 52 ? 25.297 -28.062 4.305 1 93.5 52 ASP B C 1
ATOM 4726 O O . ASP B 1 52 ? 25.203 -29.234 3.918 1 93.5 52 ASP B O 1
ATOM 4730 N N . LYS B 1 53 ? 24.938 -27.641 5.457 1 89.88 53 LYS B N 1
ATOM 4731 C CA . LYS B 1 53 ? 24.312 -28.578 6.395 1 89.88 53 LYS B CA 1
ATOM 4732 C C . LYS B 1 53 ? 22.969 -29.047 5.875 1 89.88 53 LYS B C 1
ATOM 4734 O O . LYS B 1 53 ? 22.594 -30.203 6.086 1 89.88 53 LYS B O 1
ATOM 4739 N N . ALA B 1 54 ? 22.281 -28.188 5.277 1 87.25 54 ALA B N 1
ATOM 4740 C CA . ALA B 1 54 ? 20.953 -28.5 4.773 1 87.25 54 ALA B CA 1
ATOM 4741 C C . ALA B 1 54 ? 21.016 -29.516 3.633 1 87.25 54 ALA B C 1
ATOM 4743 O O . ALA B 1 54 ? 20.109 -30.328 3.459 1 87.25 54 ALA B O 1
ATOM 4744 N N . VAL B 1 55 ? 22.078 -29.516 2.805 1 86.81 55 VAL B N 1
ATOM 4745 C CA . VAL B 1 55 ? 22.109 -30.359 1.61 1 86.81 55 VAL B CA 1
ATOM 4746 C C . VAL B 1 55 ? 22.953 -31.594 1.875 1 86.81 55 VAL B C 1
ATOM 4748 O O . VAL B 1 55 ? 23.141 -32.438 0.984 1 86.81 55 VAL B O 1
ATOM 4751 N N . HIS B 1 56 ? 23.484 -31.688 2.98 1 76.69 56 HIS B N 1
ATOM 4752 C CA . HIS B 1 56 ? 24.234 -32.906 3.303 1 76.69 56 HIS B CA 1
ATOM 4753 C C . HIS B 1 56 ? 23.484 -33.75 4.324 1 76.69 56 HIS B C 1
ATOM 4755 O O . HIS B 1 56 ? 23.016 -33.25 5.344 1 76.69 56 HIS B O 1
ATOM 4761 N N . ALA B 1 57 ? 22.938 -34.969 3.893 1 57.91 57 ALA B N 1
ATOM 4762 C CA . ALA B 1 57 ? 22.094 -36 4.52 1 57.91 57 ALA B CA 1
ATOM 4763 C C . ALA B 1 57 ? 22.484 -36.188 5.98 1 57.91 57 ALA B C 1
ATOM 4765 O O . ALA B 1 57 ? 21.625 -36.438 6.832 1 57.91 57 ALA B O 1
ATOM 4766 N N . SER B 1 58 ? 23.688 -36.312 6.273 1 51.31 58 SER B N 1
ATOM 4767 C CA . SER B 1 58 ? 24.109 -36.688 7.617 1 51.31 58 SER B CA 1
ATOM 4768 C C . SER B 1 58 ? 23.672 -35.656 8.648 1 51.31 58 SER B C 1
ATOM 4770 O O . SER B 1 58 ? 23.641 -35.969 9.852 1 51.31 58 SER B O 1
ATOM 4772 N N . ASN B 1 59 ? 23.172 -34.469 8.18 1 46.5 59 ASN B N 1
ATOM 4773 C CA . ASN B 1 59 ? 22.906 -33.406 9.117 1 46.5 59 ASN B CA 1
ATOM 4774 C C . ASN B 1 59 ? 21.453 -32.938 9.031 1 46.5 59 ASN B C 1
ATOM 4776 O O . ASN B 1 59 ? 21.141 -31.797 9.414 1 46.5 59 ASN B O 1
ATOM 4780 N N . ALA B 1 60 ? 20.578 -33.75 8.477 1 49.91 60 ALA B N 1
ATOM 4781 C CA . ALA B 1 60 ? 19.203 -33.5 8.102 1 49.91 60 ALA B CA 1
ATOM 4782 C C . ALA B 1 60 ? 18.391 -32.969 9.281 1 49.91 60 ALA B C 1
ATOM 4784 O O . ALA B 1 60 ? 17.312 -32.406 9.102 1 49.91 60 ALA B O 1
ATOM 4785 N N . SER B 1 61 ? 18.922 -33.125 10.453 1 50.28 61 SER B N 1
ATOM 4786 C CA . SER B 1 61 ? 18.109 -32.812 11.625 1 50.28 61 SER B CA 1
ATOM 4787 C C . SER B 1 61 ? 18.078 -31.297 11.867 1 50.28 61 SER B C 1
ATOM 4789 O O . SER B 1 61 ? 17.188 -30.797 12.555 1 50.28 61 SER B O 1
ATOM 4791 N N . GLU B 1 62 ? 18.922 -30.609 11.258 1 52.84 62 GLU B N 1
ATOM 4792 C CA . GLU B 1 62 ? 19.047 -29.234 11.742 1 52.84 62 GLU B CA 1
ATOM 4793 C C . GLU B 1 62 ? 18.234 -28.266 10.883 1 52.84 62 GLU B C 1
ATOM 4795 O O . GLU B 1 62 ? 17.656 -27.297 11.391 1 52.84 62 GLU B O 1
ATOM 4800 N N . VAL B 1 63 ? 18.281 -28.5 9.68 1 59.91 63 VAL B N 1
ATOM 4801 C CA . VAL B 1 63 ? 17.469 -27.672 8.789 1 59.91 63 VAL B CA 1
ATOM 4802 C C . VAL B 1 63 ? 16.5 -28.562 8.016 1 59.91 63 VAL B C 1
ATOM 4804 O O . VAL B 1 63 ? 16.906 -29.359 7.168 1 59.91 63 VAL B O 1
ATOM 4807 N N . THR B 1 64 ? 15.273 -28.531 8.5 1 66.94 64 THR B N 1
ATOM 4808 C CA . THR B 1 64 ? 14.25 -29.344 7.863 1 66.94 64 THR B CA 1
ATOM 4809 C C . THR B 1 64 ? 13.555 -28.578 6.746 1 66.94 64 THR B C 1
ATOM 4811 O O . THR B 1 64 ? 13.5 -27.344 6.773 1 66.94 64 THR B O 1
ATOM 4814 N N . GLY B 1 65 ? 13.32 -29.266 5.605 1 74 65 GLY B N 1
ATOM 4815 C CA . GLY B 1 65 ? 12.523 -28.656 4.547 1 74 65 GLY B CA 1
ATOM 4816 C C . GLY B 1 65 ? 13.203 -28.719 3.189 1 74 65 GLY B C 1
ATOM 4817 O O . GLY B 1 65 ? 12.57 -28.438 2.164 1 74 65 GLY B O 1
ATOM 4818 N N . ILE B 1 66 ? 14.531 -29.078 3.203 1 82.19 66 ILE B N 1
ATOM 4819 C CA . ILE B 1 66 ? 15.242 -29.25 1.939 1 82.19 66 ILE B CA 1
ATOM 4820 C C . ILE B 1 66 ? 15.656 -30.719 1.776 1 82.19 66 ILE B C 1
ATOM 4822 O O . ILE B 1 66 ? 16.453 -31.234 2.562 1 82.19 66 ILE B O 1
ATOM 4826 N N . ASP B 1 67 ? 15.109 -31.391 0.793 1 86.62 67 ASP B N 1
ATOM 4827 C CA . ASP B 1 67 ? 15.531 -32.75 0.475 1 86.62 67 ASP B CA 1
ATOM 4828 C C . ASP B 1 67 ? 16.734 -32.75 -0.464 1 86.62 67 ASP B C 1
ATOM 4830 O O . ASP B 1 67 ? 16.578 -32.656 -1.683 1 86.62 67 ASP B O 1
ATOM 4834 N N . PRO B 1 68 ? 17.891 -32.938 0.089 1 86.94 68 PRO B N 1
ATOM 4835 C CA . PRO B 1 68 ? 19.094 -32.781 -0.729 1 86.94 68 PRO B CA 1
ATOM 4836 C C . PRO B 1 68 ? 19.188 -33.844 -1.823 1 86.94 68 PRO B C 1
ATOM 4838 O O . PRO B 1 68 ? 19.953 -33.688 -2.781 1 86.94 68 PRO B O 1
ATOM 4841 N N . ASP B 1 69 ? 18.469 -34.938 -1.712 1 88.75 69 ASP B N 1
ATOM 4842 C CA . ASP B 1 69 ? 18.562 -36 -2.684 1 88.75 69 ASP B CA 1
ATOM 4843 C C . ASP B 1 69 ? 17.688 -35.75 -3.906 1 88.75 69 ASP B C 1
ATOM 4845 O O . ASP B 1 69 ? 17.922 -36.281 -4.98 1 88.75 69 ASP B O 1
ATOM 4849 N N . SER B 1 70 ? 16.828 -34.781 -3.736 1 88.75 70 SER B N 1
ATOM 4850 C CA . SER B 1 70 ? 15.859 -34.625 -4.816 1 88.75 70 SER B CA 1
ATOM 4851 C C . SER B 1 70 ? 15.883 -33.219 -5.367 1 88.75 70 SER B C 1
ATOM 4853 O O . SER B 1 70 ? 15.406 -32.969 -6.473 1 88.75 70 SER B O 1
ATOM 4855 N N . ILE B 1 71 ? 16.453 -32.312 -4.645 1 92.56 71 ILE B N 1
ATOM 4856 C CA . ILE B 1 71 ? 16.344 -30.906 -5.047 1 92.56 71 ILE B CA 1
ATOM 4857 C C . ILE B 1 71 ? 17.703 -30.375 -5.492 1 92.56 71 ILE B C 1
ATOM 4859 O O . ILE B 1 71 ? 18.688 -30.469 -4.75 1 92.56 71 ILE B O 1
ATOM 4863 N N . SER B 1 72 ? 17.797 -29.906 -6.684 1 95.69 72 SER B N 1
ATOM 4864 C CA . SER B 1 72 ? 18.906 -29.094 -7.176 1 95.69 72 SER B CA 1
ATOM 4865 C C . SER B 1 72 ? 18.562 -27.609 -7.121 1 95.69 72 SER B C 1
ATOM 4867 O O . SER B 1 72 ? 17.422 -27.219 -7.375 1 95.69 72 SER B O 1
ATOM 4869 N N . PHE B 1 73 ? 19.484 -26.766 -6.73 1 97.25 73 PHE B N 1
ATOM 4870 C CA . PHE B 1 73 ? 19.141 -25.344 -6.707 1 97.25 73 PHE B CA 1
ATOM 4871 C C . PHE B 1 73 ? 20.391 -24.484 -6.895 1 97.25 73 PHE B C 1
ATOM 4873 O O . PHE B 1 73 ? 21.516 -24.984 -6.785 1 97.25 73 PHE B O 1
ATOM 4880 N N . SER B 1 74 ? 20.188 -23.312 -7.34 1 98.44 74 SER B N 1
ATOM 4881 C CA . SER B 1 74 ? 21.172 -22.266 -7.566 1 98.44 74 SER B CA 1
ATOM 4882 C C . SER B 1 74 ? 20.781 -20.984 -6.828 1 98.44 74 SER B C 1
ATOM 4884 O O . SER B 1 74 ? 19.641 -20.531 -6.922 1 98.44 74 SER B O 1
ATOM 4886 N N . LEU B 1 75 ? 21.656 -20.453 -6.016 1 98.69 75 LEU B N 1
ATOM 4887 C CA . LEU B 1 75 ? 21.469 -19.203 -5.289 1 98.69 75 LEU B CA 1
ATOM 4888 C C . LEU B 1 75 ? 22.562 -18.188 -5.66 1 98.69 75 LEU B C 1
ATOM 4890 O O . LEU B 1 75 ? 23.734 -18.531 -5.691 1 98.69 75 LEU B O 1
ATOM 4894 N N . GLN B 1 76 ? 22.172 -17.016 -5.984 1 98.69 76 GLN B N 1
ATOM 4895 C CA . GLN B 1 76 ? 23.109 -15.914 -6.168 1 98.69 76 GLN B CA 1
ATOM 4896 C C . GLN B 1 76 ? 22.656 -14.672 -5.41 1 98.69 76 GLN B C 1
ATOM 4898 O O . GLN B 1 76 ? 21.469 -14.336 -5.41 1 98.69 76 GLN B O 1
ATOM 4903 N N . VAL B 1 77 ? 23.516 -14.016 -4.68 1 98.62 77 VAL B N 1
ATOM 4904 C CA . VAL B 1 77 ? 23.344 -12.688 -4.09 1 98.62 77 VAL B CA 1
ATOM 4905 C C . VAL B 1 77 ? 24.188 -11.672 -4.867 1 98.62 77 VAL B C 1
ATOM 4907 O O . VAL B 1 77 ? 25.359 -11.914 -5.164 1 98.62 77 VAL B O 1
ATOM 4910 N N . PHE B 1 78 ? 23.594 -10.578 -5.258 1 98.19 78 PHE B N 1
ATOM 4911 C CA . PHE B 1 78 ? 24.266 -9.602 -6.109 1 98.19 78 PHE B CA 1
ATOM 4912 C C . PHE B 1 78 ? 24.047 -8.188 -5.586 1 98.19 78 PHE B C 1
ATOM 4914 O O . PHE B 1 78 ? 23.188 -7.961 -4.738 1 98.19 78 PHE B O 1
ATOM 4921 N N . ASN B 1 79 ? 24.875 -7.258 -5.938 1 97.25 79 ASN B N 1
ATOM 4922 C CA . ASN B 1 79 ? 24.688 -5.832 -5.695 1 97.25 79 ASN B CA 1
ATOM 4923 C C . ASN B 1 79 ? 24.797 -5.027 -6.988 1 97.25 79 ASN B C 1
ATOM 4925 O O . ASN B 1 79 ? 24.922 -5.598 -8.07 1 97.25 79 ASN B O 1
ATOM 4929 N N . THR B 1 80 ? 24.609 -3.756 -6.93 1 95.75 80 THR B N 1
ATOM 4930 C CA . THR B 1 80 ? 24.562 -2.912 -8.117 1 95.75 80 THR B CA 1
ATOM 4931 C C . THR B 1 80 ? 25.953 -2.404 -8.477 1 95.75 80 THR B C 1
ATOM 4933 O O . THR B 1 80 ? 26.141 -1.791 -9.531 1 95.75 80 THR B O 1
ATOM 4936 N N . LYS B 1 81 ? 26.938 -2.646 -7.711 1 91.31 81 LYS B N 1
ATOM 4937 C CA . LYS B 1 81 ? 28.25 -2.01 -7.844 1 91.31 81 LYS B CA 1
ATOM 4938 C C . LYS B 1 81 ? 29.219 -2.898 -8.625 1 91.31 81 LYS B C 1
ATOM 4940 O O . LYS B 1 81 ? 30.234 -2.424 -9.125 1 91.31 81 LYS B O 1
ATOM 4945 N N . SER B 1 82 ? 28.891 -4.152 -8.656 1 90.69 82 SER B N 1
ATOM 4946 C CA . SER B 1 82 ? 29.75 -5.109 -9.344 1 90.69 82 SER B CA 1
ATOM 4947 C C . SER B 1 82 ? 28.938 -6.117 -10.141 1 90.69 82 SER B C 1
ATOM 4949 O O . SER B 1 82 ? 27.828 -6.477 -9.734 1 90.69 82 SER B O 1
ATOM 4951 N N . ASP B 1 83 ? 29.547 -6.57 -11.203 1 91.06 83 ASP B N 1
ATOM 4952 C CA . ASP B 1 83 ? 28.891 -7.617 -11.977 1 91.06 83 ASP B CA 1
ATOM 4953 C C . ASP B 1 83 ? 29.125 -8.992 -11.352 1 91.06 83 ASP B C 1
ATOM 4955 O O . ASP B 1 83 ? 28.453 -9.961 -11.703 1 91.06 83 ASP B O 1
ATOM 4959 N N . GLN B 1 84 ? 30.062 -9.055 -10.5 1 93.69 84 GLN B N 1
ATOM 4960 C CA . GLN B 1 84 ? 30.328 -10.312 -9.82 1 93.69 84 GLN B CA 1
ATOM 4961 C C . GLN B 1 84 ? 29.391 -10.508 -8.633 1 93.69 84 GLN B C 1
ATOM 4963 O O . GLN B 1 84 ? 29.172 -9.578 -7.852 1 93.69 84 GLN B O 1
ATOM 4968 N N . PRO B 1 85 ? 28.875 -11.664 -8.523 1 96.75 85 PRO B N 1
ATOM 4969 C CA . PRO B 1 85 ? 28.016 -11.906 -7.375 1 96.75 85 PRO B CA 1
ATOM 4970 C C . PRO B 1 85 ? 28.734 -11.781 -6.043 1 96.75 85 PRO B C 1
ATOM 4972 O O . PRO B 1 85 ? 29.938 -12.078 -5.961 1 96.75 85 PRO B O 1
ATOM 4975 N N . LEU B 1 86 ? 28.016 -11.328 -5.043 1 97 86 LEU B N 1
ATOM 4976 C CA . LEU B 1 86 ? 28.531 -11.273 -3.678 1 97 86 LEU B CA 1
ATOM 4977 C C . LEU B 1 86 ? 28.641 -12.672 -3.082 1 97 86 LEU B C 1
ATOM 4979 O O . LEU B 1 86 ? 29.469 -12.914 -2.209 1 97 86 LEU B O 1
ATOM 4983 N N . LEU B 1 87 ? 27.734 -13.492 -3.457 1 96.88 87 LEU B N 1
ATOM 4984 C CA . LEU B 1 87 ? 27.641 -14.875 -2.986 1 96.88 87 LEU B CA 1
ATOM 4985 C C . LEU B 1 87 ? 26.969 -15.758 -4.031 1 96.88 87 LEU B C 1
ATOM 4987 O O . LEU B 1 87 ? 26.016 -15.336 -4.688 1 96.88 87 LEU B O 1
ATOM 4991 N N . GLU B 1 88 ? 27.5 -17.016 -4.223 1 97.56 88 GLU B N 1
ATOM 4992 C CA . GLU B 1 88 ? 26.891 -18.047 -5.066 1 97.56 88 GLU B CA 1
ATOM 4993 C C . GLU B 1 88 ? 26.922 -19.406 -4.379 1 97.56 88 GLU B C 1
ATOM 4995 O O . GLU B 1 88 ? 27.875 -19.734 -3.68 1 97.56 88 GLU B O 1
ATOM 5000 N N . TYR B 1 89 ? 25.922 -20.125 -4.531 1 98.06 89 TYR B N 1
ATOM 5001 C CA . TYR B 1 89 ? 25.812 -21.484 -4.012 1 98.06 89 TYR B CA 1
ATOM 5002 C C . TYR B 1 89 ? 25.031 -22.375 -4.969 1 98.06 89 TYR B C 1
ATOM 5004 O O . TYR B 1 89 ? 23.938 -22.016 -5.41 1 98.06 89 TYR B O 1
ATOM 5012 N N . TYR B 1 90 ? 25.625 -23.578 -5.32 1 97.31 90 TYR B N 1
ATOM 5013 C CA . TYR B 1 90 ? 24.984 -24.531 -6.223 1 97.31 90 TYR B CA 1
ATOM 5014 C C . TYR B 1 90 ? 24.922 -25.922 -5.598 1 97.31 90 TYR B C 1
ATOM 5016 O O . TYR B 1 90 ? 25.891 -26.359 -4.977 1 97.31 90 TYR B O 1
ATOM 5024 N N . HIS B 1 91 ? 23.812 -26.516 -5.676 1 96.25 91 HIS B N 1
ATOM 5025 C CA . HIS B 1 91 ? 23.641 -27.906 -5.273 1 96.25 91 HIS B CA 1
ATOM 5026 C C . HIS B 1 91 ? 22.953 -28.719 -6.371 1 96.25 91 HIS B C 1
ATOM 5028 O O . HIS B 1 91 ? 21.922 -28.312 -6.902 1 96.25 91 HIS B O 1
ATOM 5034 N N . THR B 1 92 ? 23.594 -29.812 -6.719 1 95.69 92 THR B N 1
ATOM 5035 C CA . THR B 1 92 ? 23.016 -30.781 -7.656 1 95.69 92 THR B CA 1
ATOM 5036 C C . THR B 1 92 ? 22.594 -32.062 -6.93 1 95.69 92 THR B C 1
ATOM 5038 O O . THR B 1 92 ? 23.422 -32.75 -6.363 1 95.69 92 THR B O 1
ATOM 5041 N N . ALA B 1 93 ? 21.359 -32.312 -7.02 1 93.06 93 ALA B N 1
ATOM 5042 C CA . ALA B 1 93 ? 20.844 -33.5 -6.355 1 93.06 93 ALA B CA 1
ATOM 5043 C C . ALA B 1 93 ? 21.375 -34.781 -7.008 1 93.06 93 ALA B C 1
ATOM 5045 O O . ALA B 1 93 ? 21.5 -34.844 -8.234 1 93.06 93 ALA B O 1
ATOM 5046 N N . PRO B 1 94 ? 21.672 -35.812 -6.199 1 89.5 94 PRO B N 1
ATOM 5047 C CA . PRO B 1 94 ? 22.094 -37.094 -6.762 1 89.5 94 PRO B CA 1
ATOM 5048 C C . PRO B 1 94 ? 21.047 -37.688 -7.715 1 89.5 94 PRO B C 1
ATOM 5050 O O . PRO B 1 94 ? 21.406 -38.375 -8.664 1 89.5 94 PRO B O 1
ATOM 5053 N N . SER B 1 95 ? 19.844 -37.406 -7.527 1 85.44 95 SER B N 1
ATOM 5054 C CA . SER B 1 95 ? 18.766 -38 -8.328 1 85.44 95 SER B CA 1
ATOM 5055 C C . SER B 1 95 ? 18.859 -37.531 -9.781 1 85.44 95 SER B C 1
ATOM 5057 O O . SER B 1 95 ? 18.25 -38.125 -10.664 1 85.44 95 SER B O 1
ATOM 5059 N N . ILE B 1 96 ? 19.625 -36.531 -10.078 1 87 96 ILE B N 1
ATOM 5060 C CA . ILE B 1 96 ? 19.75 -36 -11.438 1 87 96 ILE B CA 1
ATOM 5061 C C . ILE B 1 96 ? 20.438 -37.031 -12.328 1 87 96 ILE B C 1
ATOM 5063 O O . ILE B 1 96 ? 20.266 -37 -13.555 1 87 96 ILE B O 1
ATOM 5067 N N . GLN B 1 97 ? 21.234 -37.812 -11.672 1 79.38 97 GLN B N 1
ATOM 5068 C CA . GLN B 1 97 ? 21.922 -38.875 -12.414 1 79.38 97 GLN B CA 1
ATOM 5069 C C . GLN B 1 97 ? 20.938 -39.781 -13.109 1 79.38 97 GLN B C 1
ATOM 5071 O O . GLN B 1 97 ? 21.297 -40.469 -14.07 1 79.38 97 GLN B O 1
ATOM 5076 N N . ASN B 1 98 ? 19.719 -39.75 -12.695 1 76.44 98 ASN B N 1
ATOM 5077 C CA . ASN B 1 98 ? 18.688 -40.594 -13.281 1 76.44 98 ASN B CA 1
ATOM 5078 C C . ASN B 1 98 ? 18.062 -39.938 -14.516 1 76.44 98 ASN B C 1
ATOM 5080 O O . ASN B 1 98 ? 17.266 -40.562 -15.203 1 76.44 98 ASN B O 1
ATOM 5084 N N . SER B 1 99 ? 18.422 -38.781 -14.75 1 80.31 99 SER B N 1
ATOM 5085 C CA . SER B 1 99 ? 17.891 -38.094 -15.922 1 80.31 99 SER B CA 1
ATOM 5086 C C . SER B 1 99 ? 18.672 -38.438 -17.172 1 80.31 99 SER B C 1
ATOM 5088 O O . SER B 1 99 ? 19.891 -38.656 -17.109 1 80.31 99 SER B O 1
ATOM 5090 N N . THR B 1 100 ? 17.969 -38.5 -18.344 1 81.44 100 THR B N 1
ATOM 5091 C CA . THR B 1 100 ? 18.641 -38.844 -19.594 1 81.44 100 THR B CA 1
ATOM 5092 C C . THR B 1 100 ? 18.984 -37.562 -20.359 1 81.44 100 THR B C 1
ATOM 5094 O O . THR B 1 100 ? 19.75 -37.625 -21.328 1 81.44 100 THR B O 1
ATOM 5097 N N . VAL B 1 101 ? 18.406 -36.5 -19.906 1 87.88 101 VAL B N 1
ATOM 5098 C CA . VAL B 1 101 ? 18.641 -35.219 -20.609 1 87.88 101 VAL B CA 1
ATOM 5099 C C . VAL B 1 101 ? 18.969 -34.156 -19.594 1 87.88 101 VAL B C 1
ATOM 5101 O O . VAL B 1 101 ? 18.797 -34.344 -18.375 1 87.88 101 VAL B O 1
ATOM 5104 N N . GLY B 1 102 ? 19.578 -33.094 -20.141 1 92.88 102 GLY B N 1
ATOM 5105 C CA . GLY B 1 102 ? 19.875 -31.938 -19.297 1 92.88 102 GLY B CA 1
ATOM 5106 C C . GLY B 1 102 ? 21.281 -31.953 -18.75 1 92.88 102 GLY B C 1
ATOM 5107 O O . GLY B 1 102 ? 22.078 -32.844 -19.078 1 92.88 102 GLY B O 1
ATOM 5108 N N . VAL B 1 103 ? 21.516 -31.047 -17.922 1 94.31 103 VAL B N 1
ATOM 5109 C CA . VAL B 1 103 ? 22.844 -30.922 -17.328 1 94.31 103 VAL B CA 1
ATOM 5110 C C . VAL B 1 103 ? 22.984 -31.875 -16.141 1 94.31 103 VAL B C 1
ATOM 5112 O O . VAL B 1 103 ? 21.984 -32.312 -15.57 1 94.31 103 VAL B O 1
ATOM 5115 N N . ARG B 1 104 ? 24.266 -32.094 -15.75 1 93.5 104 ARG B N 1
ATOM 5116 C CA . ARG B 1 104 ? 24.547 -33 -14.641 1 93.5 104 ARG B CA 1
ATOM 5117 C C . ARG B 1 104 ? 25.094 -32.25 -13.43 1 93.5 104 ARG B C 1
ATOM 5119 O O . ARG B 1 104 ? 25.266 -32.812 -12.352 1 93.5 104 ARG B O 1
ATOM 5126 N N . GLU B 1 105 ? 25.328 -31.094 -13.68 1 95.12 105 GLU B N 1
ATOM 5127 C CA . GLU B 1 105 ? 25.812 -30.203 -12.625 1 95.12 105 GLU B CA 1
ATOM 5128 C C . GLU B 1 105 ? 25.219 -28.797 -12.766 1 95.12 105 GLU B C 1
ATOM 5130 O O . GLU B 1 105 ? 25.25 -28.219 -13.852 1 95.12 105 GLU B O 1
ATOM 5135 N N . VAL B 1 106 ? 24.672 -28.297 -11.641 1 97.44 106 VAL B N 1
ATOM 5136 C CA . VAL B 1 106 ? 24.078 -26.969 -11.633 1 97.44 106 VAL B CA 1
ATOM 5137 C C . VAL B 1 106 ? 25.156 -25.906 -11.453 1 97.44 106 VAL B C 1
ATOM 5139 O O . VAL B 1 106 ? 26.078 -26.094 -10.656 1 97.44 106 VAL B O 1
ATOM 5142 N N . ASP B 1 107 ? 25.109 -24.875 -12.156 1 97.69 107 ASP B N 1
ATOM 5143 C CA . ASP B 1 107 ? 25.938 -23.688 -12 1 97.69 107 ASP B CA 1
ATOM 5144 C C . ASP B 1 107 ? 25.156 -22.422 -12.328 1 97.69 107 ASP B C 1
ATOM 5146 O O . ASP B 1 107 ? 23.922 -22.438 -12.383 1 97.69 107 ASP B O 1
ATOM 5150 N N . ALA B 1 108 ? 25.812 -21.297 -12.508 1 97.81 108 ALA B N 1
ATOM 5151 C CA . ALA B 1 108 ? 25.172 -20 -12.656 1 97.81 108 ALA B CA 1
ATOM 5152 C C . ALA B 1 108 ? 24.469 -19.891 -14.008 1 97.81 108 ALA B C 1
ATOM 5154 O O . ALA B 1 108 ? 23.562 -19.062 -14.18 1 97.81 108 ALA B O 1
ATOM 5155 N N . ASP B 1 109 ? 24.812 -20.688 -15.016 1 98.19 109 ASP B N 1
ATOM 5156 C CA . ASP B 1 109 ? 24.297 -20.594 -16.375 1 98.19 109 ASP B CA 1
ATOM 5157 C C . ASP B 1 109 ? 23.219 -21.641 -16.625 1 98.19 109 ASP B C 1
ATOM 5159 O O . ASP B 1 109 ? 22.578 -21.641 -17.672 1 98.19 109 ASP B O 1
ATOM 5163 N N . THR B 1 110 ? 23.078 -22.562 -15.68 1 98.44 110 THR B N 1
ATOM 5164 C CA . THR B 1 110 ? 22.062 -23.594 -15.852 1 98.44 110 THR B CA 1
ATOM 5165 C C . THR B 1 110 ? 20.672 -22.984 -15.984 1 98.44 110 THR B C 1
ATOM 5167 O O . THR B 1 110 ? 20.297 -22.109 -15.203 1 98.44 110 THR B O 1
ATOM 5170 N N . VAL B 1 111 ? 19.938 -23.453 -17 1 98.38 111 VAL B N 1
ATOM 5171 C CA . VAL B 1 111 ? 18.609 -22.906 -17.281 1 98.38 111 VAL B CA 1
ATOM 5172 C C . VAL B 1 111 ? 17.562 -23.641 -16.469 1 98.38 111 VAL B C 1
ATOM 5174 O O . VAL B 1 111 ? 17.594 -24.875 -16.359 1 98.38 111 VAL B O 1
ATOM 5177 N N . PHE B 1 112 ? 16.688 -22.906 -15.82 1 98.19 112 PHE B N 1
ATOM 5178 C CA . PHE B 1 112 ? 15.492 -23.359 -15.125 1 98.19 112 PHE B CA 1
ATOM 5179 C C . PHE B 1 112 ? 14.242 -22.75 -15.734 1 98.19 112 PHE B C 1
ATOM 5181 O O . PHE B 1 112 ? 14.32 -21.797 -16.5 1 98.19 112 PHE B O 1
ATOM 5188 N N . ARG B 1 113 ? 12.992 -23.312 -15.484 1 97.06 113 ARG B N 1
ATOM 5189 C CA . ARG B 1 113 ? 11.75 -22.562 -15.578 1 97.06 113 ARG B CA 1
ATOM 5190 C C . ARG B 1 113 ? 11.641 -21.547 -14.445 1 97.06 113 ARG B C 1
ATOM 5192 O O . ARG B 1 113 ? 11.844 -21.891 -13.281 1 97.06 113 ARG B O 1
ATOM 5199 N N . ILE B 1 114 ? 11.344 -20.297 -14.781 1 98.44 114 ILE B N 1
ATOM 5200 C CA . ILE B 1 114 ? 11.273 -19.328 -13.703 1 98.44 114 ILE B CA 1
ATOM 5201 C C . ILE B 1 114 ? 9.812 -19.078 -13.336 1 98.44 114 ILE B C 1
ATOM 5203 O O . ILE B 1 114 ? 9.516 -18.297 -12.414 1 98.44 114 ILE B O 1
ATOM 5207 N N . ALA B 1 115 ? 8.914 -19.703 -14.055 1 98.25 115 ALA B N 1
ATOM 5208 C CA . ALA B 1 115 ? 7.492 -19.719 -13.711 1 98.25 115 ALA B CA 1
ATOM 5209 C C . ALA B 1 115 ? 6.973 -18.297 -13.484 1 98.25 115 ALA B C 1
ATOM 5211 O O . ALA B 1 115 ? 7.188 -17.422 -14.312 1 98.25 115 ALA B O 1
ATOM 5212 N N . SER B 1 116 ? 6.324 -18 -12.406 1 98.69 116 SER B N 1
ATOM 5213 C CA . SER B 1 116 ? 5.562 -16.766 -12.195 1 98.69 116 SER B CA 1
ATOM 5214 C C . SER B 1 116 ? 6.484 -15.562 -12.086 1 98.69 116 SER B C 1
ATOM 5216 O O . SER B 1 116 ? 6.023 -14.422 -12.133 1 98.69 116 SER B O 1
ATOM 5218 N N . VAL B 1 117 ? 7.777 -15.727 -11.938 1 98.88 117 VAL B N 1
ATOM 5219 C CA . VAL B 1 117 ? 8.648 -14.562 -12.023 1 98.88 117 VAL B CA 1
ATOM 5220 C C . VAL B 1 117 ? 8.516 -13.922 -13.406 1 98.88 117 VAL B C 1
ATOM 5222 O O . VAL B 1 117 ? 8.82 -12.734 -13.578 1 98.88 117 VAL B O 1
ATOM 5225 N N . SER B 1 118 ? 8.016 -14.703 -14.406 1 98.88 118 SER B N 1
ATOM 5226 C CA . SER B 1 118 ? 7.691 -14.18 -15.727 1 98.88 118 SER B CA 1
ATOM 5227 C C . SER B 1 118 ? 6.781 -12.961 -15.633 1 98.88 118 SER B C 1
ATOM 5229 O O . SER B 1 118 ? 6.895 -12.023 -16.422 1 98.88 118 SER B O 1
ATOM 5231 N N . LYS B 1 119 ? 5.871 -12.953 -14.672 1 98.88 119 LYS B N 1
ATOM 5232 C CA . LYS B 1 119 ? 4.938 -11.852 -14.484 1 98.88 119 LYS B CA 1
ATOM 5233 C C . LYS B 1 119 ? 5.676 -10.531 -14.25 1 98.88 119 LYS B C 1
ATOM 5235 O O . LYS B 1 119 ? 5.254 -9.484 -14.742 1 98.88 119 LYS B O 1
ATOM 5240 N N . LEU B 1 120 ? 6.719 -10.609 -13.492 1 98.88 120 LEU B N 1
ATOM 5241 C CA . LEU B 1 120 ? 7.516 -9.414 -13.219 1 98.88 120 LEU B CA 1
ATOM 5242 C C . LEU B 1 120 ? 8.109 -8.852 -14.5 1 98.88 120 LEU B C 1
ATOM 5244 O O . LEU B 1 120 ? 8.133 -7.633 -14.695 1 98.88 120 LEU B O 1
ATOM 5248 N N . TRP B 1 121 ? 8.602 -9.703 -15.375 1 98.88 121 TRP B N 1
ATOM 5249 C CA . TRP B 1 121 ? 9.172 -9.273 -16.641 1 98.88 121 TRP B CA 1
ATOM 5250 C C . TRP B 1 121 ? 8.102 -8.695 -17.562 1 98.88 121 TRP B C 1
ATOM 5252 O O . TRP B 1 121 ? 8.359 -7.738 -18.297 1 98.88 121 TRP B O 1
ATOM 5262 N N . THR B 1 122 ? 6.902 -9.273 -17.516 1 98.94 122 THR B N 1
ATOM 5263 C CA . THR B 1 122 ? 5.777 -8.75 -18.281 1 98.94 122 THR B CA 1
ATOM 5264 C C . THR B 1 122 ? 5.473 -7.309 -17.891 1 98.94 122 THR B C 1
ATOM 5266 O O . THR B 1 122 ? 5.316 -6.441 -18.75 1 98.94 122 THR B O 1
ATOM 5269 N N . VAL B 1 123 ? 5.434 -7.027 -16.609 1 98.88 123 VAL B N 1
ATOM 5270 C CA . VAL B 1 123 ? 5.141 -5.676 -16.141 1 98.88 123 VAL B CA 1
ATOM 5271 C C . VAL B 1 123 ? 6.309 -4.75 -16.469 1 98.88 123 VAL B C 1
ATOM 5273 O O . VAL B 1 123 ? 6.109 -3.59 -16.828 1 98.88 123 VAL B O 1
ATOM 5276 N N . LEU B 1 124 ? 7.57 -5.25 -16.328 1 98.88 124 LEU B N 1
ATOM 5277 C CA . LEU B 1 124 ? 8.734 -4.449 -16.703 1 98.88 124 LEU B CA 1
ATOM 5278 C C . LEU B 1 124 ? 8.664 -4.027 -18.172 1 98.88 124 LEU B C 1
ATOM 5280 O O . LEU B 1 124 ? 8.906 -2.865 -18.5 1 98.88 124 LEU B O 1
ATOM 5284 N N . MET B 1 125 ? 8.281 -4.93 -19.078 1 98.88 125 MET B N 1
ATOM 5285 C CA . MET B 1 125 ? 8.141 -4.602 -20.5 1 98.88 125 MET B CA 1
ATOM 5286 C C . MET B 1 125 ? 7.02 -3.586 -20.703 1 98.88 125 MET B C 1
ATOM 5288 O O . MET B 1 125 ? 7.152 -2.67 -21.516 1 98.88 125 MET B O 1
ATOM 5292 N N . LEU B 1 126 ? 5.895 -3.74 -19.969 1 98.88 126 LEU B N 1
ATOM 5293 C CA . LEU B 1 126 ? 4.816 -2.762 -20.031 1 98.88 126 LEU B CA 1
ATOM 5294 C C . LEU B 1 126 ? 5.324 -1.365 -19.688 1 98.88 126 LEU B C 1
ATOM 5296 O O . LEU B 1 126 ? 5.023 -0.399 -20.391 1 98.88 126 LEU B O 1
ATOM 5300 N N . LEU B 1 127 ? 6.082 -1.271 -18.625 1 98.62 127 LEU B N 1
ATOM 5301 C CA . LEU B 1 127 ? 6.582 0.018 -18.156 1 98.62 127 LEU B CA 1
ATOM 5302 C C . LEU B 1 127 ? 7.586 0.601 -19.156 1 98.62 127 LEU B C 1
ATOM 5304 O O . LEU B 1 127 ? 7.625 1.816 -19.359 1 98.62 127 LEU B O 1
ATOM 5308 N N . ILE B 1 128 ? 8.445 -0.292 -19.75 1 98.69 128 ILE B N 1
ATOM 5309 C CA . ILE B 1 128 ? 9.391 0.158 -20.766 1 98.69 128 ILE B CA 1
ATOM 5310 C C . ILE B 1 128 ? 8.641 0.75 -21.953 1 98.69 128 ILE B C 1
ATOM 5312 O O . ILE B 1 128 ? 8.984 1.828 -22.438 1 98.69 128 ILE B O 1
ATOM 5316 N N . GLU B 1 129 ? 7.559 0.105 -22.359 1 98.56 129 GLU B N 1
ATOM 5317 C CA . GLU B 1 129 ? 6.863 0.453 -23.594 1 98.56 129 GLU B CA 1
ATOM 5318 C C . GLU B 1 129 ? 5.914 1.629 -23.375 1 98.56 129 GLU B C 1
ATOM 5320 O O . GLU B 1 129 ? 5.754 2.475 -24.266 1 98.56 129 GLU B O 1
ATOM 5325 N N . LYS B 1 130 ? 5.246 1.671 -22.203 1 97.38 130 LYS B N 1
ATOM 5326 C CA . LYS B 1 130 ? 4.094 2.559 -22.094 1 97.38 130 LYS B CA 1
ATOM 5327 C C . LYS B 1 130 ? 4.148 3.398 -20.828 1 97.38 130 LYS B C 1
ATOM 5329 O O . LYS B 1 130 ? 3.324 4.293 -20.625 1 97.38 130 LYS B O 1
ATOM 5334 N N . GLY B 1 131 ? 5.086 3.125 -19.953 1 95.94 131 GLY B N 1
ATOM 5335 C CA . GLY B 1 131 ? 5.121 3.814 -18.672 1 95.94 131 GLY B CA 1
ATOM 5336 C C . GLY B 1 131 ? 3.943 3.473 -17.781 1 95.94 131 GLY B C 1
ATOM 5337 O O . GLY B 1 131 ? 3.195 2.535 -18.062 1 95.94 131 GLY B O 1
ATOM 5338 N N . ASP B 1 132 ? 3.791 4.203 -16.719 1 93.75 132 ASP B N 1
ATOM 5339 C CA . ASP B 1 132 ? 2.773 3.857 -15.727 1 93.75 132 ASP B CA 1
ATOM 5340 C C . ASP B 1 132 ? 1.46 4.582 -16.016 1 93.75 132 ASP B C 1
ATOM 5342 O O . ASP B 1 132 ? 0.439 4.301 -15.383 1 93.75 132 ASP B O 1
ATOM 5346 N N . ALA B 1 133 ? 1.37 5.453 -16.969 1 91.31 133 ALA B N 1
ATOM 5347 C CA . ALA B 1 133 ? 0.109 6.066 -17.375 1 91.31 133 ALA B CA 1
ATOM 5348 C C . ALA B 1 133 ? -0.87 5.023 -17.891 1 91.31 133 ALA B C 1
ATOM 5350 O O . ALA B 1 133 ? -2.086 5.176 -17.766 1 91.31 133 ALA B O 1
ATOM 5351 N N . SER B 1 134 ? -0.323 4.008 -18.469 1 94.25 134 SER B N 1
ATOM 5352 C CA . SER B 1 134 ? -1.152 2.953 -19.047 1 94.25 134 SER B CA 1
ATOM 5353 C C . SER B 1 134 ? -1.888 2.174 -17.953 1 94.25 134 SER B C 1
ATOM 5355 O O . SER B 1 134 ? -2.9 1.525 -18.234 1 94.25 134 SER B O 1
ATOM 5357 N N . LEU B 1 135 ? -1.442 2.227 -16.734 1 96.25 135 LEU B N 1
ATOM 5358 C CA . LEU B 1 135 ? -1.968 1.395 -15.656 1 96.25 135 LEU B CA 1
ATOM 5359 C C . LEU B 1 135 ? -3.416 1.758 -15.344 1 96.25 135 LEU B C 1
ATOM 5361 O O . LEU B 1 135 ? -4.172 0.931 -14.828 1 96.25 135 LEU B O 1
ATOM 5365 N N . SER B 1 136 ? -3.869 2.973 -15.656 1 95 136 SER B N 1
ATOM 5366 C CA . SER B 1 136 ? -5.223 3.408 -15.32 1 95 136 SER B CA 1
ATOM 5367 C C . SER B 1 136 ? -6.18 3.172 -16.484 1 95 136 SER B C 1
ATOM 5369 O O . SER B 1 136 ? -7.383 3.395 -16.359 1 95 136 SER B O 1
ATOM 5371 N N . GLU B 1 137 ? -5.695 2.752 -17.641 1 96.25 137 GLU B N 1
ATOM 5372 C CA . GLU B 1 137 ? -6.531 2.561 -18.828 1 96.25 137 GLU B CA 1
ATOM 5373 C C . GLU B 1 137 ? -7.344 1.273 -18.719 1 96.25 137 GLU B C 1
ATOM 5375 O O . GLU B 1 137 ? -6.852 0.26 -18.219 1 96.25 137 GLU B O 1
ATOM 5380 N N . PRO B 1 138 ? -8.586 1.298 -19.156 1 97.19 138 PRO B N 1
ATOM 5381 C CA . PRO B 1 138 ? -9.383 0.068 -19.172 1 97.19 138 PRO B CA 1
ATOM 5382 C C . PRO B 1 138 ? -8.828 -0.988 -20.109 1 97.19 138 PRO B C 1
ATOM 5384 O O . PRO B 1 138 ? -8.43 -0.667 -21.234 1 97.19 138 PRO B O 1
ATOM 5387 N N . VAL B 1 139 ? -8.727 -2.168 -19.719 1 98.56 139 VAL B N 1
ATOM 5388 C CA . VAL B 1 139 ? -8.156 -3.258 -20.5 1 98.56 139 VAL B CA 1
ATOM 5389 C C . VAL B 1 139 ? -9 -3.492 -21.75 1 98.56 139 VAL B C 1
ATOM 5391 O O . VAL B 1 139 ? -8.469 -3.863 -22.797 1 98.56 139 VAL B O 1
ATOM 5394 N N . ALA B 1 140 ? -10.32 -3.197 -21.703 1 98.38 140 ALA B N 1
ATOM 5395 C CA . ALA B 1 140 ? -11.242 -3.406 -22.812 1 98.38 140 ALA B CA 1
ATOM 5396 C C . ALA B 1 140 ? -10.852 -2.555 -24.016 1 98.38 140 ALA B C 1
ATOM 5398 O O . ALA B 1 140 ? -11.219 -2.865 -25.156 1 98.38 140 ALA B O 1
ATOM 5399 N N . LYS B 1 141 ? -10.094 -1.496 -23.812 1 98 141 LYS B N 1
ATOM 5400 C CA . LYS B 1 141 ? -9.578 -0.657 -24.906 1 98 141 LYS B CA 1
ATOM 5401 C C . LYS B 1 141 ? -8.664 -1.451 -25.828 1 98 141 LYS B C 1
ATOM 5403 O O . LYS B 1 141 ? -8.594 -1.176 -27.031 1 98 141 LYS B O 1
ATOM 5408 N N . TYR B 1 142 ? -8.016 -2.482 -25.297 1 98.56 142 TYR B N 1
ATOM 5409 C CA . TYR B 1 142 ? -6.938 -3.129 -26.047 1 98.56 142 TYR B CA 1
ATOM 5410 C C . TYR B 1 142 ? -7.293 -4.574 -26.375 1 98.56 142 TYR B C 1
ATOM 5412 O O . TYR B 1 142 ? -6.656 -5.195 -27.219 1 98.56 142 TYR B O 1
ATOM 5420 N N . VAL B 1 143 ? -8.266 -5.105 -25.688 1 98.81 143 VAL B N 1
ATOM 5421 C CA . VAL B 1 143 ? -8.633 -6.508 -25.859 1 98.81 143 VAL B CA 1
ATOM 5422 C C . VAL B 1 143 ? -10.07 -6.605 -26.375 1 98.81 143 VAL B C 1
ATOM 5424 O O . VAL B 1 143 ? -11.016 -6.555 -25.594 1 98.81 143 VAL B O 1
ATOM 5427 N N . PRO B 1 144 ? -10.273 -6.863 -27.609 1 98.62 144 PRO B N 1
ATOM 5428 C CA . PRO B 1 144 ? -11.602 -6.805 -28.219 1 98.62 144 PRO B CA 1
ATOM 5429 C C . PRO B 1 144 ? -12.586 -7.789 -27.594 1 98.62 144 PRO B C 1
ATOM 5431 O O . PRO B 1 144 ? -13.781 -7.492 -27.484 1 98.62 144 PRO B O 1
ATOM 5434 N N . GLU B 1 145 ? -12.148 -8.984 -27.234 1 98.75 145 GLU B N 1
ATOM 5435 C CA . GLU B 1 145 ? -13.023 -9.969 -26.609 1 98.75 145 GLU B CA 1
ATOM 5436 C C . GLU B 1 145 ? -13.672 -9.414 -25.344 1 98.75 145 GLU B C 1
ATOM 5438 O O . GLU B 1 145 ? -14.859 -9.617 -25.109 1 98.75 145 GLU B O 1
ATOM 5443 N N . LEU B 1 146 ? -12.883 -8.695 -24.578 1 98.81 146 LEU B N 1
ATOM 5444 C CA . LEU B 1 146 ? -13.367 -8.109 -23.344 1 98.81 146 LEU B CA 1
ATOM 5445 C C . LEU B 1 146 ? -14.25 -6.895 -23.609 1 98.81 146 LEU B C 1
ATOM 5447 O O . LEU B 1 146 ? -15.219 -6.648 -22.891 1 98.81 146 LEU B O 1
ATOM 5451 N N . ARG B 1 147 ? -13.867 -6.098 -24.594 1 98.5 147 ARG B N 1
ATOM 5452 C CA . ARG B 1 147 ? -14.695 -4.969 -25.016 1 98.5 147 ARG B CA 1
ATOM 5453 C C . ARG B 1 147 ? -16.094 -5.438 -25.422 1 98.5 147 ARG B C 1
ATOM 5455 O O . ARG B 1 147 ? -17.094 -4.836 -25.016 1 98.5 147 ARG B O 1
ATOM 5462 N N . ASP B 1 148 ? -16.141 -6.516 -26.234 1 98.31 148 ASP B N 1
ATOM 5463 C CA . ASP B 1 148 ? -17.422 -7.055 -26.688 1 98.31 148 ASP B CA 1
ATOM 5464 C C . ASP B 1 148 ? -18.25 -7.582 -25.516 1 98.31 148 ASP B C 1
ATOM 5466 O O . ASP B 1 148 ? -19.453 -7.383 -25.469 1 98.31 148 ASP B O 1
ATOM 5470 N N . ALA B 1 149 ? -17.594 -8.258 -24.609 1 97.88 149 ALA B N 1
ATOM 5471 C CA . ALA B 1 149 ? -18.281 -8.758 -23.422 1 97.88 149 ALA B CA 1
ATOM 5472 C C . ALA B 1 149 ? -18.875 -7.605 -22.609 1 97.88 149 ALA B C 1
ATOM 5474 O O . ALA B 1 149 ? -19.984 -7.703 -22.094 1 97.88 149 ALA B O 1
ATOM 5475 N N . ALA B 1 150 ? -18.125 -6.551 -22.438 1 97.5 150 ALA B N 1
ATOM 5476 C CA . ALA B 1 150 ? -18.578 -5.383 -21.688 1 97.5 150 ALA B CA 1
ATOM 5477 C C . ALA B 1 150 ? -19.797 -4.746 -22.359 1 97.5 150 ALA B C 1
ATOM 5479 O O . ALA B 1 150 ? -20.719 -4.312 -21.672 1 97.5 150 ALA B O 1
ATOM 5480 N N . LYS B 1 151 ? -19.766 -4.648 -23.656 1 97.38 151 LYS B N 1
ATOM 5481 C CA . LYS B 1 151 ? -20.891 -4.102 -24.422 1 97.38 151 LYS B CA 1
ATOM 5482 C C . LYS B 1 151 ? -22.141 -4.953 -24.234 1 97.38 151 LYS B C 1
ATOM 5484 O O . LYS B 1 151 ? -23.25 -4.422 -24.047 1 97.38 151 LYS B O 1
ATOM 5489 N N . GLU B 1 152 ? -21.953 -6.215 -24.328 1 96.94 152 GLU B N 1
ATOM 5490 C CA . GLU B 1 152 ? -23.078 -7.125 -24.125 1 96.94 152 GLU B CA 1
ATOM 5491 C C . GLU B 1 152 ? -23.688 -6.961 -22.734 1 96.94 152 GLU B C 1
ATOM 5493 O O . GLU B 1 152 ? -24.906 -6.906 -22.594 1 96.94 152 GLU B O 1
ATOM 5498 N N . LEU B 1 153 ? -22.844 -6.926 -21.766 1 96 153 LEU B N 1
ATOM 5499 C CA . LEU B 1 153 ? -23.297 -6.758 -20.391 1 96 153 LEU B CA 1
ATOM 5500 C C . LEU B 1 153 ? -24.078 -5.453 -20.234 1 96 153 LEU B C 1
ATOM 5502 O O . LEU B 1 153 ? -25.109 -5.414 -19.562 1 96 153 LEU B O 1
ATOM 5506 N N . SER B 1 154 ? -23.609 -4.387 -20.812 1 94.25 154 SER B N 1
ATOM 5507 C CA . SER B 1 154 ? -24.219 -3.072 -20.672 1 94.25 154 SER B CA 1
ATOM 5508 C C . SER B 1 154 ? -25.594 -3.029 -21.328 1 94.25 154 SER B C 1
ATOM 5510 O O . SER B 1 154 ? -26.469 -2.275 -20.891 1 94.25 154 SER B O 1
ATOM 5512 N N . HIS B 1 155 ? -25.844 -3.844 -22.344 1 95.5 155 HIS B N 1
ATOM 5513 C CA . HIS B 1 155 ? -27.078 -3.801 -23.109 1 95.5 155 HIS B CA 1
ATOM 5514 C C . HIS B 1 155 ? -28.094 -4.789 -22.562 1 95.5 155 HIS B C 1
ATOM 5516 O O . HIS B 1 155 ? -29.266 -4.758 -22.953 1 95.5 155 HIS B O 1
ATOM 5522 N N . ASN B 1 156 ? -27.625 -5.633 -21.703 1 94.88 156 ASN B N 1
ATOM 5523 C CA . ASN B 1 156 ? -28.484 -6.648 -21.109 1 94.88 156 ASN B CA 1
ATOM 5524 C C . ASN B 1 156 ? -28.781 -6.344 -19.656 1 94.88 156 ASN B C 1
ATOM 5526 O O . ASN B 1 156 ? -27.953 -6.598 -18.781 1 94.88 156 ASN B O 1
ATOM 5530 N N . ALA B 1 157 ? -29.953 -5.957 -19.359 1 90.25 157 ALA B N 1
ATOM 5531 C CA . ALA B 1 157 ? -30.344 -5.492 -18.031 1 90.25 157 ALA B CA 1
ATOM 5532 C C . ALA B 1 157 ? -30.172 -6.602 -16.984 1 90.25 157 ALA B C 1
ATOM 5534 O O . ALA B 1 157 ? -29.734 -6.352 -15.867 1 90.25 157 ALA B O 1
ATOM 5535 N N . THR B 1 158 ? -30.531 -7.773 -17.359 1 91.62 158 THR B N 1
ATOM 5536 C CA . THR B 1 158 ? -30.422 -8.914 -16.453 1 91.62 158 THR B CA 1
ATOM 5537 C C . THR B 1 158 ? -28.953 -9.18 -16.094 1 91.62 158 THR B C 1
ATOM 5539 O O . THR B 1 158 ? -28.641 -9.406 -14.93 1 91.62 158 THR B O 1
ATOM 5542 N N . MET B 1 159 ? -28.109 -9.062 -17.016 1 92.12 159 MET B N 1
ATOM 5543 C CA . MET B 1 159 ? -26.688 -9.305 -16.812 1 92.12 159 MET B CA 1
ATOM 5544 C C . MET B 1 159 ? -26.062 -8.172 -16 1 92.12 159 MET B C 1
ATOM 5546 O O . MET B 1 159 ? -25.188 -8.406 -15.164 1 92.12 159 MET B O 1
ATOM 5550 N N . ARG B 1 160 ? -26.5 -7.008 -16.203 1 92.5 160 ARG B N 1
ATOM 5551 C CA . ARG B 1 160 ? -25.953 -5.832 -15.547 1 92.5 160 ARG B CA 1
ATOM 5552 C C . ARG B 1 160 ? -26.172 -5.902 -14.039 1 92.5 160 ARG B C 1
ATOM 5554 O O . ARG B 1 160 ? -25.328 -5.43 -13.266 1 92.5 160 ARG B O 1
ATOM 5561 N N . ASP B 1 161 ? -27.234 -6.527 -13.688 1 94.25 161 ASP B N 1
ATOM 5562 C CA . ASP B 1 161 ? -27.594 -6.574 -12.266 1 94.25 161 ASP B CA 1
ATOM 5563 C C . ASP B 1 161 ? -27.047 -7.84 -11.609 1 94.25 161 ASP B C 1
ATOM 5565 O O . ASP B 1 161 ? -27.328 -8.102 -10.438 1 94.25 161 ASP B O 1
ATOM 5569 N N . ASP B 1 162 ? -26.281 -8.625 -12.312 1 97.69 162 ASP B N 1
ATOM 5570 C CA . ASP B 1 162 ? -25.734 -9.875 -11.82 1 97.69 162 ASP B CA 1
ATOM 5571 C C . ASP B 1 162 ? -24.219 -9.781 -11.633 1 97.69 162 ASP B C 1
ATOM 5573 O O . ASP B 1 162 ? -23.453 -10.227 -12.492 1 97.69 162 ASP B O 1
ATOM 5577 N N . GLU B 1 163 ? -23.797 -9.336 -10.477 1 97.25 163 GLU B N 1
ATOM 5578 C CA . GLU B 1 163 ? -22.375 -9.203 -10.164 1 97.25 163 GLU B CA 1
ATOM 5579 C C . GLU B 1 163 ? -21.734 -10.562 -9.883 1 97.25 163 GLU B C 1
ATOM 5581 O O . GLU B 1 163 ? -20.516 -10.703 -9.898 1 97.25 163 GLU B O 1
ATOM 5586 N N . ILE B 1 164 ? -22.531 -11.539 -9.57 1 98.19 164 ILE B N 1
ATOM 5587 C CA . ILE B 1 164 ? -22.062 -12.852 -9.141 1 98.19 164 ILE B CA 1
ATOM 5588 C C . ILE B 1 164 ? -21.531 -13.625 -10.344 1 98.19 164 ILE B C 1
ATOM 5590 O O . ILE B 1 164 ? -20.547 -14.359 -10.234 1 98.19 164 ILE B O 1
ATOM 5594 N N . ASP B 1 165 ? -22.188 -13.383 -11.523 1 97.94 165 ASP B N 1
ATOM 5595 C CA . ASP B 1 165 ? -21.844 -14.234 -12.656 1 97.94 165 ASP B CA 1
ATOM 5596 C C . ASP B 1 165 ? -21.062 -13.453 -13.719 1 97.94 165 ASP B C 1
ATOM 5598 O O . ASP B 1 165 ? -20.516 -14.039 -14.648 1 97.94 165 ASP B O 1
ATOM 5602 N N . HIS B 1 166 ? -21.016 -12.125 -13.586 1 97.25 166 HIS B N 1
ATOM 5603 C CA . HIS B 1 166 ? -20.422 -11.344 -14.664 1 97.25 166 HIS B CA 1
ATOM 5604 C C . HIS B 1 166 ? -19.453 -10.297 -14.117 1 97.25 166 HIS B C 1
ATOM 5606 O O . HIS B 1 166 ? -19.828 -9.477 -13.281 1 97.25 166 HIS B O 1
ATOM 5612 N N . LEU B 1 167 ? -18.25 -10.305 -14.594 1 97.12 167 LEU B N 1
ATOM 5613 C CA . LEU B 1 167 ? -17.266 -9.273 -14.297 1 97.12 167 LEU B CA 1
ATOM 5614 C C . LEU B 1 167 ? -17.438 -8.07 -15.227 1 97.12 167 LEU B C 1
ATOM 5616 O O . LEU B 1 167 ? -17.688 -8.242 -16.422 1 97.12 167 LEU B O 1
ATOM 5620 N N . ARG B 1 168 ? -17.344 -6.852 -14.719 1 96.56 168 ARG B N 1
ATOM 5621 C CA . ARG B 1 168 ? -17.422 -5.633 -15.516 1 96.56 168 ARG B CA 1
ATOM 5622 C C . ARG B 1 168 ? -16.078 -5.301 -16.141 1 96.56 168 ARG B C 1
ATOM 5624 O O . ARG B 1 168 ? -15.383 -4.395 -15.68 1 96.56 168 ARG B O 1
ATOM 5631 N N . TRP B 1 169 ? -15.836 -5.844 -17.266 1 97.88 169 TRP B N 1
ATOM 5632 C CA . TRP B 1 169 ? -14.523 -5.785 -17.906 1 97.88 169 TRP B CA 1
ATOM 5633 C C . TRP B 1 169 ? -14.195 -4.367 -18.359 1 97.88 169 TRP B C 1
ATOM 5635 O O . TRP B 1 169 ? -13.031 -4.027 -18.562 1 97.88 169 TRP B O 1
ATOM 5645 N N . ASP B 1 170 ? -15.195 -3.543 -18.562 1 96.06 170 ASP B N 1
ATOM 5646 C CA . ASP B 1 170 ? -14.953 -2.15 -18.922 1 96.06 170 ASP B CA 1
ATOM 5647 C C . ASP B 1 170 ? -14.383 -1.363 -17.75 1 96.06 170 ASP B C 1
ATOM 5649 O O . ASP B 1 170 ? -13.805 -0.289 -17.922 1 96.06 170 ASP B O 1
ATOM 5653 N N . GLU B 1 171 ? -14.5 -1.918 -16.562 1 96.5 171 GLU B N 1
ATOM 5654 C CA . GLU B 1 171 ? -14.008 -1.241 -15.359 1 96.5 171 GLU B CA 1
ATOM 5655 C C . GLU B 1 171 ? -12.648 -1.787 -14.938 1 96.5 171 GLU B C 1
ATOM 5657 O O . GLU B 1 171 ? -11.953 -1.181 -14.117 1 96.5 171 GLU B O 1
ATOM 5662 N N . VAL B 1 172 ? -12.219 -2.871 -15.477 1 98.31 172 VAL B N 1
ATOM 5663 C CA . VAL B 1 172 ? -10.93 -3.465 -15.156 1 98.31 172 VAL B CA 1
ATOM 5664 C C . VAL B 1 172 ? -9.812 -2.697 -15.867 1 98.31 172 VAL B C 1
ATOM 5666 O O . VAL B 1 172 ? -9.867 -2.486 -17.078 1 98.31 172 VAL B O 1
ATOM 5669 N N . THR B 1 173 ? -8.828 -2.254 -15.148 1 98.44 173 THR B N 1
ATOM 5670 C CA . THR B 1 173 ? -7.73 -1.485 -15.727 1 98.44 173 THR B CA 1
ATOM 5671 C C . THR B 1 173 ? -6.508 -2.371 -15.953 1 98.44 173 THR B C 1
ATOM 5673 O O . THR B 1 173 ? -6.438 -3.486 -15.438 1 98.44 173 THR B O 1
ATOM 5676 N N . ILE B 1 174 ? -5.539 -1.862 -16.734 1 98.62 174 ILE B N 1
ATOM 5677 C CA . ILE B 1 174 ? -4.25 -2.514 -16.953 1 98.62 174 ILE B CA 1
ATOM 5678 C C . ILE B 1 174 ? -3.533 -2.695 -15.617 1 98.62 174 ILE B C 1
ATOM 5680 O O . ILE B 1 174 ? -2.918 -3.736 -15.367 1 98.62 174 ILE B O 1
ATOM 5684 N N . GLY B 1 175 ? -3.641 -1.681 -14.758 1 98.31 175 GLY B N 1
ATOM 5685 C CA . GLY B 1 175 ? -3.016 -1.761 -13.445 1 98.31 175 GLY B CA 1
ATOM 5686 C C . GLY B 1 175 ? -3.596 -2.857 -12.578 1 98.31 175 GLY B C 1
ATOM 5687 O O . GLY B 1 175 ? -2.879 -3.477 -11.789 1 98.31 175 GLY B O 1
ATOM 5688 N N . GLU B 1 176 ? -4.879 -3.098 -12.719 1 98.69 176 GLU B N 1
ATOM 5689 C CA . GLU B 1 176 ? -5.516 -4.156 -11.945 1 98.69 176 GLU B CA 1
ATOM 5690 C C . GLU B 1 176 ? -5.078 -5.535 -12.43 1 98.69 176 GLU B C 1
ATOM 5692 O O . GLU B 1 176 ? -4.957 -6.469 -11.633 1 98.69 176 GLU B O 1
ATOM 5697 N N . LEU B 1 177 ? -4.832 -5.68 -13.727 1 98.88 177 LEU B N 1
ATOM 5698 C CA . LEU B 1 177 ? -4.207 -6.906 -14.219 1 98.88 177 LEU B CA 1
ATOM 5699 C C . LEU B 1 177 ? -2.826 -7.094 -13.602 1 98.88 177 LEU B C 1
ATOM 5701 O O . LEU B 1 177 ? -2.521 -8.164 -13.07 1 98.88 177 LEU B O 1
ATOM 5705 N N . ALA B 1 178 ? -2.039 -6.066 -13.508 1 98.81 178 ALA B N 1
ATOM 5706 C CA . ALA B 1 178 ? -0.632 -6.113 -13.117 1 98.81 178 ALA B CA 1
ATOM 5707 C C . ALA B 1 178 ? -0.49 -6.32 -11.617 1 98.81 178 ALA B C 1
ATOM 5709 O O . ALA B 1 178 ? 0.597 -6.637 -11.125 1 98.81 178 ALA B O 1
ATOM 5710 N N . SER B 1 179 ? -1.559 -6.184 -10.844 1 98.69 179 SER B N 1
ATOM 5711 C CA . SER B 1 179 ? -1.451 -6.188 -9.383 1 98.69 179 SER B CA 1
ATOM 5712 C C . SER B 1 179 ? -2.396 -7.211 -8.766 1 98.69 179 SER B C 1
ATOM 5714 O O . SER B 1 179 ? -2.703 -7.137 -7.574 1 98.69 179 SER B O 1
ATOM 5716 N N . HIS B 1 180 ? -2.969 -8.086 -9.562 1 98.56 180 HIS B N 1
ATOM 5717 C CA . HIS B 1 180 ? -3.854 -9.141 -9.078 1 98.56 180 HIS B CA 1
ATOM 5718 C C . HIS B 1 180 ? -5.098 -8.555 -8.422 1 98.56 180 HIS B C 1
ATOM 5720 O O . HIS B 1 180 ? -5.57 -9.07 -7.406 1 98.56 180 HIS B O 1
ATOM 5726 N N . MET B 1 181 ? -5.582 -7.461 -9.008 1 98.5 181 MET B N 1
ATOM 5727 C CA . MET B 1 181 ? -6.719 -6.773 -8.398 1 98.5 181 MET B CA 1
ATOM 5728 C C . MET B 1 181 ? -7.945 -6.844 -9.305 1 98.5 181 MET B C 1
ATOM 5730 O O . MET B 1 181 ? -8.875 -6.055 -9.156 1 98.5 181 MET B O 1
ATOM 5734 N N . THR B 1 182 ? -8.031 -7.758 -10.242 1 98.31 182 THR B N 1
ATOM 5735 C CA . THR B 1 182 ? -9.094 -7.789 -11.242 1 98.31 182 THR B CA 1
ATOM 5736 C C . THR B 1 182 ? -10.359 -8.414 -10.656 1 98.31 182 THR B C 1
ATOM 5738 O O . THR B 1 182 ? -11.477 -8.047 -11.055 1 98.31 182 THR B O 1
ATOM 5741 N N . GLY B 1 183 ? -10.203 -9.383 -9.797 1 97.62 183 GLY B N 1
ATOM 5742 C CA . GLY B 1 183 ? -11.328 -10.156 -9.32 1 97.62 183 GLY B CA 1
ATOM 5743 C C . GLY B 1 183 ? -11.664 -11.336 -10.219 1 97.62 183 GLY B C 1
ATOM 5744 O O . GLY B 1 183 ? -12.617 -12.07 -9.953 1 97.62 183 GLY B O 1
ATOM 5745 N N . VAL B 1 184 ? -10.898 -11.578 -11.281 1 97.94 184 VAL B N 1
ATOM 5746 C CA . VAL B 1 184 ? -11.102 -12.711 -12.18 1 97.94 184 VAL B CA 1
ATOM 5747 C C . VAL B 1 184 ? -10.531 -13.977 -11.555 1 97.94 184 VAL B C 1
ATOM 5749 O O . VAL B 1 184 ? -9.867 -13.922 -10.516 1 97.94 184 VAL B O 1
ATOM 5752 N N . ILE B 1 185 ? -10.75 -15.094 -12.117 1 98 185 ILE B N 1
ATOM 5753 C CA . ILE B 1 185 ? -10.406 -16.391 -11.57 1 98 185 ILE B CA 1
ATOM 5754 C C . ILE B 1 185 ? -8.883 -16.531 -11.484 1 98 185 ILE B C 1
ATOM 5756 O O . ILE B 1 185 ? -8.148 -15.797 -12.148 1 98 185 ILE B O 1
ATOM 5760 N N . ARG B 1 186 ? -8.453 -17.438 -10.688 1 97.5 186 ARG B N 1
ATOM 5761 C CA . ARG B 1 186 ? -7.043 -17.672 -10.422 1 97.5 186 ARG B CA 1
ATOM 5762 C C . ARG B 1 186 ? -6.367 -18.359 -11.609 1 97.5 186 ARG B C 1
ATOM 5764 O O . ARG B 1 186 ? -5.191 -18.109 -11.891 1 97.5 186 ARG B O 1
ATOM 5771 N N . GLU B 1 187 ? -7.09 -19.281 -12.195 1 96.88 187 GLU B N 1
ATOM 5772 C CA . GLU B 1 187 ? -6.555 -20.141 -13.25 1 96.88 187 GLU B CA 1
ATOM 5773 C C . GLU B 1 187 ? -7.668 -20.672 -14.141 1 96.88 187 GLU B C 1
ATOM 5775 O O . GLU B 1 187 ? -8.773 -20.938 -13.672 1 96.88 187 GLU B O 1
ATOM 5780 N N . TYR B 1 188 ? -7.359 -20.719 -15.453 1 96.69 188 TYR B N 1
ATOM 5781 C CA . TYR B 1 188 ? -8.289 -21.391 -16.359 1 96.69 188 TYR B CA 1
ATOM 5782 C C . TYR B 1 188 ? -7.691 -22.688 -16.906 1 96.69 188 TYR B C 1
ATOM 5784 O O . TYR B 1 188 ? -6.57 -22.688 -17.406 1 96.69 188 TYR B O 1
ATOM 5792 N N . ALA B 1 189 ? -8.375 -23.766 -16.719 1 95.88 189 ALA B N 1
ATOM 5793 C CA . ALA B 1 189 ? -8.297 -25.016 -17.484 1 95.88 189 ALA B CA 1
ATOM 5794 C C . ALA B 1 189 ? -7.207 -25.938 -16.922 1 95.88 189 ALA B C 1
ATOM 5796 O O . ALA B 1 189 ? -7.465 -27.094 -16.609 1 95.88 189 ALA B O 1
ATOM 5797 N N . SER B 1 190 ? -6.016 -25.438 -16.656 1 92.25 190 SER B N 1
ATOM 5798 C CA . SER B 1 190 ? -4.84 -26.281 -16.453 1 92.25 190 SER B CA 1
ATOM 5799 C C . SER B 1 190 ? -4.945 -27.094 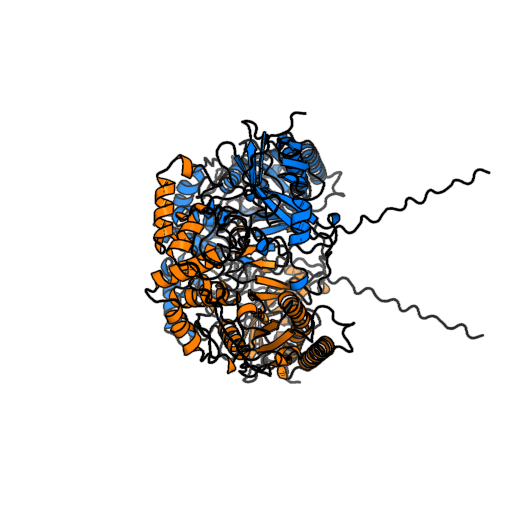-15.172 1 92.25 190 SER B C 1
ATOM 5801 O O . SER B 1 190 ? -4.359 -28.172 -15.062 1 92.25 190 SER B O 1
ATOM 5803 N N . ILE B 1 191 ? -5.695 -26.562 -14.203 1 92.31 191 ILE B N 1
ATOM 5804 C CA . ILE B 1 191 ? -5.773 -27.266 -12.93 1 92.31 191 ILE B CA 1
ATOM 5805 C C . ILE B 1 191 ? -7.219 -27.688 -12.664 1 92.31 191 ILE B C 1
ATOM 5807 O O . ILE B 1 191 ? -7.57 -28.047 -11.539 1 92.31 191 ILE B O 1
ATOM 5811 N N . ASP B 1 192 ? -8.031 -27.641 -13.633 1 96.5 192 ASP B N 1
ATOM 5812 C CA . ASP B 1 192 ? -9.445 -28 -13.492 1 96.5 192 ASP B CA 1
ATOM 5813 C C . ASP B 1 192 ? -9.609 -29.5 -13.289 1 96.5 192 ASP B C 1
ATOM 5815 O O . ASP B 1 192 ? -9.234 -30.297 -14.148 1 96.5 192 ASP B O 1
ATOM 5819 N N . ILE B 1 193 ? -10.211 -29.875 -12.281 1 95.62 193 ILE B N 1
ATOM 5820 C CA . ILE B 1 193 ? -10.336 -31.266 -11.867 1 95.62 193 ILE B CA 1
ATOM 5821 C C . ILE B 1 193 ? -11.156 -32.031 -12.898 1 95.62 193 ILE B C 1
ATOM 5823 O O . ILE B 1 193 ? -10.859 -33.219 -13.195 1 95.62 193 ILE B O 1
ATOM 5827 N N . ALA B 1 194 ? -12.164 -31.422 -13.461 1 96.38 194 ALA B N 1
ATOM 5828 C CA . ALA B 1 194 ? -13 -32.094 -14.453 1 96.38 194 ALA B CA 1
ATOM 5829 C C . ALA B 1 194 ? -12.195 -32.438 -15.703 1 96.38 194 ALA B C 1
ATOM 5831 O O . ALA B 1 194 ? -12.398 -33.5 -16.312 1 96.38 194 ALA B O 1
ATOM 5832 N N . ALA B 1 195 ? -11.367 -31.516 -16.062 1 94.44 195 ALA B N 1
ATOM 5833 C CA . ALA B 1 195 ? -10.555 -31.719 -17.25 1 94.44 195 ALA B CA 1
ATOM 5834 C C . ALA B 1 195 ? -9.445 -32.719 -17 1 94.44 195 ALA B C 1
ATOM 5836 O O . ALA B 1 195 ? -9.047 -33.469 -17.906 1 94.44 195 ALA B O 1
ATOM 5837 N N . LEU B 1 196 ? -8.992 -32.844 -15.805 1 93.31 196 LEU B N 1
ATOM 5838 C CA . LEU B 1 196 ? -7.852 -33.688 -15.461 1 93.31 196 LEU B CA 1
ATOM 5839 C C . LEU B 1 196 ? -8.297 -35.094 -15.141 1 93.31 196 LEU B C 1
ATOM 5841 O O . LEU B 1 196 ? -7.488 -36.031 -15.148 1 93.31 196 LEU B O 1
ATOM 5845 N N . SER B 1 197 ? -9.539 -35.281 -14.797 1 92.69 197 SER B N 1
ATOM 5846 C CA . SER B 1 197 ? -10.023 -36.562 -14.32 1 92.69 197 SER B CA 1
ATOM 5847 C C . SER B 1 197 ? -10.539 -37.438 -15.477 1 92.69 197 SER B C 1
ATOM 5849 O O . SER B 1 197 ? -11.148 -36.906 -16.422 1 92.69 197 SER B O 1
ATOM 5851 N N . ALA B 1 198 ? -10.289 -38.719 -15.32 1 90.94 198 ALA B N 1
ATOM 5852 C CA . ALA B 1 198 ? -10.773 -39.688 -16.312 1 90.94 198 ALA B CA 1
ATOM 5853 C C . ALA B 1 198 ? -12.273 -39.906 -16.141 1 90.94 198 ALA B C 1
ATOM 5855 O O . ALA B 1 198 ? -12.969 -40.25 -17.109 1 90.94 198 ALA B O 1
ATOM 5856 N N . SER B 1 199 ? -12.68 -39.812 -14.922 1 92.81 199 SER B N 1
ATOM 5857 C CA . SER B 1 199 ? -14.086 -39.969 -14.594 1 92.81 199 SER B CA 1
ATOM 5858 C C . SER B 1 199 ? -14.539 -38.938 -13.57 1 92.81 199 SER B C 1
ATOM 5860 O O . SER B 1 199 ? -13.711 -38.281 -12.953 1 92.81 199 SER B O 1
ATOM 5862 N N . THR B 1 200 ? -15.797 -38.844 -13.453 1 93.88 200 THR B N 1
ATOM 5863 C CA . THR B 1 200 ? -16.359 -37.875 -12.508 1 93.88 200 THR B CA 1
ATOM 5864 C C . THR B 1 200 ? -15.891 -38.188 -11.086 1 93.88 200 THR B C 1
ATOM 5866 O O . THR B 1 200 ? -16.109 -39.281 -10.578 1 93.88 200 THR B O 1
ATOM 5869 N N . PRO B 1 201 ? -15.25 -37.25 -10.445 1 92.06 201 PRO B N 1
ATOM 5870 C CA . PRO B 1 201 ? -14.828 -37.5 -9.062 1 92.06 201 PRO B CA 1
ATOM 5871 C C . PRO B 1 201 ? -16 -37.656 -8.109 1 92.06 201 PRO B C 1
ATOM 5873 O O . PRO B 1 201 ? -17.062 -37.062 -8.305 1 92.06 201 PRO B O 1
ATOM 5876 N N . GLY B 1 202 ? -15.75 -38.438 -7.059 1 90.56 202 GLY B N 1
ATOM 5877 C CA . GLY B 1 202 ? -16.797 -38.625 -6.059 1 90.56 202 GLY B CA 1
ATOM 5878 C C . GLY B 1 202 ? -17.281 -37.312 -5.449 1 90.56 202 GLY B C 1
ATOM 5879 O O . GLY B 1 202 ? -16.484 -36.438 -5.129 1 90.56 202 GLY B O 1
ATOM 5880 N N . GLY B 1 203 ? -18.594 -37.188 -5.328 1 92.25 203 GLY B N 1
ATOM 5881 C CA . GLY B 1 203 ? -19.188 -36 -4.711 1 92.25 203 GLY B CA 1
ATOM 5882 C C . GLY B 1 203 ? -19.469 -34.906 -5.699 1 92.25 203 GLY B C 1
ATOM 5883 O O . GLY B 1 203 ? -20.172 -33.938 -5.383 1 92.25 203 GLY B O 1
ATOM 5884 N N . PHE B 1 204 ? -18.859 -35 -6.875 1 95.44 204 PHE B N 1
ATOM 5885 C CA . PHE B 1 204 ? -19.078 -34 -7.91 1 95.44 204 PHE B CA 1
ATOM 5886 C C . PHE B 1 204 ? -20.078 -34.5 -8.953 1 95.44 204 PHE B C 1
ATOM 5888 O O . PHE B 1 204 ? -20.203 -35.719 -9.164 1 95.44 204 PHE B O 1
ATOM 5895 N N . PRO B 1 205 ? -20.766 -33.625 -9.555 1 95.44 205 PRO B N 1
ATOM 5896 C CA . PRO B 1 205 ? -21.703 -34.062 -10.602 1 95.44 205 PRO B CA 1
ATOM 5897 C C . PRO B 1 205 ? -21.016 -34.312 -11.938 1 95.44 205 PRO B C 1
ATOM 5899 O O . PRO B 1 205 ? -19.938 -33.781 -12.195 1 95.44 205 PRO B O 1
ATOM 5902 N N . THR B 1 206 ? -21.656 -35.156 -12.703 1 96.31 206 THR B N 1
ATOM 5903 C CA . THR B 1 206 ? -21.219 -35.281 -14.086 1 96.31 206 THR B CA 1
ATOM 5904 C C . THR B 1 206 ? -21.516 -34 -14.852 1 96.31 206 THR B C 1
ATOM 5906 O O . THR B 1 206 ? -22.625 -33.469 -14.781 1 96.31 206 THR B O 1
ATOM 5909 N N . LEU B 1 207 ? -20.516 -33.562 -15.539 1 97.19 207 LEU B N 1
ATOM 5910 C CA . LEU B 1 207 ? -20.656 -32.312 -16.281 1 97.19 207 LEU B CA 1
ATOM 5911 C C . LEU B 1 207 ? -20.859 -32.562 -17.766 1 97.19 207 LEU B C 1
ATOM 5913 O O . LEU B 1 207 ? -20.297 -33.531 -18.312 1 97.19 207 LEU B O 1
ATOM 5917 N N . PRO B 1 208 ? -21.688 -31.719 -18.406 1 96.06 208 PRO B N 1
ATOM 5918 C CA . PRO B 1 208 ? -21.656 -31.766 -19.859 1 96.06 208 PRO B CA 1
ATOM 5919 C C . PRO B 1 208 ? -20.297 -31.359 -20.438 1 96.06 208 PRO B C 1
ATOM 5921 O O . PRO B 1 208 ? -19.547 -30.625 -19.797 1 96.06 208 PRO B O 1
ATOM 5924 N N . LYS B 1 209 ? -20.016 -31.797 -21.547 1 94.88 209 LYS B N 1
ATOM 5925 C CA . LYS B 1 209 ? -18.734 -31.547 -22.203 1 94.88 209 LYS B CA 1
ATOM 5926 C C . LYS B 1 209 ? -18.484 -30.047 -22.344 1 94.88 209 LYS B C 1
ATOM 5928 O O . LYS B 1 209 ? -17.328 -29.594 -22.266 1 94.88 209 LYS B O 1
ATOM 5933 N N . SER B 1 210 ? -19.516 -29.25 -22.453 1 94.56 210 SER B N 1
ATOM 5934 C CA . SER B 1 210 ? -19.422 -27.812 -22.656 1 94.56 210 SER B CA 1
ATOM 5935 C C . SER B 1 210 ? -18.891 -27.109 -21.422 1 94.56 210 SER B C 1
ATOM 5937 O O . SER B 1 210 ? -18.391 -25.984 -21.5 1 94.56 210 SER B O 1
ATOM 5939 N N . ASP B 1 211 ? -18.984 -27.797 -20.297 1 95.88 211 ASP B N 1
ATOM 5940 C CA . ASP B 1 211 ? -18.562 -27.172 -19.031 1 95.88 211 ASP B CA 1
ATOM 5941 C C . ASP B 1 211 ? -17.125 -27.547 -18.688 1 95.88 211 ASP B C 1
ATOM 5943 O O . ASP B 1 211 ? -16.562 -27.031 -17.719 1 95.88 211 ASP B O 1
ATOM 5947 N N . ILE B 1 212 ? -16.547 -28.438 -19.375 1 96.38 212 ILE B N 1
ATOM 5948 C CA . ILE B 1 212 ? -15.195 -28.922 -19.141 1 96.38 212 ILE B CA 1
ATOM 5949 C C . ILE B 1 212 ? -14.227 -28.219 -20.094 1 96.38 212 ILE B C 1
ATOM 5951 O O . ILE B 1 212 ? -14.398 -28.25 -21.312 1 96.38 212 ILE B O 1
ATOM 5955 N N . PRO B 1 213 ? -13.289 -27.531 -19.547 1 96.75 213 PRO B N 1
ATOM 5956 C CA . PRO B 1 213 ? -12.336 -26.875 -20.453 1 96.75 213 PRO B CA 1
ATOM 5957 C C . PRO B 1 213 ? -11.719 -27.828 -21.469 1 96.75 213 PRO B C 1
ATOM 5959 O O . PRO B 1 213 ? -11.234 -28.906 -21.094 1 96.75 213 PRO B O 1
ATOM 5962 N N . PRO B 1 214 ? -11.633 -27.516 -22.703 1 95.31 214 PRO B N 1
ATOM 5963 C CA . PRO B 1 214 ? -11.141 -28.406 -23.75 1 95.31 214 PRO B CA 1
ATOM 5964 C C . PRO B 1 214 ? -9.617 -28.359 -23.906 1 95.31 214 PRO B C 1
ATOM 5966 O O . PRO B 1 214 ? -9.055 -29.078 -24.734 1 95.31 214 PRO B O 1
ATOM 5969 N N . CYS B 1 215 ? -8.93 -27.531 -23.188 1 94.5 215 CYS B N 1
ATOM 5970 C CA . CYS B 1 215 ? -7.508 -27.25 -23.344 1 94.5 215 CYS B CA 1
ATOM 5971 C C . CYS B 1 215 ? -6.828 -27.125 -21.984 1 94.5 215 CYS B C 1
ATOM 5973 O O . CYS B 1 215 ? -7.434 -27.391 -20.953 1 94.5 215 CYS B O 1
ATOM 5975 N N . GLY B 1 216 ? -5.453 -26.812 -21.953 1 90.12 216 GLY B N 1
ATOM 5976 C CA . GLY B 1 216 ? -4.734 -26.406 -20.75 1 90.12 216 GLY B CA 1
ATOM 5977 C C . GLY B 1 216 ? -4.043 -27.562 -20.062 1 90.12 216 GLY B C 1
ATOM 5978 O O . GLY B 1 216 ? -3.049 -27.375 -19.359 1 90.12 216 GLY B O 1
ATOM 5979 N N . THR B 1 217 ? -4.586 -28.844 -20.203 1 84.12 217 THR B N 1
ATOM 5980 C CA . THR B 1 217 ? -4.016 -29.984 -19.516 1 84.12 217 THR B CA 1
ATOM 5981 C C . THR B 1 217 ? -2.904 -30.625 -20.344 1 84.12 217 THR B C 1
ATOM 5983 O O . THR B 1 217 ? -1.817 -30.906 -19.828 1 84.12 217 THR B O 1
ATOM 5986 N N . LYS B 1 218 ? -3.17 -30.828 -21.594 1 82.12 218 LYS B N 1
ATOM 5987 C CA . LYS B 1 218 ? -2.184 -31.438 -22.469 1 82.12 218 LYS B CA 1
ATOM 5988 C C . LYS B 1 218 ? -1.58 -30.406 -23.422 1 82.12 218 LYS B C 1
ATOM 5990 O O . LYS B 1 218 ? -0.384 -30.453 -23.719 1 82.12 218 LYS B O 1
ATOM 5995 N N . VAL B 1 219 ? -2.445 -29.594 -23.828 1 89.5 219 VAL B N 1
ATOM 5996 C CA . VAL B 1 219 ? -2.039 -28.531 -24.75 1 89.5 219 VAL B CA 1
ATOM 5997 C C . VAL B 1 219 ? -2.541 -27.188 -24.234 1 89.5 219 VAL B C 1
ATOM 5999 O O . VAL B 1 219 ? -3.656 -27.078 -23.719 1 89.5 219 VAL B O 1
ATOM 6002 N N . ALA B 1 220 ? -1.73 -26.188 -24.406 1 92.56 220 ALA B N 1
ATOM 6003 C CA . ALA B 1 220 ? -2.115 -24.828 -24.016 1 92.56 220 ALA B CA 1
ATOM 6004 C C . ALA B 1 220 ? -3.395 -24.391 -24.719 1 92.56 220 ALA B C 1
ATOM 6006 O O . ALA B 1 220 ? -3.654 -24.812 -25.859 1 92.56 220 ALA B O 1
ATOM 6007 N N . CYS B 1 221 ? -4.156 -23.578 -24.094 1 96.75 221 CYS B N 1
ATOM 6008 C CA . CYS B 1 221 ? -5.359 -23.031 -24.719 1 96.75 221 CYS B CA 1
ATOM 6009 C C . CYS B 1 221 ? -5.004 -22.062 -25.844 1 96.75 221 CYS B C 1
ATOM 6011 O O . CYS B 1 221 ? -4.07 -21.281 -25.719 1 96.75 221 CYS B O 1
ATOM 6013 N N . THR B 1 222 ? -5.738 -22.156 -26.922 1 97.19 222 THR B N 1
ATOM 6014 C CA . THR B 1 222 ? -5.699 -21.062 -27.891 1 97.19 222 THR B CA 1
ATOM 6015 C C . THR B 1 222 ? -6.32 -19.797 -27.312 1 97.19 222 THR B C 1
ATOM 6017 O O . THR B 1 222 ? -7.008 -19.859 -26.297 1 97.19 222 THR B O 1
ATOM 6020 N N . ARG B 1 223 ? -6.039 -18.688 -27.953 1 98 223 ARG B N 1
ATOM 6021 C CA . ARG B 1 223 ? -6.637 -17.438 -27.5 1 98 223 ARG B CA 1
ATOM 6022 C C . ARG B 1 223 ? -8.156 -17.531 -27.453 1 98 223 ARG B C 1
ATOM 6024 O O . ARG B 1 223 ? -8.789 -17.094 -26.5 1 98 223 ARG B O 1
ATOM 6031 N N . SER B 1 224 ? -8.773 -18.109 -28.516 1 98.12 224 SER B N 1
ATOM 6032 C CA . SER B 1 224 ? -10.227 -18.25 -28.578 1 98.12 224 SER B CA 1
ATOM 6033 C C . SER B 1 224 ? -10.742 -19.125 -27.438 1 98.12 224 SER B C 1
ATOM 6035 O O . SER B 1 224 ? -11.727 -18.781 -26.781 1 98.12 224 SER B O 1
ATOM 6037 N N . GLU B 1 225 ? -10.109 -20.297 -27.203 1 97.69 225 GLU B N 1
ATOM 6038 C CA . GLU B 1 225 ? -10.492 -21.188 -26.109 1 97.69 225 GLU B CA 1
ATOM 6039 C C . GLU B 1 225 ? -10.367 -20.484 -24.766 1 97.69 225 GLU B C 1
ATOM 6041 O O . GLU B 1 225 ? -11.234 -20.641 -23.891 1 97.69 225 GLU B O 1
ATOM 6046 N N . PHE B 1 226 ? -9.305 -19.766 -24.625 1 98.25 226 PHE B N 1
ATOM 6047 C CA . PHE B 1 226 ? -9.039 -19.031 -23.391 1 98.25 226 PHE B CA 1
ATOM 6048 C C . PHE B 1 226 ? -10.164 -18.047 -23.094 1 98.25 226 PHE B C 1
ATOM 6050 O O . PHE B 1 226 ? -10.742 -18.062 -22 1 98.25 226 PHE B O 1
ATOM 6057 N N . PHE B 1 227 ? -10.516 -17.172 -24.047 1 98.62 227 PHE B N 1
ATOM 6058 C CA . PHE B 1 227 ? -11.516 -16.141 -23.812 1 98.62 227 PHE B CA 1
ATOM 6059 C C . PHE B 1 227 ? -12.906 -16.766 -23.688 1 98.62 227 PHE B C 1
ATOM 6061 O O . PHE B 1 227 ? -13.75 -16.25 -22.938 1 98.62 227 PHE B O 1
ATOM 6068 N N . ASP B 1 228 ? -13.18 -17.906 -24.391 1 97.69 228 ASP B N 1
ATOM 6069 C CA . ASP B 1 228 ? -14.438 -18.609 -24.172 1 97.69 228 ASP B CA 1
ATOM 6070 C C . ASP B 1 228 ? -14.609 -19.016 -22.719 1 97.69 228 ASP B C 1
ATOM 6072 O O . ASP B 1 228 ? -15.695 -18.875 -22.141 1 97.69 228 ASP B O 1
ATOM 6076 N N . GLY B 1 229 ? -13.516 -19.547 -22.156 1 97.69 229 GLY B N 1
ATOM 6077 C CA . GLY B 1 229 ? -13.539 -19.953 -20.75 1 97.69 229 GLY B CA 1
ATOM 6078 C C . GLY B 1 229 ? -13.617 -18.781 -19.797 1 97.69 229 GLY B C 1
ATOM 6079 O O . GLY B 1 229 ? -14.43 -18.781 -18.875 1 97.69 229 GLY B O 1
ATOM 6080 N N . ILE B 1 230 ? -12.805 -17.734 -20 1 98.19 230 ILE B N 1
ATOM 6081 C CA . ILE B 1 230 ? -12.688 -16.594 -19.109 1 98.19 230 ILE B CA 1
ATOM 6082 C C . ILE B 1 230 ? -14.016 -15.836 -19.062 1 98.19 230 ILE B C 1
ATOM 6084 O O . ILE B 1 230 ? -14.461 -15.406 -17.984 1 98.19 230 ILE B O 1
ATOM 6088 N N . LEU B 1 231 ? -14.664 -15.672 -20.188 1 97.81 231 LEU B N 1
ATOM 6089 C CA . LEU B 1 231 ? -15.898 -14.898 -20.266 1 97.81 231 LEU B CA 1
ATOM 6090 C C . LEU B 1 231 ? -17.062 -15.672 -19.688 1 97.81 231 LEU B C 1
ATOM 6092 O O . LEU B 1 231 ? -18.109 -15.094 -19.391 1 97.81 231 LEU B O 1
ATOM 6096 N N . LYS B 1 232 ? -16.891 -17 -19.453 1 96.5 232 LYS B N 1
ATOM 6097 C CA . LYS B 1 232 ? -17.906 -17.828 -18.812 1 96.5 232 LYS B CA 1
ATOM 6098 C C . LYS B 1 232 ? -17.609 -18 -17.328 1 96.5 232 LYS B C 1
ATOM 6100 O O . LYS B 1 232 ? -18.469 -18.469 -16.578 1 96.5 232 LYS B O 1
ATOM 6105 N N . SER B 1 233 ? -16.422 -17.641 -16.953 1 97.62 233 SER B N 1
ATOM 6106 C CA . SER B 1 233 ? -16.047 -17.797 -15.539 1 97.62 233 SER B CA 1
ATOM 6107 C C . SER B 1 233 ? -16.766 -16.766 -14.672 1 97.62 233 SER B C 1
ATOM 6109 O O . SER B 1 233 ? -17.25 -15.742 -15.18 1 97.62 233 SER B O 1
ATOM 6111 N N . HIS B 1 234 ? -16.875 -17.047 -13.367 1 98.12 234 HIS B N 1
ATOM 6112 C CA . HIS B 1 234 ? -17.484 -16.141 -12.398 1 98.12 234 HIS B CA 1
ATOM 6113 C C . HIS B 1 234 ? -16.438 -15.305 -11.68 1 98.12 234 HIS B C 1
ATOM 6115 O O . HIS B 1 234 ? -15.367 -15.805 -11.328 1 98.12 234 HIS B O 1
ATOM 6121 N N . PRO B 1 235 ? -16.734 -13.969 -11.492 1 98.06 235 PRO B N 1
ATOM 6122 C CA . PRO B 1 235 ? -15.797 -13.172 -10.695 1 98.06 235 PRO B CA 1
ATOM 6123 C C . PRO B 1 235 ? -15.656 -13.68 -9.266 1 98.06 235 PRO B C 1
ATOM 6125 O O . PRO B 1 235 ? -16.625 -14.188 -8.688 1 98.06 235 PRO B O 1
ATOM 6128 N N . ILE B 1 236 ? -14.477 -13.562 -8.688 1 98.25 236 ILE B N 1
ATOM 6129 C CA . ILE B 1 236 ? -14.234 -13.906 -7.289 1 98.25 236 ILE B CA 1
ATOM 6130 C C . ILE B 1 236 ? -14.656 -12.75 -6.387 1 98.25 236 ILE B C 1
ATOM 6132 O O . ILE B 1 236 ? -15.289 -12.961 -5.348 1 98.25 236 ILE B O 1
ATOM 6136 N N . LEU B 1 237 ? -14.242 -11.57 -6.727 1 97.81 237 LEU B N 1
ATOM 6137 C CA . LEU B 1 237 ? -14.547 -10.305 -6.074 1 97.81 237 LEU B CA 1
ATOM 6138 C C . LEU B 1 237 ? -14.758 -9.195 -7.102 1 97.81 237 LEU B C 1
ATOM 6140 O O . LEU B 1 237 ? -14.477 -9.391 -8.289 1 97.81 237 LEU B O 1
ATOM 6144 N N . HIS B 1 238 ? -15.25 -8.016 -6.609 1 97.5 238 HIS B N 1
ATOM 6145 C CA . HIS B 1 238 ? -15.203 -6.832 -7.457 1 97.5 238 HIS B CA 1
ATOM 6146 C C . HIS B 1 238 ? -13.766 -6.445 -7.793 1 97.5 238 HIS B C 1
ATOM 6148 O O . HIS B 1 238 ? -12.859 -6.688 -7 1 97.5 238 HIS B O 1
ATOM 6154 N N . THR B 1 239 ? -13.609 -5.895 -9.016 1 97.88 239 THR B N 1
ATOM 6155 C CA . THR B 1 239 ? -12.305 -5.324 -9.32 1 97.88 239 THR B CA 1
ATOM 6156 C C . THR B 1 239 ? -11.906 -4.293 -8.266 1 97.88 239 THR B C 1
ATOM 6158 O O . THR B 1 239 ? -12.766 -3.623 -7.691 1 97.88 239 THR B O 1
ATOM 6161 N N . SER B 1 240 ? -10.609 -4.285 -7.824 1 97.44 240 SER B N 1
ATOM 6162 C CA . SER B 1 240 ? -9.961 -3.35 -6.906 1 97.44 240 SER B CA 1
ATOM 6163 C C . SER B 1 240 ? -10.414 -3.586 -5.469 1 97.44 240 SER B C 1
ATOM 6165 O O . SER B 1 240 ? -10.242 -2.721 -4.609 1 97.44 240 SER B O 1
ATOM 6167 N N . SER B 1 241 ? -11.023 -4.723 -5.121 1 96.5 241 SER B N 1
ATOM 6168 C CA . SER B 1 241 ? -11.414 -5.02 -3.748 1 96.5 241 SER B CA 1
ATOM 6169 C C . SER B 1 241 ? -10.211 -5.465 -2.918 1 96.5 241 SER B C 1
ATOM 6171 O O . SER B 1 241 ? -9.781 -4.75 -2.012 1 96.5 241 SER B O 1
ATOM 6173 N N . THR B 1 242 ? -9.703 -6.621 -3.176 1 95.81 242 THR B N 1
ATOM 6174 C CA . THR B 1 242 ? -8.516 -7.176 -2.533 1 95.81 242 THR B CA 1
ATOM 6175 C C . THR B 1 242 ? -7.746 -8.07 -3.498 1 95.81 242 THR B C 1
ATOM 6177 O O . THR B 1 242 ? -8.289 -8.5 -4.523 1 95.81 242 THR B O 1
ATOM 6180 N N . PRO B 1 243 ? -6.488 -8.242 -3.23 1 97 243 PRO B N 1
ATOM 6181 C CA . PRO B 1 243 ? -5.73 -9.047 -4.195 1 97 243 PRO B CA 1
ATOM 6182 C C . PRO B 1 243 ? -6.09 -10.523 -4.148 1 97 243 PRO B C 1
ATOM 6184 O O . PRO B 1 243 ? -6.188 -11.109 -3.066 1 97 243 PRO B O 1
ATOM 6187 N N . ILE B 1 244 ? -6.305 -11.07 -5.281 1 97.31 244 ILE B N 1
ATOM 6188 C CA . ILE B 1 244 ? -6.457 -12.5 -5.543 1 97.31 244 ILE B CA 1
ATOM 6189 C C . ILE B 1 244 ? -5.555 -12.914 -6.703 1 97.31 244 ILE B C 1
ATOM 6191 O O . ILE B 1 244 ? -5.719 -12.43 -7.824 1 97.31 244 ILE B O 1
ATOM 6195 N N . TYR B 1 245 ? -4.676 -13.773 -6.398 1 97.88 245 TYR B N 1
ATOM 6196 C CA . TYR B 1 245 ? -3.703 -14.211 -7.398 1 97.88 245 TYR B CA 1
ATOM 6197 C C . TYR B 1 245 ? -4.402 -14.727 -8.648 1 97.88 245 TYR B C 1
ATOM 6199 O O . TYR B 1 245 ? -5.332 -15.531 -8.562 1 97.88 245 TYR B O 1
ATOM 6207 N N . SER B 1 246 ? -3.93 -14.242 -9.891 1 98.44 246 SER B N 1
ATOM 6208 C CA . SER B 1 246 ? -4.602 -14.609 -11.133 1 98.44 246 SER B CA 1
ATOM 6209 C C . SER B 1 246 ? -3.609 -14.75 -12.281 1 98.44 246 SER B C 1
ATOM 6211 O O . SER B 1 246 ? -3.045 -13.758 -12.742 1 98.44 246 SER B O 1
ATOM 6213 N N . 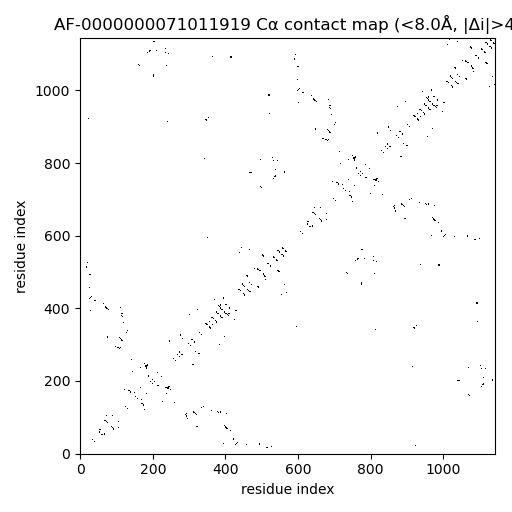ASN B 1 247 ? -3.453 -15.961 -12.789 1 98.44 247 ASN B N 1
ATOM 6214 C CA . ASN B 1 247 ? -2.648 -16.172 -13.992 1 98.44 247 ASN B CA 1
ATOM 6215 C C . ASN B 1 247 ? -3.332 -15.602 -15.234 1 98.44 247 ASN B C 1
ATOM 6217 O O . ASN B 1 247 ? -2.688 -14.961 -16.062 1 98.44 247 ASN B O 1
ATOM 6221 N N . PRO B 1 248 ? -4.676 -15.758 -15.359 1 98.56 248 PRO B N 1
ATOM 6222 C CA . PRO B 1 248 ? -5.375 -15.172 -16.5 1 98.56 248 PRO B CA 1
ATOM 6223 C C . PRO B 1 248 ? -5.176 -13.664 -16.609 1 98.56 248 PRO B C 1
ATOM 6225 O O . PRO B 1 248 ? -5.125 -13.117 -17.719 1 98.56 248 PRO B O 1
ATOM 6228 N N . SER B 1 249 ? -5.113 -12.945 -15.508 1 98.81 249 SER B N 1
ATOM 6229 C CA . SER B 1 249 ? -4.859 -11.516 -15.555 1 98.81 249 SER B CA 1
ATOM 6230 C C . SER B 1 249 ? -3.586 -11.203 -16.328 1 98.81 249 SER B C 1
ATOM 6232 O O . SER B 1 249 ? -3.543 -10.242 -17.109 1 98.81 249 SER B O 1
ATOM 6234 N N . PHE B 1 250 ? -2.586 -12.016 -16.219 1 98.88 250 PHE B N 1
ATOM 6235 C CA . PHE B 1 250 ? -1.306 -11.734 -16.859 1 98.88 250 PHE B CA 1
ATOM 6236 C C . PHE B 1 250 ? -1.297 -12.242 -18.297 1 98.88 250 PHE B C 1
ATOM 6238 O O . PHE B 1 250 ? -0.626 -11.672 -19.172 1 98.88 250 PHE B O 1
ATOM 6245 N N . GLN B 1 251 ? -2.031 -13.352 -18.562 1 98.81 251 GLN B N 1
ATOM 6246 C CA . GLN B 1 251 ? -2.223 -13.711 -19.969 1 98.81 251 GLN B CA 1
ATOM 6247 C C . GLN B 1 251 ? -2.936 -12.594 -20.734 1 98.81 251 GLN B C 1
ATOM 6249 O O . GLN B 1 251 ? -2.527 -12.234 -21.844 1 98.81 251 GLN B O 1
ATOM 6254 N N . ILE B 1 252 ? -3.98 -12.023 -20.125 1 98.94 252 ILE B N 1
ATOM 6255 C CA . ILE B 1 252 ? -4.695 -10.898 -20.719 1 98.94 252 ILE B CA 1
ATOM 6256 C C . ILE B 1 252 ? -3.752 -9.711 -20.859 1 98.94 252 ILE B C 1
ATOM 6258 O O . ILE B 1 252 ? -3.764 -9.016 -21.891 1 98.94 252 ILE B O 1
ATOM 6262 N N . LEU B 1 253 ? -2.918 -9.445 -19.812 1 98.94 253 LEU B N 1
ATOM 6263 C CA . LEU B 1 253 ? -1.95 -8.359 -19.875 1 98.94 253 LEU B CA 1
ATOM 6264 C C . LEU B 1 253 ? -0.996 -8.555 -21.047 1 98.94 253 LEU B C 1
ATOM 6266 O O . LEU B 1 253 ? -0.632 -7.598 -21.734 1 98.94 253 LEU B O 1
ATOM 6270 N N . GLY B 1 254 ? -0.534 -9.828 -21.281 1 98.81 254 GLY B N 1
ATOM 6271 C CA . GLY B 1 254 ? 0.278 -10.125 -22.453 1 98.81 254 GLY B CA 1
ATOM 6272 C C . GLY B 1 254 ? -0.393 -9.742 -23.766 1 98.81 254 GLY B C 1
ATOM 6273 O O . GLY B 1 254 ? 0.218 -9.094 -24.609 1 98.81 254 GLY B O 1
ATOM 6274 N N . TYR B 1 255 ? -1.708 -10.109 -23.922 1 98.81 255 TYR B N 1
ATOM 6275 C CA . TYR B 1 255 ? -2.467 -9.758 -25.109 1 98.81 255 TYR B CA 1
ATOM 6276 C C . TYR B 1 255 ? -2.605 -8.25 -25.25 1 98.81 255 TYR B C 1
ATOM 6278 O O . TYR B 1 255 ? -2.486 -7.699 -26.344 1 98.81 255 TYR B O 1
ATOM 6286 N N . ALA B 1 256 ? -2.895 -7.59 -24.109 1 98.81 256 ALA B N 1
ATOM 6287 C CA . ALA B 1 256 ? -3.018 -6.137 -24.125 1 98.81 256 ALA B CA 1
ATOM 6288 C C . ALA B 1 256 ? -1.71 -5.48 -24.562 1 98.81 256 ALA B C 1
ATOM 6290 O O . ALA B 1 256 ? -1.714 -4.539 -25.359 1 98.81 256 ALA B O 1
ATOM 6291 N N . LEU B 1 257 ? -0.602 -5.941 -24 1 98.69 257 LEU B N 1
ATOM 6292 C CA . LEU B 1 257 ? 0.713 -5.398 -24.328 1 98.69 257 LEU B CA 1
ATOM 6293 C C . LEU B 1 257 ? 1.006 -5.551 -25.812 1 98.69 257 LEU B C 1
ATOM 6295 O O . LEU B 1 257 ? 1.525 -4.625 -26.453 1 98.69 257 LEU B O 1
ATOM 6299 N N . GLU B 1 258 ? 0.708 -6.703 -26.406 1 98.81 258 GLU B N 1
ATOM 6300 C CA . GLU B 1 258 ? 0.869 -6.91 -27.844 1 98.81 258 GLU B CA 1
ATOM 6301 C C . GLU B 1 258 ? 0.037 -5.91 -28.641 1 98.81 258 GLU B C 1
ATOM 6303 O O . GLU B 1 258 ? 0.523 -5.328 -29.609 1 98.81 258 GLU B O 1
ATOM 6308 N N . ALA B 1 259 ? -1.181 -5.711 -28.219 1 98.75 259 ALA B N 1
ATOM 6309 C CA . ALA B 1 259 ? -2.08 -4.793 -28.906 1 98.75 259 ALA B CA 1
ATOM 6310 C C . ALA B 1 259 ? -1.577 -3.355 -28.812 1 98.75 259 ALA B C 1
ATOM 6312 O O . ALA B 1 259 ? -1.599 -2.615 -29.797 1 98.75 259 ALA B O 1
ATOM 6313 N N . MET B 1 260 ? -1.124 -2.959 -27.656 1 98.31 260 MET B N 1
ATOM 6314 C CA . MET B 1 260 ? -0.652 -1.599 -27.406 1 98.31 260 MET B CA 1
ATOM 6315 C C . MET B 1 260 ? 0.561 -1.281 -28.281 1 98.31 260 MET B C 1
ATOM 6317 O O . MET B 1 260 ? 0.776 -0.128 -28.656 1 98.31 260 MET B O 1
ATOM 6321 N N . THR B 1 261 ? 1.372 -2.309 -28.609 1 98.5 261 THR B N 1
ATOM 6322 C CA . THR B 1 261 ? 2.674 -2.072 -29.219 1 98.5 261 THR B CA 1
ATOM 6323 C C . THR B 1 261 ? 2.688 -2.566 -30.672 1 98.5 261 THR B C 1
ATOM 6325 O O . THR B 1 261 ? 3.613 -2.266 -31.422 1 98.5 261 THR B O 1
ATOM 6328 N N . ASN B 1 262 ? 1.643 -3.33 -31.047 1 98.44 262 ASN B N 1
ATOM 6329 C CA . ASN B 1 262 ? 1.587 -4.02 -32.344 1 98.44 262 ASN B CA 1
ATOM 6330 C C . ASN B 1 262 ? 2.799 -4.922 -32.531 1 98.44 262 ASN B C 1
ATOM 6332 O O . ASN B 1 262 ? 3.379 -4.953 -33.625 1 98.44 262 ASN B O 1
ATOM 6336 N N . GLN B 1 263 ? 3.316 -5.547 -31.484 1 98.5 263 GLN B N 1
ATOM 6337 C CA . GLN B 1 263 ? 4.402 -6.523 -31.453 1 98.5 263 GLN B CA 1
ATOM 6338 C C . GLN B 1 263 ? 4.016 -7.758 -30.656 1 98.5 263 GLN B C 1
ATOM 6340 O O . GLN B 1 263 ? 3.203 -7.672 -29.734 1 98.5 263 GLN B O 1
ATOM 6345 N N . THR B 1 264 ? 4.574 -8.93 -30.984 1 98.44 264 THR B N 1
ATOM 6346 C CA . THR B 1 264 ? 4.328 -10.125 -30.203 1 98.44 264 THR B CA 1
ATOM 6347 C C . THR B 1 264 ? 5.062 -10.047 -28.859 1 98.44 264 THR B C 1
ATOM 6349 O O . THR B 1 264 ? 6.066 -9.344 -28.734 1 98.44 264 THR B O 1
ATOM 6352 N N . TYR B 1 265 ? 4.602 -10.758 -27.969 1 98.5 265 TYR B N 1
ATOM 6353 C CA . TYR B 1 265 ? 5.254 -10.844 -26.672 1 98.5 265 TYR B CA 1
ATOM 6354 C C . TYR B 1 265 ? 6.703 -11.289 -26.812 1 98.5 265 TYR B C 1
ATOM 6356 O O . TYR B 1 265 ? 7.598 -10.719 -26.188 1 98.5 265 TYR B O 1
ATOM 6364 N N . LYS B 1 266 ? 6.941 -12.289 -27.578 1 98.38 266 LYS B N 1
ATOM 6365 C CA . LYS B 1 266 ? 8.289 -12.812 -27.812 1 98.38 266 LYS B CA 1
ATOM 6366 C C . LYS B 1 266 ? 9.211 -11.727 -28.359 1 98.38 266 LYS B C 1
ATOM 6368 O O . LYS B 1 266 ? 10.344 -11.578 -27.891 1 98.38 266 LYS B O 1
ATOM 6373 N N . SER B 1 267 ? 8.711 -10.969 -29.297 1 98.62 267 SER B N 1
ATOM 6374 C CA . SER B 1 267 ? 9.508 -9.891 -29.891 1 98.62 267 SER B CA 1
ATOM 6375 C C . SER B 1 267 ? 9.82 -8.812 -28.859 1 98.62 267 SER B C 1
ATOM 6377 O O . SER B 1 267 ? 10.93 -8.273 -28.828 1 98.62 267 SER B O 1
ATOM 6379 N N . LEU B 1 268 ? 8.844 -8.484 -28.031 1 98.81 268 LEU B N 1
ATOM 6380 C CA . LEU B 1 268 ? 9.047 -7.488 -26.984 1 98.81 268 LEU B CA 1
ATOM 6381 C C . LEU B 1 268 ? 10.086 -7.965 -25.969 1 98.81 268 LEU B C 1
ATOM 6383 O O . LEU B 1 268 ? 10.93 -7.18 -25.531 1 98.81 268 LEU B O 1
ATOM 6387 N N . LEU B 1 269 ? 9.992 -9.234 -25.578 1 98.81 269 LEU B N 1
ATOM 6388 C CA . LEU B 1 269 ? 10.961 -9.805 -24.656 1 98.81 269 LEU B CA 1
ATOM 6389 C C . LEU B 1 269 ? 12.383 -9.672 -25.188 1 98.81 269 LEU B C 1
ATOM 6391 O O . LEU B 1 269 ? 13.297 -9.273 -24.469 1 98.81 269 LEU B O 1
ATOM 6395 N N . GLN B 1 270 ? 12.555 -10.016 -26.453 1 98.62 270 GLN B N 1
ATOM 6396 C CA . GLN B 1 270 ? 13.859 -9.922 -27.109 1 98.62 270 GLN B CA 1
ATOM 6397 C C . GLN B 1 270 ? 14.344 -8.477 -27.156 1 98.62 270 GLN B C 1
ATOM 6399 O O . GLN B 1 270 ? 15.5 -8.195 -26.828 1 98.62 270 GLN B O 1
ATOM 6404 N N . ARG B 1 271 ? 13.492 -7.602 -27.469 1 98.56 271 ARG B N 1
ATOM 6405 C CA . ARG B 1 271 ? 13.859 -6.215 -27.734 1 98.56 271 ARG B CA 1
ATOM 6406 C C . ARG B 1 271 ? 14.062 -5.445 -26.438 1 98.56 271 ARG B C 1
ATOM 6408 O O . ARG B 1 271 ? 14.953 -4.598 -26.344 1 98.56 271 ARG B O 1
ATOM 6415 N N . ASP B 1 272 ? 13.219 -5.699 -25.469 1 98.62 272 ASP B N 1
ATOM 6416 C CA . ASP B 1 272 ? 13.172 -4.828 -24.297 1 98.62 272 ASP B CA 1
ATOM 6417 C C . ASP B 1 272 ? 14.062 -5.359 -23.188 1 98.62 272 ASP B C 1
ATOM 6419 O O . ASP B 1 272 ? 14.547 -4.59 -22.344 1 98.62 272 ASP B O 1
ATOM 6423 N N . LEU B 1 273 ? 14.32 -6.699 -23.125 1 98.75 273 LEU B N 1
ATOM 6424 C CA . LEU B 1 273 ? 15.039 -7.25 -21.984 1 98.75 273 LEU B CA 1
ATOM 6425 C C . LEU B 1 273 ? 16.25 -8.047 -22.438 1 98.75 273 LEU B C 1
ATOM 6427 O O . LEU B 1 273 ? 17.391 -7.727 -22.062 1 98.75 273 LEU B O 1
ATOM 6431 N N . ILE B 1 274 ? 16.109 -9.023 -23.297 1 98.81 274 ILE B N 1
ATOM 6432 C CA . ILE B 1 274 ? 17.156 -9.992 -23.578 1 98.81 274 ILE B CA 1
ATOM 6433 C C . ILE B 1 274 ? 18.328 -9.289 -24.266 1 98.81 274 ILE B C 1
ATOM 6435 O O . ILE B 1 274 ? 19.469 -9.391 -23.828 1 98.81 274 ILE B O 1
ATOM 6439 N N . LYS B 1 275 ? 18.062 -8.57 -25.297 1 98.75 275 LYS B N 1
ATOM 6440 C CA . LYS B 1 275 ? 19.141 -7.949 -26.062 1 98.75 275 LYS B CA 1
ATOM 6441 C C . LYS B 1 275 ? 19.781 -6.812 -25.281 1 98.75 275 LYS B C 1
ATOM 6443 O O . LYS B 1 275 ? 21 -6.781 -25.109 1 98.75 275 LYS B O 1
ATOM 6448 N N . PRO B 1 276 ? 18.984 -5.887 -24.703 1 98.69 276 PRO B N 1
ATOM 6449 C CA . PRO B 1 276 ? 19.625 -4.766 -24.016 1 98.69 276 PRO B CA 1
ATOM 6450 C C . PRO B 1 276 ? 20.453 -5.211 -22.812 1 98.69 276 PRO B C 1
ATOM 6452 O O . PRO B 1 276 ? 21.453 -4.57 -22.469 1 98.69 276 PRO B O 1
ATOM 6455 N N . LEU B 1 277 ? 20.094 -6.309 -22.172 1 98.62 277 LEU B N 1
ATOM 6456 C CA . LEU B 1 277 ? 20.781 -6.734 -20.953 1 98.62 277 LEU B CA 1
ATOM 6457 C C . LEU B 1 277 ? 21.734 -7.883 -21.234 1 98.62 277 LEU B C 1
ATOM 6459 O O . LEU B 1 277 ? 22.453 -8.344 -20.344 1 98.62 277 LEU B O 1
ATOM 6463 N N . GLY B 1 278 ? 21.719 -8.352 -22.438 1 98.5 278 GLY B N 1
ATOM 6464 C CA . GLY B 1 278 ? 22.609 -9.445 -22.812 1 98.5 278 GLY B CA 1
ATOM 6465 C C . GLY B 1 278 ? 22.297 -10.742 -22.094 1 98.5 278 GLY B C 1
ATOM 6466 O O . GLY B 1 278 ? 23.203 -11.438 -21.625 1 98.5 278 GLY B O 1
ATOM 6467 N N . LEU B 1 279 ? 21.062 -11.102 -21.969 1 98.69 279 LEU B N 1
ATOM 6468 C CA . LEU B 1 279 ? 20.672 -12.328 -21.281 1 98.69 279 LEU B CA 1
ATOM 6469 C C . LEU B 1 279 ? 20.859 -13.547 -22.172 1 98.69 279 LEU B C 1
ATOM 6471 O O . LEU B 1 279 ? 20.031 -13.836 -23.031 1 98.69 279 LEU B O 1
ATOM 6475 N N . SER B 1 280 ? 21.812 -14.312 -21.875 1 97.81 280 SER B N 1
ATOM 6476 C CA . SER B 1 280 ? 22.219 -15.383 -22.781 1 97.81 280 SER B CA 1
ATOM 6477 C C . SER B 1 280 ? 21.5 -16.688 -22.453 1 97.81 280 SER B C 1
ATOM 6479 O O . SER B 1 280 ? 21.516 -17.625 -23.25 1 97.81 280 SER B O 1
ATOM 6481 N N . ARG B 1 281 ? 20.859 -16.797 -21.297 1 98.5 281 ARG B N 1
ATOM 6482 C CA . ARG B 1 281 ? 20.203 -18.016 -20.859 1 98.5 281 ARG B CA 1
ATOM 6483 C C . ARG B 1 281 ? 18.734 -17.781 -20.531 1 98.5 281 ARG B C 1
ATOM 6485 O O . ARG B 1 281 ? 18.172 -18.438 -19.656 1 98.5 281 ARG B O 1
ATOM 6492 N N . SER B 1 282 ? 18.156 -16.766 -21.109 1 98.75 282 SER B N 1
ATOM 6493 C CA . SER B 1 282 ? 16.734 -16.469 -20.953 1 98.75 282 SER B CA 1
ATOM 6494 C C . SER B 1 282 ? 15.992 -16.547 -22.281 1 98.75 282 SER B C 1
ATOM 6496 O O . SER B 1 282 ? 16.5 -16.094 -23.297 1 98.75 282 SER B O 1
ATOM 6498 N N . SER B 1 283 ? 14.828 -17.109 -22.266 1 98.25 283 SER B N 1
ATOM 6499 C CA . SER B 1 283 ? 14.141 -17.281 -23.547 1 98.25 283 SER B CA 1
ATOM 6500 C C . SER B 1 283 ? 12.641 -17.469 -23.344 1 98.25 283 SER B C 1
ATOM 6502 O O . SER B 1 283 ? 12.195 -17.859 -22.266 1 98.25 283 SER B O 1
ATOM 6504 N N . TYR B 1 284 ? 11.922 -17.109 -24.391 1 97.75 284 TYR B N 1
ATOM 6505 C CA . TYR B 1 284 ? 10.508 -17.438 -24.531 1 97.75 284 TYR B CA 1
ATOM 6506 C C . TYR B 1 284 ? 10.305 -18.891 -24.906 1 97.75 284 TYR B C 1
ATOM 6508 O O . TYR B 1 284 ? 9.477 -19.578 -24.297 1 97.75 284 TYR B O 1
ATOM 6516 N N . ASP B 1 285 ? 11.062 -19.344 -25.891 1 96.19 285 ASP B N 1
ATOM 6517 C CA . ASP B 1 285 ? 10.992 -20.719 -26.359 1 96.19 285 ASP B CA 1
ATOM 6518 C C . ASP B 1 285 ? 11.867 -21.641 -25.516 1 96.19 285 ASP B C 1
ATOM 6520 O O . ASP B 1 285 ? 12.867 -21.203 -24.938 1 96.19 285 ASP B O 1
ATOM 6524 N N . LYS B 1 286 ? 11.477 -22.875 -25.438 1 94.81 286 LYS B N 1
ATOM 6525 C CA . LYS B 1 286 ? 12.297 -23.859 -24.734 1 94.81 286 LYS B CA 1
ATOM 6526 C C . LYS B 1 286 ? 13.711 -23.906 -25.297 1 94.81 286 LYS B C 1
ATOM 6528 O O . LYS B 1 286 ? 13.898 -24.109 -26.5 1 94.81 286 LYS B O 1
ATOM 6533 N N . PRO B 1 287 ? 14.672 -23.719 -24.453 1 94.88 287 PRO B N 1
ATOM 6534 C CA . PRO B 1 287 ? 16.047 -23.844 -24.938 1 94.88 287 PRO B CA 1
ATOM 6535 C C . PRO B 1 287 ? 16.5 -25.312 -25.062 1 94.88 287 PRO B C 1
ATOM 6537 O O . PRO B 1 287 ? 15.727 -26.219 -24.766 1 94.88 287 PRO B O 1
ATOM 6540 N N . GLU B 1 288 ? 17.734 -25.453 -25.531 1 93.38 288 GLU B N 1
ATOM 6541 C CA . GLU B 1 288 ? 18.297 -26.797 -25.688 1 93.38 288 GLU B CA 1
ATOM 6542 C C . GLU B 1 288 ? 18.391 -27.5 -24.344 1 93.38 288 GLU B C 1
ATOM 6544 O O . GLU B 1 288 ? 18.719 -26.891 -23.328 1 93.38 288 GLU B O 1
ATOM 6549 N N . ASP B 1 289 ? 18.156 -28.766 -24.344 1 92.94 289 ASP B N 1
ATOM 6550 C CA . ASP B 1 289 ? 18.094 -29.562 -23.125 1 92.94 289 ASP B CA 1
ATOM 6551 C C . ASP B 1 289 ? 19.453 -29.578 -22.422 1 92.94 289 ASP B C 1
ATOM 6553 O O . ASP B 1 289 ? 19.516 -29.656 -21.188 1 92.94 289 ASP B O 1
ATOM 6557 N N . ASP B 1 290 ? 20.5 -29.484 -23.141 1 93.38 290 ASP B N 1
ATOM 6558 C CA . ASP B 1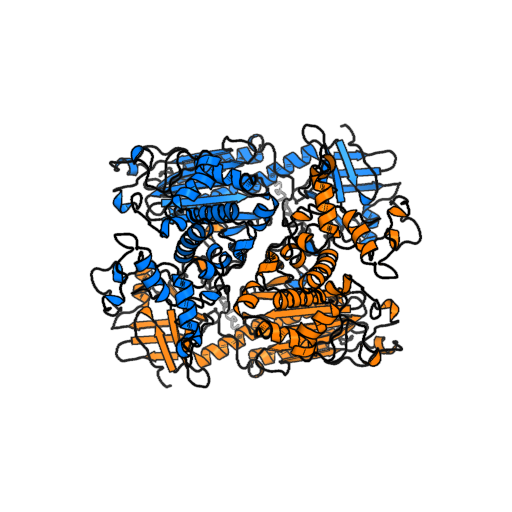 290 ? 21.828 -29.688 -22.578 1 93.38 290 ASP B CA 1
ATOM 6559 C C . ASP B 1 290 ? 22.266 -28.453 -21.781 1 93.38 290 ASP B C 1
ATOM 6561 O O . ASP B 1 290 ? 23.359 -28.438 -21.203 1 93.38 290 ASP B O 1
ATOM 6565 N N . THR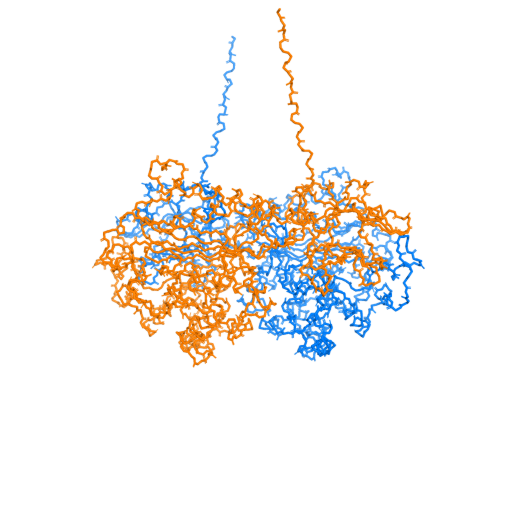 B 1 291 ? 21.453 -27.438 -21.688 1 95.75 291 THR B N 1
ATOM 6566 C CA . THR B 1 291 ? 21.781 -26.25 -20.906 1 95.75 291 THR B CA 1
ATOM 6567 C C . THR B 1 291 ? 20.906 -26.188 -19.656 1 95.75 291 THR B C 1
ATOM 6569 O O . THR B 1 291 ? 21.078 -25.297 -18.812 1 95.75 291 THR B O 1
ATOM 6572 N N . ALA B 1 292 ? 19.984 -27.125 -19.562 1 96.06 292 ALA B N 1
ATOM 6573 C CA . ALA B 1 292 ? 18.938 -27 -18.547 1 96.06 292 ALA B CA 1
ATOM 6574 C C . ALA B 1 292 ? 19.031 -28.125 -17.516 1 96.06 292 ALA B C 1
ATOM 6576 O O . ALA B 1 292 ? 19.516 -29.219 -17.828 1 96.06 292 ALA B O 1
ATOM 6577 N N . ILE B 1 293 ? 18.609 -27.828 -16.312 1 95.88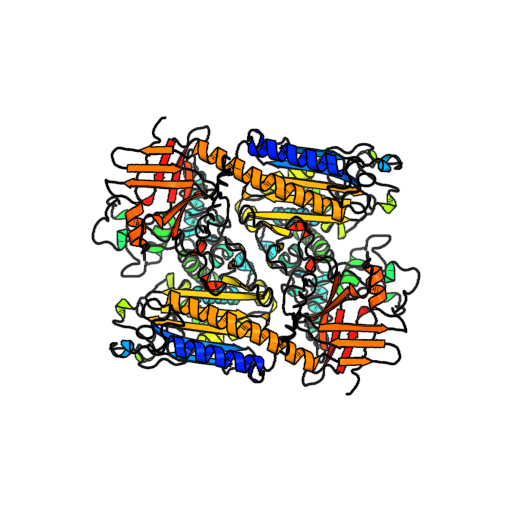 293 ILE B N 1
ATOM 6578 C CA . ILE B 1 293 ? 18.391 -28.875 -15.328 1 95.88 293 ILE B CA 1
ATOM 6579 C C . ILE B 1 293 ? 16.984 -29.469 -15.523 1 95.88 293 ILE B C 1
ATOM 6581 O O . ILE B 1 293 ? 15.992 -28.75 -15.445 1 95.88 293 ILE B O 1
ATOM 6585 N N . ILE B 1 294 ? 16.875 -30.688 -15.781 1 94.25 294 ILE B N 1
ATOM 6586 C CA . ILE B 1 294 ? 15.617 -31.375 -16.062 1 94.25 294 ILE B CA 1
ATOM 6587 C C . ILE B 1 294 ? 15.477 -32.594 -15.148 1 94.25 294 ILE B C 1
ATOM 6589 O O . ILE B 1 294 ? 16.016 -33.656 -15.445 1 94.25 294 ILE B O 1
ATOM 6593 N N . PRO B 1 295 ? 14.781 -32.375 -14.047 1 89.38 295 PRO B N 1
ATOM 6594 C CA . PRO B 1 295 ? 14.633 -33.5 -13.141 1 89.38 295 PRO B CA 1
ATOM 6595 C C . PRO B 1 295 ? 13.719 -34.594 -13.711 1 89.38 295 PRO B C 1
ATOM 6597 O O . PRO B 1 295 ? 12.656 -34.281 -14.25 1 89.38 295 PRO B O 1
ATOM 6600 N N . GLY B 1 296 ? 14.094 -35.938 -13.578 1 76.12 296 GLY B N 1
ATOM 6601 C CA . GLY B 1 296 ? 13.289 -37.062 -14.047 1 76.12 296 GLY B CA 1
ATOM 6602 C C . GLY B 1 296 ? 12.906 -36.938 -15.508 1 76.12 296 GLY B C 1
ATOM 6603 O O . GLY B 1 296 ? 13.617 -36.312 -16.297 1 76.12 296 GLY B O 1
ATOM 6604 N N . PRO B 1 297 ? 11.828 -37.719 -15.859 1 66.94 297 PRO B N 1
ATOM 6605 C CA . PRO B 1 297 ? 11.406 -37.531 -17.25 1 66.94 297 PRO B CA 1
ATOM 6606 C C . PRO B 1 297 ? 10.914 -36.125 -17.547 1 66.94 297 PRO B C 1
ATOM 6608 O O . PRO B 1 297 ? 10.219 -35.531 -16.719 1 66.94 297 PRO B O 1
ATOM 6611 N N . ALA B 1 298 ? 11.367 -35.656 -18.688 1 59.5 298 ALA B N 1
ATOM 6612 C CA . ALA B 1 298 ? 11.164 -34.25 -19.062 1 59.5 298 ALA B CA 1
ATOM 6613 C C . ALA B 1 298 ? 9.688 -33.875 -18.984 1 59.5 298 ALA B C 1
ATOM 6615 O O . ALA B 1 298 ? 9.352 -32.781 -18.547 1 59.5 298 ALA B O 1
ATOM 6616 N N . MET B 1 299 ? 8.82 -34.781 -19.375 1 61.97 299 MET B N 1
ATOM 6617 C CA . MET B 1 299 ? 7.406 -34.406 -19.391 1 61.97 299 MET B CA 1
ATOM 6618 C C . MET B 1 299 ? 6.875 -34.25 -17.969 1 61.97 299 MET B C 1
ATOM 6620 O O . MET B 1 299 ? 6 -33.406 -17.734 1 61.97 299 MET B O 1
ATOM 6624 N N . SER B 1 300 ? 7.461 -34.906 -17.141 1 70.94 300 SER B N 1
ATOM 6625 C CA . SER B 1 300 ? 6.926 -34.906 -15.789 1 70.94 300 SER B CA 1
ATOM 6626 C C . SER B 1 300 ? 7.441 -33.688 -15 1 70.94 300 SER B C 1
ATOM 6628 O O . SER B 1 300 ? 6.797 -33.25 -14.047 1 70.94 300 SER B O 1
ATOM 6630 N N . SER B 1 301 ? 8.445 -33.125 -15.547 1 79.06 301 SER B N 1
ATOM 6631 C CA . SER B 1 301 ? 9.055 -32 -14.836 1 79.06 301 SER B CA 1
ATOM 6632 C C . SER B 1 301 ? 8.406 -30.672 -15.234 1 79.06 301 SER B C 1
ATOM 6634 O O . SER B 1 301 ? 8.57 -29.656 -14.539 1 79.06 301 SER B O 1
ATOM 6636 N N . PHE B 1 302 ? 7.66 -30.516 -16.344 1 85.81 302 PHE B N 1
ATOM 6637 C CA . PHE B 1 302 ? 7.035 -29.359 -16.953 1 85.81 302 PHE B CA 1
ATOM 6638 C C . PHE B 1 302 ? 8.07 -28.484 -17.656 1 85.81 302 PHE B C 1
ATOM 6640 O O . PHE B 1 302 ? 7.781 -27.359 -18.062 1 85.81 302 PHE B O 1
ATOM 6647 N N . TYR B 1 303 ? 9.32 -29 -17.828 1 88.69 303 TYR B N 1
ATOM 6648 C CA . TYR B 1 303 ? 10.359 -28.25 -18.516 1 88.69 303 TYR B CA 1
ATOM 6649 C C . TYR B 1 303 ? 9.953 -27.953 -19.953 1 88.69 303 TYR B C 1
ATOM 6651 O O . TYR B 1 303 ? 10.164 -26.844 -20.453 1 88.69 303 TYR B O 1
ATOM 6659 N N . GLY B 1 304 ? 9.352 -28.938 -20.562 1 87.88 304 GLY B N 1
ATOM 6660 C CA . GLY B 1 304 ? 9.078 -28.812 -21.984 1 87.88 304 GLY B CA 1
ATOM 6661 C C . GLY B 1 304 ? 7.664 -28.359 -22.297 1 87.88 304 GLY B C 1
ATOM 6662 O O . GLY B 1 304 ? 7.266 -28.281 -23.453 1 87.88 304 GLY B O 1
ATOM 6663 N N . VAL B 1 305 ? 6.902 -28 -21.281 1 87.69 305 VAL B N 1
ATOM 6664 C CA . VAL B 1 305 ? 5.508 -27.625 -21.5 1 87.69 305 VAL B CA 1
ATOM 6665 C C . VAL B 1 305 ? 5.438 -26.234 -22.125 1 87.69 305 VAL B C 1
ATOM 6667 O O . VAL B 1 305 ? 6.055 -25.297 -21.641 1 87.69 305 VAL B O 1
ATOM 6670 N N . ASP B 1 306 ? 4.738 -26.188 -23.219 1 90.25 306 ASP B N 1
ATOM 6671 C CA . ASP B 1 306 ? 4.461 -24.922 -23.875 1 90.25 306 ASP B CA 1
ATOM 6672 C C . ASP B 1 306 ? 3.287 -24.203 -23.219 1 90.25 306 ASP B C 1
ATOM 6674 O O . ASP B 1 306 ? 2.146 -24.672 -23.297 1 90.25 306 ASP B O 1
ATOM 6678 N N . ALA B 1 307 ? 3.543 -23.016 -22.688 1 91.06 307 ALA B N 1
ATOM 6679 C CA . ALA B 1 307 ? 2.514 -22.297 -21.938 1 91.06 307 ALA B CA 1
ATOM 6680 C C . ALA B 1 307 ? 1.652 -21.438 -22.859 1 91.06 307 ALA B C 1
ATOM 6682 O O . ALA B 1 307 ? 0.636 -20.891 -22.453 1 91.06 307 ALA B O 1
ATOM 6683 N N . GLY B 1 308 ? 2.02 -21.359 -24.172 1 93.56 308 GLY B N 1
ATOM 6684 C CA . GLY B 1 308 ? 1.245 -20.547 -25.094 1 93.56 308 GLY B CA 1
ATOM 6685 C C . GLY B 1 308 ? 1.046 -19.125 -24.625 1 93.56 308 GLY B C 1
ATOM 6686 O O . GLY B 1 308 ? 2.006 -18.453 -24.25 1 93.56 308 GLY B O 1
ATOM 6687 N N . GLY B 1 309 ? -0.234 -18.672 -24.656 1 93.56 309 GLY B N 1
ATOM 6688 C CA . GLY B 1 309 ? -0.545 -17.312 -24.219 1 93.56 309 GLY B CA 1
ATOM 6689 C C . GLY B 1 309 ? -0.242 -17.078 -22.75 1 93.56 309 GLY B C 1
ATOM 6690 O O . GLY B 1 309 ? -0.061 -15.938 -22.328 1 93.56 309 GLY B O 1
ATOM 6691 N N . GLU B 1 310 ? -0.155 -18.125 -21.984 1 96.19 310 GLU B N 1
ATOM 6692 C CA . GLU B 1 310 ? 0.084 -18.016 -20.547 1 96.19 310 GLU B CA 1
ATOM 6693 C C . GLU B 1 310 ? 1.559 -17.766 -20.25 1 96.19 310 GLU B C 1
ATOM 6695 O O . GLU B 1 310 ? 1.94 -17.562 -19.094 1 96.19 310 GLU B O 1
ATOM 6700 N N . THR B 1 311 ? 2.432 -17.703 -21.266 1 97.56 311 THR B N 1
ATOM 6701 C CA . THR B 1 311 ? 3.854 -17.438 -21.078 1 97.56 311 THR B CA 1
ATOM 6702 C C . THR B 1 311 ? 4.062 -16.125 -20.344 1 97.56 311 THR B C 1
ATOM 6704 O O . THR B 1 311 ? 4.961 -16 -19.5 1 97.56 311 THR B O 1
ATOM 6707 N N . ALA B 1 312 ? 3.191 -15.133 -20.578 1 98.44 312 ALA B N 1
ATOM 6708 C CA . ALA B 1 312 ? 3.279 -13.844 -19.891 1 98.44 312 ALA B CA 1
ATOM 6709 C C . ALA B 1 312 ? 3.059 -14 -18.391 1 98.44 312 ALA B C 1
ATOM 6711 O O . ALA B 1 312 ? 3.486 -13.156 -17.594 1 98.44 312 ALA B O 1
ATOM 6712 N N . ALA B 1 313 ? 2.432 -15.086 -18.016 1 98.31 313 ALA B N 1
ATOM 6713 C CA . ALA B 1 313 ? 2.154 -15.367 -16.609 1 98.31 313 ALA B CA 1
ATOM 6714 C C . ALA B 1 313 ? 3.23 -16.266 -16.016 1 98.31 313 ALA B C 1
ATOM 6716 O O . ALA B 1 313 ? 3.494 -16.203 -14.812 1 98.31 313 ALA B O 1
ATOM 6717 N N . GLY B 1 314 ? 3.84 -17.188 -16.859 1 97.88 314 GLY B N 1
ATOM 6718 C CA . GLY B 1 314 ? 4.719 -18.094 -16.141 1 97.88 314 GLY B CA 1
ATOM 6719 C C . GLY B 1 314 ? 5.551 -18.969 -17.062 1 97.88 314 GLY B C 1
ATOM 6720 O O . GLY B 1 314 ? 6.102 -19.984 -16.625 1 97.88 314 GLY B O 1
ATOM 6721 N N . GLY B 1 315 ? 5.777 -18.656 -18.344 1 97.19 315 GLY B N 1
ATOM 6722 C CA . GLY B 1 315 ? 6.32 -19.641 -19.266 1 97.19 315 GLY B CA 1
ATOM 6723 C C . GLY B 1 315 ? 7.781 -19.406 -19.594 1 97.19 315 GLY B C 1
ATOM 6724 O O . GLY B 1 315 ? 8.359 -20.141 -20.406 1 97.19 315 GLY B O 1
ATOM 6725 N N . LEU B 1 316 ? 8.445 -18.484 -18.922 1 98.62 316 LEU B N 1
ATOM 6726 C CA . LEU B 1 316 ? 9.789 -18.078 -19.344 1 98.62 316 LEU B CA 1
ATOM 6727 C C . LEU B 1 316 ? 10.844 -18.969 -18.688 1 98.62 316 LEU B C 1
ATOM 6729 O O . LEU B 1 316 ? 10.578 -19.625 -17.688 1 98.62 316 LEU B O 1
ATOM 6733 N N . TYR B 1 317 ? 12.008 -19.062 -19.359 1 98.56 317 TYR B N 1
ATOM 6734 C CA . TYR B 1 317 ? 13.219 -19.75 -18.891 1 98.56 317 TYR B CA 1
ATOM 6735 C C . TYR B 1 317 ? 14.305 -18.75 -18.531 1 98.56 317 TYR B C 1
ATOM 6737 O O . TYR B 1 317 ? 14.422 -17.688 -19.172 1 98.56 317 TYR B O 1
ATOM 6745 N N . SER B 1 318 ? 15.109 -19.047 -17.562 1 98.81 318 SER B N 1
ATOM 6746 C CA . SER B 1 318 ? 16.234 -18.188 -17.234 1 98.81 318 SER B CA 1
ATOM 6747 C C . SER B 1 318 ? 17.25 -18.906 -16.359 1 98.81 318 SER B C 1
ATOM 6749 O O . SER B 1 318 ? 17.125 -20.109 -16.125 1 98.81 318 SER B O 1
ATOM 6751 N N . SER B 1 319 ? 18.344 -18.281 -16.016 1 98.81 319 SER B N 1
ATOM 6752 C CA . SER B 1 319 ? 19.391 -18.75 -15.117 1 98.81 319 SER B CA 1
ATOM 6753 C C . SER B 1 319 ? 19.609 -17.766 -13.977 1 98.81 319 SER B C 1
ATOM 6755 O O . SER B 1 319 ? 19.141 -16.625 -14.031 1 98.81 319 SER B O 1
ATOM 6757 N N . THR B 1 320 ? 20.234 -18.234 -12.914 1 98.5 320 THR B N 1
ATOM 6758 C CA . THR B 1 320 ? 20.484 -17.344 -11.781 1 98.5 320 THR B CA 1
ATOM 6759 C C . THR B 1 320 ? 21.328 -16.156 -12.203 1 98.5 320 THR B C 1
ATOM 6761 O O . THR B 1 320 ? 21.125 -15.039 -11.719 1 98.5 320 THR B O 1
ATOM 6764 N N . LYS B 1 321 ? 22.312 -16.406 -13.117 1 98.62 321 LYS B N 1
ATOM 6765 C CA . LYS B 1 321 ? 23.125 -15.305 -13.617 1 98.62 321 LYS B CA 1
ATOM 6766 C C . LYS B 1 321 ? 22.266 -14.258 -14.312 1 98.62 321 LYS B C 1
ATOM 6768 O O . LYS B 1 321 ? 22.375 -13.062 -14.023 1 98.62 321 LYS B O 1
ATOM 6773 N N . ASP B 1 322 ? 21.422 -14.688 -15.281 1 98.88 322 ASP B N 1
ATOM 6774 C CA . ASP B 1 322 ? 20.547 -13.766 -16 1 98.88 322 ASP B CA 1
ATOM 6775 C C . ASP B 1 322 ? 19.578 -13.062 -15.055 1 98.88 322 ASP B C 1
ATOM 6777 O O . ASP B 1 322 ? 19.328 -11.867 -15.195 1 98.88 322 ASP B O 1
ATOM 6781 N N . MET B 1 323 ? 19 -13.805 -14.133 1 98.81 323 MET B N 1
ATOM 6782 C CA . MET B 1 323 ? 18.078 -13.227 -13.156 1 98.81 323 MET B CA 1
ATOM 6783 C C . MET B 1 323 ? 18.766 -12.141 -12.336 1 98.81 323 MET B C 1
ATOM 6785 O O . MET B 1 323 ? 18.156 -11.117 -12.016 1 98.81 323 MET B O 1
ATOM 6789 N N . SER B 1 324 ? 20.016 -12.359 -11.953 1 98.69 324 SER B N 1
ATOM 6790 C CA . SER B 1 324 ? 20.781 -11.352 -11.227 1 98.69 324 SER B CA 1
ATOM 6791 C C . SER B 1 324 ? 20.984 -10.094 -12.07 1 98.69 324 SER B C 1
ATOM 6793 O O . SER B 1 324 ? 20.953 -8.977 -11.547 1 98.69 324 SER B O 1
ATOM 6795 N N . ILE B 1 325 ? 21.234 -10.273 -13.359 1 98.81 325 ILE B N 1
ATOM 6796 C CA . ILE B 1 325 ? 21.406 -9.141 -14.266 1 98.81 325 ILE B CA 1
ATOM 6797 C C . ILE B 1 325 ? 20.125 -8.312 -14.305 1 98.81 325 ILE B C 1
ATOM 6799 O O . ILE B 1 325 ? 20.156 -7.082 -14.219 1 98.81 325 ILE B O 1
ATOM 6803 N N . VAL B 1 326 ? 18.953 -8.984 -14.414 1 98.88 326 VAL B N 1
ATOM 6804 C CA . VAL B 1 326 ? 17.672 -8.289 -14.445 1 98.88 326 VAL B CA 1
ATOM 6805 C C . VAL B 1 326 ? 17.438 -7.57 -13.117 1 98.88 326 VAL B C 1
ATOM 6807 O O . VAL B 1 326 ? 17.016 -6.414 -13.102 1 98.88 326 VAL B O 1
ATOM 6810 N N . GLY B 1 327 ? 17.719 -8.281 -11.977 1 98.81 327 GLY B N 1
ATOM 6811 C CA . GLY B 1 327 ? 17.578 -7.648 -10.672 1 98.81 327 GLY B CA 1
ATOM 6812 C C . GLY B 1 327 ? 18.438 -6.402 -10.523 1 98.81 327 GLY B C 1
ATOM 6813 O O . GLY B 1 327 ? 17.953 -5.375 -10.031 1 98.81 327 GLY B O 1
ATOM 6814 N N . ARG B 1 328 ? 19.672 -6.48 -10.992 1 98.38 328 ARG B N 1
ATOM 6815 C CA . ARG B 1 328 ? 20.578 -5.336 -10.961 1 98.38 328 ARG B CA 1
ATOM 6816 C C . ARG B 1 328 ? 20.047 -4.195 -11.828 1 98.38 328 ARG B C 1
ATOM 6818 O O . ARG B 1 328 ? 20.109 -3.027 -11.43 1 98.38 328 ARG B O 1
ATOM 6825 N N . ALA B 1 329 ? 19.531 -4.539 -12.961 1 98.62 329 ALA B N 1
ATOM 6826 C CA . ALA B 1 329 ? 19 -3.535 -13.875 1 98.62 329 ALA B CA 1
ATOM 6827 C C . ALA B 1 329 ? 17.828 -2.791 -13.242 1 98.62 329 ALA B C 1
ATOM 6829 O O . ALA B 1 329 ? 17.656 -1.588 -13.453 1 98.62 329 ALA B O 1
ATOM 6830 N N . ILE B 1 330 ? 16.984 -3.49 -12.469 1 98.81 330 ILE B N 1
ATOM 6831 C CA . ILE B 1 330 ? 15.844 -2.857 -11.805 1 98.81 330 ILE B CA 1
ATOM 6832 C C . ILE B 1 330 ? 16.359 -1.927 -10.703 1 98.81 330 ILE B C 1
ATOM 6834 O O . ILE B 1 330 ? 15.938 -0.767 -10.625 1 98.81 330 ILE B O 1
ATOM 6838 N N . LEU B 1 331 ? 17.328 -2.4 -9.898 1 98.5 331 LEU B N 1
ATOM 6839 C CA . LEU B 1 331 ? 17.859 -1.61 -8.797 1 98.5 331 LEU B CA 1
ATOM 6840 C C . LEU B 1 331 ? 18.547 -0.347 -9.312 1 98.5 331 LEU B C 1
ATOM 6842 O O . LEU B 1 331 ? 18.453 0.714 -8.695 1 98.5 331 LEU B O 1
ATOM 6846 N N . ASN B 1 332 ? 19.094 -0.483 -10.555 1 96.88 332 ASN B N 1
ATOM 6847 C CA . ASN B 1 332 ? 19.844 0.624 -11.141 1 96.88 332 ASN B CA 1
ATOM 6848 C C . ASN B 1 332 ? 18.969 1.48 -12.047 1 96.88 332 ASN B C 1
ATOM 6850 O O . ASN B 1 332 ? 19.438 2.465 -12.625 1 96.88 332 ASN B O 1
ATOM 6854 N N . SER B 1 333 ? 17.797 1.094 -12.203 1 97.69 333 SER B N 1
ATOM 6855 C CA . SER B 1 333 ? 16.906 1.756 -13.156 1 97.69 333 SER B CA 1
ATOM 6856 C C . SER B 1 333 ? 17.562 1.84 -14.539 1 97.69 333 SER B C 1
ATOM 6858 O O . SER B 1 333 ? 17.547 2.896 -15.172 1 97.69 333 SER B O 1
ATOM 6860 N N . THR B 1 334 ? 18.141 0.742 -14.961 1 97.56 334 THR B N 1
ATOM 6861 C CA . THR B 1 334 ? 18.859 0.685 -16.234 1 97.56 334 THR B CA 1
ATOM 6862 C C . THR B 1 334 ? 17.891 0.873 -17.406 1 97.56 334 THR B C 1
ATOM 6864 O O . THR B 1 334 ? 18.25 1.494 -18.406 1 97.56 334 THR B O 1
ATOM 6867 N N . LEU B 1 335 ? 16.672 0.327 -17.266 1 98.19 335 LEU B N 1
ATOM 6868 C CA . LEU B 1 335 ? 15.758 0.267 -18.391 1 98.19 335 LEU B CA 1
ATOM 6869 C C . LEU B 1 335 ? 14.602 1.243 -18.219 1 98.19 335 LEU B C 1
ATOM 6871 O O . LEU B 1 335 ? 13.773 1.402 -19.109 1 98.19 335 LEU B O 1
ATOM 6875 N N . LEU B 1 336 ? 14.492 1.85 -17.016 1 98.19 336 LEU B N 1
ATOM 6876 C CA . LEU B 1 336 ? 13.453 2.812 -16.672 1 98.19 336 LEU B CA 1
ATOM 6877 C C . LEU B 1 336 ? 14.055 4.082 -16.078 1 98.19 336 LEU B C 1
ATOM 6879 O O . LEU B 1 336 ? 15.164 4.055 -15.539 1 98.19 336 LEU B O 1
ATOM 6883 N N . ARG B 1 337 ? 13.367 5.266 -16.234 1 96.12 337 ARG B N 1
ATOM 6884 C CA . ARG B 1 337 ? 13.742 6.43 -15.438 1 96.12 337 ARG B CA 1
ATOM 6885 C C . ARG B 1 337 ? 13.672 6.121 -13.953 1 96.12 337 ARG B C 1
ATOM 6887 O O . ARG B 1 337 ? 12.758 5.426 -13.5 1 96.12 337 ARG B O 1
ATOM 6894 N N . PRO B 1 338 ? 14.57 6.613 -13.172 1 97.19 338 PRO B N 1
ATOM 6895 C CA . PRO B 1 338 ? 14.609 6.309 -11.742 1 97.19 338 PRO B CA 1
ATOM 6896 C C . PRO B 1 338 ? 13.289 6.625 -11.031 1 97.19 338 PRO B C 1
ATOM 6898 O O . PRO B 1 338 ? 12.852 5.867 -10.164 1 97.19 338 PRO B O 1
ATOM 6901 N N . SER B 1 339 ? 12.625 7.738 -11.375 1 97.12 339 SER B N 1
ATOM 6902 C CA . SER B 1 339 ? 11.359 8.102 -10.742 1 97.12 339 SER B CA 1
ATOM 6903 C C . SER B 1 339 ? 10.289 7.051 -11 1 97.12 339 SER B C 1
ATOM 6905 O O . SER B 1 339 ? 9.5 6.719 -10.109 1 97.12 339 SER B O 1
ATOM 6907 N N . LEU B 1 340 ? 10.25 6.504 -12.211 1 97.69 340 LEU B N 1
ATOM 6908 C CA . LEU B 1 340 ? 9.289 5.465 -12.555 1 97.69 340 LEU B CA 1
ATOM 6909 C C . LEU B 1 340 ? 9.578 4.18 -11.789 1 97.69 340 LEU B C 1
ATOM 6911 O O . LEU B 1 340 ? 8.648 3.508 -11.328 1 97.69 340 LEU B O 1
ATOM 6915 N N . THR B 1 341 ? 10.859 3.781 -11.68 1 98.5 341 THR B N 1
ATOM 6916 C CA . THR B 1 341 ? 11.219 2.607 -10.891 1 98.5 341 THR B CA 1
ATOM 6917 C C . THR B 1 341 ? 10.75 2.76 -9.445 1 98.5 341 THR B C 1
ATOM 6919 O O . THR B 1 341 ? 10.18 1.828 -8.875 1 98.5 341 THR B O 1
ATOM 6922 N N . ARG B 1 342 ? 10.93 3.955 -8.883 1 98 342 ARG B N 1
ATOM 6923 C CA . ARG B 1 342 ? 10.5 4.188 -7.508 1 98 342 ARG B CA 1
ATOM 6924 C C . ARG B 1 342 ? 8.984 4.066 -7.383 1 98 342 ARG B C 1
ATOM 6926 O O . ARG B 1 342 ? 8.477 3.473 -6.43 1 98 342 ARG B O 1
ATOM 6933 N N . ARG B 1 343 ? 8.234 4.594 -8.367 1 97.5 343 ARG B N 1
ATOM 6934 C CA . ARG B 1 343 ? 6.777 4.496 -8.336 1 97.5 343 ARG B CA 1
ATOM 6935 C C . ARG B 1 343 ? 6.324 3.043 -8.445 1 97.5 343 ARG B C 1
ATOM 6937 O O . ARG B 1 343 ? 5.316 2.652 -7.848 1 97.5 343 ARG B O 1
ATOM 6944 N N . TRP B 1 344 ? 7.086 2.299 -9.25 1 98.25 344 TRP B N 1
ATOM 6945 C CA . TRP B 1 344 ? 6.754 0.893 -9.469 1 98.25 344 TRP B CA 1
ATOM 6946 C C . TRP B 1 344 ? 6.965 0.084 -8.188 1 98.25 344 TRP B C 1
ATOM 6948 O O . TRP B 1 344 ? 6.203 -0.839 -7.898 1 98.25 344 TRP B O 1
ATOM 6958 N N . MET B 1 345 ? 7.977 0.455 -7.426 1 98.12 345 MET B N 1
ATOM 6959 C CA . MET B 1 345 ? 8.336 -0.266 -6.207 1 98.12 345 MET B CA 1
ATOM 6960 C C . MET B 1 345 ? 7.57 0.283 -5.008 1 98.12 345 MET B C 1
ATOM 6962 O O . MET B 1 345 ? 8.172 0.782 -4.059 1 98.12 345 MET B O 1
ATOM 6966 N N . LYS B 1 346 ? 6.258 0.215 -5.055 1 98.06 346 LYS B N 1
ATOM 6967 C CA . LYS B 1 346 ? 5.32 0.643 -4.023 1 98.06 346 LYS B CA 1
ATOM 6968 C C . LYS B 1 346 ? 4.18 -0.362 -3.865 1 98.06 346 LYS B C 1
ATOM 6970 O O . LYS B 1 346 ? 3.879 -1.115 -4.793 1 98.06 346 LYS B O 1
ATOM 6975 N N . PRO B 1 347 ? 3.516 -0.379 -2.699 1 98.12 347 PRO B N 1
ATOM 6976 C CA . PRO B 1 347 ? 2.342 -1.24 -2.543 1 98.12 347 PRO B CA 1
ATOM 6977 C C . PRO B 1 347 ? 1.127 -0.73 -3.316 1 98.12 347 PRO B C 1
ATOM 6979 O O . PRO B 1 347 ? 0.999 0.475 -3.545 1 98.12 347 PRO B O 1
ATOM 6982 N N . ARG B 1 348 ? 0.313 -1.688 -3.715 1 97.81 348 ARG B N 1
ATOM 6983 C CA . ARG B 1 348 ? -0.965 -1.362 -4.34 1 97.81 348 ARG B CA 1
ATOM 6984 C C . ARG B 1 348 ? -2.131 -1.872 -3.498 1 97.81 348 ARG B C 1
ATOM 6986 O O . ARG B 1 348 ? -3.258 -1.394 -3.637 1 97.81 348 ARG B O 1
ATOM 6993 N N . ALA B 1 349 ? -1.809 -2.82 -2.637 1 97.88 349 ALA B N 1
ATOM 6994 C CA . ALA B 1 349 ? -2.859 -3.381 -1.79 1 97.88 349 ALA B CA 1
ATOM 6995 C C . ALA B 1 349 ? -2.268 -4.035 -0.545 1 97.88 349 ALA B C 1
ATOM 6997 O O . ALA B 1 349 ? -1.152 -4.562 -0.583 1 97.88 349 ALA B O 1
ATOM 6998 N N . HIS B 1 350 ? -3.031 -4.008 0.502 1 96.81 350 HIS B N 1
ATOM 6999 C CA . HIS B 1 350 ? -2.742 -4.793 1.697 1 96.81 350 HIS B CA 1
ATOM 7000 C C . HIS B 1 350 ? -3.232 -6.23 1.546 1 96.81 350 HIS B C 1
ATOM 7002 O O . HIS B 1 350 ? -4.004 -6.535 0.633 1 96.81 350 HIS B O 1
ATOM 7008 N N . THR B 1 351 ? -2.707 -7.098 2.357 1 95.62 351 THR B N 1
ATOM 7009 C CA . THR B 1 351 ? -3.17 -8.477 2.467 1 95.62 351 THR B CA 1
ATOM 7010 C C . THR B 1 351 ? -3.635 -8.781 3.889 1 95.62 351 THR B C 1
ATOM 7012 O O . THR B 1 351 ? -3.777 -7.871 4.707 1 95.62 351 THR B O 1
ATOM 7015 N N . SER B 1 352 ? -3.979 -10.023 4.125 1 92.44 352 SER B N 1
ATOM 7016 C CA . SER B 1 352 ? -4.406 -10.43 5.461 1 92.44 352 SER B CA 1
ATOM 7017 C C . SER B 1 352 ? -3.207 -10.711 6.359 1 92.44 352 SER B C 1
ATOM 7019 O O . SER B 1 352 ? -3.355 -11.297 7.434 1 92.44 352 SER B O 1
ATOM 7021 N N . SER B 1 353 ? -2.039 -10.336 5.914 1 92.12 353 SER B N 1
ATOM 7022 C CA . SER B 1 353 ? -0.806 -10.297 6.691 1 92.12 353 SER B CA 1
ATOM 7023 C C . SER B 1 353 ? -0.248 -8.875 6.77 1 92.12 353 SER B C 1
ATOM 7025 O O . SER B 1 353 ? -0.004 -8.242 5.742 1 92.12 353 SER B O 1
ATOM 7027 N N . LEU B 1 354 ? -0.051 -8.492 8.008 1 91.69 354 LEU B N 1
ATOM 7028 C CA . LEU B 1 354 ? 0.395 -7.121 8.227 1 91.69 354 LEU B CA 1
ATOM 7029 C C . LEU B 1 354 ? 1.739 -6.871 7.551 1 91.69 354 LEU B C 1
ATOM 7031 O O . LEU B 1 354 ? 2.014 -5.762 7.094 1 91.69 354 LEU B O 1
ATOM 7035 N N . GLU B 1 355 ? 2.586 -7.902 7.332 1 94.75 355 GLU B N 1
ATOM 7036 C CA . GLU B 1 355 ? 3.951 -7.762 6.836 1 94.75 355 GLU B CA 1
ATOM 7037 C C . GLU B 1 355 ? 4.023 -8.047 5.336 1 94.75 355 GLU B C 1
ATOM 7039 O O . GLU B 1 355 ? 5.113 -8.102 4.762 1 94.75 355 GLU B O 1
ATOM 7044 N N . VAL B 1 356 ? 2.908 -8.258 4.707 1 96.25 356 VAL B N 1
ATOM 7045 C CA . VAL B 1 356 ? 2.895 -8.609 3.289 1 96.25 356 VAL B CA 1
ATOM 7046 C C . VAL B 1 356 ? 1.939 -7.68 2.539 1 96.25 356 VAL B C 1
ATOM 7048 O O . VAL B 1 356 ? 0.771 -7.547 2.914 1 96.25 356 VAL B O 1
ATOM 7051 N N . SER B 1 357 ? 2.402 -7.027 1.533 1 97.44 357 SER B N 1
ATOM 7052 C CA . SER B 1 357 ? 1.593 -6.234 0.612 1 97.44 357 SER B CA 1
ATOM 7053 C C . SER B 1 357 ? 1.827 -6.66 -0.834 1 97.44 357 SER B C 1
ATOM 7055 O O . SER B 1 357 ? 2.783 -7.379 -1.128 1 97.44 357 SER B O 1
ATOM 7057 N N . VAL B 1 358 ? 0.921 -6.262 -1.66 1 98.19 358 VAL B N 1
ATOM 7058 C CA . VAL B 1 358 ? 1.004 -6.602 -3.078 1 98.19 358 VAL B CA 1
ATOM 7059 C C . VAL B 1 358 ? 1.25 -5.336 -3.896 1 98.19 358 VAL B C 1
ATOM 7061 O O . VAL B 1 358 ? 0.617 -4.305 -3.662 1 98.19 358 VAL B O 1
ATOM 7064 N N . GLY B 1 359 ? 2.275 -5.359 -4.777 1 98.44 359 GLY B N 1
ATOM 7065 C CA . GLY B 1 359 ? 2.504 -4.34 -5.789 1 98.44 359 GLY B CA 1
ATOM 7066 C C . GLY B 1 359 ? 2.115 -4.789 -7.184 1 98.44 359 GLY B C 1
ATOM 7067 O O . GLY B 1 359 ? 1.115 -5.488 -7.363 1 98.44 359 GLY B O 1
ATOM 7068 N N . ALA B 1 360 ? 2.895 -4.355 -8.195 1 98.56 360 ALA B N 1
ATOM 7069 C CA . ALA B 1 360 ? 2.611 -4.719 -9.586 1 98.56 360 ALA B CA 1
ATOM 7070 C C . ALA B 1 360 ? 3.797 -5.441 -10.211 1 98.56 360 ALA B C 1
ATOM 7072 O O . ALA B 1 360 ? 4.656 -4.816 -10.836 1 98.56 360 ALA B O 1
ATOM 7073 N N . PRO B 1 361 ? 3.992 -6.691 -10.18 1 98.5 361 PRO B N 1
ATOM 7074 C CA . PRO B 1 361 ? 3.248 -7.559 -9.258 1 98.5 361 PRO B CA 1
ATOM 7075 C C . PRO B 1 361 ? 4.07 -7.973 -8.039 1 98.5 361 PRO B C 1
ATOM 7077 O O . PRO B 1 361 ? 4.082 -9.148 -7.672 1 98.5 361 PRO B O 1
ATOM 7080 N N . TRP B 1 362 ? 4.738 -7.066 -7.441 1 98.75 362 TRP B N 1
ATOM 7081 C CA . TRP B 1 362 ? 5.609 -7.332 -6.301 1 98.75 362 TRP B CA 1
ATOM 7082 C C . TRP B 1 362 ? 4.84 -8.008 -5.172 1 98.75 362 TRP B C 1
ATOM 7084 O O . TRP B 1 362 ? 3.688 -7.656 -4.902 1 98.75 362 TRP B O 1
ATOM 7094 N N . GLU B 1 363 ? 5.477 -9.008 -4.613 1 98.31 363 GLU B N 1
ATOM 7095 C CA . GLU B 1 363 ? 5.156 -9.492 -3.271 1 98.31 363 GLU B CA 1
ATOM 7096 C C . GLU B 1 363 ? 6.07 -8.859 -2.225 1 98.31 363 GLU B C 1
ATOM 7098 O O . GLU B 1 363 ? 7.195 -9.312 -2.018 1 98.31 363 GLU B O 1
ATOM 7103 N N . ILE B 1 364 ? 5.555 -7.848 -1.588 1 98.44 364 ILE B N 1
ATOM 7104 C CA . ILE B 1 364 ? 6.379 -6.988 -0.747 1 98.44 364 ILE B CA 1
ATOM 7105 C C . ILE B 1 364 ? 6.359 -7.5 0.692 1 98.44 364 ILE B C 1
ATOM 7107 O O . ILE B 1 364 ? 5.305 -7.531 1.33 1 98.44 364 ILE B O 1
ATOM 7111 N N . PHE B 1 365 ? 7.516 -7.91 1.214 1 97.75 365 PHE B N 1
ATOM 7112 C CA . PHE B 1 365 ? 7.668 -8.312 2.607 1 97.75 365 PHE B CA 1
ATOM 7113 C C . PHE B 1 365 ? 8.328 -7.203 3.422 1 97.75 365 PHE B C 1
ATOM 7115 O O . PHE B 1 365 ? 9.398 -6.715 3.064 1 97.75 365 PHE B O 1
ATOM 7122 N N . THR B 1 366 ? 7.676 -6.777 4.457 1 96.81 366 THR B N 1
ATOM 7123 C CA . THR B 1 366 ? 8.266 -5.816 5.379 1 96.81 366 THR B CA 1
ATOM 7124 C C . THR B 1 366 ? 8.898 -6.531 6.574 1 96.81 366 THR B C 1
ATOM 7126 O O . THR B 1 366 ? 8.195 -7.172 7.359 1 96.81 366 THR B O 1
ATOM 7129 N N . LEU B 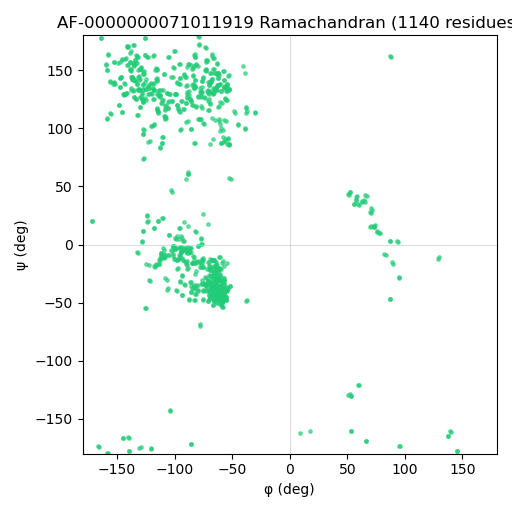1 367 ? 10.203 -6.402 6.633 1 96.88 367 LEU B N 1
ATOM 7130 C CA . LEU B 1 367 ? 10.93 -6.961 7.773 1 96.88 367 LEU B CA 1
ATOM 7131 C C . LEU B 1 367 ? 10.742 -6.09 9.008 1 96.88 367 LEU B C 1
ATOM 7133 O O . LEU B 1 367 ? 10.695 -4.859 8.914 1 96.88 367 LEU B O 1
ATOM 7137 N N . THR B 1 368 ? 10.648 -6.719 10.156 1 93.12 368 THR B N 1
ATOM 7138 C CA . THR B 1 368 ? 10.516 -5.977 11.406 1 93.12 368 THR B CA 1
ATOM 7139 C C . THR B 1 368 ? 11.805 -6.062 12.219 1 93.12 368 THR B C 1
ATOM 7141 O O . THR B 1 368 ? 11.969 -5.355 13.219 1 93.12 368 THR B O 1
ATOM 7144 N N . ASN B 1 369 ? 12.648 -6.891 11.797 1 91.94 369 ASN B N 1
ATOM 7145 C CA . ASN B 1 369 ? 13.984 -7.047 12.359 1 91.94 369 ASN B CA 1
ATOM 7146 C C . ASN B 1 369 ? 15.062 -6.992 11.289 1 91.94 369 ASN B C 1
ATOM 7148 O O . ASN B 1 369 ? 14.984 -7.703 10.281 1 91.94 369 ASN B O 1
ATOM 7152 N N . PRO B 1 370 ? 16.031 -6.219 11.469 1 93.12 370 PRO B N 1
ATOM 7153 C CA . PRO B 1 370 ? 16.391 -5.371 12.609 1 93.12 370 PRO B CA 1
ATOM 7154 C C . PRO B 1 370 ? 15.555 -4.102 12.695 1 93.12 370 PRO B C 1
ATOM 7156 O O . PRO B 1 370 ? 15.602 -3.395 13.711 1 93.12 370 PRO B O 1
ATOM 7159 N N . ARG B 1 371 ? 14.867 -3.68 11.75 1 94 371 ARG B N 1
ATOM 7160 C CA . ARG B 1 371 ? 13.93 -2.568 11.648 1 94 371 ARG B CA 1
ATOM 7161 C C . ARG B 1 371 ? 12.969 -2.768 10.477 1 94 371 ARG B C 1
ATOM 7163 O O . ARG B 1 371 ? 13.008 -3.799 9.805 1 94 371 ARG B O 1
ATOM 7170 N N . LEU B 1 372 ? 12.125 -1.866 10.281 1 94.81 372 LEU B N 1
ATOM 7171 C CA . LEU B 1 372 ? 11.211 -2.006 9.156 1 94.81 372 LEU B CA 1
ATOM 7172 C C . LEU B 1 372 ? 11.945 -1.81 7.836 1 94.81 372 LEU B C 1
ATOM 7174 O O . LEU B 1 372 ? 12.5 -0.738 7.578 1 94.81 372 LEU B O 1
ATOM 7178 N N . ILE B 1 373 ? 11.992 -2.857 7.043 1 97.25 373 ILE B N 1
ATOM 7179 C CA . ILE B 1 373 ? 12.617 -2.844 5.727 1 97.25 373 ILE B CA 1
ATOM 7180 C C . ILE B 1 373 ? 11.703 -3.543 4.719 1 97.25 373 ILE B C 1
ATOM 7182 O O . ILE B 1 373 ? 11.281 -4.676 4.941 1 97.25 373 ILE B O 1
ATOM 7186 N N . ASP B 1 374 ? 11.414 -2.873 3.656 1 97.69 374 ASP B N 1
ATOM 7187 C CA . ASP B 1 374 ? 10.633 -3.484 2.588 1 97.69 374 ASP B CA 1
ATOM 7188 C C . ASP B 1 374 ? 11.523 -4.242 1.612 1 97.69 374 ASP B C 1
ATOM 7190 O O . ASP B 1 374 ? 12.469 -3.674 1.059 1 97.69 374 ASP B O 1
ATOM 7194 N N . LEU B 1 375 ? 11.227 -5.484 1.412 1 98.69 375 LEU B N 1
ATOM 7195 C CA . LEU B 1 375 ? 11.812 -6.285 0.341 1 98.69 375 LEU B CA 1
ATOM 7196 C C . LEU B 1 375 ? 10.82 -6.484 -0.795 1 98.69 375 LEU B C 1
ATOM 7198 O O . LEU B 1 375 ? 9.664 -6.836 -0.556 1 98.69 375 LEU B O 1
ATOM 7202 N N . TYR B 1 376 ? 11.242 -6.211 -1.962 1 98.81 376 TYR B N 1
ATOM 7203 C CA . TYR B 1 376 ? 10.422 -6.43 -3.15 1 98.81 376 TYR B CA 1
ATOM 7204 C C . TYR B 1 376 ? 10.773 -7.758 -3.816 1 98.81 376 TYR B C 1
ATOM 7206 O O . TYR B 1 376 ? 11.891 -7.938 -4.305 1 98.81 376 TYR B O 1
ATOM 7214 N N . THR B 1 377 ? 9.75 -8.656 -3.83 1 98.81 377 THR B N 1
ATOM 7215 C CA . THR B 1 377 ? 10.031 -10.023 -4.25 1 98.81 377 THR B CA 1
ATOM 7216 C C . THR B 1 377 ? 9 -10.508 -5.266 1 98.81 377 THR B C 1
ATOM 7218 O O . THR B 1 377 ? 7.969 -9.859 -5.461 1 98.81 377 THR B O 1
ATOM 7221 N N . LYS B 1 378 ? 9.328 -11.539 -5.957 1 98.81 378 LYS B N 1
ATOM 7222 C CA . LYS B 1 378 ? 8.406 -12.305 -6.789 1 98.81 378 LYS B CA 1
ATOM 7223 C C . LYS B 1 378 ? 8.805 -13.773 -6.844 1 98.81 378 LYS B C 1
ATOM 7225 O O . LYS B 1 378 ? 9.914 -14.102 -7.266 1 98.81 378 LYS B O 1
ATOM 7230 N N . GLN B 1 379 ? 7.949 -14.609 -6.41 1 98.12 379 GLN B N 1
ATOM 7231 C CA . GLN B 1 379 ? 8.141 -16.047 -6.441 1 98.12 379 GLN B CA 1
ATOM 7232 C C . GLN B 1 379 ? 7.48 -16.672 -7.668 1 98.12 379 GLN B C 1
ATOM 7234 O O . GLN B 1 379 ? 6.582 -16.078 -8.266 1 98.12 379 GLN B O 1
ATOM 7239 N N . GLY B 1 380 ? 7.988 -17.828 -8.07 1 98.31 380 GLY B N 1
ATOM 7240 C CA . GLY B 1 380 ? 7.391 -18.594 -9.164 1 98.31 380 GLY B CA 1
ATOM 7241 C C . GLY B 1 380 ? 7.445 -20.094 -8.953 1 98.31 380 GLY B C 1
ATOM 7242 O O . GLY B 1 380 ? 8.453 -20.625 -8.477 1 98.31 380 GLY B O 1
ATOM 7243 N N . ASP B 1 381 ? 6.379 -20.766 -9.266 1 97 381 ASP B N 1
ATOM 7244 C CA . ASP B 1 381 ? 6.297 -22.234 -9.195 1 97 381 ASP B CA 1
ATOM 7245 C C . ASP B 1 381 ? 5.617 -22.797 -10.438 1 97 381 ASP B C 1
ATOM 7247 O O . ASP B 1 381 ? 4.605 -22.266 -10.898 1 97 381 ASP B O 1
ATOM 7251 N N . LEU B 1 382 ? 6.191 -23.797 -11 1 95.31 382 LEU B N 1
ATOM 7252 C CA . LEU B 1 382 ? 5.652 -24.531 -12.133 1 95.31 382 LEU B CA 1
ATOM 7253 C C . LEU B 1 382 ? 6.227 -25.953 -12.18 1 95.31 382 LEU B C 1
ATOM 7255 O O . LEU B 1 382 ? 7.414 -26.125 -12.453 1 95.31 382 LEU B O 1
ATOM 7259 N N . GLY B 1 383 ? 5.328 -26.891 -11.945 1 92.12 383 GLY B N 1
ATOM 7260 C CA . GLY B 1 383 ? 5.801 -28.266 -11.922 1 92.12 383 GLY B CA 1
ATOM 7261 C C . GLY B 1 383 ? 6.871 -28.516 -10.875 1 92.12 383 GLY B C 1
ATOM 7262 O O . GLY B 1 383 ? 6.664 -28.234 -9.688 1 92.12 383 GLY B O 1
ATOM 7263 N N . MET B 1 384 ? 8.039 -28.969 -11.344 1 94.06 384 MET B N 1
ATOM 7264 C CA . MET B 1 384 ? 9.133 -29.312 -10.438 1 94.06 384 MET B CA 1
ATOM 7265 C C . MET B 1 384 ? 10.102 -28.141 -10.281 1 94.06 384 MET B C 1
ATOM 7267 O O . MET B 1 384 ? 11.234 -28.328 -9.836 1 94.06 384 MET B O 1
ATOM 7271 N N . TYR B 1 385 ? 9.664 -26.953 -10.719 1 96.69 385 TYR B N 1
ATOM 7272 C CA . TYR B 1 385 ? 10.547 -25.781 -10.672 1 96.69 385 TYR B CA 1
ATOM 7273 C C . TYR B 1 385 ? 10 -24.734 -9.711 1 96.69 385 TYR B C 1
ATOM 7275 O O . TYR B 1 385 ? 8.781 -24.547 -9.617 1 96.69 385 TYR B O 1
ATOM 7283 N N . SER B 1 386 ? 10.812 -24.078 -8.969 1 97.94 386 SER B N 1
ATOM 7284 C CA . SER B 1 386 ? 10.508 -22.922 -8.117 1 97.94 386 SER B CA 1
ATOM 7285 C C . SER B 1 386 ? 11.578 -21.844 -8.242 1 97.94 386 SER B C 1
ATOM 7287 O O . SER B 1 386 ? 12.75 -22.156 -8.5 1 97.94 386 SER B O 1
ATOM 7289 N N . SER B 1 387 ? 11.164 -20.641 -8.18 1 98.81 387 SER B N 1
ATOM 7290 C CA . SER B 1 387 ? 12.078 -19.516 -8.359 1 98.81 387 SER B CA 1
ATOM 7291 C C . SER B 1 387 ? 11.75 -18.375 -7.395 1 98.81 387 SER B C 1
ATOM 7293 O O . SER B 1 387 ? 10.633 -18.281 -6.887 1 98.81 387 SER B O 1
ATOM 7295 N N . MET B 1 388 ? 12.75 -17.547 -7.07 1 98.81 388 MET B N 1
ATOM 7296 C CA . MET B 1 388 ? 12.617 -16.344 -6.266 1 98.81 388 MET B CA 1
ATOM 7297 C C . MET B 1 388 ? 13.555 -15.25 -6.762 1 98.81 388 MET B C 1
ATOM 7299 O O . MET B 1 388 ? 14.719 -15.523 -7.07 1 98.81 388 MET B O 1
ATOM 7303 N N . LEU B 1 389 ? 13.023 -14.094 -6.961 1 98.94 389 LEU B N 1
ATOM 7304 C CA . LEU B 1 389 ? 13.805 -12.867 -7.023 1 98.94 389 LEU B CA 1
ATOM 7305 C C . LEU B 1 389 ? 13.461 -11.945 -5.863 1 98.94 389 LEU B C 1
ATOM 7307 O O . LEU B 1 389 ? 12.281 -11.68 -5.605 1 98.94 389 LEU B O 1
ATOM 7311 N N . ALA B 1 390 ? 14.445 -11.453 -5.117 1 98.94 390 ALA B N 1
ATOM 7312 C CA . ALA B 1 390 ? 14.25 -10.531 -4.004 1 98.94 390 ALA B CA 1
ATOM 7313 C C . ALA B 1 390 ? 15.195 -9.336 -4.102 1 98.94 390 ALA B C 1
ATOM 7315 O O . ALA B 1 390 ? 16.391 -9.508 -4.367 1 98.94 390 ALA B O 1
ATOM 7316 N N . LEU B 1 391 ? 14.656 -8.164 -3.924 1 98.88 391 LEU B N 1
ATOM 7317 C CA . LEU B 1 391 ? 15.438 -6.934 -4.02 1 98.88 391 LEU B CA 1
ATOM 7318 C C . LEU B 1 391 ? 15.297 -6.102 -2.748 1 98.88 391 LEU B C 1
ATOM 7320 O O . LEU B 1 391 ? 14.188 -5.934 -2.23 1 98.88 391 LEU B O 1
ATOM 7324 N N . SER B 1 392 ? 16.375 -5.609 -2.232 1 98.5 392 SER B N 1
ATOM 7325 C CA . SER B 1 392 ? 16.438 -4.605 -1.176 1 98.5 392 SER B CA 1
ATOM 7326 C C . SER B 1 392 ? 16.969 -3.277 -1.706 1 98.5 392 SER B C 1
ATOM 7328 O O . SER B 1 392 ? 18.172 -3.006 -1.624 1 98.5 392 SER B O 1
ATOM 7330 N N . PRO B 1 393 ? 16.078 -2.443 -2.109 1 97.81 393 PRO B N 1
ATOM 7331 C CA . PRO B 1 393 ? 16.562 -1.165 -2.65 1 97.81 393 PRO B CA 1
ATOM 7332 C C . PRO B 1 393 ? 17.375 -0.361 -1.64 1 97.81 393 PRO B C 1
ATOM 7334 O O . PRO B 1 393 ? 18.312 0.337 -2.02 1 97.81 393 PRO B O 1
ATOM 7337 N N . GLU B 1 394 ? 17.094 -0.466 -0.38 1 96.75 394 GLU B N 1
ATOM 7338 C CA . GLU B 1 394 ? 17.781 0.31 0.641 1 96.75 394 GLU B CA 1
ATOM 7339 C C . GLU B 1 394 ? 19.266 -0.08 0.719 1 96.75 394 GLU B C 1
ATOM 7341 O O . GLU B 1 394 ? 20.094 0.711 1.165 1 96.75 394 GLU B O 1
ATOM 7346 N N . HIS B 1 395 ? 19.547 -1.288 0.292 1 97.81 395 HIS B N 1
ATOM 7347 C CA . HIS B 1 395 ? 20.906 -1.79 0.418 1 97.81 395 HIS B CA 1
ATOM 7348 C C . HIS B 1 395 ? 21.578 -1.942 -0.949 1 97.81 395 HIS B C 1
ATOM 7350 O O . HIS B 1 395 ? 22.75 -2.312 -1.039 1 97.81 395 HIS B O 1
ATOM 7356 N N . ASP B 1 396 ? 20.828 -1.763 -1.997 1 97.56 396 ASP B N 1
ATOM 7357 C CA . ASP B 1 396 ? 21.281 -1.976 -3.367 1 97.56 396 ASP B CA 1
ATOM 7358 C C . ASP B 1 396 ? 21.781 -3.404 -3.562 1 97.56 396 ASP B C 1
ATOM 7360 O O . ASP B 1 396 ? 22.844 -3.621 -4.172 1 97.56 396 ASP B O 1
ATOM 7364 N N . VAL B 1 397 ? 21.078 -4.305 -2.93 1 98.38 397 VAL B N 1
ATOM 7365 C CA . VAL B 1 397 ? 21.422 -5.723 -2.99 1 98.38 397 VAL B CA 1
ATOM 7366 C C . VAL B 1 397 ? 20.172 -6.539 -3.322 1 98.38 397 VAL B C 1
ATOM 7368 O O . VAL B 1 397 ? 19.062 -6.129 -3.006 1 98.38 397 VAL B O 1
ATOM 7371 N N . GLY B 1 398 ? 20.359 -7.57 -4.066 1 98.62 398 GLY B N 1
ATOM 7372 C CA . GLY B 1 398 ? 19.297 -8.547 -4.305 1 98.62 398 GLY B CA 1
ATOM 7373 C C . GLY B 1 398 ? 19.812 -9.977 -4.336 1 98.62 398 GLY B C 1
ATOM 7374 O O . GLY B 1 398 ? 21.016 -10.211 -4.234 1 98.62 398 GLY B O 1
ATOM 7375 N N . PHE B 1 399 ? 18.875 -10.922 -4.355 1 98.88 399 PHE B N 1
ATOM 7376 C CA . PHE B 1 399 ? 19.25 -12.32 -4.555 1 98.88 399 PHE B CA 1
ATOM 7377 C C . PHE B 1 399 ? 18.188 -13.062 -5.352 1 98.88 399 PHE B C 1
ATOM 7379 O O . PHE B 1 399 ? 17.062 -12.594 -5.465 1 98.88 399 PHE B O 1
ATOM 7386 N N . THR B 1 400 ? 18.594 -14.148 -5.938 1 98.88 400 THR B N 1
ATOM 7387 C CA . THR B 1 400 ? 17.703 -15.031 -6.688 1 98.88 400 THR B CA 1
ATOM 7388 C C . THR B 1 400 ? 18 -16.5 -6.367 1 98.88 400 THR B C 1
ATOM 7390 O O . THR B 1 400 ? 19.141 -16.844 -6.066 1 98.88 400 THR B O 1
ATOM 7393 N N . ILE B 1 401 ? 16.984 -17.281 -6.293 1 98.88 401 ILE B N 1
ATOM 7394 C CA . ILE B 1 401 ? 17.031 -18.719 -6.066 1 98.88 401 ILE B CA 1
ATOM 7395 C C . ILE B 1 401 ? 16.234 -19.438 -7.148 1 98.88 401 ILE B C 1
ATOM 7397 O O . ILE B 1 401 ? 15.078 -19.109 -7.41 1 98.88 401 ILE B O 1
ATOM 7401 N N . LEU B 1 402 ? 16.828 -20.344 -7.852 1 98.81 402 LEU B N 1
ATOM 7402 C CA . LEU B 1 402 ? 16.156 -21.25 -8.781 1 98.81 402 LEU B CA 1
ATOM 7403 C C . LEU B 1 402 ? 16.344 -22.688 -8.352 1 98.81 402 LEU B C 1
ATOM 7405 O O . LEU B 1 402 ? 17.453 -23.109 -7.988 1 98.81 402 LEU B O 1
ATOM 7409 N N . ALA B 1 403 ? 15.297 -23.453 -8.367 1 97.94 403 ALA B N 1
ATOM 7410 C CA . ALA B 1 403 ? 15.367 -24.844 -7.906 1 97.94 403 ALA B CA 1
ATOM 7411 C C . ALA B 1 403 ? 14.57 -25.766 -8.828 1 97.94 403 ALA B C 1
ATOM 7413 O O . ALA B 1 403 ? 13.625 -25.328 -9.492 1 97.94 403 ALA B O 1
ATOM 7414 N N . ALA B 1 404 ? 14.953 -26.984 -8.93 1 96.31 404 ALA B N 1
ATOM 7415 C CA . ALA B 1 404 ? 14.297 -28.047 -9.68 1 96.31 404 ALA B CA 1
ATOM 7416 C C . ALA B 1 404 ? 14.289 -29.359 -8.891 1 96.31 404 ALA B C 1
ATOM 7418 O O . ALA B 1 404 ? 15.297 -29.719 -8.281 1 96.31 404 ALA B O 1
ATOM 7419 N N . GLY B 1 405 ? 13.195 -30.016 -8.828 1 93.19 405 GLY B N 1
ATOM 7420 C CA . GLY B 1 405 ? 13.031 -31.281 -8.109 1 93.19 405 GLY B CA 1
ATOM 7421 C C . GLY B 1 405 ? 11.703 -31.375 -7.383 1 93.19 405 GLY B C 1
ATOM 7422 O O . GLY B 1 405 ? 10.719 -30.766 -7.793 1 93.19 405 GLY B O 1
ATOM 7423 N N . GLU B 1 406 ? 11.703 -32.281 -6.445 1 88.38 406 GLU B N 1
ATOM 7424 C CA . GLU B 1 406 ? 10.492 -32.438 -5.656 1 88.38 406 GLU B CA 1
ATOM 7425 C C . GLU B 1 406 ? 10.414 -31.406 -4.531 1 88.38 406 GLU B C 1
ATOM 7427 O O . GLU B 1 406 ? 11.438 -31.016 -3.969 1 88.38 406 GLU B O 1
ATOM 7432 N N . SER B 1 407 ? 9.219 -30.859 -4.223 1 89.12 407 SER B N 1
ATOM 7433 C CA . SER B 1 407 ? 8.93 -29.953 -3.104 1 89.12 407 SER B CA 1
ATOM 7434 C C . SER B 1 407 ? 9.766 -28.688 -3.186 1 89.12 407 SER B C 1
ATOM 7436 O O . SER B 1 407 ? 10.25 -28.188 -2.168 1 89.12 407 SER B O 1
ATOM 7438 N N . THR B 1 408 ? 10.031 -28.219 -4.367 1 93.69 408 THR B N 1
ATOM 7439 C CA . THR B 1 408 ? 10.898 -27.078 -4.586 1 93.69 408 THR B CA 1
ATOM 7440 C C . THR B 1 408 ? 10.297 -25.812 -3.979 1 93.69 408 THR B C 1
ATOM 7442 O O . THR B 1 408 ? 11.016 -24.938 -3.496 1 93.69 408 THR B O 1
ATOM 7445 N N . THR B 1 409 ? 8.945 -25.688 -3.939 1 93.69 409 THR B N 1
ATOM 7446 C CA . THR B 1 409 ? 8.312 -24.5 -3.383 1 93.69 409 THR B CA 1
ATOM 7447 C C . THR B 1 409 ? 8.719 -24.297 -1.925 1 93.69 409 THR B C 1
ATOM 7449 O O . THR B 1 409 ? 9.125 -23.203 -1.531 1 93.69 409 THR B O 1
ATOM 7452 N N . GLU B 1 410 ? 8.609 -25.359 -1.11 1 91.38 410 GLU B N 1
ATOM 7453 C CA . GLU B 1 410 ? 8.969 -25.297 0.303 1 91.38 410 GLU B CA 1
ATOM 7454 C C . GLU B 1 410 ? 10.453 -24.984 0.481 1 91.38 410 GLU B C 1
ATOM 7456 O O . GLU B 1 410 ? 10.82 -24.188 1.349 1 91.38 410 GLU B O 1
ATOM 7461 N N . ALA B 1 411 ? 11.242 -25.594 -0.331 1 93.94 411 ALA B N 1
ATOM 7462 C CA . ALA B 1 411 ? 12.688 -25.406 -0.23 1 93.94 411 ALA B CA 1
ATOM 7463 C C . ALA B 1 411 ? 13.078 -23.969 -0.535 1 93.94 411 ALA B C 1
ATOM 7465 O O . ALA B 1 411 ? 13.852 -23.359 0.203 1 93.94 411 ALA B O 1
ATOM 7466 N N . VAL B 1 412 ? 12.562 -23.438 -1.646 1 97 412 VAL B N 1
ATOM 7467 C CA . VAL B 1 412 ? 12.914 -22.078 -2.057 1 97 412 VAL B CA 1
ATOM 7468 C C . VAL B 1 412 ? 12.406 -21.078 -1.019 1 97 412 VAL B C 1
ATOM 7470 O O . VAL B 1 412 ? 13.102 -20.109 -0.697 1 97 412 VAL B O 1
ATOM 7473 N N . THR B 1 413 ? 11.227 -21.266 -0.454 1 95.12 413 THR B N 1
ATOM 7474 C CA . THR B 1 413 ? 10.68 -20.422 0.599 1 95.12 413 THR B CA 1
ATOM 7475 C C . THR B 1 413 ? 11.594 -20.422 1.822 1 95.12 413 THR B C 1
ATOM 7477 O O . THR B 1 413 ? 11.883 -19.375 2.391 1 95.12 413 THR B O 1
ATOM 7480 N N . LEU B 1 414 ? 12.023 -21.562 2.197 1 94.19 414 LEU B N 1
ATOM 7481 C CA . LEU B 1 414 ? 12.906 -21.688 3.352 1 94.19 414 LEU B CA 1
ATOM 7482 C C . LEU B 1 414 ? 14.25 -21.016 3.092 1 94.19 414 LEU B C 1
ATOM 7484 O O . LEU B 1 414 ? 14.742 -20.266 3.934 1 94.19 414 LEU B O 1
ATOM 7488 N N . ILE B 1 415 ? 14.859 -21.312 1.925 1 96.88 415 ILE B N 1
ATOM 7489 C CA . ILE B 1 415 ? 16.156 -20.719 1.584 1 96.88 415 ILE B CA 1
ATOM 7490 C C . ILE B 1 415 ? 16.031 -19.203 1.535 1 96.88 415 ILE B C 1
ATOM 7492 O O . ILE B 1 415 ? 16.953 -18.484 1.929 1 96.88 415 ILE B O 1
ATOM 7496 N N . THR B 1 416 ? 14.898 -18.734 1.072 1 97.94 416 THR B N 1
ATOM 7497 C CA . THR B 1 416 ? 14.648 -17.297 1.033 1 97.94 416 THR B CA 1
ATOM 7498 C C . THR B 1 416 ? 14.734 -16.703 2.434 1 97.94 416 THR B C 1
ATOM 7500 O O . THR B 1 416 ? 15.469 -15.734 2.656 1 97.94 416 THR B O 1
ATOM 7503 N N . ASP B 1 417 ? 14.055 -17.281 3.393 1 96.44 417 ASP B N 1
ATOM 7504 C CA . ASP B 1 417 ? 14.047 -16.75 4.75 1 96.44 417 ASP B CA 1
ATOM 7505 C C . ASP B 1 417 ? 15.414 -16.906 5.41 1 96.44 417 ASP B C 1
ATOM 7507 O O . ASP B 1 417 ? 15.844 -16.047 6.176 1 96.44 417 ASP B O 1
ATOM 7511 N N . LEU B 1 418 ? 16.078 -18.016 5.117 1 96.44 418 LEU B N 1
ATOM 7512 C CA . LEU B 1 418 ? 17.438 -18.172 5.629 1 96.44 418 LEU B CA 1
ATOM 7513 C C . LEU B 1 418 ? 18.344 -17.047 5.125 1 96.44 418 LEU B C 1
ATOM 7515 O O . LEU B 1 418 ? 19.125 -16.484 5.891 1 96.44 418 LEU B O 1
ATOM 7519 N N . THR B 1 419 ? 18.188 -16.766 3.838 1 98.12 419 THR B N 1
ATOM 7520 C CA . THR B 1 419 ? 19 -15.711 3.211 1 98.12 419 THR B CA 1
ATOM 7521 C C . THR B 1 419 ? 18.656 -14.352 3.807 1 98.12 419 THR B C 1
ATOM 7523 O O . THR B 1 419 ? 19.562 -13.594 4.188 1 98.12 419 THR B O 1
ATOM 7526 N N . ILE B 1 420 ? 17.406 -14.047 3.977 1 98.19 420 ILE B N 1
ATOM 7527 C CA . ILE B 1 420 ? 16.938 -12.773 4.52 1 98.19 420 ILE B CA 1
ATOM 7528 C C . ILE B 1 420 ? 17.422 -12.617 5.957 1 98.19 420 ILE B C 1
ATOM 7530 O O . ILE B 1 420 ? 18.047 -11.602 6.297 1 98.19 420 ILE B O 1
ATOM 7534 N N . ASN B 1 421 ? 17.203 -13.625 6.762 1 97 421 ASN B N 1
ATOM 7535 C CA . ASN B 1 421 ? 17.484 -13.562 8.188 1 97 421 ASN B CA 1
ATOM 7536 C C . ASN B 1 421 ? 18.969 -13.414 8.461 1 97 421 ASN B C 1
ATOM 7538 O O . ASN B 1 421 ? 19.375 -12.844 9.477 1 97 421 ASN B O 1
ATOM 7542 N N . THR B 1 422 ? 19.734 -13.914 7.523 1 97.5 422 THR B N 1
ATOM 7543 C CA . THR B 1 422 ? 21.188 -13.898 7.73 1 97.5 422 THR B CA 1
ATOM 7544 C C . THR B 1 422 ? 21.812 -12.656 7.105 1 97.5 422 THR B C 1
ATOM 7546 O O . THR B 1 422 ? 22.594 -11.961 7.746 1 97.5 422 THR B O 1
ATOM 7549 N N . LEU B 1 423 ? 21.406 -12.312 5.93 1 97.88 423 LEU B N 1
ATOM 7550 C CA . LEU B 1 423 ? 22.172 -11.336 5.164 1 97.88 423 LEU B CA 1
ATOM 7551 C C . LEU B 1 423 ? 21.656 -9.922 5.422 1 97.88 423 LEU B C 1
ATOM 7553 O O . LEU B 1 423 ? 22.438 -8.969 5.41 1 97.88 423 LEU B O 1
ATOM 7557 N N . ILE B 1 424 ? 20.391 -9.664 5.652 1 97.94 424 ILE B N 1
ATOM 7558 C CA . ILE B 1 424 ? 19.844 -8.312 5.742 1 97.94 424 ILE B CA 1
ATOM 7559 C C . ILE B 1 424 ? 20.406 -7.613 6.977 1 97.94 424 ILE B C 1
ATOM 7561 O O . ILE B 1 424 ? 20.906 -6.484 6.895 1 97.94 424 ILE B O 1
ATOM 7565 N N . PRO B 1 425 ? 20.391 -8.289 8.188 1 97.38 425 PRO B N 1
ATOM 7566 C CA . PRO B 1 425 ? 21.031 -7.641 9.328 1 97.38 425 PRO B CA 1
ATOM 7567 C C . PRO B 1 425 ? 22.516 -7.32 9.078 1 97.38 425 PRO B C 1
ATOM 7569 O O . PRO B 1 425 ? 23 -6.27 9.5 1 97.38 425 PRO B O 1
ATOM 7572 N N . ALA B 1 426 ? 23.172 -8.211 8.375 1 97.75 426 ALA B N 1
ATOM 7573 C CA . ALA B 1 426 ? 24.594 -8 8.086 1 97.75 426 ALA B CA 1
ATOM 7574 C C . ALA B 1 426 ? 24.781 -6.82 7.141 1 97.75 426 ALA B C 1
ATOM 7576 O O . ALA B 1 426 ? 25.766 -6.082 7.254 1 97.75 426 ALA B O 1
ATOM 7577 N N . LEU B 1 427 ? 23.906 -6.695 6.18 1 97.88 427 LEU B N 1
ATOM 7578 C CA . LEU B 1 427 ? 23.969 -5.555 5.27 1 97.88 427 LEU B CA 1
ATOM 7579 C C . LEU B 1 427 ? 23.734 -4.25 6.02 1 97.88 427 LEU B C 1
ATOM 7581 O O . LEU B 1 427 ? 24.375 -3.236 5.727 1 97.88 427 LEU B O 1
ATOM 7585 N N . GLU B 1 428 ? 22.812 -4.219 6.992 1 97.25 428 GLU B N 1
ATOM 7586 C CA . GLU B 1 428 ? 22.594 -3.062 7.855 1 97.25 428 GLU B CA 1
ATOM 7587 C C . GLU B 1 428 ? 23.859 -2.701 8.625 1 97.25 428 GLU B C 1
ATOM 7589 O O . GLU B 1 428 ? 24.219 -1.526 8.719 1 97.25 428 GLU B O 1
ATOM 7594 N N . ASP B 1 429 ? 24.484 -3.738 9.125 1 97.12 429 ASP B N 1
ATOM 7595 C CA . ASP B 1 429 ? 25.719 -3.521 9.875 1 97.12 429 ASP B CA 1
ATOM 7596 C C . ASP B 1 429 ? 26.812 -2.975 8.977 1 97.12 429 ASP B C 1
ATOM 7598 O O . ASP B 1 429 ? 27.562 -2.07 9.367 1 97.12 429 ASP B O 1
ATOM 7602 N N . ALA B 1 430 ? 26.922 -3.557 7.797 1 97.19 430 ALA B N 1
ATOM 7603 C CA . ALA B 1 430 ? 27.922 -3.082 6.84 1 97.19 430 ALA B CA 1
ATOM 7604 C C . ALA B 1 430 ? 27.688 -1.614 6.492 1 97.19 430 ALA B C 1
ATOM 7606 O O . ALA B 1 430 ? 28.641 -0.837 6.395 1 97.19 430 ALA B O 1
ATOM 7607 N N . ALA B 1 431 ? 26.469 -1.257 6.277 1 97.44 431 ALA B N 1
ATOM 7608 C CA . ALA B 1 431 ? 26.125 0.129 5.977 1 97.44 431 ALA B CA 1
ATOM 7609 C C . ALA B 1 431 ? 26.484 1.051 7.137 1 97.44 431 ALA B C 1
ATOM 7611 O O . ALA B 1 431 ? 27.031 2.137 6.926 1 97.44 431 ALA B O 1
ATOM 7612 N N . ARG B 1 432 ? 26.172 0.633 8.32 1 97.31 432 ARG B N 1
ATOM 7613 C CA . ARG B 1 432 ? 26.484 1.409 9.508 1 97.31 432 ARG B CA 1
ATOM 7614 C C . ARG B 1 432 ? 28 1.601 9.648 1 97.31 432 ARG B C 1
ATOM 7616 O O . ARG B 1 432 ? 28.453 2.705 9.938 1 97.31 432 ARG B O 1
ATOM 7623 N N . GLU B 1 433 ? 28.734 0.509 9.438 1 96 433 GLU B N 1
ATOM 7624 C CA . GLU B 1 433 ? 30.188 0.552 9.539 1 96 433 GLU B CA 1
ATOM 7625 C C . GLU B 1 433 ? 30.781 1.537 8.531 1 96 433 GLU B C 1
ATOM 7627 O O . GLU B 1 433 ? 31.641 2.344 8.883 1 96 433 GLU B O 1
ATOM 7632 N N . GLU B 1 434 ? 30.328 1.426 7.375 1 96.56 434 GLU B N 1
ATOM 7633 C CA . GLU B 1 434 ? 30.828 2.338 6.348 1 96.56 434 GLU B CA 1
ATOM 7634 C C . GLU B 1 434 ? 30.422 3.779 6.652 1 96.56 434 GLU B C 1
ATOM 7636 O O . GLU B 1 434 ? 31.219 4.703 6.465 1 96.56 434 GLU B O 1
ATOM 7641 N N . ALA B 1 435 ? 29.203 3.98 7.082 1 97.56 435 ALA B N 1
ATOM 7642 C CA . ALA B 1 435 ? 28.75 5.32 7.434 1 97.56 435 ALA B CA 1
ATOM 7643 C C . ALA B 1 435 ? 29.578 5.906 8.57 1 97.56 435 ALA B C 1
ATOM 7645 O O . ALA B 1 435 ? 29.875 7.105 8.578 1 97.56 435 ALA B O 1
ATOM 7646 N N . ASN B 1 436 ? 29.875 5.051 9.555 1 97.06 436 ASN B N 1
ATOM 7647 C CA . ASN B 1 436 ? 30.734 5.492 10.656 1 97.06 436 ASN B CA 1
ATOM 7648 C C . ASN B 1 436 ? 32.094 6 10.148 1 97.06 436 ASN B C 1
ATOM 7650 O O . ASN B 1 436 ? 32.562 7.051 10.586 1 97.06 436 ASN B O 1
ATOM 7654 N N . THR B 1 437 ? 32.656 5.262 9.242 1 95.88 437 THR B N 1
ATOM 7655 C CA . THR B 1 437 ? 33.938 5.617 8.68 1 95.88 437 THR B CA 1
ATOM 7656 C C . THR B 1 437 ? 33.844 6.895 7.852 1 95.88 437 THR B C 1
ATOM 7658 O O . THR B 1 437 ? 34.719 7.762 7.926 1 95.88 437 THR B O 1
ATOM 7661 N N . GLN B 1 438 ? 32.812 7.062 7.133 1 97.12 438 GLN B N 1
ATOM 7662 C CA . GLN B 1 438 ? 32.688 8.133 6.148 1 97.12 438 GLN B CA 1
ATOM 7663 C C . GLN B 1 438 ? 32.188 9.422 6.793 1 97.12 438 GLN B C 1
ATOM 7665 O O . GLN B 1 438 ? 32.656 10.516 6.426 1 97.12 438 GLN B O 1
ATOM 7670 N N . PHE B 1 439 ? 31.281 9.328 7.797 1 98.5 439 PHE B N 1
ATOM 7671 C CA . PHE B 1 439 ? 30.547 10.523 8.188 1 98.5 439 PHE B CA 1
ATOM 7672 C C . PHE B 1 439 ? 30.766 10.836 9.664 1 98.5 439 PHE B C 1
ATOM 7674 O O . PHE B 1 439 ? 30.672 11.992 10.086 1 98.5 439 PHE B O 1
ATOM 7681 N N . ALA B 1 440 ? 30.984 9.82 10.531 1 98.38 440 ALA B N 1
ATOM 7682 C CA . ALA B 1 440 ? 31.156 10.062 11.961 1 98.38 440 ALA B CA 1
ATOM 7683 C C . ALA B 1 440 ? 32.438 10.859 12.234 1 98.38 440 ALA B C 1
ATOM 7685 O O . ALA B 1 440 ? 33.406 10.727 11.5 1 98.38 440 ALA B O 1
ATOM 7686 N N . GLY B 1 441 ? 32.375 11.68 13.273 1 98.31 441 GLY B N 1
ATOM 7687 C CA . GLY B 1 441 ? 33.5 12.5 13.656 1 98.31 441 GLY B CA 1
ATOM 7688 C C . GLY B 1 441 ? 33.125 13.859 14.203 1 98.31 441 GLY B C 1
ATOM 7689 O O . GLY B 1 441 ? 31.938 14.125 14.422 1 98.31 441 GLY B O 1
ATOM 7690 N N . GLU B 1 442 ? 34.188 14.586 14.492 1 98.56 442 GLU B N 1
ATOM 7691 C CA . GLU B 1 442 ? 34 15.961 14.953 1 98.56 442 GLU B CA 1
ATOM 7692 C C . GLU B 1 442 ? 34.188 16.953 13.812 1 98.56 442 GLU B C 1
ATOM 7694 O O . GLU B 1 442 ? 35.125 16.797 13.008 1 98.56 442 GLU B O 1
ATOM 7699 N N . TYR B 1 443 ? 33.312 17.812 13.625 1 98.81 443 TYR B N 1
ATOM 7700 C CA . TYR B 1 443 ? 33.406 18.953 12.719 1 98.81 443 TYR B CA 1
ATOM 7701 C C . TYR B 1 443 ? 33.406 20.266 13.492 1 98.81 443 TYR B C 1
ATOM 7703 O O . TYR B 1 443 ? 32.656 20.438 14.445 1 98.81 443 TYR B O 1
ATOM 7711 N N . SER B 1 444 ? 34.344 21.094 13.117 1 98.38 444 SER B N 1
ATOM 7712 C CA . SER B 1 444 ? 34.469 22.312 13.914 1 98.38 444 SER B CA 1
ATOM 7713 C C . SER B 1 444 ? 35.031 23.469 13.078 1 98.38 444 SER B C 1
ATOM 7715 O O . SER B 1 444 ? 35.844 23.25 12.203 1 98.38 444 SER B O 1
ATOM 7717 N N . SER B 1 445 ? 34.5 24.594 13.25 1 97 445 SER B N 1
ATOM 7718 C CA . SER B 1 445 ? 35 25.891 12.797 1 97 445 SER B CA 1
ATOM 7719 C C . SER B 1 445 ? 35.031 26.906 13.93 1 97 445 SER B C 1
ATOM 7721 O O . SER B 1 445 ? 34.844 26.547 15.094 1 97 445 SER B O 1
ATOM 7723 N N . ALA B 1 446 ? 35.375 28.203 13.594 1 95.12 446 ALA B N 1
ATOM 7724 C CA . ALA B 1 446 ? 35.5 29.234 14.617 1 95.12 446 ALA B CA 1
ATOM 7725 C C . ALA B 1 446 ? 34.188 29.438 15.352 1 95.12 446 ALA B C 1
ATOM 7727 O O . ALA B 1 446 ? 34.156 29.688 16.562 1 95.12 446 ALA B O 1
ATOM 7728 N N . ASN B 1 447 ? 33.062 29.219 14.703 1 95.44 447 ASN B N 1
ATOM 7729 C CA . ASN B 1 447 ? 31.812 29.641 15.297 1 95.44 447 ASN B CA 1
ATOM 7730 C C . ASN B 1 447 ? 30.797 28.5 15.32 1 95.44 447 ASN B C 1
ATOM 7732 O O . ASN B 1 447 ? 29.641 28.688 15.727 1 95.44 447 ASN B O 1
ATOM 7736 N N . ALA B 1 448 ? 31.219 27.312 14.852 1 98.06 448 ALA B N 1
ATOM 7737 C CA . ALA B 1 448 ? 30.266 26.203 14.797 1 98.06 448 ALA B CA 1
ATOM 7738 C C . ALA B 1 448 ? 30.969 24.859 15.039 1 98.06 448 ALA B C 1
ATOM 7740 O O . ALA B 1 448 ? 32.125 24.688 14.672 1 98.06 448 ALA B O 1
ATOM 7741 N N . SER B 1 449 ? 30.297 23.984 15.719 1 98.25 449 SER B N 1
ATOM 7742 C CA . SER B 1 449 ? 30.797 22.625 15.93 1 98.25 449 SER B CA 1
ATOM 7743 C C . SER B 1 449 ? 29.656 21.609 15.984 1 98.25 449 SER B C 1
ATOM 7745 O O . SER B 1 449 ? 28.562 21.938 16.438 1 98.25 449 SER B O 1
ATOM 7747 N N . ILE B 1 450 ? 29.906 20.422 15.453 1 98.62 450 ILE B N 1
ATOM 7748 C CA . ILE B 1 450 ? 28.922 19.344 15.492 1 98.62 450 ILE B CA 1
ATOM 7749 C C . ILE B 1 450 ? 29.656 18 15.586 1 98.62 450 ILE B C 1
ATOM 7751 O O . ILE B 1 450 ? 30.688 17.797 14.953 1 98.62 450 ILE B O 1
ATOM 7755 N N . LYS B 1 451 ? 29.203 17.141 16.438 1 98.62 451 LYS B N 1
ATOM 7756 C CA . LYS B 1 451 ? 29.75 15.797 16.594 1 98.62 451 LYS B CA 1
ATOM 7757 C C . LYS B 1 451 ? 28.75 14.734 16.141 1 98.62 451 LYS B C 1
ATOM 7759 O O . LYS B 1 451 ? 27.578 14.758 16.562 1 98.62 451 LYS B O 1
ATOM 7764 N N . ILE B 1 452 ? 29.172 13.883 15.281 1 98.56 452 ILE B N 1
ATOM 7765 C CA . ILE B 1 452 ? 28.359 12.828 14.703 1 98.56 452 ILE B CA 1
ATOM 7766 C C . ILE B 1 452 ? 28.938 11.461 15.078 1 98.56 452 ILE B C 1
ATOM 7768 O O . ILE B 1 452 ? 30.141 11.25 14.992 1 98.56 452 ILE B O 1
ATOM 7772 N N . THR B 1 453 ? 28.094 10.57 15.516 1 98.38 453 THR B N 1
ATOM 7773 C CA . THR B 1 453 ? 28.5 9.195 15.805 1 98.38 453 THR B CA 1
ATOM 7774 C C . THR B 1 453 ? 27.469 8.211 15.258 1 98.38 453 THR B C 1
ATOM 7776 O O . THR B 1 453 ? 26.469 8.609 14.664 1 98.38 453 THR B O 1
ATOM 7779 N N . THR B 1 454 ? 27.781 6.957 15.289 1 97.88 454 THR B N 1
ATOM 7780 C CA . THR B 1 454 ? 26.828 5.875 15.062 1 97.88 454 THR B CA 1
ATOM 7781 C C . THR B 1 454 ? 26.672 5.027 16.328 1 97.88 454 THR B C 1
ATOM 7783 O O . THR B 1 454 ? 27.531 5.047 17.203 1 97.88 454 THR B O 1
ATOM 7786 N N . ASP B 1 455 ? 25.547 4.426 16.516 1 96.62 455 ASP B N 1
ATOM 7787 C CA . ASP B 1 455 ? 25.266 3.424 17.547 1 96.62 455 ASP B CA 1
ATOM 7788 C C . ASP B 1 455 ? 24.391 2.299 16.984 1 96.62 455 ASP B C 1
ATOM 7790 O O . ASP B 1 455 ? 24.375 2.064 15.781 1 96.62 455 ASP B O 1
ATOM 7794 N N . ASP B 1 456 ? 23.828 1.479 17.844 1 92.88 456 ASP B N 1
ATOM 7795 C CA . ASP B 1 456 ? 23.094 0.301 17.391 1 92.88 456 ASP B CA 1
ATOM 7796 C C . ASP B 1 456 ? 21.703 0.685 16.859 1 92.88 456 ASP B C 1
ATOM 7798 O O . ASP B 1 456 ? 20.891 -0.186 16.531 1 92.88 456 ASP B O 1
ATOM 7802 N N . GLN B 1 457 ? 21.375 1.972 16.766 1 94.25 457 GLN B N 1
ATOM 7803 C CA . GLN B 1 457 ? 20.094 2.475 16.25 1 94.25 457 GLN B CA 1
ATOM 7804 C C . GLN B 1 457 ? 20.266 3.064 14.852 1 94.25 457 GLN B C 1
ATOM 7806 O O . GLN B 1 457 ? 21.391 3.375 14.43 1 94.25 457 GLN B O 1
ATOM 7811 N N . PRO B 1 458 ? 19.219 3.195 14.141 1 95.69 458 PRO B N 1
ATOM 7812 C CA . PRO B 1 458 ? 19.312 3.719 12.773 1 95.69 458 PRO B CA 1
ATOM 7813 C C . PRO B 1 458 ? 19.703 5.191 12.734 1 95.69 458 PRO B C 1
ATOM 7815 O O . PRO B 1 458 ? 19.297 5.969 13.602 1 95.69 458 PRO B O 1
ATOM 7818 N N . GLY B 1 459 ? 20.453 5.523 11.648 1 97.88 459 GLY B N 1
ATOM 7819 C CA . GLY B 1 459 ? 20.797 6.918 11.398 1 97.88 459 GLY B CA 1
ATOM 7820 C C . GLY B 1 459 ? 22.078 7.352 12.094 1 97.88 459 GLY B C 1
ATOM 7821 O O . GLY B 1 459 ? 22.562 6.668 13 1 97.88 459 GLY B O 1
ATOM 7822 N N . LEU B 1 460 ? 22.656 8.469 11.617 1 98.69 460 LEU B N 1
ATOM 7823 C CA . LEU B 1 460 ? 23.797 9.109 12.266 1 98.69 460 LEU B CA 1
ATOM 7824 C C . LEU B 1 460 ? 23.328 9.953 13.453 1 98.69 460 LEU B C 1
ATOM 7826 O O . LEU B 1 460 ? 22.5 10.852 13.297 1 98.69 460 LEU B O 1
ATOM 7830 N N . LYS B 1 461 ? 23.922 9.711 14.602 1 98.12 461 LYS B N 1
ATOM 7831 C CA . LYS B 1 461 ? 23.516 10.406 15.82 1 98.12 461 LYS B CA 1
ATOM 7832 C C . LYS B 1 461 ? 24.297 11.703 16 1 98.12 461 LYS B C 1
ATOM 7834 O O . LYS B 1 461 ? 25.531 11.703 15.93 1 98.12 461 LYS B O 1
ATOM 7839 N N . VAL B 1 462 ? 23.609 12.773 16.172 1 98.44 462 VAL B N 1
ATOM 7840 C CA . VAL B 1 462 ? 24.234 14.039 16.547 1 98.44 462 VAL B CA 1
ATOM 7841 C C . VAL B 1 462 ? 24.297 14.156 18.078 1 98.44 462 VAL B C 1
ATOM 7843 O O . VAL B 1 462 ? 23.266 14.148 18.75 1 98.44 462 VAL B O 1
ATOM 7846 N N . THR B 1 463 ? 25.438 14.305 18.594 1 97.31 463 THR B N 1
ATOM 7847 C CA . THR B 1 463 ? 25.594 14.273 20.047 1 97.31 463 THR B CA 1
ATOM 7848 C C . THR B 1 463 ? 25.859 15.672 20.594 1 97.31 463 THR B C 1
ATOM 7850 O O . THR B 1 463 ? 25.594 15.961 21.75 1 97.31 463 THR B O 1
ATOM 7853 N N . GLU B 1 464 ? 26.484 16.516 19.859 1 97.19 464 GLU B N 1
ATOM 7854 C CA . GLU B 1 464 ? 26.75 17.922 20.125 1 97.19 464 GLU B CA 1
ATOM 7855 C C . GLU B 1 464 ? 26.516 18.781 18.891 1 97.19 464 GLU B C 1
ATOM 7857 O O . GLU B 1 464 ? 26.734 18.328 17.766 1 97.19 464 GLU B O 1
ATOM 7862 N N . TRP B 1 465 ? 26.047 19.906 19.094 1 98 465 TRP B N 1
ATOM 7863 C CA . TRP B 1 465 ? 25.766 20.828 18 1 98 465 TRP B CA 1
ATOM 7864 C C . TRP B 1 465 ? 25.703 22.266 18.484 1 98 465 TRP B C 1
ATOM 7866 O O . TRP B 1 465 ? 24.781 22.641 19.219 1 98 465 TRP B O 1
ATOM 7876 N N . THR B 1 466 ? 26.719 23.047 18.141 1 97.69 466 THR B N 1
ATOM 7877 C CA . THR B 1 466 ? 26.781 24.453 18.531 1 97.69 466 THR B CA 1
ATOM 7878 C C . THR B 1 466 ? 26.969 25.359 17.312 1 97.69 466 THR B C 1
ATOM 7880 O O . THR B 1 466 ? 27.672 24.984 16.375 1 97.69 466 THR B O 1
ATOM 7883 N N . ASN B 1 467 ? 26.391 26.422 17.281 1 97.56 467 ASN B N 1
ATOM 7884 C CA . ASN B 1 467 ? 26.562 27.469 16.281 1 97.56 467 ASN B CA 1
ATOM 7885 C C . ASN B 1 467 ? 26.484 28.859 16.891 1 97.56 467 ASN B C 1
ATOM 7887 O O . ASN B 1 467 ? 25.531 29.156 17.641 1 97.56 467 ASN B O 1
ATOM 7891 N N . GLU B 1 468 ? 27.453 29.75 16.625 1 95.44 468 GLU B N 1
ATOM 7892 C CA . GLU B 1 468 ? 27.5 31.109 17.156 1 95.44 468 GLU B CA 1
ATOM 7893 C C . GLU B 1 468 ? 27.312 31.125 18.656 1 95.44 468 GLU B C 1
ATOM 7895 O O . GLU B 1 468 ? 26.469 31.859 19.188 1 95.44 468 GLU B O 1
ATOM 7900 N N . SER B 1 469 ? 27.938 30.266 19.312 1 93.88 469 SER B N 1
ATOM 7901 C CA . SER B 1 469 ? 28.016 30.141 20.766 1 93.88 469 SER B CA 1
ATOM 7902 C C . SER B 1 469 ? 26.688 29.703 21.375 1 93.88 469 SER B C 1
ATOM 7904 O O . SER B 1 469 ? 26.453 29.891 22.578 1 93.88 469 SER B O 1
ATOM 7906 N N . VAL B 1 470 ? 25.812 29.219 20.578 1 96.31 470 VAL B N 1
ATOM 7907 C CA . VAL B 1 470 ? 24.516 28.734 21.047 1 96.31 470 VAL B CA 1
ATOM 7908 C C . VAL B 1 470 ? 24.453 27.203 20.875 1 96.31 470 VAL B C 1
ATOM 7910 O O . VAL B 1 470 ? 24.875 26.672 19.859 1 96.31 470 VAL B O 1
ATOM 7913 N N . ASP B 1 471 ? 24.016 26.547 21.906 1 96 471 ASP B N 1
ATOM 7914 C CA . ASP B 1 471 ? 23.734 25.109 21.797 1 96 471 ASP B CA 1
ATOM 7915 C C . ASP B 1 471 ? 22.438 24.859 21.016 1 96 471 ASP B C 1
ATOM 7917 O O . ASP B 1 471 ? 21.344 24.953 21.578 1 96 471 ASP B O 1
ATOM 7921 N N . VAL B 1 472 ? 22.594 24.453 19.812 1 96 472 VAL B N 1
ATOM 7922 C CA . VAL B 1 472 ? 21.453 24.281 18.906 1 96 472 VAL B CA 1
ATOM 7923 C C . VAL B 1 472 ? 20.531 23.188 19.438 1 96 472 VAL B C 1
ATOM 7925 O O . VAL B 1 472 ? 19.312 23.266 19.266 1 96 472 VAL B O 1
ATOM 7928 N N . ARG B 1 473 ? 21.047 22.156 20.047 1 95.25 473 ARG B N 1
ATOM 7929 C CA . ARG B 1 473 ? 20.219 21.094 20.625 1 95.25 473 ARG B CA 1
ATOM 7930 C C . ARG B 1 473 ? 19.281 21.656 21.688 1 95.25 473 ARG B C 1
ATOM 7932 O O . ARG B 1 473 ? 18.125 21.234 21.797 1 95.25 473 ARG B O 1
ATOM 7939 N N . GLN B 1 474 ? 19.781 22.562 22.484 1 93.5 474 GLN B N 1
ATOM 7940 C CA . GLN B 1 474 ? 18.953 23.188 23.5 1 93.5 474 GLN B CA 1
ATOM 7941 C C . GLN B 1 474 ? 17.828 24.016 22.875 1 93.5 474 GLN B C 1
ATOM 7943 O O . GLN B 1 474 ? 16.719 24.062 23.406 1 93.5 474 GLN B O 1
ATOM 7948 N N . LEU B 1 475 ? 18.203 24.656 21.797 1 92.94 475 LEU B N 1
ATOM 7949 C CA . LEU B 1 475 ? 17.172 25.391 21.062 1 92.94 475 LEU B CA 1
ATOM 7950 C C . LEU B 1 475 ? 16.062 24.438 20.594 1 92.94 475 LEU B C 1
ATOM 7952 O O . LEU B 1 475 ? 14.883 24.781 20.672 1 92.94 475 LEU B O 1
ATOM 7956 N N . LEU B 1 476 ? 16.469 23.297 20.094 1 93.5 476 LEU B N 1
ATOM 7957 C CA . LEU B 1 476 ? 15.5 22.297 19.625 1 93.5 476 LEU B CA 1
ATOM 7958 C C . LEU B 1 476 ? 14.648 21.781 20.781 1 93.5 476 LEU B C 1
ATOM 7960 O O . LEU B 1 476 ? 13.445 21.578 20.625 1 93.5 476 LEU B O 1
ATOM 7964 N N . VAL B 1 477 ? 15.258 21.562 21.938 1 93.06 477 VAL B N 1
ATOM 7965 C CA . VAL B 1 477 ? 14.531 21.125 23.125 1 93.06 477 VAL B CA 1
ATOM 7966 C C . VAL B 1 477 ? 13.414 22.109 23.438 1 93.06 477 VAL B C 1
ATOM 7968 O O . VAL B 1 477 ? 12.273 21.719 23.672 1 93.06 477 VAL B O 1
ATOM 7971 N N . SER B 1 478 ? 13.781 23.344 23.422 1 89.88 478 SER B N 1
ATOM 7972 C CA . SER B 1 478 ? 12.805 24.391 23.719 1 89.88 478 SER B CA 1
ATOM 7973 C C . SER B 1 478 ? 11.711 24.422 22.656 1 89.88 478 SER B C 1
ATOM 7975 O O . SER B 1 478 ? 10.523 24.484 22.984 1 89.88 478 SER B O 1
ATOM 7977 N N . LYS B 1 479 ? 12.094 24.359 21.422 1 87.69 479 LYS B N 1
ATOM 7978 C CA . LYS B 1 479 ? 11.148 24.438 20.312 1 87.69 479 LYS B CA 1
ATOM 7979 C C . LYS B 1 479 ? 10.172 23.266 20.328 1 87.69 479 LYS B C 1
ATOM 7981 O O . LYS B 1 479 ? 9.008 23.406 19.969 1 87.69 479 LYS B O 1
ATOM 7986 N N . LEU B 1 480 ? 10.641 22.078 20.75 1 89.06 480 LEU B N 1
ATOM 7987 C CA . LEU B 1 480 ? 9.828 20.875 20.734 1 89.06 480 LEU B CA 1
ATOM 7988 C C . LEU B 1 480 ? 9.094 20.703 22.062 1 89.06 480 LEU B C 1
ATOM 7990 O O . LEU B 1 480 ? 8.312 19.75 22.219 1 89.06 480 LEU B O 1
ATOM 7994 N N . GLY B 1 481 ? 9.336 21.578 23.031 1 87.62 481 GLY B N 1
ATOM 7995 C CA . GLY B 1 481 ? 8.672 21.516 24.328 1 87.62 481 GLY B CA 1
ATOM 7996 C C . GLY B 1 481 ? 9.141 20.359 25.188 1 87.62 481 GLY B C 1
ATOM 7997 O O . GLY B 1 481 ? 8.352 19.766 25.938 1 87.62 481 GLY B O 1
ATOM 7998 N N . LEU B 1 482 ? 10.391 20 24.969 1 90 482 LEU B N 1
ATOM 7999 C CA . LEU B 1 482 ? 10.945 18.906 25.766 1 90 482 LEU B CA 1
ATOM 8000 C C . LEU B 1 482 ? 11.406 19.406 27.125 1 90 482 LEU B C 1
ATOM 8002 O O . LEU B 1 482 ? 11.781 20.562 27.281 1 90 482 LEU B O 1
ATOM 8006 N N . GLN B 1 483 ? 11.422 18.516 28.094 1 86.31 483 GLN B N 1
ATOM 8007 C CA . GLN B 1 483 ? 11.781 18.891 29.469 1 86.31 483 GLN B CA 1
ATOM 8008 C C . GLN B 1 483 ? 13.297 18.844 29.672 1 86.31 483 GLN B C 1
ATOM 8010 O O . GLN B 1 483 ? 13.859 19.703 30.359 1 86.31 483 GLN B O 1
ATOM 8015 N N . ASN B 1 484 ? 13.828 17.797 29.078 1 87.5 484 ASN B N 1
ATOM 8016 C CA . ASN B 1 484 ? 15.266 17.609 29.25 1 87.5 484 ASN B CA 1
ATOM 8017 C C . ASN B 1 484 ? 15.977 17.438 27.922 1 87.5 484 ASN B C 1
ATOM 8019 O O . ASN B 1 484 ? 15.406 16.922 26.969 1 87.5 484 ASN B O 1
ATOM 8023 N N . ALA B 1 485 ? 17.141 17.906 27.859 1 87.19 485 ALA B N 1
ATOM 8024 C CA . ALA B 1 485 ? 17.953 17.766 26.656 1 87.19 485 ALA B CA 1
ATOM 8025 C C . ALA B 1 485 ? 18.156 16.297 26.312 1 87.19 485 ALA B C 1
ATOM 8027 O O . ALA B 1 485 ? 18.25 15.938 25.125 1 87.19 485 ALA B O 1
ATOM 8028 N N . SER B 1 486 ? 18.219 15.5 27.359 1 87.94 486 SER B N 1
ATOM 8029 C CA . SER B 1 486 ? 18.438 14.07 27.156 1 87.94 486 SER B CA 1
ATOM 8030 C C . SER B 1 486 ? 17.25 13.414 26.469 1 87.94 486 SER B C 1
ATOM 8032 O O . SER B 1 486 ? 17.359 12.312 25.938 1 87.94 486 SER B O 1
ATOM 8034 N N . ASP B 1 487 ? 16.156 14.109 26.406 1 90.06 487 ASP B N 1
ATOM 8035 C CA . ASP B 1 487 ? 14.953 13.562 25.797 1 90.06 487 ASP B CA 1
ATOM 8036 C C . ASP B 1 487 ? 14.977 13.734 24.266 1 90.06 487 ASP B C 1
ATOM 8038 O O . ASP B 1 487 ? 14.188 13.109 23.562 1 90.06 487 ASP B O 1
ATOM 8042 N N . LEU B 1 488 ? 15.945 14.516 23.812 1 94.56 488 LEU B N 1
ATOM 8043 C CA . LEU B 1 488 ? 16 14.812 22.391 1 94.56 488 LEU B CA 1
ATOM 8044 C C . LEU B 1 488 ? 16.922 13.836 21.656 1 94.56 488 LEU B C 1
ATOM 8046 O O . LEU B 1 488 ? 18.078 13.648 22.062 1 94.56 488 LEU B O 1
ATOM 8050 N N . SER B 1 489 ? 16.359 13.203 20.703 1 94.62 489 SER B N 1
ATOM 8051 C CA . SER B 1 489 ? 17.172 12.453 19.75 1 94.62 489 SER B CA 1
ATOM 8052 C C . SER B 1 489 ? 17.266 13.172 18.422 1 94.62 489 SER B C 1
ATOM 8054 O O . SER B 1 489 ? 16.234 13.539 17.828 1 94.62 489 SER B O 1
ATOM 8056 N N . VAL B 1 490 ? 18.453 13.445 18 1 97.19 490 VAL B N 1
ATOM 8057 C CA . VAL B 1 490 ? 18.719 14.008 16.672 1 97.19 490 VAL B CA 1
ATOM 8058 C C . VAL B 1 490 ? 19.5 13 15.836 1 97.19 490 VAL B C 1
ATOM 8060 O O . VAL B 1 490 ? 20.672 12.711 16.125 1 97.19 490 VAL B O 1
ATOM 8063 N N . ARG B 1 491 ? 18.859 12.516 14.797 1 97.75 491 ARG B N 1
ATOM 8064 C CA . ARG B 1 491 ? 19.516 11.531 13.945 1 97.75 491 ARG B CA 1
ATOM 8065 C C . ARG B 1 491 ? 19.359 11.883 12.469 1 97.75 491 ARG B C 1
ATOM 8067 O O . ARG B 1 491 ? 18.281 12.312 12.047 1 97.75 491 ARG B O 1
ATOM 8074 N N . LEU B 1 492 ? 20.438 11.719 11.727 1 98.69 492 LEU B N 1
ATOM 8075 C CA . LEU B 1 492 ? 20.469 12.031 10.305 1 98.69 492 LEU B CA 1
ATOM 8076 C C . LEU B 1 492 ? 20.281 10.773 9.461 1 98.69 492 LEU B C 1
ATOM 8078 O O . LEU B 1 492 ? 20.969 9.773 9.672 1 98.69 492 LEU B O 1
ATOM 8082 N N . TYR B 1 493 ? 19.391 10.844 8.555 1 98.19 493 TYR B N 1
ATOM 8083 C CA . TYR B 1 493 ? 19.109 9.773 7.609 1 98.19 493 TYR B CA 1
ATOM 8084 C C . TYR B 1 493 ? 19.422 10.211 6.184 1 98.19 493 TYR B C 1
ATOM 8086 O O . TYR B 1 493 ? 19.172 11.352 5.805 1 98.19 493 TYR B O 1
ATOM 8094 N N . PRO B 1 494 ? 19.984 9.266 5.34 1 98.19 494 PRO B N 1
ATOM 8095 C CA . PRO B 1 494 ? 20.281 9.656 3.959 1 98.19 494 PRO B CA 1
ATOM 8096 C C . PRO B 1 494 ? 19.031 10.016 3.166 1 98.19 494 PRO B C 1
ATOM 8098 O O . PRO B 1 494 ? 18.031 9.281 3.197 1 98.19 494 PRO B O 1
ATOM 8101 N N . SER B 1 495 ? 19.047 11.109 2.461 1 97.62 495 SER B N 1
ATOM 8102 C CA . SER B 1 495 ? 17.922 11.508 1.628 1 97.62 495 SER B CA 1
ATOM 8103 C C . SER B 1 495 ? 17.969 10.836 0.261 1 97.62 495 SER B C 1
ATOM 8105 O O . SER B 1 495 ? 16.984 10.812 -0.463 1 97.62 495 SER B O 1
ATOM 8107 N N . GLY B 1 496 ? 19.141 10.297 -0.074 1 96.75 496 GLY B N 1
ATOM 8108 C CA . GLY B 1 496 ? 19.344 9.758 -1.407 1 96.75 496 GLY B CA 1
ATOM 8109 C C . GLY B 1 496 ? 19.719 10.82 -2.43 1 96.75 496 GLY B C 1
ATOM 8110 O O . GLY B 1 496 ? 20.109 10.5 -3.551 1 96.75 496 GLY B O 1
ATOM 8111 N N . LEU B 1 497 ? 19.641 12.125 -2.088 1 98.19 497 LEU B N 1
ATOM 8112 C CA . LEU B 1 497 ? 19.969 13.234 -2.984 1 98.19 497 LEU B CA 1
ATOM 8113 C C . LEU B 1 497 ? 21.469 13.492 -3.02 1 98.19 497 LEU B C 1
ATOM 8115 O O . LEU B 1 497 ? 22.125 13.469 -1.98 1 98.19 497 LEU B O 1
ATOM 8119 N N . LYS B 1 498 ? 21.938 13.672 -4.207 1 97.31 498 LYS B N 1
ATOM 8120 C CA . LYS B 1 498 ? 23.359 13.891 -4.387 1 97.31 498 LYS B CA 1
ATOM 8121 C C . LYS B 1 498 ? 23.625 15.031 -5.363 1 97.31 498 LYS B C 1
ATOM 8123 O O . LYS B 1 498 ? 22.766 15.375 -6.172 1 97.31 498 LYS B O 1
ATOM 8128 N N . ALA B 1 499 ? 24.703 15.633 -5.242 1 97.62 499 ALA B N 1
ATOM 8129 C CA . ALA B 1 499 ? 25.328 16.594 -6.152 1 97.62 499 ALA B CA 1
ATOM 8130 C C . ALA B 1 499 ? 26.844 16.406 -6.172 1 97.62 499 ALA B C 1
ATOM 8132 O O . ALA B 1 499 ? 27.406 15.695 -5.332 1 97.62 499 ALA B O 1
ATOM 8133 N N . PRO B 1 500 ? 27.531 16.891 -7.219 1 96.5 500 PRO B N 1
ATOM 8134 C CA . PRO B 1 500 ? 28.984 16.734 -7.238 1 96.5 500 PRO B CA 1
ATOM 8135 C C . PRO B 1 500 ? 29.656 17.125 -5.922 1 96.5 500 PRO B C 1
ATOM 8137 O O . PRO B 1 500 ? 29.562 18.281 -5.504 1 96.5 500 PRO B O 1
ATOM 8140 N N . GLY B 1 501 ? 30.219 16.141 -5.266 1 97.62 501 GLY B N 1
ATOM 8141 C CA . GLY B 1 501 ? 30.969 16.359 -4.035 1 97.62 501 GLY B CA 1
ATOM 8142 C C . GLY B 1 501 ? 30.062 16.562 -2.824 1 97.62 501 GLY B C 1
ATOM 8143 O O . GLY B 1 501 ? 30.531 17.016 -1.772 1 97.62 501 GLY B O 1
ATOM 8144 N N . ARG B 1 502 ? 28.812 16.344 -2.939 1 98.25 502 ARG B N 1
ATOM 8145 C CA . ARG B 1 502 ? 27.875 16.609 -1.851 1 98.25 502 ARG B CA 1
ATOM 8146 C C . ARG B 1 502 ? 26.875 15.461 -1.713 1 98.25 502 ARG B C 1
ATOM 8148 O O . ARG B 1 502 ? 26.453 14.875 -2.711 1 98.25 502 ARG B O 1
ATOM 8155 N N . VAL B 1 503 ? 26.516 15.133 -0.495 1 98.38 503 VAL B N 1
ATOM 8156 C CA . VAL B 1 503 ? 25.516 14.125 -0.188 1 98.38 503 VAL B CA 1
ATOM 8157 C C . VAL B 1 503 ? 24.516 14.68 0.828 1 98.38 503 VAL B C 1
ATOM 8159 O O . VAL B 1 503 ? 24.906 15.281 1.83 1 98.38 503 VAL B O 1
ATOM 8162 N N . GLY B 1 504 ? 23.234 14.461 0.533 1 98.69 504 GLY B N 1
ATOM 8163 C CA . GLY B 1 504 ? 22.188 15.055 1.355 1 98.69 504 GLY B CA 1
ATOM 8164 C C . GLY B 1 504 ? 21.672 14.117 2.432 1 98.69 504 GLY B C 1
ATOM 8165 O O . GLY B 1 504 ? 21.578 12.906 2.217 1 98.69 504 GLY B O 1
ATOM 8166 N N . PHE B 1 505 ? 21.359 14.633 3.602 1 98.75 505 PHE B N 1
ATOM 8167 C CA . PHE B 1 505 ? 20.719 13.945 4.719 1 98.75 505 PHE B CA 1
ATOM 8168 C C . PHE B 1 505 ? 19.578 14.781 5.289 1 98.75 505 PHE B C 1
ATOM 8170 O O . PHE B 1 505 ? 19.547 16 5.113 1 98.75 505 PHE B O 1
ATOM 8177 N N . ARG B 1 506 ? 18.641 14.141 5.926 1 98.44 506 ARG B N 1
ATOM 8178 C CA . ARG B 1 506 ? 17.594 14.781 6.707 1 98.44 506 ARG B CA 1
ATOM 8179 C C . ARG B 1 506 ? 17.594 14.289 8.148 1 98.44 506 ARG B C 1
ATOM 8181 O O . ARG B 1 506 ? 17.766 13.094 8.398 1 98.44 506 ARG B O 1
ATOM 8188 N N . ALA B 1 507 ? 17.453 15.195 9.031 1 98.25 507 ALA B N 1
ATOM 8189 C CA . ALA B 1 507 ? 17.406 14.836 10.453 1 98.25 507 ALA B CA 1
ATOM 8190 C C . ALA B 1 507 ? 15.969 14.602 10.914 1 98.25 507 ALA B C 1
ATOM 8192 O O . ALA B 1 507 ? 15.039 15.227 10.406 1 98.25 507 ALA B O 1
ATOM 8193 N N . VAL B 1 508 ? 15.812 13.711 11.812 1 96.81 508 VAL B N 1
ATOM 8194 C CA . VAL B 1 508 ? 14.602 13.57 12.609 1 96.81 508 VAL B CA 1
ATOM 8195 C C . VAL B 1 508 ? 14.859 14.023 14.047 1 96.81 508 VAL B C 1
ATOM 8197 O O . VAL B 1 508 ? 15.773 13.523 14.703 1 96.81 508 VAL B O 1
ATOM 8200 N N . PHE B 1 509 ? 14.18 15.055 14.43 1 96.06 509 PHE B N 1
ATOM 8201 C CA . PHE B 1 509 ? 14.18 15.508 15.812 1 96.06 509 PHE B CA 1
ATOM 8202 C C . PHE B 1 509 ? 13.086 14.82 16.609 1 96.06 509 PHE B C 1
ATOM 8204 O O . PHE B 1 509 ? 11.906 15.117 16.453 1 96.06 509 PHE B O 1
ATOM 8211 N N . GLN B 1 510 ? 13.484 13.883 17.469 1 92.12 510 GLN B N 1
ATOM 8212 C CA . GLN B 1 510 ? 12.477 13.047 18.109 1 92.12 510 GLN B CA 1
ATOM 8213 C C . GLN B 1 510 ? 12.547 13.18 19.625 1 92.12 510 GLN B C 1
ATOM 8215 O O . GLN B 1 510 ? 13.633 13.258 20.203 1 92.12 510 GLN B O 1
ATOM 8220 N N . ASP B 1 511 ? 11.383 13.258 20.219 1 88.38 511 ASP B N 1
ATOM 8221 C CA . ASP B 1 511 ? 11.258 13.078 21.672 1 88.38 511 ASP B CA 1
ATOM 8222 C C . ASP B 1 511 ? 11.336 11.602 22.047 1 88.38 511 ASP B C 1
ATOM 8224 O O . ASP B 1 511 ? 10.391 10.844 21.812 1 88.38 511 ASP B O 1
ATOM 8228 N N . ASN B 1 512 ? 12.375 11.211 22.625 1 82.75 512 ASN B N 1
ATOM 8229 C CA . ASN B 1 512 ? 12.57 9.797 22.938 1 82.75 512 ASN B CA 1
ATOM 8230 C C . ASN B 1 512 ? 12 9.438 24.312 1 82.75 512 ASN B C 1
ATOM 8232 O O . ASN B 1 512 ? 12.062 8.281 24.719 1 82.75 512 ASN B O 1
ATOM 8236 N N . SER B 1 513 ? 11.469 10.438 25.016 1 76.12 513 SER B N 1
ATOM 8237 C CA . SER B 1 513 ? 10.906 10.164 26.328 1 76.12 513 SER B CA 1
ATOM 8238 C C . SER B 1 513 ? 9.484 9.602 26.219 1 76.12 513 SER B C 1
ATOM 8240 O O . SER B 1 513 ? 8.961 9.047 27.188 1 76.12 513 SER B O 1
ATOM 8242 N N . GLU B 1 514 ? 8.766 9.82 25.172 1 68.94 514 GLU B N 1
ATOM 8243 C CA . GLU B 1 514 ? 7.344 9.516 25.047 1 68.94 514 GLU B CA 1
ATOM 8244 C C . GLU B 1 514 ? 7.113 8.023 24.859 1 68.94 514 GLU B C 1
ATOM 8246 O O . GLU B 1 514 ? 6.051 7.5 25.188 1 68.94 514 GLU B O 1
ATOM 8251 N N . GLY B 1 515 ? 7.98 7.199 25.328 1 60.88 515 GLY B N 1
ATOM 8252 C CA . GLY B 1 515 ? 7.738 5.773 25.156 1 60.88 515 GLY B CA 1
ATOM 8253 C C . GLY B 1 515 ? 6.574 5.473 24.234 1 60.88 515 GLY B C 1
ATOM 8254 O O . GLY B 1 515 ? 6.207 6.305 23.406 1 60.88 515 GLY B O 1
ATOM 8255 N N . ASP B 1 516 ? 5.91 4.203 24.203 1 65.81 516 ASP B N 1
ATOM 8256 C CA . ASP B 1 516 ? 4.727 3.748 23.484 1 65.81 516 ASP B CA 1
ATOM 8257 C C . ASP B 1 516 ? 3.455 4.02 24.281 1 65.81 516 ASP B C 1
ATOM 8259 O O . ASP B 1 516 ? 2.857 3.098 24.844 1 65.81 516 ASP B O 1
ATOM 8263 N N . SER B 1 517 ? 3.123 5.297 24.562 1 73.56 517 SER B N 1
ATOM 8264 C CA . SER B 1 517 ? 2.029 5.562 25.5 1 73.56 517 SER B CA 1
ATOM 8265 C C . SER B 1 517 ? 0.701 5.703 24.766 1 73.56 517 SER B C 1
ATOM 8267 O O . SER B 1 517 ? -0.354 5.809 25.391 1 73.56 517 SER B O 1
ATOM 8269 N N . GLY B 1 518 ? 0.564 5.266 23.656 1 83.75 518 GLY B N 1
ATOM 8270 C CA . GLY B 1 518 ? -0.703 5.406 22.953 1 83.75 518 GLY B CA 1
ATOM 8271 C C . GLY B 1 518 ? -1.656 4.254 23.203 1 83.75 518 GLY B C 1
ATOM 8272 O O . GLY B 1 518 ? -1.247 3.197 23.688 1 83.75 518 GLY B O 1
ATOM 8273 N N . ILE B 1 519 ? -2.996 4.543 23.094 1 87.94 519 ILE B N 1
ATOM 8274 C CA . ILE B 1 519 ? -4 3.539 23.422 1 87.94 519 ILE B CA 1
ATOM 8275 C C . ILE B 1 519 ? -4.5 2.863 22.156 1 87.94 519 ILE B C 1
ATOM 8277 O O . ILE B 1 519 ? -5.34 1.96 22.203 1 87.94 519 ILE B O 1
ATOM 8281 N N . GLY B 1 520 ? -4.023 3.301 21.062 1 90.44 520 GLY B N 1
ATOM 8282 C CA . GLY B 1 520 ? -4.488 2.76 19.797 1 90.44 520 GLY B CA 1
ATOM 8283 C C . GLY B 1 520 ? -3.592 3.129 18.625 1 90.44 520 GLY B C 1
ATOM 8284 O O . GLY B 1 520 ? -2.508 3.682 18.828 1 90.44 520 GLY B O 1
ATOM 8285 N N . PRO B 1 521 ? -4.035 2.771 17.438 1 87.88 521 PRO B N 1
ATOM 8286 C CA . PRO B 1 521 ? -3.188 2.941 16.25 1 87.88 521 PRO B CA 1
ATOM 8287 C C . PRO B 1 521 ? -2.887 4.406 15.945 1 87.88 521 PRO B C 1
ATOM 8289 O O . PRO B 1 521 ? -1.84 4.719 15.367 1 87.88 521 PRO B O 1
ATOM 8292 N N . VAL B 1 522 ? -3.742 5.305 16.297 1 91.69 522 VAL B N 1
ATOM 8293 C CA . VAL B 1 522 ? -3.555 6.711 15.969 1 91.69 522 VAL B CA 1
ATOM 8294 C C . VAL B 1 522 ? -2.602 7.355 16.969 1 91.69 522 VAL B C 1
ATOM 8296 O O . VAL B 1 522 ? -1.65 8.039 16.578 1 91.69 522 VAL B O 1
ATOM 8299 N N . THR B 1 523 ? -2.736 7.062 18.234 1 90 523 THR B N 1
ATOM 8300 C CA . THR B 1 523 ? -1.906 7.668 19.266 1 90 523 THR B CA 1
ATOM 8301 C C . THR B 1 523 ? -0.526 7.016 19.297 1 90 523 THR B C 1
ATOM 8303 O O . THR B 1 523 ? 0.438 7.621 19.781 1 90 523 THR B O 1
ATOM 8306 N N . ARG B 1 524 ? -0.399 5.797 18.719 1 87.56 524 ARG B N 1
ATOM 8307 C CA . ARG B 1 524 ? 0.868 5.078 18.781 1 87.56 524 ARG B CA 1
ATOM 8308 C C . ARG B 1 524 ? 1.651 5.234 17.484 1 87.56 524 ARG B C 1
ATOM 8310 O O . ARG B 1 524 ? 2.795 4.789 17.391 1 87.56 524 ARG B O 1
ATOM 8317 N N . ALA B 1 525 ? 1.087 5.875 16.531 1 86 525 ALA B N 1
ATOM 8318 C CA . ALA B 1 525 ? 1.681 5.922 15.203 1 86 525 ALA B CA 1
ATOM 8319 C C . ALA B 1 525 ? 2.965 6.746 15.203 1 86 525 ALA B C 1
ATOM 8321 O O . ALA B 1 525 ? 3.049 7.773 15.875 1 86 525 ALA B O 1
ATOM 8322 N N . CYS B 1 526 ? 3.965 6.215 14.414 1 87.12 526 CYS B N 1
ATOM 8323 C CA . CYS B 1 526 ? 5.113 7.047 14.078 1 87.12 526 CYS B CA 1
ATOM 8324 C C . CYS B 1 526 ? 4.715 8.172 13.133 1 87.12 526 CYS B C 1
ATOM 8326 O O . CYS B 1 526 ? 4.227 7.91 12.031 1 87.12 526 CYS B O 1
ATOM 8328 N N . ASN B 1 527 ? 4.934 9.336 13.523 1 84 527 ASN B N 1
ATOM 8329 C CA . ASN B 1 527 ? 4.465 10.477 12.742 1 84 527 ASN B CA 1
ATOM 8330 C C . ASN B 1 527 ? 5.625 11.234 12.102 1 84 527 ASN B C 1
ATOM 8332 O O . ASN B 1 527 ? 5.504 12.422 11.805 1 84 527 ASN B O 1
ATOM 8336 N N . THR B 1 528 ? 6.738 10.516 11.945 1 91.62 528 THR B N 1
ATOM 8337 C CA . THR B 1 528 ? 7.914 11.172 11.375 1 91.62 528 THR B CA 1
ATOM 8338 C C . THR B 1 528 ? 7.621 11.68 9.969 1 91.62 528 THR B C 1
ATOM 8340 O O . THR B 1 528 ? 8.078 12.758 9.586 1 91.62 528 THR B O 1
ATOM 8343 N N . TRP B 1 529 ? 6.812 10.93 9.188 1 94.44 529 TRP B N 1
ATOM 8344 C CA . TRP B 1 529 ? 6.539 11.352 7.816 1 94.44 529 TRP B CA 1
ATOM 8345 C C . TRP B 1 529 ? 5.75 12.648 7.793 1 94.44 529 TRP B C 1
ATOM 8347 O O . TRP B 1 529 ? 5.73 13.359 6.777 1 94.44 529 TRP B O 1
ATOM 8357 N N . SER B 1 530 ? 5.188 13.047 8.969 1 92.88 530 SER B N 1
ATOM 8358 C CA . SER B 1 530 ? 4.414 14.281 9.039 1 92.88 530 SER B CA 1
ATOM 8359 C C . SER B 1 530 ? 5.191 15.383 9.742 1 92.88 530 SER B C 1
ATOM 8361 O O . SER B 1 530 ? 4.781 16.547 9.734 1 92.88 530 SER B O 1
ATOM 8363 N N . SER B 1 531 ? 6.348 15.07 10.344 1 91.62 531 SER B N 1
ATOM 8364 C CA . SER B 1 531 ? 7.008 16.078 11.18 1 91.62 531 SER B CA 1
ATOM 8365 C C . SER B 1 531 ? 8.328 16.516 10.57 1 91.62 531 SER B C 1
ATOM 8367 O O . SER B 1 531 ? 8.875 17.562 10.953 1 91.62 531 SER B O 1
ATOM 8369 N N . VAL B 1 532 ? 8.82 15.773 9.672 1 94.94 532 VAL B N 1
ATOM 8370 C CA . VAL B 1 532 ? 10.047 16.172 8.992 1 94.94 532 VAL B CA 1
ATOM 8371 C C . VAL B 1 532 ? 9.82 17.5 8.266 1 94.94 532 VAL B C 1
ATOM 8373 O O . VAL B 1 532 ? 8.734 17.75 7.738 1 94.94 532 VAL B O 1
ATOM 8376 N N . ASP B 1 533 ? 10.82 18.406 8.344 1 96.69 533 ASP B N 1
ATOM 8377 C CA . ASP B 1 533 ? 10.812 19.703 7.672 1 96.69 533 ASP B CA 1
ATOM 8378 C C . ASP B 1 533 ? 9.789 20.641 8.305 1 96.69 533 ASP B C 1
ATOM 8380 O O . ASP B 1 533 ? 9.281 21.547 7.641 1 96.69 533 ASP B O 1
ATOM 8384 N N . SER B 1 534 ? 9.516 20.422 9.648 1 95.25 534 SER B N 1
ATOM 8385 C CA . SER B 1 534 ? 8.531 21.25 10.336 1 95.25 534 SER B CA 1
ATOM 8386 C C . SER B 1 534 ? 9.18 22.484 10.961 1 95.25 534 SER B C 1
ATOM 8388 O O . SER B 1 534 ? 8.484 23.391 11.414 1 95.25 534 SER B O 1
ATOM 8390 N N . ILE B 1 535 ? 10.477 22.547 11.102 1 96.25 535 ILE B N 1
ATOM 8391 C CA . ILE B 1 535 ? 11.227 23.703 11.562 1 96.25 535 ILE B CA 1
ATOM 8392 C C . ILE B 1 535 ? 11.992 24.328 10.398 1 96.25 535 ILE B C 1
ATOM 8394 O O . ILE B 1 535 ? 12.961 23.75 9.906 1 96.25 535 ILE B O 1
ATOM 8398 N N . ILE B 1 536 ? 11.539 25.453 10 1 97.25 536 ILE B N 1
ATOM 8399 C CA . ILE B 1 536 ? 12.039 26.062 8.773 1 97.25 536 ILE B CA 1
ATOM 8400 C C . ILE B 1 536 ? 12.609 27.453 9.086 1 97.25 536 ILE B C 1
ATOM 8402 O O . ILE B 1 536 ? 12.039 28.188 9.891 1 97.25 536 ILE B O 1
ATOM 8406 N N . TYR B 1 537 ? 13.719 27.797 8.594 1 97.62 537 TYR B N 1
ATOM 8407 C CA . TYR B 1 537 ? 14.359 29.094 8.703 1 97.62 537 TYR B CA 1
ATOM 8408 C C . TYR B 1 537 ? 14.844 29.594 7.344 1 97.62 537 TYR B C 1
ATOM 8410 O O . TYR B 1 537 ? 15.758 29.016 6.754 1 97.62 537 TYR B O 1
ATOM 8418 N N . GLY B 1 538 ? 14.211 30.656 6.82 1 97.5 538 GLY B N 1
ATOM 8419 C CA . GLY B 1 538 ? 14.57 31.203 5.516 1 97.5 538 GLY B CA 1
ATOM 8420 C C . GLY B 1 538 ? 14.297 30.219 4.383 1 97.5 538 GLY B C 1
ATOM 8421 O O . GLY B 1 538 ? 15.164 30 3.531 1 97.5 538 GLY B O 1
ATOM 8422 N N . ASN B 1 539 ? 13.227 29.484 4.457 1 97.69 539 ASN B N 1
ATOM 8423 C CA . ASN B 1 539 ? 12.758 28.547 3.432 1 97.69 539 ASN B CA 1
ATOM 8424 C C . ASN B 1 539 ? 13.625 27.297 3.379 1 97.69 539 ASN B C 1
ATOM 8426 O O . ASN B 1 539 ? 13.594 26.562 2.393 1 97.69 539 ASN B O 1
ATOM 8430 N N . VAL B 1 540 ? 14.438 27.078 4.391 1 98.38 540 VAL B N 1
ATOM 8431 C CA . VAL B 1 540 ? 15.289 25.891 4.488 1 98.38 540 VAL B CA 1
ATOM 8432 C C . VAL B 1 540 ? 14.977 25.141 5.777 1 98.38 540 VAL B C 1
ATOM 8434 O O . VAL B 1 540 ? 14.867 25.734 6.848 1 98.38 540 VAL B O 1
ATOM 8437 N N . GLY B 1 541 ? 14.742 23.875 5.66 1 97.88 541 GLY B N 1
ATOM 8438 C CA . GLY B 1 541 ? 14.484 23.062 6.84 1 97.88 541 GLY B CA 1
ATOM 8439 C C . GLY B 1 541 ? 15.68 22.969 7.777 1 97.88 541 GLY B C 1
ATOM 8440 O O . GLY B 1 541 ? 16.812 22.797 7.328 1 97.88 541 GLY B O 1
ATOM 8441 N N . ALA B 1 542 ? 15.43 23.141 9.07 1 97.69 542 ALA B N 1
ATOM 8442 C CA . ALA B 1 542 ? 16.484 23 10.07 1 97.69 542 ALA B CA 1
ATOM 8443 C C . ALA B 1 542 ? 17.031 21.578 10.102 1 97.69 542 ALA B C 1
ATOM 8445 O O . ALA B 1 542 ? 18.094 21.328 10.656 1 97.69 542 ALA B O 1
ATOM 8446 N N . ASP B 1 543 ? 16.266 20.688 9.531 1 98.19 543 ASP B N 1
ATOM 8447 C CA . ASP B 1 543 ? 16.641 19.281 9.531 1 98.19 543 ASP B CA 1
ATOM 8448 C C . ASP B 1 543 ? 17.438 18.922 8.281 1 98.19 543 ASP B C 1
ATOM 8450 O O . ASP B 1 543 ? 17.734 17.75 8.047 1 98.19 543 ASP B O 1
ATOM 8454 N N . GLU B 1 544 ? 17.75 19.875 7.398 1 98.69 544 GLU B N 1
ATOM 8455 C CA . GLU B 1 544 ? 18.516 19.609 6.184 1 98.69 544 GLU B CA 1
ATOM 8456 C C . GLU B 1 544 ? 20.016 19.656 6.449 1 98.69 544 GLU B C 1
ATOM 8458 O O . GLU B 1 544 ? 20.531 20.672 6.895 1 98.69 544 GLU B O 1
ATOM 8463 N N . PHE B 1 545 ? 20.688 18.594 6.145 1 98.88 545 PHE B N 1
ATOM 8464 C CA . PHE B 1 545 ? 22.125 18.5 6.277 1 98.88 545 PHE B CA 1
ATOM 8465 C C . PHE B 1 545 ? 22.766 18.031 4.969 1 98.88 545 PHE B C 1
ATOM 8467 O O . PHE B 1 545 ? 22.234 17.141 4.301 1 98.88 545 PHE B O 1
ATOM 8474 N N . VAL B 1 546 ? 23.859 18.641 4.605 1 98.88 546 VAL B N 1
ATOM 8475 C CA . VAL B 1 546 ? 24.609 18.25 3.418 1 98.88 546 VAL B CA 1
ATOM 8476 C C . VAL B 1 546 ? 26.078 18.016 3.791 1 98.88 546 VAL B C 1
ATOM 8478 O O . VAL B 1 546 ? 26.719 18.875 4.387 1 98.88 546 VAL B O 1
ATOM 8481 N N . PHE B 1 547 ? 26.547 16.859 3.52 1 98.88 547 PHE B N 1
ATOM 8482 C CA . PHE B 1 547 ? 27.969 16.578 3.68 1 98.88 547 PHE B CA 1
ATOM 8483 C C . PHE B 1 547 ? 28.734 16.906 2.404 1 98.88 547 PHE B C 1
ATOM 8485 O O . PHE B 1 547 ? 28.297 16.562 1.304 1 98.88 547 PHE B O 1
ATOM 8492 N N . GLY B 1 548 ? 29.828 17.688 2.541 1 98.75 548 GLY B N 1
ATOM 8493 C CA . GLY B 1 548 ? 30.844 17.672 1.509 1 98.75 548 GLY B CA 1
ATOM 8494 C C . GLY B 1 548 ? 31.734 16.438 1.564 1 98.75 548 GLY B C 1
ATOM 8495 O O . GLY B 1 548 ? 32.219 16.062 2.637 1 98.75 548 GLY B O 1
ATOM 8496 N N . VAL B 1 549 ? 31.922 15.773 0.441 1 98.38 549 VAL B N 1
ATOM 8497 C CA . VAL B 1 549 ? 32.656 14.516 0.475 1 98.38 549 VAL B CA 1
ATOM 8498 C C . VAL B 1 549 ? 33.812 14.562 -0.537 1 98.38 549 VAL B C 1
ATOM 8500 O O . VAL B 1 549 ? 33.719 15.25 -1.559 1 98.38 549 VAL B O 1
ATOM 8503 N N . ASP B 1 550 ? 34.875 13.891 -0.258 1 97.56 550 ASP B N 1
ATOM 8504 C CA . ASP B 1 550 ? 36 13.789 -1.187 1 97.56 550 ASP B CA 1
ATOM 8505 C C . ASP B 1 550 ? 35.781 12.648 -2.184 1 97.56 550 ASP B C 1
ATOM 8507 O O . ASP B 1 550 ? 34.688 12.117 -2.303 1 97.56 550 ASP B O 1
ATOM 8511 N N . GLY B 1 551 ? 36.75 12.305 -2.979 1 93.81 551 GLY B N 1
ATOM 8512 C CA . GLY B 1 551 ? 36.656 11.32 -4.047 1 93.81 551 GLY B CA 1
ATOM 8513 C C . GLY B 1 551 ? 36.312 9.93 -3.547 1 93.81 551 GLY B C 1
ATOM 8514 O O . GLY B 1 551 ? 35.75 9.125 -4.273 1 93.81 551 GLY B O 1
ATOM 8515 N N . SER B 1 552 ? 36.625 9.695 -2.289 1 91.88 552 SER B N 1
ATOM 8516 C CA . SER B 1 552 ? 36.375 8.367 -1.721 1 91.88 552 SER B CA 1
ATOM 8517 C C . SER B 1 552 ? 35.031 8.312 -1.023 1 91.88 552 SER B C 1
ATOM 8519 O O . SER B 1 552 ? 34.562 7.242 -0.602 1 91.88 552 SER B O 1
ATOM 8521 N N . GLY B 1 553 ? 34.406 9.461 -0.94 1 94 553 GLY B N 1
ATOM 8522 C CA . GLY B 1 553 ? 33.094 9.516 -0.285 1 94 553 GLY B CA 1
ATOM 8523 C C . GLY B 1 553 ? 33.188 9.883 1.185 1 94 553 GLY B C 1
ATOM 8524 O O . GLY B 1 553 ? 32.156 9.914 1.884 1 94 553 GLY B O 1
ATOM 8525 N N . ARG B 1 554 ? 34.344 10.141 1.668 1 96.62 554 ARG B N 1
ATOM 8526 C CA . ARG B 1 554 ? 34.531 10.539 3.059 1 96.62 554 ARG B CA 1
ATOM 8527 C C . ARG B 1 554 ? 34.125 12 3.264 1 96.62 554 ARG B C 1
ATOM 8529 O O . ARG B 1 554 ? 34.5 12.867 2.473 1 96.62 554 ARG B O 1
ATOM 8536 N N . ALA B 1 555 ? 33.438 12.227 4.289 1 98.62 555 ALA B N 1
ATOM 8537 C CA . ALA B 1 555 ? 32.969 13.586 4.586 1 98.62 555 ALA B CA 1
ATOM 8538 C C . ALA B 1 555 ? 34.156 14.477 5.004 1 98.62 555 ALA B C 1
ATOM 8540 O O . ALA B 1 555 ? 34.969 14.094 5.855 1 98.62 555 ALA B O 1
ATOM 8541 N N . VAL B 1 556 ? 34.219 15.648 4.395 1 98.56 556 VAL B N 1
ATOM 8542 C CA . VAL B 1 556 ? 35.25 16.609 4.742 1 98.56 556 VAL B CA 1
ATOM 8543 C C . VAL B 1 556 ? 34.625 17.844 5.391 1 98.56 556 VAL B C 1
ATOM 8545 O O . VAL B 1 556 ? 35.312 18.672 5.984 1 98.56 556 VAL B O 1
ATOM 8548 N N . SER B 1 557 ? 33.375 17.938 5.281 1 98.75 557 SER B N 1
ATOM 8549 C CA . SER B 1 557 ? 32.594 19 5.918 1 98.75 557 SER B CA 1
ATOM 8550 C C . SER B 1 557 ? 31.141 18.609 6.09 1 98.75 557 SER B C 1
ATOM 8552 O O . SER B 1 557 ? 30.688 17.609 5.527 1 98.75 557 SER B O 1
ATOM 8554 N N . ILE B 1 558 ? 30.422 19.281 6.895 1 98.88 558 ILE B N 1
ATOM 8555 C CA . ILE B 1 558 ? 28.984 19.141 7.047 1 98.88 558 ILE B CA 1
ATOM 8556 C C . ILE B 1 558 ? 28.344 20.531 7.086 1 98.88 558 ILE B C 1
ATOM 8558 O O . ILE B 1 558 ? 28.922 21.484 7.621 1 98.88 558 ILE B O 1
ATOM 8562 N N . SER B 1 559 ? 27.203 20.609 6.453 1 98.75 559 SER B N 1
ATOM 8563 C CA . SER B 1 559 ? 26.484 21.875 6.422 1 98.75 559 SER B CA 1
ATOM 8564 C C . SER B 1 559 ? 25.047 21.688 6.891 1 98.75 559 SER B C 1
ATOM 8566 O O . SER B 1 559 ? 24.188 21.203 6.141 1 98.75 559 SER B O 1
ATOM 8568 N N . PRO B 1 560 ? 24.703 22.016 8.18 1 98.56 560 PRO B N 1
ATOM 8569 C CA . PRO B 1 560 ? 23.297 22.328 8.453 1 98.56 560 PRO B CA 1
ATOM 8570 C C . PRO B 1 560 ? 22.812 23.547 7.672 1 98.56 560 PRO B C 1
ATOM 8572 O O . PRO B 1 560 ? 23.078 24.688 8.055 1 98.56 560 PRO B O 1
ATOM 8575 N N . ARG B 1 561 ? 22.016 23.328 6.703 1 98.25 561 ARG B N 1
ATOM 8576 C CA . ARG B 1 561 ? 21.828 24.312 5.645 1 98.25 561 ARG B CA 1
ATOM 8577 C C . ARG B 1 561 ? 21.047 25.531 6.156 1 98.25 561 ARG B C 1
ATOM 8579 O O . ARG B 1 561 ? 21.25 26.641 5.684 1 98.25 561 ARG B O 1
ATOM 8586 N N . ALA B 1 562 ? 20.172 25.297 7.102 1 97.81 562 ALA B N 1
ATOM 8587 C CA . ALA B 1 562 ? 19.391 26.406 7.641 1 97.81 562 ALA B CA 1
ATOM 8588 C C . ALA B 1 562 ? 20.297 27.422 8.336 1 97.81 562 ALA B C 1
ATOM 8590 O O . ALA B 1 562 ? 19.969 28.609 8.422 1 97.81 562 ALA B O 1
ATOM 8591 N N . LEU B 1 563 ? 21.484 27.016 8.836 1 97.62 563 LEU B N 1
ATOM 8592 C CA . LEU B 1 563 ? 22.391 27.875 9.578 1 97.62 563 LEU B CA 1
ATOM 8593 C C . LEU B 1 563 ? 23.375 28.562 8.633 1 97.62 563 LEU B C 1
ATOM 8595 O O . LEU B 1 563 ? 24.141 29.422 9.062 1 97.62 563 LEU B O 1
ATOM 8599 N N . ARG B 1 564 ? 23.375 28.234 7.395 1 96.94 564 ARG B N 1
ATOM 8600 C CA . ARG B 1 564 ? 24.203 28.859 6.359 1 96.94 564 ARG B CA 1
ATOM 8601 C C . ARG B 1 564 ? 25.688 28.75 6.703 1 96.94 564 ARG B C 1
ATOM 8603 O O . ARG B 1 564 ? 26.438 29.719 6.539 1 96.94 564 ARG B O 1
ATOM 8610 N N . VAL B 1 565 ? 26.078 27.609 7.199 1 97.38 565 VAL B N 1
ATOM 8611 C CA . VAL B 1 565 ? 27.484 27.391 7.531 1 97.38 565 VAL B CA 1
ATOM 8612 C C . VAL B 1 565 ? 27.969 26.078 6.922 1 97.38 565 VAL B C 1
ATOM 8614 O O . VAL B 1 565 ? 27.172 25.188 6.633 1 97.38 565 VAL B O 1
ATOM 8617 N N . GLU B 1 566 ? 29.156 25.984 6.617 1 97.94 566 GLU B N 1
ATOM 8618 C CA . GLU B 1 566 ? 29.891 24.766 6.289 1 97.94 566 GLU B CA 1
ATOM 8619 C C . GLU B 1 566 ? 30.984 24.484 7.328 1 97.94 566 GLU B C 1
ATOM 8621 O O . GLU B 1 566 ? 31.891 25.297 7.523 1 97.94 566 GLU B O 1
ATOM 8626 N N . ILE B 1 567 ? 30.891 23.438 7.977 1 98.75 567 ILE B N 1
ATOM 8627 C CA . ILE B 1 567 ? 31.781 23.109 9.086 1 98.75 567 ILE B CA 1
ATOM 8628 C C . ILE B 1 567 ? 32.781 22.031 8.648 1 98.75 567 ILE B C 1
ATOM 8630 O O . ILE B 1 567 ? 32.375 20.906 8.383 1 98.75 567 ILE B O 1
ATOM 8634 N N . PRO B 1 568 ? 34.031 22.312 8.641 1 98.62 568 PRO B N 1
ATOM 8635 C CA . PRO B 1 568 ? 35 21.328 8.188 1 98.62 568 PRO B CA 1
ATOM 8636 C C . PRO B 1 568 ? 35.219 20.203 9.203 1 98.62 568 PRO B C 1
ATOM 8638 O O . PRO B 1 568 ? 35.094 20.422 10.406 1 98.62 568 PRO B O 1
ATOM 8641 N N . ARG B 1 569 ? 35.531 19.094 8.719 1 98.56 569 ARG B N 1
ATOM 8642 C CA . ARG B 1 569 ? 35.906 17.969 9.562 1 98.56 569 ARG B CA 1
ATOM 8643 C C . ARG B 1 569 ? 37.219 18.219 10.289 1 98.56 569 ARG B C 1
ATOM 8645 O O . ARG B 1 569 ? 38.156 18.781 9.719 1 98.56 569 ARG B O 1
ATOM 8652 N N . VAL B 1 570 ? 37.219 17.891 11.625 1 97.25 570 VAL B N 1
ATOM 8653 C CA . VAL B 1 570 ? 38.438 18 12.398 1 97.25 570 VAL B CA 1
ATOM 8654 C C . VAL B 1 570 ? 39.375 16.812 12.078 1 97.25 570 VAL B C 1
ATOM 8656 O O . VAL B 1 570 ? 38.938 15.664 12.125 1 97.25 570 VAL B O 1
ATOM 8659 N N . GLU B 1 571 ? 40.531 17.062 11.539 1 84.56 571 GLU B N 1
ATOM 8660 C CA . GLU B 1 571 ? 41.5 16.016 11.203 1 84.56 571 GLU B CA 1
ATOM 8661 C C . GLU B 1 571 ? 41.938 15.25 12.445 1 84.56 571 GLU B C 1
ATOM 8663 O O . GLU B 1 571 ? 42.094 15.836 13.516 1 84.56 571 GLU B O 1
ATOM 8668 N N . GLU B 1 572 ? 41.719 13.93 12.539 1 64.31 572 GLU B N 1
ATOM 8669 C CA . GLU B 1 572 ? 42.281 13.133 13.633 1 64.31 572 GLU B CA 1
ATOM 8670 C C . GLU B 1 572 ? 43.781 13.297 13.727 1 64.31 572 GLU B C 1
ATOM 8672 O O . GLU B 1 572 ? 44.469 13.516 12.719 1 64.31 572 GLU B O 1
#

Sequence (1144 aa):
MRYPHFILLCTLSPLALGKLCPIQGPAFPAPKDVASSSSFTQAKNQLLSTLDKAVHASNASEVTGIDPDSISFSLQVFNTKSDQPLLEYYHTAPSIQNSTVGVREVDADTVFRIASVSKLWTVLMLLIEKGDASLSEPVAKYVPELRDAAKELSHNATMRDDEIDHLRWDEVTIGELASHMTGVIREYASIDIAALSASTPGGFPTLPKSDIPPCGTKVACTRSEFFDGILKSHPILHTSSTPIYSNPSFQILGYALEAMTNQTYKSLLQRDLIKPLGLSRSSYDKPEDDTAIIPGPAMSSFYGVDAGGETAAGGLYSSTKDMSIVGRAILNSTLLRPSLTRRWMKPRAHTSSLEVSVGAPWEIFTLTNPRLIDLYTKQGDLGMYSSMLALSPEHDVGFTILAAGESTTEAVTLITDLTINTLIPALEDAAREEANTQFAGEYSSANASIKITTDDQPGLKVTEWTNESVDVRQLLVSKLGLQNASDLSVRLYPSGLKAPGRVGFRAVFQDNSEGDSGIGPVTRACNTWSSVDSIIYGNVGADEFVFGVDGSGRAVSISPRALRVEIPRVEEMRYPHFILLCTLSPLALGKLCPIQGPAFPAPKDVASSSSFTQAKNQLLSTLDKAVHASNASEVTGIDPDSISFSLQVFNTKSDQPLLEYYHTAPSIQNSTVGVREVDADTVFRIASVSKLWTVLMLLIEKGDASLSEPVAKYVPELRDAAKELSHNATMRDDEIDHLRWDEVTIGELASHMTGVIREYASIDIAALSASTPGGFPTLPKSDIPPCGTKVACTRSEFFDGILKSHPILHTSSTPIYSNPSFQILGYALEAMTNQTYKSLLQRDLIKPLGLSRSSYDKPEDDTAIIPGPAMSSFYGVDAGGETAAGGLYSSTKDMSIVGRAILNSTLLRPSLTRRWMKPRAHTSSLEVSVGAPWEIFTLTNPRLIDLYTKQGDLGMYSSMLALSPEHDVGFTILAAGESTTEAVTLITDLTINTLIPALEDAAREEANTQFAGEYSSANASIKITTDDQPGLKVTEWTNESVDVRQLLVSKLGLQNASDLSVRLYPSGLKAPGRVGFRAVFQDNSEGDSGIGPVTRACNTWSSVDSIIYGNVGADEFVFGVDGSGRAVSISPRALRVEIPRVEE

Secondary structure (DSSP, 8-state):
---------------------PPSS-SSPPPS-GGG-HHHHHHHHHHHHHHHHHHSGGGTTTS-S--TTT-EEEEEEEESS-SS-SEEEEE--GGGGG-SSS-SS--TT-BEE-TTHHHHHHHHHHHHHH-SGGGGSBGGGT-HHHHHHHHHHHH-HHHHT-TTT---TTT-BHHHHHTT-S---S-SSTTBHHHH-SSPPTTSPPPPGGGS-SSSSSSPPPHHHHHHHHTTSPPSS-TTSS----HHHHHHHHHHHHHHHTS-HHHHHIIIIIHHHT-TT-BSS---GGGB---SSHHHHTTT---GGGHHHH--EE-HHHHHHHHHHHHTTSSS-HHHHHHHSS-SEE-SSTTEEE-SS-EEEEE-SSS-EEEEEEEEEETTEEEEEEEETTTTEEEEEEEESTTHHHHHHHHHHHHHHHHHHHHHHHHHHHHHHHH-EEEE-SSEEEEEE--SSSSEEEEEEEETTEEHHHHHHHHHT-S-GGGEEEEEEEEEEEETTEEEEEEEEEETTSTT--SSTTTT---HHHHTT-SEETTEETTEEEEEE-TTS-EEEEEEGGGT--EEBPP-/---------------------PPSS-SSPPPS-GGG-HHHHHHHHHHHHHHHHHHSGGGTTTS-S--TTT-EEEEEEEESS-SS-SEEEEE--GGGGG-SSS-SS--TT-BEE-TTHHHHHHHHHHHHHH-GGGGGSBGGGT-HHHHHHHHHHHH-HHHHT-TTT---TTT-BHHHHHTT-S---S-SSTTBHHHH-SSPPTTSPPPPGGGS-SSSSSSPPPHHHHHHHHTTSPPSS-TTSS----HHHHHHHHHHHHHHHTS-HHHHHIIIIIHHHT-TT-BSS---GGGB---SSHHHHTTT---GGGHHHH--EE-HHHHHHHHHHHHTTSSS-HHHHHHHSS-SEE-SSTTEEE-SS-EEEEE-SSS-EEEEEEEEEETTEEEEEEEETTTTEEEEEEEESTTHHHHHHHHHHHHHHHHHHHHHHHHHHHHHHHH-EEEE-SSEEEEEE--SSSSEEEEEEEETTEEHHHHHHHHHT-S-GGGEEEEEEEEEEEETTEEEEEEEEEETTSTT--SSTTTT---HHHHTT-SEETTEETTEEEEEE-TTS-EEEEEEGGGT--EEBPP-

Solvent-accessible surface area (backbone atoms only — not comparable to full-atom values): 57982 Å² total; per-residue (Å²): 136,83,75,80,77,78,77,78,76,72,74,70,68,75,75,80,68,26,80,85,52,57,66,54,64,38,40,36,57,50,46,84,58,54,84,76,23,66,50,32,48,51,29,52,52,51,50,53,50,52,50,50,37,31,51,35,75,94,40,45,82,74,44,78,63,51,58,36,55,45,31,23,34,32,38,36,30,34,39,70,83,47,93,59,64,77,39,75,50,63,40,60,19,66,51,42,74,73,23,92,54,34,40,88,65,56,49,55,66,33,24,40,55,31,10,32,37,26,34,48,54,44,44,51,48,46,40,61,75,56,39,70,50,49,31,54,39,41,40,23,81,47,32,64,72,42,33,52,51,31,51,51,33,74,74,29,71,73,49,61,52,23,41,47,58,40,66,65,37,63,73,32,24,42,38,26,32,44,34,23,17,45,20,54,50,27,66,77,36,52,68,19,46,53,56,72,39,93,58,73,52,88,50,46,59,82,71,60,73,90,45,32,52,93,35,33,69,88,43,47,42,51,72,68,58,44,50,57,50,59,72,66,27,45,33,63,35,52,46,38,68,47,51,39,44,33,44,50,35,26,23,50,45,38,53,29,51,19,52,77,65,75,43,54,62,64,57,46,46,43,65,68,45,32,60,77,68,62,35,86,44,50,37,72,63,83,69,67,52,71,48,18,63,39,46,49,58,51,78,76,24,46,70,74,61,62,42,59,62,39,27,31,23,31,37,30,35,26,13,47,50,44,50,47,51,53,52,33,32,58,75,64,25,70,76,43,60,59,56,57,44,34,56,52,72,32,42,54,32,69,48,61,24,87,47,35,30,31,15,57,53,30,45,29,38,47,35,71,71,88,44,78,43,68,32,46,23,36,59,15,65,44,76,25,19,12,25,38,42,38,35,29,72,54,50,44,33,35,36,32,38,42,30,35,23,66,66,22,61,58,26,53,39,50,51,48,28,53,48,48,71,39,44,52,52,17,50,54,48,31,9,46,53,50,40,38,70,26,62,36,45,48,23,46,52,98,49,33,36,38,32,33,39,67,67,100,56,78,24,40,34,52,80,46,41,35,24,68,91,26,56,49,60,57,51,48,25,58,75,70,69,48,91,44,70,86,30,56,40,42,28,35,25,50,32,81,28,39,29,91,52,33,41,32,28,36,36,48,83,38,70,41,68,63,50,82,74,37,89,31,74,65,56,51,50,54,55,38,44,66,48,49,51,67,50,27,34,46,70,27,30,62,33,35,33,34,32,34,30,51,97,86,58,36,46,49,25,42,19,49,52,39,49,73,48,76,26,35,47,55,81,130,134,82,77,79,79,78,77,78,77,74,74,70,67,76,76,78,68,25,80,84,52,58,67,54,64,37,40,36,56,50,46,83,57,54,85,76,22,67,50,30,48,52,28,51,52,50,50,52,50,52,51,51,38,27,52,35,76,94,41,46,83,75,41,77,64,49,58,36,55,46,32,23,35,32,37,36,30,35,38,70,84,46,92,60,61,76,40,75,50,61,40,60,19,67,52,41,75,72,23,92,52,33,41,86,65,56,49,54,67,35,25,40,54,32,9,33,36,26,33,48,52,45,44,52,48,42,40,60,74,57,39,69,50,48,30,54,38,39,42,23,80,48,32,63,74,43,33,52,50,32,54,51,34,73,74,30,69,72,50,61,51,23,42,46,58,41,67,63,36,61,73,32,25,41,37,26,33,43,32,24,16,45,18,54,51,28,65,75,37,52,69,19,48,55,56,70,40,94,59,72,53,90,49,46,59,83,70,59,71,88,45,33,53,91,36,33,68,88,44,46,43,49,72,68,58,43,50,58,49,57,74,67,27,45,34,63,35,52,46,39,68,48,51,38,46,33,45,51,35,26,23,50,45,39,51,30,51,20,52,75,66,75,43,54,62,64,57,46,46,43,63,69,45,32,59,78,68,62,36,86,42,49,38,73,62,82,70,67,52,73,48,18,63,38,45,50,60,49,78,74,25,46,70,75,61,65,42,59,62,40,27,33,23,31,38,29,34,29,13,48,49,44,50,48,53,52,52,32,31,57,75,64,26,70,77,42,59,59,56,56,45,34,55,54,72,33,42,53,34,68,48,60,24,86,47,36,28,32,15,59,53,31,45,29,38,46,36,72,71,86,43,77,42,68,30,46,22,36,60,12,66,45,76,25,19,13,24,37,42,39,34,29,71,56,49,44,32,33,37,34,38,41,28,36,21,64,66,23,62,59,27,53,40,47,53,48,27,53,49,48,71,38,44,52,52,18,49,53,48,30,9,46,52,48,40,37,70,27,61,36,44,50,24,45,52,99,51,32,37,38,32,34,40,67,67,99,55,78,24,39,34,51,81,48,42,34,26,67,90,26,56,49,58,56,53,48,24,60,75,71,68,49,92,44,67,87,31,56,40,42,28,35,24,51,30,81,28,39,30,91,52,34,41,33,29,38,37,47,83,38,72,42,68,61,47,86,76,38,90,32,73,67,56,53,48,55,54,35,42,67,49,49,50,66,50,26,35,45,70,25,32,62,33,35,33,34,31,34,30,50,98,86,58,36,46,50,25,41,17,51,53,39,49,73,47,76,26,35,47,55,80,129